Protein AF-0000000084425067 (afdb_homodimer)

Radius of gyration: 42.85 Å; Cα contacts (8 Å, |Δi|>4): 2023; chains: 2; bounding box: 161×108×185 Å

Structure (mmCIF, N/CA/C/O backbone):
data_AF-0000000084425067-model_v1
#
loop_
_entity.id
_entity.type
_entity.pdbx_description
1 polymer 'Transcription factor'
#
loop_
_atom_site.group_PDB
_atom_site.id
_atom_site.type_symbol
_atom_site.label_atom_id
_atom_site.label_alt_id
_atom_site.label_comp_id
_atom_site.label_asym_id
_atom_site.label_entity_id
_atom_site.label_seq_id
_atom_site.pdbx_PDB_ins_code
_atom_site.Cartn_x
_atom_site.Cartn_y
_atom_site.Cartn_z
_atom_site.occupancy
_atom_site.B_iso_or_equiv
_atom_site.auth_seq_id
_atom_site.auth_comp_id
_atom_site.auth_asym_id
_atom_site.auth_atom_id
_atom_site.pdbx_PDB_model_num
ATOM 1 N N . MET A 1 1 ? 69.438 22.625 -110.938 1 15.94 1 MET A N 1
ATOM 2 C CA . MET A 1 1 ? 70.312 23.781 -110.812 1 15.94 1 MET A CA 1
ATOM 3 C C . MET A 1 1 ? 70.5 24.234 -109.375 1 15.94 1 MET A C 1
ATOM 5 O O . MET A 1 1 ? 69.75 23.766 -108.5 1 15.94 1 MET A O 1
ATOM 9 N N . THR A 1 2 ? 70 25.438 -109 1 13.51 2 THR A N 1
ATOM 10 C CA . THR A 1 2 ? 70.875 26.484 -108.438 1 13.51 2 THR A CA 1
ATOM 11 C C . THR A 1 2 ? 70.938 26.375 -106.875 1 13.51 2 THR A C 1
ATOM 13 O O . THR A 1 2 ? 72 26.359 -106.312 1 13.51 2 THR A O 1
ATOM 16 N N . GLU A 1 3 ? 70.25 27.094 -105.938 1 14.13 3 GLU A N 1
ATOM 17 C CA . GLU A 1 3 ? 70.938 28.234 -105.312 1 14.13 3 GLU A CA 1
ATOM 18 C C . GLU A 1 3 ? 71.312 27.891 -103.875 1 14.13 3 GLU A C 1
ATOM 20 O O . GLU A 1 3 ? 70.812 26.953 -103.312 1 14.13 3 GLU A O 1
ATOM 25 N N . ALA A 1 4 ? 71.438 28.906 -103.125 1 14.1 4 ALA A N 1
ATOM 26 C CA . ALA A 1 4 ? 72.5 29.766 -102.5 1 14.1 4 ALA A CA 1
ATOM 27 C C . ALA A 1 4 ? 72.625 29.516 -101 1 14.1 4 ALA A C 1
ATOM 29 O O . ALA A 1 4 ? 73.75 29.281 -100.562 1 14.1 4 ALA A O 1
ATOM 30 N N . VAL A 1 5 ? 72.312 30.312 -100.062 1 15.37 5 VAL A N 1
ATOM 31 C CA . VAL A 1 5 ? 73.25 31.203 -99.375 1 15.37 5 VAL A CA 1
ATOM 32 C C . VAL A 1 5 ? 73.625 30.672 -98 1 15.37 5 VAL A C 1
ATOM 34 O O . VAL A 1 5 ? 72.688 30.297 -97.25 1 15.37 5 VAL A O 1
ATOM 37 N N . PRO A 1 6 ? 74.812 30.406 -97.5 1 13.6 6 PRO A N 1
ATOM 38 C CA . PRO A 1 6 ? 75.938 29.938 -96.625 1 13.6 6 PRO A CA 1
ATOM 39 C C . PRO A 1 6 ? 75.812 30.391 -95.188 1 13.6 6 PRO A C 1
ATOM 41 O O . PRO A 1 6 ? 76.188 29.672 -94.25 1 13.6 6 PRO A O 1
ATOM 44 N N . ASN A 1 7 ? 75.375 31.562 -94.812 1 14.66 7 ASN A N 1
ATOM 45 C CA . ASN A 1 7 ? 76.438 32.25 -94.188 1 14.66 7 ASN A CA 1
ATOM 46 C C . ASN A 1 7 ? 76.625 31.734 -92.75 1 14.66 7 ASN A C 1
ATOM 48 O O . ASN A 1 7 ? 75.625 31.562 -92 1 14.66 7 ASN A O 1
ATOM 52 N N . LEU A 1 8 ? 77.75 31.031 -92.062 1 14.77 8 LEU A N 1
ATOM 53 C CA . LEU A 1 8 ? 78.562 30.312 -91.125 1 14.77 8 LEU A CA 1
ATOM 54 C C . LEU A 1 8 ? 78.562 31.031 -89.75 1 14.77 8 LEU A C 1
ATOM 56 O O . LEU A 1 8 ? 78.938 30.453 -88.75 1 14.77 8 LEU A O 1
ATOM 60 N N . SER A 1 9 ? 78.438 32.344 -90 1 14.66 9 SER A N 1
ATOM 61 C CA . SER A 1 9 ? 79.625 32.938 -89.375 1 14.66 9 SER A CA 1
ATOM 62 C C . SER A 1 9 ? 79.688 32.562 -87.875 1 14.66 9 SER A C 1
ATOM 64 O O . SER A 1 9 ? 78.75 32.156 -87.312 1 14.66 9 SER A O 1
ATOM 66 N N . ARG A 1 10 ? 80.438 33.312 -87.125 1 12.66 10 ARG A N 1
ATOM 67 C CA . ARG A 1 10 ? 81.75 33.531 -86.438 1 12.66 10 ARG A CA 1
ATOM 68 C C . ARG A 1 10 ? 81.5 33.625 -84.938 1 12.66 10 ARG A C 1
ATOM 70 O O . ARG A 1 10 ? 82.5 33.844 -84.188 1 12.66 10 ARG A O 1
ATOM 77 N N . ASN A 1 11 ? 80.25 33.688 -84.5 1 14.62 11 ASN A N 1
ATOM 78 C CA . ASN A 1 11 ? 79.562 34.594 -83.625 1 14.62 11 ASN A CA 1
ATOM 79 C C . ASN A 1 11 ? 79.688 34.156 -82.125 1 14.62 11 ASN A C 1
ATOM 81 O O . ASN A 1 11 ? 79.188 33.125 -81.75 1 14.62 11 ASN A O 1
ATOM 85 N N . SER A 1 12 ? 81 34.938 -80.938 1 13.77 12 SER A N 1
ATOM 86 C CA . SER A 1 12 ? 82.188 35.25 -80.25 1 13.77 12 SER A CA 1
ATOM 87 C C . SER A 1 12 ? 82.062 35.094 -78.75 1 13.77 12 SER A C 1
ATOM 89 O O . SER A 1 12 ? 80.938 34.938 -78.25 1 13.77 12 SER A O 1
ATOM 91 N N . ILE A 1 13 ? 83 36.625 -77.812 1 12.61 13 ILE A N 1
ATOM 92 C CA . ILE A 1 13 ? 84.188 37.125 -77.188 1 12.61 13 ILE A CA 1
ATOM 93 C C . ILE A 1 13 ? 83.938 37.25 -75.688 1 12.61 13 ILE A C 1
ATOM 95 O O . ILE A 1 13 ? 84.688 36.75 -74.875 1 12.61 13 ILE A O 1
ATOM 99 N N . LEU A 1 14 ? 83.938 38.625 -75.062 1 12.88 14 LEU A N 1
ATOM 100 C CA . LEU A 1 14 ? 85 39.469 -74.5 1 12.88 14 LEU A CA 1
ATOM 101 C C . LEU A 1 14 ? 84.875 39.469 -72.938 1 12.88 14 LEU A C 1
ATOM 103 O O . LEU A 1 14 ? 85.875 39.25 -72.25 1 12.88 14 LEU A O 1
ATOM 107 N N . ALA A 1 15 ? 84.375 40.594 -72.25 1 13.16 15 ALA A N 1
ATOM 108 C CA . ALA A 1 15 ? 85.062 41.781 -71.75 1 13.16 15 ALA A CA 1
ATOM 109 C C . ALA A 1 15 ? 85.125 41.719 -70.188 1 13.16 15 ALA A C 1
ATOM 111 O O . ALA A 1 15 ? 84.312 41.125 -69.562 1 13.16 15 ALA A O 1
ATOM 112 N N . CYS A 1 16 ? 86 42.656 -69.562 1 13.59 16 CYS A N 1
ATOM 113 C CA . CYS A 1 16 ? 87.062 43.188 -68.625 1 13.59 16 CYS A CA 1
ATOM 114 C C . CYS A 1 16 ? 86.438 43.625 -67.312 1 13.59 16 CYS A C 1
ATOM 116 O O . CYS A 1 16 ? 87 43.469 -66.25 1 13.59 16 CYS A O 1
ATOM 118 N N . LEU A 1 17 ? 85.562 44.688 -67.062 1 13.8 17 LEU A N 1
ATOM 119 C CA . LEU A 1 17 ? 86.125 45.906 -66.562 1 13.8 17 LEU A CA 1
ATOM 120 C C . LEU A 1 17 ? 86 45.938 -65 1 13.8 17 LEU A C 1
ATOM 122 O O . LEU A 1 17 ? 85.125 45.219 -64.438 1 13.8 17 LEU A O 1
ATOM 126 N N . HIS A 1 18 ? 86.125 47.125 -64.312 1 13.78 18 HIS A N 1
ATOM 127 C CA . HIS A 1 18 ? 86.875 48.031 -63.438 1 13.78 18 HIS A CA 1
ATOM 128 C C . HIS A 1 18 ? 86.25 48.125 -62.062 1 13.78 18 HIS A C 1
ATOM 130 O O . HIS A 1 18 ? 86.938 48.031 -61.062 1 13.78 18 HIS A O 1
ATOM 136 N N . TYR A 1 19 ? 85.062 48.844 -61.688 1 14.35 19 TYR A N 1
ATOM 137 C CA . TYR A 1 19 ? 85.25 50.156 -61.062 1 14.35 19 TYR A CA 1
ATOM 138 C C . TYR A 1 19 ? 85.188 50.031 -59.531 1 14.35 19 TYR A C 1
ATOM 140 O O . TYR A 1 19 ? 84.625 49.062 -59.031 1 14.35 19 TYR A O 1
ATOM 148 N N . HIS A 1 20 ? 85 51.188 -58.75 1 14.08 20 HIS A N 1
ATOM 149 C CA . HIS A 1 20 ? 85.562 52.188 -57.844 1 14.08 20 HIS A CA 1
ATOM 150 C C . HIS A 1 20 ? 84.938 52.125 -56.469 1 14.08 20 HIS A C 1
ATOM 152 O O . HIS A 1 20 ? 85.625 52.125 -55.469 1 14.08 20 HIS A O 1
ATOM 158 N N . ASN A 1 21 ? 83.562 52.375 -56.094 1 14.31 21 ASN A N 1
ATOM 159 C CA . ASN A 1 21 ? 83.438 53.625 -55.344 1 14.31 21 ASN A CA 1
ATOM 160 C C . ASN A 1 21 ? 83.5 53.375 -53.844 1 14.31 21 ASN A C 1
ATOM 162 O O . ASN A 1 21 ? 83.25 52.25 -53.375 1 14.31 21 ASN A O 1
ATOM 166 N N . THR A 1 22 ? 82.875 54.312 -53 1 14.98 22 THR A N 1
ATOM 167 C CA . THR A 1 22 ? 83.062 55.344 -52 1 14.98 22 THR A CA 1
ATOM 168 C C . THR A 1 22 ? 82.5 54.938 -50.656 1 14.98 22 THR A C 1
ATOM 170 O O . THR A 1 22 ? 81.312 54.625 -50.562 1 14.98 22 THR A O 1
ATOM 173 N N . SER A 1 23 ? 83.25 54.562 -49.344 1 17.14 23 SER A N 1
ATOM 174 C CA . SER A 1 23 ? 83.25 53.938 -48.031 1 17.14 23 SER A CA 1
ATOM 175 C C . SER A 1 23 ? 82.5 54.781 -47.031 1 17.14 23 SER A C 1
ATOM 177 O O . SER A 1 23 ? 82.562 54.5 -45.812 1 17.14 23 SER A O 1
ATOM 179 N N . HIS A 1 24 ? 81.875 55.969 -47.469 1 14.65 24 HIS A N 1
ATOM 180 C CA . HIS A 1 24 ? 82.062 57 -46.469 1 14.65 24 HIS A CA 1
ATOM 181 C C . HIS A 1 24 ? 81.188 56.719 -45.219 1 14.65 24 HIS A C 1
ATOM 183 O O . HIS A 1 24 ? 81.75 56.719 -44.094 1 14.65 24 HIS A O 1
ATOM 189 N N . ASP A 1 25 ? 79.875 57.281 -45.156 1 14.98 25 ASP A N 1
ATOM 190 C CA . ASP A 1 25 ? 79.562 58.438 -44.344 1 14.98 25 ASP A CA 1
ATOM 191 C C . ASP A 1 25 ? 79 58.031 -42.969 1 14.98 25 ASP A C 1
ATOM 193 O O . ASP A 1 25 ? 78.562 56.906 -42.781 1 14.98 25 ASP A O 1
ATOM 197 N N . GLN A 1 26 ? 78.062 58.969 -42.281 1 16.36 26 GLN A N 1
ATOM 198 C CA . GLN A 1 26 ? 78.062 59.812 -41.094 1 16.36 26 GLN A CA 1
ATOM 199 C C . GLN A 1 26 ? 77.125 59.219 -40 1 16.36 26 GLN A C 1
ATOM 201 O O . GLN A 1 26 ? 77.562 59.031 -38.875 1 16.36 26 GLN A O 1
ATOM 206 N N . VAL A 1 27 ? 75.688 59.25 -40.188 1 17.25 27 VAL A N 1
ATOM 207 C CA . VAL A 1 27 ? 75 60.188 -39.281 1 17.25 27 VAL A CA 1
ATOM 208 C C . VAL A 1 27 ? 74.375 59.438 -38.094 1 17.25 27 VAL A C 1
ATOM 210 O O . VAL A 1 27 ? 73.75 58.375 -38.281 1 17.25 27 VAL A O 1
ATOM 213 N N . PRO A 1 28 ? 74.625 59.688 -36.719 1 18.41 28 PRO A N 1
ATOM 214 C CA . PRO A 1 28 ? 74.625 59.062 -35.406 1 18.41 28 PRO A CA 1
ATOM 215 C C . PRO A 1 28 ? 73.25 58.906 -34.844 1 18.41 28 PRO A C 1
ATOM 217 O O . PRO A 1 28 ? 73 58.156 -33.875 1 18.41 28 PRO A O 1
ATOM 220 N N . SER A 1 29 ? 72.188 59.656 -35.5 1 16.22 29 SER A N 1
ATOM 221 C CA . SER A 1 29 ? 71.5 60.438 -34.438 1 16.22 29 SER A CA 1
ATOM 222 C C . SER A 1 29 ? 70.625 59.531 -33.562 1 16.22 29 SER A C 1
ATOM 224 O O . SER A 1 29 ? 70.812 59.531 -32.344 1 16.22 29 SER A O 1
ATOM 226 N N . GLY A 1 30 ? 69.25 59.625 -33.812 1 17.34 30 GLY A N 1
ATOM 227 C CA . GLY A 1 30 ? 68.25 60.156 -32.906 1 17.34 30 GLY A CA 1
ATOM 228 C C . GLY A 1 30 ? 67.438 59.125 -32.125 1 17.34 30 GLY A C 1
ATOM 229 O O . GLY A 1 30 ? 66.938 58.156 -32.75 1 17.34 30 GLY A O 1
ATOM 230 N N . GLU A 1 31 ? 67.75 58.75 -30.812 1 18.69 31 GLU A N 1
ATOM 231 C CA . GLU A 1 31 ? 67.438 57.688 -29.891 1 18.69 31 GLU A CA 1
ATOM 232 C C . GLU A 1 31 ? 66 57.656 -29.484 1 18.69 31 GLU A C 1
ATOM 234 O O . GLU A 1 31 ? 65.625 57.594 -28.297 1 18.69 31 GLU A O 1
ATOM 239 N N . LEU A 1 32 ? 65.062 57.844 -30.594 1 17.55 32 LEU A N 1
ATOM 240 C CA . LEU A 1 32 ? 63.75 58.219 -30.078 1 17.55 32 LEU A CA 1
ATOM 241 C C . LEU A 1 32 ? 63.188 57.094 -29.203 1 17.55 32 LEU A C 1
ATOM 243 O O . LEU A 1 32 ? 63.125 55.938 -29.609 1 17.55 32 LEU A O 1
ATOM 247 N N . SER A 1 33 ? 62.969 57.219 -27.859 1 18.58 33 SER A N 1
ATOM 248 C CA . SER A 1 33 ? 62.781 56.406 -26.672 1 18.58 33 SER A CA 1
ATOM 249 C C . SER A 1 33 ? 61.344 55.875 -26.625 1 18.58 33 SER A C 1
ATOM 251 O O . SER A 1 33 ? 60.938 55.219 -25.656 1 18.58 33 SER A O 1
ATOM 253 N N . SER A 1 34 ? 60.562 56.156 -27.781 1 17.5 34 SER A N 1
ATOM 254 C CA . SER A 1 34 ? 59.188 56.406 -27.344 1 17.5 34 SER A CA 1
ATOM 255 C C . SER A 1 34 ? 58.625 55.219 -26.594 1 17.5 34 SER A C 1
ATOM 257 O O . SER A 1 34 ? 59.156 54.094 -26.703 1 17.5 34 SER A O 1
ATOM 259 N N . PRO A 1 35 ? 57.25 55.156 -26.609 1 21.58 35 PRO A N 1
ATOM 260 C CA . PRO A 1 35 ? 56.188 55.031 -25.609 1 21.58 35 PRO A CA 1
ATOM 261 C C . PRO A 1 35 ? 55.781 53.594 -25.344 1 21.58 35 PRO A C 1
ATOM 263 O O . PRO A 1 35 ? 56.062 52.688 -26.156 1 21.58 35 PRO A O 1
ATOM 266 N N . GLU A 1 36 ? 55.25 53.312 -24.156 1 21.67 36 GLU A N 1
ATOM 267 C CA . GLU A 1 36 ? 55.031 52.188 -23.234 1 21.67 36 GLU A CA 1
ATOM 268 C C . GLU A 1 36 ? 54.062 51.156 -23.828 1 21.67 36 GLU A C 1
ATOM 270 O O . GLU A 1 36 ? 52.906 51.438 -24.141 1 21.67 36 GLU A O 1
ATOM 275 N N . THR A 1 37 ? 54.5 50.438 -24.875 1 19.3 37 THR A N 1
ATOM 276 C CA . THR A 1 37 ? 53.719 49.594 -25.781 1 19.3 37 THR A CA 1
ATOM 277 C C . THR A 1 37 ? 52.844 48.625 -25 1 19.3 37 THR A C 1
ATOM 279 O O . THR A 1 37 ? 53.312 47.938 -24.078 1 19.3 37 THR A O 1
ATOM 282 N N . SER A 1 38 ? 51.594 48.938 -25.156 1 21.89 38 SER A N 1
ATOM 283 C CA . SER A 1 38 ? 50.375 48.344 -24.656 1 21.89 38 SER A CA 1
ATOM 284 C C . SER A 1 38 ? 50.375 46.812 -24.859 1 21.89 38 SER A C 1
ATOM 286 O O . SER A 1 38 ? 50.562 46.344 -25.969 1 21.89 38 SER A O 1
ATOM 288 N N . THR A 1 39 ? 50.875 46.125 -23.891 1 22.17 39 THR A N 1
ATOM 289 C CA . THR A 1 39 ? 51.188 44.719 -23.766 1 22.17 39 THR A CA 1
ATOM 290 C C . THR A 1 39 ? 50 43.844 -24.234 1 22.17 39 THR A C 1
ATOM 292 O O . THR A 1 39 ? 49 43.781 -23.562 1 22.17 39 THR A O 1
ATOM 295 N N . ARG A 1 40 ? 49.719 43.969 -25.531 1 21.92 40 ARG A N 1
ATOM 296 C CA . ARG A 1 40 ? 48.625 43.281 -26.219 1 21.92 40 ARG A CA 1
ATOM 297 C C . ARG A 1 40 ? 48.562 41.812 -25.797 1 21.92 40 ARG A C 1
ATOM 299 O O . ARG A 1 40 ? 49.562 41.094 -25.906 1 21.92 40 ARG A O 1
ATOM 306 N N . LEU A 1 41 ? 47.75 41.5 -24.922 1 22.98 41 LEU A N 1
ATOM 307 C CA . LEU A 1 41 ? 47.469 40.219 -24.281 1 22.98 41 LEU A CA 1
ATOM 308 C C . LEU A 1 41 ? 47.344 39.094 -25.297 1 22.98 41 LEU A C 1
ATOM 310 O O . LEU A 1 41 ? 46.5 39.125 -26.188 1 22.98 41 LEU A O 1
ATOM 314 N N . GLN A 1 42 ? 48.375 38.688 -25.875 1 22.03 42 GLN A N 1
ATOM 315 C CA . GLN A 1 42 ? 48.562 37.719 -26.922 1 22.03 42 GLN A CA 1
ATOM 316 C C . GLN A 1 42 ? 47.688 36.469 -26.688 1 22.03 42 GLN A C 1
ATOM 318 O O . GLN A 1 42 ? 47.781 35.844 -25.641 1 22.03 42 GLN A O 1
ATOM 323 N N . SER A 1 43 ? 46.562 36.5 -27.297 1 22.16 43 SER A N 1
ATOM 324 C CA . SER A 1 43 ? 45.531 35.5 -27.344 1 22.16 43 SER A CA 1
ATOM 325 C C . SER A 1 43 ? 46.094 34.125 -27.656 1 22.16 43 SER A C 1
ATOM 327 O O . SER A 1 43 ? 46.844 33.969 -28.641 1 22.16 43 SER A O 1
ATOM 329 N N . LYS A 1 44 ? 46.469 33.5 -26.734 1 27.91 44 LYS A N 1
ATOM 330 C CA . LYS A 1 44 ? 47.062 32.156 -26.859 1 27.91 44 LYS A CA 1
ATOM 331 C C . LYS A 1 44 ? 46.406 31.344 -27.953 1 27.91 44 LYS A C 1
ATOM 333 O O . LYS A 1 44 ? 45.156 31.234 -27.969 1 27.91 44 LYS A O 1
ATOM 338 N N . PRO A 1 45 ? 46.969 31.125 -29.109 1 26.83 45 PRO A N 1
ATOM 339 C CA . PRO A 1 45 ? 46.406 30.391 -30.25 1 26.83 45 PRO A CA 1
ATOM 340 C C . PRO A 1 45 ? 45.844 29.016 -29.844 1 26.83 45 PRO A C 1
ATOM 342 O O . PRO A 1 45 ? 46.375 28.375 -28.938 1 26.83 45 PRO A O 1
ATOM 345 N N . LEU A 1 46 ? 44.594 28.812 -30.109 1 32.19 46 LEU A N 1
ATOM 346 C CA . LEU A 1 46 ? 43.844 27.594 -29.859 1 32.19 46 LEU A CA 1
ATOM 347 C C . LEU A 1 46 ? 44.5 26.391 -30.516 1 32.19 46 LEU A C 1
ATOM 349 O O . LEU A 1 46 ? 44.906 26.438 -31.672 1 32.19 46 LEU A O 1
ATOM 353 N N . ARG A 1 47 ? 45.125 25.609 -29.828 1 37.5 47 ARG A N 1
ATOM 354 C CA . ARG A 1 47 ? 45.844 24.438 -30.328 1 37.5 47 ARG A CA 1
ATOM 355 C C . ARG A 1 47 ? 44.969 23.594 -31.234 1 37.5 47 ARG A C 1
ATOM 357 O O . ARG A 1 47 ? 43.812 23.312 -30.922 1 37.5 47 ARG A O 1
ATOM 364 N N . PRO A 1 48 ? 45.281 23.453 -32.5 1 45.72 48 PRO A N 1
ATOM 365 C CA . PRO A 1 48 ? 44.5 22.672 -33.438 1 45.72 48 PRO A CA 1
ATOM 366 C C . PRO A 1 48 ? 44.219 21.25 -32.938 1 45.72 48 PRO A C 1
ATOM 368 O O . PRO A 1 48 ? 45 20.703 -32.156 1 45.72 48 PRO A O 1
ATOM 371 N N . HIS A 1 49 ? 43.031 20.75 -33.219 1 56.22 49 HIS A N 1
ATOM 372 C CA . HIS A 1 49 ? 42.594 19.422 -32.781 1 56.22 49 HIS A CA 1
ATOM 373 C C . HIS A 1 49 ? 43.469 18.328 -33.344 1 56.22 49 HIS A C 1
ATOM 375 O O . HIS A 1 49 ? 43.844 17.391 -32.625 1 56.22 49 HIS A O 1
ATOM 381 N N . VAL A 1 50 ? 43.719 18.406 -34.562 1 63.84 50 VAL A N 1
ATOM 382 C CA . VAL A 1 50 ? 44.719 17.547 -35.156 1 63.84 50 VAL A CA 1
ATOM 383 C C . VAL A 1 50 ? 46.094 18.203 -35.062 1 63.84 50 VAL A C 1
ATOM 385 O O . VAL A 1 50 ? 46.312 19.297 -35.625 1 63.84 50 VAL A O 1
ATOM 388 N N . VAL A 1 51 ? 46.969 17.734 -34.375 1 68.06 51 VAL A N 1
ATOM 389 C CA . VAL A 1 51 ? 48.25 18.391 -34.062 1 68.06 51 VAL A CA 1
ATOM 390 C C . VAL A 1 51 ? 49.312 17.906 -35.031 1 68.06 51 VAL A C 1
ATOM 392 O O . VAL A 1 51 ? 50.281 18.625 -35.312 1 68.06 51 VAL A O 1
ATOM 395 N N . ASP A 1 52 ? 49.188 16.625 -35.469 1 75.75 52 ASP A N 1
ATOM 396 C CA . ASP A 1 52 ? 50.281 16.109 -36.281 1 75.75 52 ASP A CA 1
ATOM 397 C C . ASP A 1 52 ? 49.812 14.984 -37.188 1 75.75 52 ASP A C 1
ATOM 399 O O . ASP A 1 52 ? 48.719 14.445 -37 1 75.75 52 ASP A O 1
ATOM 403 N N . GLU A 1 53 ? 50.438 14.812 -38.375 1 76.62 53 GLU A N 1
ATOM 404 C CA . GLU A 1 53 ? 50.312 13.633 -39.219 1 76.62 53 GLU A CA 1
ATOM 405 C C . GLU A 1 53 ? 51.594 12.828 -39.25 1 76.62 53 GLU A C 1
ATOM 407 O O . GLU A 1 53 ? 52.656 13.359 -39.562 1 76.62 53 GLU A O 1
ATOM 412 N N . ARG A 1 54 ? 51.531 11.609 -38.656 1 77.75 54 ARG A N 1
ATOM 413 C CA . ARG A 1 54 ? 52.719 10.773 -38.562 1 77.75 54 ARG A CA 1
ATOM 414 C C . ARG A 1 54 ? 52.438 9.367 -39.094 1 77.75 54 ARG A C 1
ATOM 416 O O . ARG A 1 54 ? 51.281 8.922 -39.094 1 77.75 54 ARG A O 1
ATOM 423 N N . VAL A 1 55 ? 53.375 8.758 -39.562 1 75.44 55 VAL A N 1
ATOM 424 C CA . VAL A 1 55 ? 53.344 7.336 -39.875 1 75.44 55 VAL A CA 1
ATOM 425 C C . VAL A 1 55 ? 53.5 6.52 -38.594 1 75.44 55 VAL A C 1
ATOM 427 O O . VAL A 1 55 ? 54.562 6.582 -37.938 1 75.44 55 VAL A O 1
ATOM 430 N N . ILE A 1 56 ? 52.531 5.941 -38.125 1 75.44 56 ILE A N 1
ATOM 431 C CA . ILE A 1 56 ? 52.562 5.051 -36.969 1 75.44 56 ILE A CA 1
ATOM 432 C C . ILE A 1 56 ? 52.219 3.627 -37.406 1 75.44 56 ILE A C 1
ATOM 434 O O . ILE A 1 56 ? 51.188 3.391 -38.031 1 75.44 56 ILE A O 1
ATOM 438 N N . ASP A 1 57 ? 53 2.695 -37.188 1 71.94 57 ASP A N 1
ATOM 439 C CA . ASP A 1 57 ? 52.938 1.276 -37.531 1 71.94 57 ASP A CA 1
ATOM 440 C C . ASP A 1 57 ? 52.719 1.075 -39.031 1 71.94 57 ASP A C 1
ATOM 442 O O . ASP A 1 57 ? 52 0.182 -39.469 1 71.94 57 ASP A O 1
ATOM 446 N N . GLY A 1 58 ? 53.25 1.826 -39.781 1 78.12 58 GLY A N 1
ATOM 447 C CA . GLY A 1 58 ? 53.344 1.714 -41.25 1 78.12 58 GLY A CA 1
ATOM 448 C C . GLY A 1 58 ? 52.219 2.467 -41.969 1 78.12 58 GLY A C 1
ATOM 449 O O . GLY A 1 58 ? 52.188 2.516 -43.188 1 78.12 58 GLY A O 1
ATOM 450 N N . GLU A 1 59 ? 51.219 2.9 -41.344 1 74 59 GLU A N 1
ATOM 451 C CA . GLU A 1 59 ? 50.125 3.625 -41.969 1 74 59 GLU A CA 1
ATOM 452 C C . GLU A 1 59 ? 50.156 5.105 -41.625 1 74 59 GLU A C 1
ATOM 454 O O . GLU A 1 59 ? 50.562 5.469 -40.5 1 74 59 GLU A O 1
ATOM 459 N N . LEU A 1 60 ? 49.906 5.957 -42.562 1 79.44 60 LEU A N 1
ATOM 460 C CA . LEU A 1 60 ? 49.844 7.398 -42.344 1 79.44 60 LEU A CA 1
ATOM 461 C C . LEU A 1 60 ? 48.625 7.75 -41.469 1 79.44 60 LEU A C 1
ATOM 463 O O . LEU A 1 60 ? 47.5 7.449 -41.844 1 79.44 60 LEU A O 1
ATOM 467 N N . CYS A 1 61 ? 48.875 8.289 -40.219 1 77.44 61 CYS A N 1
ATOM 468 C CA . CYS A 1 61 ? 47.844 8.562 -39.219 1 77.44 61 CYS A CA 1
ATOM 469 C C . CYS A 1 61 ? 47.75 10.047 -38.938 1 77.44 61 CYS A C 1
ATOM 471 O O . CYS A 1 61 ? 48.75 10.766 -39 1 77.44 61 CYS A O 1
ATOM 473 N N . PHE A 1 62 ? 46.562 10.562 -38.719 1 79.44 62 PHE A N 1
ATOM 474 C CA . PHE A 1 62 ? 46.344 11.836 -38.031 1 79.44 62 PHE A CA 1
ATOM 475 C C . PHE A 1 62 ? 46.656 11.727 -36.562 1 79.44 62 PHE A C 1
ATOM 477 O O . PHE A 1 62 ? 46.25 10.758 -35.906 1 79.44 62 PHE A O 1
ATOM 484 N N . VAL A 1 63 ? 47.469 12.625 -35.969 1 78.94 63 VAL A N 1
ATOM 485 C CA . VAL A 1 63 ? 47.781 12.719 -34.531 1 78.94 63 VAL A CA 1
ATOM 486 C C . VAL A 1 63 ? 47 13.891 -33.938 1 78.94 63 VAL A C 1
ATOM 488 O O . VAL A 1 63 ? 47.094 15.023 -34.406 1 78.94 63 VAL A O 1
ATOM 491 N N . TYR A 1 64 ? 46.219 13.57 -33.031 1 71.25 64 TYR A N 1
ATOM 492 C CA . TYR A 1 64 ? 45.375 14.57 -32.375 1 71.25 64 TYR A CA 1
ATOM 493 C C . TYR A 1 64 ? 46.062 15.18 -31.172 1 71.25 64 TYR A C 1
ATOM 495 O O . TYR A 1 64 ? 47.031 14.609 -30.641 1 71.25 64 TYR A O 1
ATOM 503 N N . ALA A 1 65 ? 45.562 16.344 -30.672 1 69.81 65 ALA A N 1
ATOM 504 C CA . ALA A 1 65 ? 46.188 17.109 -29.578 1 69.81 65 ALA A CA 1
ATOM 505 C C . ALA A 1 65 ? 46.188 16.297 -28.281 1 69.81 65 ALA A C 1
ATOM 507 O O . ALA A 1 65 ? 47.031 16.5 -27.422 1 69.81 65 ALA A O 1
ATOM 508 N N . ASP A 1 66 ? 45.344 15.25 -28.234 1 63.09 66 ASP A N 1
ATOM 509 C CA . ASP A 1 66 ? 45.281 14.398 -27.047 1 63.09 66 ASP A CA 1
ATOM 510 C C . ASP A 1 66 ? 46.188 13.188 -27.188 1 63.09 66 ASP A C 1
ATOM 512 O O . ASP A 1 66 ? 46.25 12.328 -26.297 1 63.09 66 ASP A O 1
ATOM 516 N N . GLY A 1 67 ? 46.844 13.125 -28.172 1 70.5 67 GLY A N 1
ATOM 517 C CA . GLY A 1 67 ? 47.812 12.07 -28.406 1 70.5 67 GLY A CA 1
ATOM 518 C C . GLY A 1 67 ? 47.25 10.883 -29.156 1 70.5 67 GLY A C 1
ATOM 519 O O . GLY A 1 67 ? 48 9.969 -29.531 1 70.5 67 GLY A O 1
ATOM 520 N N . SER A 1 68 ? 46.031 10.781 -29.359 1 71.75 68 SER A N 1
ATOM 521 C CA . SER A 1 68 ? 45.438 9.695 -30.141 1 71.75 68 SER A CA 1
ATOM 522 C C . SER A 1 68 ? 45.719 9.875 -31.625 1 71.75 68 SER A C 1
ATOM 524 O O . SER A 1 68 ? 46.094 10.961 -32.062 1 71.75 68 SER A O 1
ATOM 526 N N . PHE A 1 69 ? 45.75 8.742 -32.219 1 75.88 69 PHE A N 1
ATOM 527 C CA . PHE A 1 69 ? 46.031 8.852 -33.656 1 75.88 69 PHE A CA 1
ATOM 528 C C . PHE A 1 69 ? 45.031 7.996 -34.469 1 75.88 69 PHE A C 1
ATOM 530 O O . PHE A 1 69 ? 44.469 7.035 -33.938 1 75.88 69 PHE A O 1
ATOM 537 N N . CYS A 1 70 ? 44.625 8.398 -35.594 1 75 70 CYS A N 1
ATOM 538 C CA . CYS A 1 70 ? 43.719 7.672 -36.5 1 75 70 CYS A CA 1
ATOM 539 C C . CYS A 1 70 ? 44.344 7.562 -37.875 1 75 70 CYS A C 1
ATOM 541 O O . CYS A 1 70 ? 44.969 8.523 -38.375 1 75 70 CYS A O 1
ATOM 543 N N . PRO A 1 71 ? 44.281 6.27 -38.406 1 76.94 71 PRO A N 1
ATOM 544 C CA . PRO A 1 71 ? 44.844 6.152 -39.75 1 76.94 71 PRO A CA 1
ATOM 545 C C . PRO A 1 71 ? 44.156 7.07 -40.75 1 76.94 71 PRO A C 1
ATOM 547 O O . PRO A 1 71 ? 42.938 7.277 -40.688 1 76.94 71 PRO A O 1
ATOM 550 N N . LYS A 1 72 ? 44.75 7.715 -41.594 1 77 72 LYS A N 1
ATOM 551 C CA . LYS A 1 72 ? 44.219 8.633 -42.594 1 77 72 LYS A CA 1
ATOM 552 C C . LYS A 1 72 ? 43.312 7.906 -43.594 1 77 72 LYS A C 1
ATOM 554 O O . LYS A 1 72 ? 42.438 8.516 -44.219 1 77 72 LYS A O 1
ATOM 559 N N . PHE A 1 73 ? 43.562 6.691 -43.812 1 76.31 73 PHE A N 1
ATOM 560 C CA . PHE A 1 73 ? 42.812 5.836 -44.719 1 76.31 73 PHE A CA 1
ATOM 561 C C . PHE A 1 73 ? 42.438 4.527 -44.031 1 76.31 73 PHE A C 1
ATOM 563 O O . PHE A 1 73 ? 43.25 3.902 -43.375 1 76.31 73 PHE A O 1
ATOM 570 N N . ILE A 1 74 ? 41.156 4.16 -43.938 1 72.5 74 ILE A N 1
ATOM 571 C CA . ILE A 1 74 ? 40.719 2.852 -43.469 1 72.5 74 ILE A CA 1
ATOM 572 C C . ILE A 1 74 ? 39.969 2.123 -44.594 1 72.5 74 ILE A C 1
ATOM 574 O O . ILE A 1 74 ? 38.969 2.623 -45.094 1 72.5 74 ILE A O 1
ATOM 578 N N . ASP A 1 75 ? 40.375 0.96 -45.062 1 68.31 75 ASP A N 1
ATOM 579 C CA . ASP A 1 75 ? 39.875 0.127 -46.156 1 68.31 75 ASP A CA 1
ATOM 580 C C . ASP A 1 75 ? 39.75 0.938 -47.438 1 68.31 75 ASP A C 1
ATOM 582 O O . ASP A 1 75 ? 38.75 0.794 -48.156 1 68.31 75 ASP A O 1
ATOM 586 N N . GLY A 1 76 ? 40.562 1.838 -47.781 1 72.81 76 GLY A N 1
ATOM 587 C CA . GLY A 1 76 ? 40.625 2.619 -49 1 72.81 76 GLY A CA 1
ATOM 588 C C . GLY A 1 76 ? 39.875 3.926 -48.906 1 72.81 76 GLY A C 1
ATOM 589 O O . GLY A 1 76 ? 39.875 4.727 -49.844 1 72.81 76 GLY A O 1
ATOM 590 N N . THR A 1 77 ? 39.125 4.09 -47.875 1 70.88 77 THR A N 1
ATOM 591 C CA . THR A 1 77 ? 38.344 5.309 -47.719 1 70.88 77 THR A CA 1
ATOM 592 C C . THR A 1 77 ? 39.062 6.324 -46.844 1 70.88 77 THR A C 1
ATOM 594 O O . THR A 1 77 ? 39.531 5.992 -45.75 1 70.88 77 THR A O 1
ATOM 597 N N . PRO A 1 78 ? 39.281 7.52 -47.281 1 72.38 78 PRO A N 1
ATOM 598 C CA . PRO A 1 78 ? 39.969 8.547 -46.5 1 72.38 78 PRO A CA 1
ATOM 599 C C . PRO A 1 78 ? 39.188 8.945 -45.25 1 72.38 78 PRO A C 1
ATOM 601 O O . PRO A 1 78 ? 37.969 9.062 -45.281 1 72.38 78 PRO A O 1
ATOM 604 N N . VAL A 1 79 ? 39.844 8.938 -44.156 1 69.38 79 VAL A N 1
ATOM 605 C CA . VAL A 1 79 ? 39.281 9.344 -42.875 1 69.38 79 VAL A CA 1
ATOM 606 C C . VAL A 1 79 ? 39.375 10.859 -42.719 1 69.38 79 VAL A C 1
ATOM 608 O O . VAL A 1 79 ? 40.406 11.445 -42.969 1 69.38 79 VAL A O 1
ATOM 611 N N . ASN A 1 80 ? 38.25 11.523 -42.5 1 66.94 80 ASN A N 1
ATOM 612 C CA . ASN A 1 80 ? 38.312 12.93 -42.125 1 66.94 80 ASN A CA 1
ATOM 613 C C . ASN A 1 80 ? 38.844 13.117 -40.719 1 66.94 80 ASN A C 1
ATOM 615 O O . ASN A 1 80 ? 38.281 12.594 -39.75 1 66.94 80 ASN A O 1
ATOM 619 N N . ALA A 1 81 ? 39.969 13.703 -40.5 1 68.31 81 ALA A N 1
ATOM 620 C CA . ALA A 1 81 ? 40.719 13.875 -39.25 1 68.31 81 ALA A CA 1
ATOM 621 C C . ALA A 1 81 ? 39.812 14.445 -38.156 1 68.31 81 ALA A C 1
ATOM 623 O O . ALA A 1 81 ? 40 14.188 -36.969 1 68.31 81 ALA A O 1
ATOM 624 N N . ASN A 1 82 ? 38.875 15.258 -38.5 1 63.16 82 ASN A N 1
ATOM 625 C CA . ASN A 1 82 ? 38 15.945 -37.562 1 63.16 82 ASN A CA 1
ATOM 626 C C . ASN A 1 82 ? 36.812 15.078 -37.156 1 63.16 82 ASN A C 1
ATOM 628 O O . ASN A 1 82 ? 36.219 15.305 -36.094 1 63.16 82 ASN A O 1
ATOM 632 N N . TRP A 1 83 ? 36.406 14.031 -37.969 1 63.19 83 TRP A N 1
ATOM 633 C CA . TRP A 1 83 ? 35.219 13.211 -37.75 1 63.19 83 TRP A CA 1
ATOM 634 C C . TRP A 1 83 ? 35.562 11.914 -37.031 1 63.19 83 TRP A C 1
ATOM 636 O O . TRP A 1 83 ? 34.719 11.352 -36.312 1 63.19 83 TRP A O 1
ATOM 646 N N . GLY A 1 84 ? 36.781 11.484 -36.938 1 61.91 84 GLY A N 1
ATOM 647 C CA . GLY A 1 84 ? 37.344 10.297 -36.344 1 61.91 84 GLY A CA 1
ATOM 648 C C . GLY A 1 84 ? 36.719 9.008 -36.812 1 61.91 84 GLY A C 1
ATOM 649 O O . GLY A 1 84 ? 36.219 8.938 -37.938 1 61.91 84 GLY A O 1
ATOM 650 N N . ILE A 1 85 ? 36.781 7.855 -36.25 1 66.19 85 ILE A N 1
ATOM 651 C CA . ILE A 1 85 ? 36.406 6.5 -36.656 1 66.19 85 ILE A CA 1
ATOM 652 C C . ILE A 1 85 ? 35.25 6 -35.781 1 66.19 85 ILE A C 1
ATOM 654 O O . ILE A 1 85 ? 35.125 6.441 -34.625 1 66.19 85 ILE A O 1
ATOM 658 N N . THR A 1 86 ? 34.188 5.297 -36.281 1 59.66 86 THR A N 1
ATOM 659 C CA . THR A 1 86 ? 33.125 4.609 -35.531 1 59.66 86 THR A CA 1
ATOM 660 C C . THR A 1 86 ? 33.719 3.564 -34.594 1 59.66 86 THR A C 1
ATOM 662 O O . THR A 1 86 ? 34.875 3.201 -34.719 1 59.66 86 THR A O 1
ATOM 665 N N . LYS A 1 87 ? 33.062 3.096 -33.594 1 60.44 87 LYS A N 1
ATOM 666 C CA . LYS A 1 87 ? 33.531 2.029 -32.688 1 60.44 87 LYS A CA 1
ATOM 667 C C . LYS A 1 87 ? 33.906 0.778 -33.5 1 60.44 87 LYS A C 1
ATOM 669 O O . LYS A 1 87 ? 34.75 0.005 -33.062 1 60.44 87 LYS A O 1
ATOM 674 N N . ALA A 1 88 ? 33.375 0.545 -34.656 1 63.88 88 ALA A N 1
ATOM 675 C CA . ALA A 1 88 ? 33.688 -0.618 -35.469 1 63.88 88 ALA A CA 1
ATOM 676 C C . ALA A 1 88 ? 34.938 -0.376 -36.312 1 63.88 88 ALA A C 1
ATOM 678 O O . ALA A 1 88 ? 35.281 -1.188 -37.156 1 63.88 88 ALA A O 1
ATOM 679 N N . GLY A 1 89 ? 35.438 0.655 -36.156 1 62 89 GLY A N 1
ATOM 680 C CA . GLY A 1 89 ? 36.719 0.928 -36.812 1 62 89 GLY A CA 1
ATOM 681 C C . GLY A 1 89 ? 36.562 1.52 -38.188 1 62 89 GLY A C 1
ATOM 682 O O . GLY A 1 89 ? 37.5 1.479 -39 1 62 89 GLY A O 1
ATOM 683 N N . ARG A 1 90 ? 35.312 1.832 -38.625 1 64.88 90 ARG A N 1
ATOM 684 C CA . ARG A 1 90 ? 35.094 2.361 -39.938 1 64.88 90 ARG A CA 1
ATOM 685 C C . ARG A 1 90 ? 35.125 3.887 -39.938 1 64.88 90 ARG A C 1
ATOM 687 O O . ARG A 1 90 ? 34.812 4.523 -38.938 1 64.88 90 ARG A O 1
ATOM 694 N N . PRO A 1 91 ? 35.5 4.539 -40.969 1 61.28 91 PRO A N 1
ATOM 695 C CA . PRO A 1 91 ? 35.562 6.004 -41.031 1 61.28 91 PRO A CA 1
ATOM 696 C C . PRO A 1 91 ? 34.188 6.652 -40.906 1 61.28 91 PRO A C 1
ATOM 698 O O . PRO A 1 91 ? 33.25 6.211 -41.562 1 61.28 91 PRO A O 1
ATOM 701 N N . ARG A 1 92 ? 33.969 7.461 -39.844 1 58.16 92 ARG A N 1
ATOM 702 C CA . ARG A 1 92 ? 32.75 8.219 -39.75 1 58.16 92 ARG A CA 1
ATOM 703 C C . ARG A 1 92 ? 32.5 9.039 -41 1 58.16 92 ARG A C 1
ATOM 705 O O . ARG A 1 92 ? 33.406 9.711 -41.5 1 58.16 92 ARG A O 1
ATOM 712 N N . LYS A 1 93 ? 31.438 8.664 -41.688 1 55.5 93 LYS A N 1
ATOM 713 C CA . LYS A 1 93 ? 31.125 9.383 -42.938 1 55.5 93 LYS A CA 1
ATOM 714 C C . LYS A 1 93 ? 30.484 10.734 -42.656 1 55.5 93 LYS A C 1
ATOM 716 O O . LYS A 1 93 ? 30.5 11.625 -43.5 1 55.5 93 LYS A O 1
ATOM 721 N N . ARG A 1 94 ? 29.547 10.93 -41.531 1 47.19 94 ARG A N 1
ATOM 722 C CA . ARG A 1 94 ? 28.953 12.219 -41.219 1 47.19 94 ARG A CA 1
ATOM 723 C C . ARG A 1 94 ? 29.281 12.633 -39.781 1 47.19 94 ARG A C 1
ATOM 725 O O . ARG A 1 94 ? 29.625 11.789 -38.938 1 47.19 94 ARG A O 1
ATOM 732 N N . LEU A 1 95 ? 29.531 13.891 -39.438 1 43.88 95 LEU A N 1
ATOM 733 C CA . LEU A 1 95 ? 29.797 14.508 -38.156 1 43.88 95 LEU A CA 1
ATOM 734 C C . LEU A 1 95 ? 28.578 14.43 -37.25 1 43.88 95 LEU A C 1
ATOM 736 O O . LEU A 1 95 ? 27.5 14.859 -37.625 1 43.88 95 LEU A O 1
ATOM 740 N N . GLY A 1 96 ? 28.141 13.516 -36.531 1 43.34 96 GLY A N 1
ATOM 741 C CA . GLY A 1 96 ? 26.938 13.398 -35.719 1 43.34 96 GLY A CA 1
ATOM 742 C C . GLY A 1 96 ? 26.828 14.484 -34.656 1 43.34 96 GLY A C 1
ATOM 743 O O . GLY A 1 96 ? 26.172 14.297 -33.625 1 43.34 96 GLY A O 1
ATOM 744 N N . LEU A 1 97 ? 27.516 15.555 -34.594 1 45.47 97 LEU A N 1
ATOM 745 C CA . LEU A 1 97 ? 27.422 16.562 -33.562 1 45.47 97 LEU A CA 1
ATOM 746 C C . LEU A 1 97 ? 26.297 17.547 -33.844 1 45.47 97 LEU A C 1
ATOM 748 O O . LEU A 1 97 ? 26.219 18.109 -34.938 1 45.47 97 LEU A O 1
ATOM 752 N N . ALA A 1 98 ? 25.156 17.578 -33.156 1 50.59 98 ALA A N 1
ATOM 753 C CA . ALA A 1 98 ? 24.172 18.641 -33.281 1 50.59 98 ALA A CA 1
ATOM 754 C C . ALA A 1 98 ? 24.719 19.969 -32.812 1 50.59 98 ALA A C 1
ATOM 756 O O . ALA A 1 98 ? 25.562 20 -31.891 1 50.59 98 ALA A O 1
ATOM 757 N N . CYS A 1 99 ? 24.594 21 -33.469 1 54.5 99 CYS A N 1
ATOM 758 C CA . CYS A 1 99 ? 25.062 22.312 -33.062 1 54.5 99 CYS A CA 1
ATOM 759 C C . CYS A 1 99 ? 24.406 22.719 -31.734 1 54.5 99 CYS A C 1
ATOM 761 O O . CYS A 1 99 ? 23.344 22.219 -31.391 1 54.5 99 CYS A O 1
ATOM 763 N N . LEU A 1 100 ? 25.031 23.438 -30.828 1 56.94 100 LEU A N 1
ATOM 764 C CA . LEU A 1 100 ? 24.594 23.922 -29.531 1 56.94 100 LEU A CA 1
ATOM 765 C C . LEU A 1 100 ? 23.312 24.734 -29.656 1 56.94 100 LEU A C 1
ATOM 767 O O . LEU A 1 100 ? 22.578 24.906 -28.688 1 56.94 100 LEU A O 1
ATOM 771 N N . THR A 1 101 ? 23.141 25.234 -30.859 1 58.25 101 THR A N 1
ATOM 772 C CA . THR A 1 101 ? 22.047 26.188 -31.062 1 58.25 101 THR A CA 1
ATOM 773 C C . THR A 1 101 ? 20.75 25.469 -31.422 1 58.25 101 THR A C 1
ATOM 775 O O . THR A 1 101 ? 19.719 25.703 -30.812 1 58.25 101 THR A O 1
ATOM 778 N N . CYS A 1 102 ? 20.672 24.703 -32.406 1 54.62 102 CYS A N 1
ATOM 779 C CA . CYS A 1 102 ? 19.406 24.172 -32.875 1 54.62 102 CYS A CA 1
ATOM 780 C C . CYS A 1 102 ? 19.125 22.812 -32.219 1 54.62 102 CYS A C 1
ATOM 782 O O . CYS A 1 102 ? 17.984 22.359 -32.188 1 54.62 102 CYS A O 1
ATOM 784 N N . ARG A 1 103 ? 20.109 22.203 -31.375 1 50.44 103 ARG A N 1
ATOM 785 C CA . ARG A 1 103 ? 20.219 20.938 -30.672 1 50.44 103 ARG A CA 1
ATOM 786 C C . ARG A 1 103 ? 19.266 19.906 -31.25 1 50.44 103 ARG A C 1
ATOM 788 O O . ARG A 1 103 ? 18.859 18.969 -30.562 1 50.44 103 ARG A O 1
ATOM 795 N N . GLU A 1 104 ? 18.484 20.078 -32.344 1 44.56 104 GLU A N 1
ATOM 796 C CA . GLU A 1 104 ? 17.422 19.234 -32.875 1 44.56 104 GLU A CA 1
ATOM 797 C C . GLU A 1 104 ? 17.969 17.859 -33.281 1 44.56 104 GLU A C 1
ATOM 799 O O . GLU A 1 104 ? 17.766 16.891 -32.562 1 44.56 104 GLU A O 1
ATOM 804 N N . LYS A 1 105 ? 17.703 17.438 -34.594 1 44.59 105 LYS A N 1
ATOM 805 C CA . LYS A 1 105 ? 17.875 16.062 -35.062 1 44.59 105 LYS A CA 1
ATOM 806 C C . LYS A 1 105 ? 19.359 15.773 -35.344 1 44.59 105 LYS A C 1
ATOM 808 O O . LYS A 1 105 ? 20.047 16.562 -35.969 1 44.59 105 LYS A O 1
ATOM 813 N N . LYS A 1 106 ? 19.891 15.008 -34.531 1 41.62 106 LYS A N 1
ATOM 814 C CA . LYS A 1 106 ? 21.266 14.516 -34.656 1 41.62 106 LYS A CA 1
ATOM 815 C C . LYS A 1 106 ? 21.625 14.266 -36.125 1 41.62 106 LYS A C 1
ATOM 817 O O . LYS A 1 106 ? 22.75 14.508 -36.531 1 41.62 106 LYS A O 1
ATOM 822 N N . ILE A 1 107 ? 20.656 13.734 -36.906 1 39.5 107 ILE A N 1
ATOM 823 C CA . ILE A 1 107 ? 21.109 13.172 -38.156 1 39.5 107 ILE A CA 1
ATOM 824 C C . ILE A 1 107 ? 21.5 14.305 -39.125 1 39.5 107 ILE A C 1
ATOM 826 O O . ILE A 1 107 ? 22.375 14.133 -39.969 1 39.5 107 ILE A O 1
ATOM 830 N N . LYS A 1 108 ? 20.719 15.359 -39.125 1 42.06 108 LYS A N 1
ATOM 831 C CA . LYS A 1 108 ? 20.953 16.25 -40.25 1 42.06 108 LYS A CA 1
ATOM 832 C C . LYS A 1 108 ? 21.969 17.328 -39.938 1 42.06 108 LYS A C 1
ATOM 834 O O . LYS A 1 108 ? 22.109 18.312 -40.656 1 42.06 108 LYS A O 1
ATOM 839 N N . CYS A 1 109 ? 22.391 17.344 -38.656 1 40.38 109 CYS A N 1
ATOM 840 C CA . CYS A 1 109 ? 23.344 18.438 -38.469 1 40.38 109 CYS A CA 1
ATOM 841 C C . CYS A 1 109 ? 24.703 18.062 -39.062 1 40.38 109 CYS A C 1
ATOM 843 O O . CYS A 1 109 ? 25.344 17.109 -38.594 1 40.38 109 CYS A O 1
ATOM 845 N N . ASN A 1 110 ? 24.891 18.031 -40.312 1 36.56 110 ASN A N 1
ATOM 846 C CA . ASN A 1 110 ? 26.203 17.828 -40.906 1 36.56 110 ASN A CA 1
ATOM 847 C C . ASN A 1 110 ? 27.188 18.922 -40.5 1 36.56 110 ASN A C 1
ATOM 849 O O . ASN A 1 110 ? 27.078 20.062 -40.938 1 36.56 110 ASN A O 1
ATOM 853 N N . PRO A 1 111 ? 27.672 18.797 -39.25 1 36.09 111 PRO A N 1
ATOM 854 C CA . PRO A 1 111 ? 28.672 19.828 -38.938 1 36.09 111 PRO A CA 1
ATOM 855 C C . PRO A 1 111 ? 29.766 19.922 -40 1 36.09 111 PRO A C 1
ATOM 857 O O . PRO A 1 111 ? 30.484 18.953 -40.25 1 36.09 111 PRO A O 1
ATOM 860 N N . ASN A 1 112 ? 29.578 20.438 -41.062 1 32.78 112 ASN A N 1
ATOM 861 C CA . ASN A 1 112 ? 30.828 20.75 -41.75 1 32.78 112 ASN A CA 1
ATOM 862 C C . ASN A 1 112 ? 31.75 21.594 -40.875 1 32.78 112 ASN A C 1
ATOM 864 O O . ASN A 1 112 ? 31.312 22.578 -40.281 1 32.78 112 ASN A O 1
ATOM 868 N N . PRO A 1 113 ? 32.906 21.156 -40.375 1 33.91 113 PRO A N 1
ATOM 869 C CA . PRO A 1 113 ? 33.906 21.859 -39.562 1 33.91 113 PRO A CA 1
ATOM 870 C C . PRO A 1 113 ? 34.219 23.266 -40.062 1 33.91 113 PRO A C 1
ATOM 872 O O . PRO A 1 113 ? 35.156 23.891 -39.625 1 33.91 113 PRO A O 1
ATOM 875 N N . THR A 1 114 ? 33.875 23.734 -41.219 1 36.34 114 THR A N 1
ATOM 876 C CA . THR A 1 114 ? 34.312 25.094 -41.5 1 36.34 114 THR A CA 1
ATOM 877 C C . THR A 1 114 ? 33.531 26.109 -40.625 1 36.34 114 THR A C 1
ATOM 879 O O . THR A 1 114 ? 32.406 25.828 -40.219 1 36.34 114 THR A O 1
ATOM 882 N N . PRO A 1 115 ? 34.312 27.188 -40 1 40.88 115 PRO A N 1
ATOM 883 C CA . PRO A 1 115 ? 33.75 28.297 -39.219 1 40.88 115 PRO A CA 1
ATOM 884 C C . PRO A 1 115 ? 32.344 28.688 -39.656 1 40.88 115 PRO A C 1
ATOM 886 O O . PRO A 1 115 ? 31.547 29.188 -38.875 1 40.88 115 PRO A O 1
ATOM 889 N N . GLU A 1 116 ? 32.062 28.625 -40.969 1 43.78 116 GLU A N 1
ATOM 890 C CA . GLU A 1 116 ? 30.828 29.062 -41.625 1 43.78 116 GLU A CA 1
ATOM 891 C C . GLU A 1 116 ? 29.781 27.953 -41.594 1 43.78 116 GLU A C 1
ATOM 893 O O . GLU A 1 116 ? 28.734 28.078 -42.25 1 43.78 116 GLU A O 1
ATOM 898 N N . ALA A 1 117 ? 30.125 26.719 -41.094 1 47.31 117 ALA A N 1
ATOM 899 C CA . ALA A 1 117 ? 29.234 25.578 -41.25 1 47.31 117 ALA A CA 1
ATOM 900 C C . ALA A 1 117 ? 28.062 25.641 -40.281 1 47.31 117 ALA A C 1
ATOM 902 O O . ALA A 1 117 ? 28.266 25.5 -39.062 1 47.31 117 ALA A O 1
ATOM 903 N N . VAL A 1 118 ? 27.141 26.422 -40.469 1 54.75 118 VAL A N 1
ATOM 904 C CA . VAL A 1 118 ? 25.828 26.547 -39.844 1 54.75 118 VAL A CA 1
ATOM 905 C C . VAL A 1 118 ? 24.984 25.328 -40.156 1 54.75 118 VAL A C 1
ATOM 907 O O . VAL A 1 118 ? 24.922 24.906 -41.312 1 54.75 118 VAL A O 1
ATOM 910 N N . CYS A 1 119 ? 24.719 24.5 -39.25 1 56 119 CYS A N 1
ATOM 911 C CA . CYS A 1 119 ? 23.906 23.328 -39.531 1 56 119 CYS A CA 1
ATOM 912 C C . CYS A 1 119 ? 22.656 23.703 -40.312 1 56 119 CYS A C 1
ATOM 914 O O . CYS A 1 119 ? 22.25 24.875 -40.281 1 56 119 CYS A O 1
ATOM 916 N N . ASP A 1 120 ? 22.234 22.922 -41.125 1 59.09 120 ASP A N 1
ATOM 917 C CA . ASP A 1 120 ? 21.141 23.234 -42.062 1 59.09 120 ASP A CA 1
ATOM 918 C C . ASP A 1 120 ? 19.969 23.859 -41.312 1 59.09 120 ASP A C 1
ATOM 920 O O . ASP A 1 120 ? 19.328 24.781 -41.844 1 59.09 120 ASP A O 1
ATOM 924 N N . GLN A 1 121 ? 19.797 23.484 -40.031 1 58.97 121 GLN A N 1
ATOM 925 C CA . GLN A 1 121 ? 18.672 24.047 -39.281 1 58.97 121 GLN A CA 1
ATOM 926 C C . GLN A 1 121 ? 18.969 25.469 -38.812 1 58.97 121 GLN A C 1
ATOM 928 O O . GLN A 1 121 ? 18.125 26.344 -38.906 1 58.97 121 GLN A O 1
ATOM 933 N N . CYS A 1 122 ? 20.172 25.562 -38.312 1 61.78 122 CYS A N 1
ATOM 934 C CA . CYS A 1 122 ? 20.562 26.906 -37.906 1 61.78 122 CYS A CA 1
ATOM 935 C C . CYS A 1 122 ? 20.656 27.844 -39.094 1 61.78 122 CYS A C 1
ATOM 937 O O . CYS A 1 122 ? 20.25 29 -39.031 1 61.78 122 CYS A O 1
ATOM 939 N N . ARG A 1 123 ? 21.156 27.312 -40.281 1 63.28 123 ARG A N 1
ATOM 940 C CA . ARG A 1 123 ? 21.25 28.078 -41.5 1 63.28 123 ARG A CA 1
ATOM 941 C C . ARG A 1 123 ? 19.859 28.516 -42 1 63.28 123 ARG A C 1
ATOM 943 O O . ARG A 1 123 ? 19.656 29.672 -42.375 1 63.28 123 ARG A O 1
ATOM 950 N N . LYS A 1 124 ? 18.969 27.484 -41.938 1 61.47 124 LYS A N 1
ATOM 951 C CA . LYS A 1 124 ? 17.609 27.781 -42.406 1 61.47 124 LYS A CA 1
ATOM 952 C C . LYS A 1 124 ? 16.922 28.781 -41.469 1 61.47 124 LYS A C 1
ATOM 954 O O . LYS A 1 124 ? 16.125 29.609 -41.938 1 61.47 124 LYS A O 1
ATOM 959 N N . SER A 1 125 ? 17.219 28.672 -40.094 1 59.94 125 SER A N 1
ATOM 960 C CA . SER A 1 125 ? 16.578 29.547 -39.094 1 59.94 125 SER A CA 1
ATOM 961 C C . SER A 1 125 ? 17.406 30.812 -38.875 1 59.94 125 SER A C 1
ATOM 963 O O . SER A 1 125 ? 16.984 31.703 -38.125 1 59.94 125 SER A O 1
ATOM 965 N N . GLY A 1 126 ? 18.453 31.047 -39.5 1 59.19 126 GLY A N 1
ATOM 966 C CA . GLY A 1 126 ? 19.312 32.219 -39.406 1 59.19 126 GLY A CA 1
ATOM 967 C C . GLY A 1 126 ? 20 32.344 -38.062 1 59.19 126 GLY A C 1
ATOM 968 O O . GLY A 1 126 ? 20.266 33.438 -37.594 1 59.19 126 GLY A O 1
ATOM 969 N N . ARG A 1 127 ? 19.953 31.234 -37.344 1 57.25 127 ARG A N 1
ATOM 970 C CA . ARG A 1 127 ? 20.562 31.297 -36 1 57.25 127 ARG A CA 1
ATOM 971 C C . ARG A 1 127 ? 22.062 31.016 -36.094 1 57.25 127 ARG A C 1
ATOM 973 O O . ARG A 1 127 ? 22.547 30.422 -37.062 1 57.25 127 ARG A O 1
ATOM 980 N N . GLU A 1 128 ? 22.781 31.703 -35.188 1 59.62 128 GLU A N 1
ATOM 981 C CA . GLU A 1 128 ? 24.203 31.438 -35.031 1 59.62 128 GLU A CA 1
ATOM 982 C C . GLU A 1 128 ? 24.453 30 -34.594 1 59.62 128 GLU A C 1
ATOM 984 O O . GLU A 1 128 ? 23.922 29.547 -33.594 1 59.62 128 GLU A O 1
ATOM 989 N N . CYS A 1 129 ? 24.891 29.062 -35.406 1 55.59 129 CYS A N 1
ATOM 990 C CA . CYS A 1 129 ? 25.188 27.656 -35.156 1 55.59 129 CYS A CA 1
ATOM 991 C C . CYS A 1 129 ? 26.438 27.516 -34.312 1 55.59 129 CYS A C 1
ATOM 993 O O . CYS A 1 129 ? 27.5 28 -34.688 1 55.59 129 CYS A O 1
ATOM 995 N N . ARG A 1 130 ? 26.234 27.406 -33.094 1 57.34 130 ARG A N 1
ATOM 996 C CA . ARG A 1 130 ? 27.375 27.312 -32.188 1 57.34 130 ARG A CA 1
ATOM 997 C C . ARG A 1 130 ? 27.688 25.859 -31.828 1 57.34 130 ARG A C 1
ATOM 999 O O . ARG A 1 130 ? 26.766 25.078 -31.594 1 57.34 130 ARG A O 1
ATOM 1006 N N . PHE A 1 131 ? 28.766 25.344 -32.219 1 46.81 131 PHE A N 1
ATOM 1007 C CA . PHE A 1 131 ? 29.203 24.031 -31.781 1 46.81 131 PHE A CA 1
ATOM 1008 C C . PHE A 1 131 ? 30.125 24.141 -30.578 1 46.81 131 PHE A C 1
ATOM 1010 O O . PHE A 1 131 ? 30.906 25.094 -30.469 1 46.81 131 PHE A O 1
ATOM 1017 N N . GLU A 1 132 ? 29.812 23.844 -29.375 1 38.97 132 GLU A N 1
ATOM 1018 C CA . GLU A 1 132 ? 30.719 23.906 -28.25 1 38.97 132 GLU A CA 1
ATOM 1019 C C . GLU A 1 132 ? 32.031 23.156 -28.531 1 38.97 132 GLU A C 1
ATOM 1021 O O . GLU A 1 132 ? 31.984 22 -28.969 1 38.97 132 GLU A O 1
ATOM 1026 N N . SER A 1 133 ? 33.094 23.859 -28.953 1 32.16 133 SER A N 1
ATOM 1027 C CA . SER A 1 133 ? 34.438 23.281 -28.922 1 32.16 133 SER A CA 1
ATOM 1028 C C . SER A 1 133 ? 34.875 22.969 -27.5 1 32.16 133 SER A C 1
ATOM 1030 O O . SER A 1 133 ? 35.344 23.859 -26.781 1 32.16 133 SER A O 1
ATOM 1032 N N . ALA A 1 134 ? 34.156 22.391 -26.547 1 26.45 134 ALA A N 1
ATOM 1033 C CA . ALA A 1 134 ? 34.75 22.453 -25.219 1 26.45 134 ALA A CA 1
ATOM 1034 C C . ALA A 1 134 ? 36.156 21.859 -25.234 1 26.45 134 ALA A C 1
ATOM 1036 O O . ALA A 1 134 ? 36.375 20.719 -25.672 1 26.45 134 ALA A O 1
ATOM 1037 N N . PRO A 1 135 ? 37.25 22.609 -25.266 1 23.47 135 PRO A N 1
ATOM 1038 C CA . PRO A 1 135 ? 38.625 22.172 -25.047 1 23.47 135 PRO A CA 1
ATOM 1039 C C . PRO A 1 135 ? 38.812 21.375 -23.75 1 23.47 135 PRO A C 1
ATOM 1041 O O . PRO A 1 135 ? 38.094 21.625 -22.766 1 23.47 135 PRO A O 1
ATOM 1044 N N . ARG A 1 136 ? 39.219 20.141 -23.828 1 22.61 136 ARG A N 1
ATOM 1045 C CA . ARG A 1 136 ? 39.562 19.281 -22.688 1 22.61 136 ARG A CA 1
ATOM 1046 C C . ARG A 1 136 ? 40.625 19.906 -21.812 1 22.61 136 ARG A C 1
ATOM 1048 O O . ARG A 1 136 ? 41.719 20.188 -22.297 1 22.61 136 ARG A O 1
ATOM 1055 N N . GLY A 1 137 ? 40.375 20.719 -20.906 1 19.38 137 GLY A N 1
ATOM 1056 C CA . GLY A 1 137 ? 41.406 21.359 -20.094 1 19.38 137 GLY A CA 1
ATOM 1057 C C . GLY A 1 137 ? 42.375 20.375 -19.469 1 19.38 137 GLY A C 1
ATOM 1058 O O . GLY A 1 137 ? 41.969 19.266 -19.094 1 19.38 137 GLY A O 1
ATOM 1059 N N . ASN A 1 138 ? 43.656 20.438 -19.734 1 19.22 138 ASN A N 1
ATOM 1060 C CA . ASN A 1 138 ? 44.906 19.812 -19.328 1 19.22 138 ASN A CA 1
ATOM 1061 C C . ASN A 1 138 ? 45.125 19.922 -17.828 1 19.22 138 ASN A C 1
ATOM 1063 O O . ASN A 1 138 ? 45.406 21.016 -17.312 1 19.22 138 ASN A O 1
ATOM 1067 N N . ARG A 1 139 ? 44.344 19.531 -16.875 1 18.06 139 ARG A N 1
ATOM 1068 C CA . ARG A 1 139 ? 44.812 19.906 -15.562 1 18.06 139 ARG A CA 1
ATOM 1069 C C . ARG A 1 139 ? 46.188 19.266 -15.266 1 18.06 139 ARG A C 1
ATOM 1071 O O . ARG A 1 139 ? 46.375 18.078 -15.539 1 18.06 139 ARG A O 1
ATOM 1078 N N . SER A 1 140 ? 47.219 19.969 -15.031 1 17.09 140 SER A N 1
ATOM 1079 C CA . SER A 1 140 ? 48.625 19.875 -14.672 1 17.09 140 SER A CA 1
ATOM 1080 C C . SER A 1 140 ? 48.812 19.016 -13.422 1 17.09 140 SER A C 1
ATOM 1082 O O . SER A 1 140 ? 48.031 19.109 -12.469 1 17.09 140 SER A O 1
ATOM 1084 N N . HIS A 1 141 ? 49.625 17.891 -13.547 1 17.28 141 HIS A N 1
ATOM 1085 C CA . HIS A 1 141 ? 50.219 16.875 -12.688 1 17.28 141 HIS A CA 1
ATOM 1086 C C . HIS A 1 141 ? 51.125 17.484 -11.625 1 17.28 141 HIS A C 1
ATOM 1088 O O . HIS A 1 141 ? 51.75 16.766 -10.852 1 17.28 141 HIS A O 1
ATOM 1094 N N . MET A 1 142 ? 50.844 18.375 -10.914 1 16.45 142 MET A N 1
ATOM 1095 C CA . MET A 1 142 ? 52.062 18.734 -10.188 1 16.45 142 MET A CA 1
ATOM 1096 C C . MET A 1 142 ? 52.5 17.594 -9.281 1 16.45 142 MET A C 1
ATOM 1098 O O . MET A 1 142 ? 51.688 16.953 -8.625 1 16.45 142 MET A O 1
ATOM 1102 N N . ARG A 1 143 ? 53.938 17.156 -9.336 1 16.56 143 ARG A N 1
ATOM 1103 C CA . ARG A 1 143 ? 55.031 16.281 -8.922 1 16.56 143 ARG A CA 1
ATOM 1104 C C . ARG A 1 143 ? 55.281 16.422 -7.43 1 16.56 143 ARG A C 1
ATOM 1106 O O . ARG A 1 143 ? 56.188 15.781 -6.895 1 16.56 143 ARG A O 1
ATOM 1113 N N . GLY A 1 144 ? 54.625 16.922 -6.516 1 16.09 144 GLY A N 1
ATOM 1114 C CA . GLY A 1 144 ? 55.625 17.172 -5.504 1 16.09 144 GLY A CA 1
ATOM 1115 C C . GLY A 1 144 ? 56.219 15.898 -4.906 1 16.09 144 GLY A C 1
ATOM 1116 O O . GLY A 1 144 ? 55.594 14.836 -4.988 1 16.09 144 GLY A O 1
ATOM 1117 N N . SER A 1 145 ? 57.562 15.797 -4.496 1 15.7 145 SER A N 1
ATOM 1118 C CA . SER A 1 145 ? 58.719 14.969 -4.16 1 15.7 145 SER A CA 1
ATOM 1119 C C . SER A 1 145 ? 58.562 14.312 -2.795 1 15.7 145 SER A C 1
ATOM 1121 O O . SER A 1 145 ? 59.406 13.523 -2.371 1 15.7 145 SER A O 1
ATOM 1123 N N . ALA A 1 146 ? 57.656 14.477 -1.934 1 16.28 146 ALA A N 1
ATOM 1124 C CA . ALA A 1 146 ? 58.344 14.422 -0.642 1 16.28 146 ALA A CA 1
ATOM 1125 C C . ALA A 1 146 ? 58.812 13.008 -0.318 1 16.28 146 ALA A C 1
ATOM 1127 O O . ALA A 1 146 ? 58.062 12.047 -0.522 1 16.28 146 ALA A O 1
ATOM 1128 N N . ALA A 1 147 ? 60.031 12.625 0.143 1 14.78 147 ALA A N 1
ATOM 1129 C CA . ALA A 1 147 ? 61.062 11.617 0.363 1 14.78 147 ALA A CA 1
ATOM 1130 C C . ALA A 1 147 ? 60.656 10.648 1.47 1 14.78 147 ALA A C 1
ATOM 1132 O O . ALA A 1 147 ? 60.906 9.445 1.374 1 14.78 147 ALA A O 1
ATOM 1133 N N . PRO A 1 148 ? 59.969 10.781 2.588 1 15.79 148 PRO A N 1
ATOM 1134 C CA . PRO A 1 148 ? 60.906 10.328 3.627 1 15.79 148 PRO A CA 1
ATOM 1135 C C . PRO A 1 148 ? 61.094 8.812 3.646 1 15.79 148 PRO A C 1
ATOM 1137 O O . PRO A 1 148 ? 60.25 8.086 3.074 1 15.79 148 PRO A O 1
ATOM 1140 N N . SER A 1 149 ? 61.875 8.203 4.586 1 15.63 149 SER A N 1
ATOM 1141 C CA . SER A 1 149 ? 62.938 7.254 4.945 1 15.63 149 SER A CA 1
ATOM 1142 C C . SER A 1 149 ? 62.344 5.949 5.469 1 15.63 149 SER A C 1
ATOM 1144 O O . SER A 1 149 ? 62.688 4.867 5 1 15.63 149 SER A O 1
ATOM 1146 N N . GLY A 1 150 ? 61.875 5.734 6.699 1 14.77 150 GLY A N 1
ATOM 1147 C CA . GLY A 1 150 ? 62.656 4.805 7.496 1 14.77 150 GLY A CA 1
ATOM 1148 C C . GLY A 1 150 ? 62.188 3.373 7.395 1 14.77 150 GLY A C 1
ATOM 1149 O O . GLY A 1 150 ? 62.906 2.492 6.93 1 14.77 150 GLY A O 1
ATOM 1150 N N . ASN A 1 151 ? 61.281 2.879 8.328 1 14.59 151 ASN A N 1
ATOM 1151 C CA . ASN A 1 151 ? 61.688 1.859 9.281 1 14.59 151 ASN A CA 1
ATOM 1152 C C . ASN A 1 151 ? 61.281 0.461 8.82 1 14.59 151 ASN A C 1
ATOM 1154 O O . ASN A 1 151 ? 60.406 0.314 7.953 1 14.59 151 ASN A O 1
ATOM 1158 N N . SER A 1 152 ? 60.875 -0.518 9.719 1 14.76 152 SER A N 1
ATOM 1159 C CA . SER A 1 152 ? 61.469 -1.738 10.258 1 14.76 152 SER A CA 1
ATOM 1160 C C . SER A 1 152 ? 60.781 -2.979 9.719 1 14.76 152 SER A C 1
ATOM 1162 O O . SER A 1 152 ? 61.406 -3.895 9.203 1 14.76 152 SER A O 1
ATOM 1164 N N . TYR A 1 153 ? 59.812 -3.721 10.445 1 14.34 153 TYR A N 1
ATOM 1165 C CA . TYR A 1 153 ? 60.156 -4.996 11.07 1 14.34 153 TYR A CA 1
ATOM 1166 C C . TYR A 1 153 ? 59.688 -6.164 10.211 1 14.34 153 TYR A C 1
ATOM 1168 O O . TYR A 1 153 ? 58.812 -6.008 9.352 1 14.34 153 TYR A O 1
ATOM 1176 N N . ALA A 1 154 ? 59.531 -7.504 10.695 1 14.37 154 ALA A N 1
ATOM 1177 C CA . ALA A 1 154 ? 60.188 -8.812 10.656 1 14.37 154 ALA A CA 1
ATOM 1178 C C . ALA A 1 154 ? 59.344 -9.828 9.906 1 14.37 154 ALA A C 1
ATOM 1180 O O . ALA A 1 154 ? 59.812 -10.492 8.984 1 14.37 154 ALA A O 1
ATOM 1181 N N . ARG A 1 155 ? 58.781 -11.039 10.523 1 14.45 155 ARG A N 1
ATOM 1182 C CA . ARG A 1 155 ? 59.312 -12.398 10.523 1 14.45 155 ARG A CA 1
ATOM 1183 C C . ARG A 1 155 ? 58.5 -13.305 9.602 1 14.45 155 ARG A C 1
ATOM 1185 O O . ARG A 1 155 ? 57.344 -12.992 9.273 1 14.45 155 ARG A O 1
ATOM 1192 N N . ALA A 1 156 ? 57.906 -14.547 10 1 14.19 156 ALA A N 1
ATOM 1193 C CA . ALA A 1 156 ? 58.406 -15.906 9.781 1 14.19 156 ALA A CA 1
ATOM 1194 C C . ALA A 1 156 ? 57.562 -16.625 8.727 1 14.19 156 ALA A C 1
ATOM 1196 O O . ALA A 1 156 ? 56.469 -16.156 8.383 1 14.19 156 ALA A O 1
ATOM 1197 N N . SER A 1 157 ? 57 -18 8.883 1 14.62 157 SER A N 1
ATOM 1198 C CA . SER A 1 157 ? 57.5 -19.328 8.523 1 14.62 157 SER A CA 1
ATOM 1199 C C . SER A 1 157 ? 56.594 -20 7.512 1 14.62 157 SER A C 1
ATOM 1201 O O . SER A 1 157 ? 57.031 -20.422 6.445 1 14.62 157 SER A O 1
ATOM 1203 N N . HIS A 1 158 ? 55.906 -21.25 7.715 1 14.45 158 HIS A N 1
ATOM 1204 C CA . HIS A 1 158 ? 56.219 -22.594 7.223 1 14.45 158 HIS A CA 1
ATOM 1205 C C . HIS A 1 158 ? 55.25 -23.016 6.109 1 14.45 158 HIS A C 1
ATOM 1207 O O . HIS A 1 158 ? 54.281 -22.328 5.84 1 14.45 158 HIS A O 1
ATOM 1213 N N . GLY A 1 159 ? 54.5 -24.312 6.055 1 14.46 159 GLY A N 1
ATOM 1214 C CA . GLY A 1 159 ? 54.75 -25.562 5.371 1 14.46 159 GLY A CA 1
ATOM 1215 C C . GLY A 1 159 ? 53.812 -25.844 4.23 1 14.46 159 GLY A C 1
ATOM 1216 O O . GLY A 1 159 ? 54.219 -25.938 3.072 1 14.46 159 GLY A O 1
ATOM 1217 N N . ALA A 1 160 ? 52.562 -26.75 4.25 1 14.43 160 ALA A N 1
ATOM 1218 C CA . ALA A 1 160 ? 52.531 -28.141 3.779 1 14.43 160 ALA A CA 1
ATOM 1219 C C . ALA A 1 160 ? 51.875 -28.219 2.396 1 14.43 160 ALA A C 1
ATOM 1221 O O . ALA A 1 160 ? 51.188 -27.297 1.966 1 14.43 160 ALA A O 1
ATOM 1222 N N . LEU A 1 161 ? 50.844 -29.172 1.99 1 14.51 161 LEU A N 1
ATOM 1223 C CA . LEU A 1 161 ? 50.906 -30.391 1.206 1 14.51 161 LEU A CA 1
ATOM 1224 C C . LEU A 1 161 ? 50.281 -30.219 -0.164 1 14.51 161 LEU A C 1
ATOM 1226 O O . LEU A 1 161 ? 49.5 -29.281 -0.365 1 14.51 161 LEU A O 1
ATOM 1230 N N . ASP A 1 162 ? 49.406 -31.234 -0.924 1 14.59 162 ASP A N 1
ATOM 1231 C CA . ASP A 1 162 ? 49.656 -32.25 -1.933 1 14.59 162 ASP A CA 1
ATOM 1232 C C . ASP A 1 162 ? 48.812 -32 -3.189 1 14.59 162 ASP A C 1
ATOM 1234 O O . ASP A 1 162 ? 49.344 -31.953 -4.297 1 14.59 162 ASP A O 1
ATOM 1238 N N . VAL A 1 163 ? 47.5 -32.719 -3.6 1 14.28 163 VAL A N 1
ATOM 1239 C CA . VAL A 1 163 ? 47.406 -33.844 -4.512 1 14.28 163 VAL A CA 1
ATOM 1240 C C . VAL A 1 163 ? 46.875 -33.375 -5.867 1 14.28 163 VAL A C 1
ATOM 1242 O O . VAL A 1 163 ? 46.25 -32.344 -5.969 1 14.28 163 VAL A O 1
ATOM 1245 N N . SER A 1 164 ? 45.781 -34.156 -6.754 1 14.56 164 SER A N 1
ATOM 1246 C CA . SER A 1 164 ? 45.938 -35.094 -7.875 1 14.56 164 SER A CA 1
ATOM 1247 C C . SER A 1 164 ? 45.312 -34.5 -9.148 1 14.56 164 SER A C 1
ATOM 1249 O O . SER A 1 164 ? 44.5 -33.594 -9.094 1 14.56 164 SER A O 1
ATOM 1251 N N . PRO A 1 165 ? 44.656 -35.375 -10.352 1 14.49 165 PRO A N 1
ATOM 1252 C CA . PRO A 1 165 ? 45.031 -35.781 -11.703 1 14.49 165 PRO A CA 1
ATOM 1253 C C . PRO A 1 165 ? 44.156 -35.188 -12.781 1 14.49 165 PRO A C 1
ATOM 1255 O O . PRO A 1 165 ? 44.656 -34.562 -13.727 1 14.49 165 PRO A O 1
ATOM 1258 N N . SER A 1 166 ? 42.844 -35.812 -13.43 1 14.01 166 SER A N 1
ATOM 1259 C CA . SER A 1 166 ? 42.812 -36.594 -14.648 1 14.01 166 SER A CA 1
ATOM 1260 C C . SER A 1 166 ? 42.281 -35.781 -15.82 1 14.01 166 SER A C 1
ATOM 1262 O O . SER A 1 166 ? 41.656 -34.75 -15.625 1 14.01 166 SER A O 1
ATOM 1264 N N . LEU A 1 167 ? 41.125 -36.312 -16.969 1 14.18 167 LEU A N 1
ATOM 1265 C CA . LEU A 1 167 ? 41.25 -36.906 -18.297 1 14.18 167 LEU A CA 1
ATOM 1266 C C . LEU A 1 167 ? 40.656 -35.969 -19.359 1 14.18 167 LEU A C 1
ATOM 1268 O O . LEU A 1 167 ? 39.969 -35 -19.016 1 14.18 167 LEU A O 1
ATOM 1272 N N . TYR A 1 168 ? 39.406 -36.344 -20.406 1 13.74 168 TYR A N 1
ATOM 1273 C CA . TYR A 1 168 ? 39.438 -36.875 -21.766 1 13.74 168 TYR A CA 1
ATOM 1274 C C . TYR A 1 168 ? 38.938 -35.844 -22.766 1 13.74 168 TYR A C 1
ATOM 1276 O O . TYR A 1 168 ? 38.344 -34.844 -22.375 1 13.74 168 TYR A O 1
ATOM 1284 N N . ASP A 1 169 ? 37.812 -36.094 -24.062 1 13.6 169 ASP A N 1
ATOM 1285 C CA . ASP A 1 169 ? 37.969 -36.5 -25.453 1 13.6 169 ASP A CA 1
ATOM 1286 C C . ASP A 1 169 ? 37.438 -35.438 -26.406 1 13.6 169 ASP A C 1
ATOM 1288 O O . ASP A 1 169 ? 36.75 -34.5 -25.969 1 13.6 169 ASP A O 1
ATOM 1292 N N . SER A 1 170 ? 36.156 -35.594 -27.562 1 13.77 170 SER A N 1
ATOM 1293 C CA . SER A 1 170 ? 36.156 -35.938 -28.984 1 13.77 170 SER A CA 1
ATOM 1294 C C . SER A 1 170 ? 35.75 -34.75 -29.828 1 13.77 170 SER A C 1
ATOM 1296 O O . SER A 1 170 ? 35.188 -33.781 -29.328 1 13.77 170 SER A O 1
ATOM 1298 N N . VAL A 1 171 ? 34.781 -34.812 -31.297 1 14.16 171 VAL A N 1
ATOM 1299 C CA . VAL A 1 171 ? 35.062 -34.938 -32.719 1 14.16 171 VAL A CA 1
ATOM 1300 C C . VAL A 1 171 ? 34.469 -33.75 -33.5 1 14.16 171 VAL A C 1
ATOM 1302 O O . VAL A 1 171 ? 35.156 -33.062 -34.219 1 14.16 171 VAL A O 1
ATOM 1305 N N . ARG A 1 172 ? 33.125 -33.688 -34.531 1 13.38 172 ARG A N 1
ATOM 1306 C CA . ARG A 1 172 ? 33.125 -33.875 -35.969 1 13.38 172 ARG A CA 1
ATOM 1307 C C . ARG A 1 172 ? 32.875 -32.562 -36.719 1 13.38 172 ARG A C 1
ATOM 1309 O O . ARG A 1 172 ? 32.438 -31.594 -36.125 1 13.38 172 ARG A O 1
ATOM 1316 N N . ALA A 1 173 ? 31.781 -32.375 -38.062 1 13.59 173 ALA A N 1
ATOM 1317 C CA . ALA A 1 173 ? 31.922 -32.438 -39.531 1 13.59 173 ALA A CA 1
ATOM 1318 C C . ALA A 1 173 ? 31.641 -31.094 -40.188 1 13.59 173 ALA A C 1
ATOM 1320 O O . ALA A 1 173 ? 31.016 -30.234 -39.562 1 13.59 173 ALA A O 1
ATOM 1321 N N . SER A 1 174 ? 30.688 -30.875 -41.594 1 13.77 174 SER A N 1
ATOM 1322 C CA . SER A 1 174 ? 31.016 -30.734 -43 1 13.77 174 SER A CA 1
ATOM 1323 C C . SER A 1 174 ? 30.609 -29.359 -43.5 1 13.77 174 SER A C 1
ATOM 1325 O O . SER A 1 174 ? 29.891 -28.609 -42.812 1 13.77 174 SER A O 1
ATOM 1327 N N . GLU A 1 175 ? 29.578 -29.078 -44.906 1 13.69 175 GLU A N 1
ATOM 1328 C CA . GLU A 1 175 ? 29.828 -28.844 -46.312 1 13.69 175 GLU A CA 1
ATOM 1329 C C . GLU A 1 175 ? 29.469 -27.422 -46.719 1 13.69 175 GLU A C 1
ATOM 1331 O O . GLU A 1 175 ? 28.766 -26.719 -45.969 1 13.69 175 GLU A O 1
ATOM 1336 N N . SER A 1 176 ? 28.719 -26.938 -48.219 1 14.34 176 SER A N 1
ATOM 1337 C CA . SER A 1 176 ? 29.203 -26.469 -49.5 1 14.34 176 SER A CA 1
ATOM 1338 C C . SER A 1 176 ? 28.562 -25.125 -49.875 1 14.34 176 SER A C 1
ATOM 1340 O O . SER A 1 176 ? 29.266 -24.172 -50.219 1 14.34 176 SER A O 1
ATOM 1342 N N . ALA A 1 177 ? 27.234 -24.797 -50.719 1 13.23 177 ALA A N 1
ATOM 1343 C CA . ALA A 1 177 ? 27.078 -24.578 -52.156 1 13.23 177 ALA A CA 1
ATOM 1344 C C . ALA A 1 177 ? 27.047 -23.094 -52.469 1 13.23 177 ALA A C 1
ATOM 1346 O O . ALA A 1 177 ? 26.797 -22.266 -51.594 1 13.23 177 ALA A O 1
ATOM 1347 N N . THR A 1 178 ? 26.297 -22.438 -53.75 1 14.26 178 THR A N 1
ATOM 1348 C CA . THR A 1 178 ? 26.656 -21.984 -55.094 1 14.26 178 THR A CA 1
ATOM 1349 C C . THR A 1 178 ? 26.312 -20.5 -55.25 1 14.26 178 THR A C 1
ATOM 1351 O O . THR A 1 178 ? 26.969 -19.641 -54.688 1 14.26 178 THR A O 1
ATOM 1354 N N . SER A 1 179 ? 25.297 -19.859 -56.375 1 13.78 179 SER A N 1
ATOM 1355 C CA . SER A 1 179 ? 25.594 -19.312 -57.688 1 13.78 179 SER A CA 1
ATOM 1356 C C . SER A 1 179 ? 25.359 -17.797 -57.719 1 13.78 179 SER A C 1
ATOM 1358 O O . SER A 1 179 ? 24.75 -17.25 -56.812 1 13.78 179 SER A O 1
ATOM 1360 N N . LEU A 1 180 ? 24.422 -17.047 -58.844 1 13.81 180 LEU A N 1
ATOM 1361 C CA . LEU A 1 180 ? 24.859 -16.375 -60.094 1 13.81 180 LEU A CA 1
ATOM 1362 C C . LEU A 1 180 ? 24.625 -14.867 -60 1 13.81 180 LEU A C 1
ATOM 1364 O O . LEU A 1 180 ? 23.938 -14.398 -59.062 1 13.81 180 LEU A O 1
ATOM 1368 N N . PRO A 1 181 ? 23.703 -13.875 -61.031 1 14.3 181 PRO A N 1
ATOM 1369 C CA . PRO A 1 181 ? 24.188 -13.062 -62.156 1 14.3 181 PRO A CA 1
ATOM 1370 C C . PRO A 1 181 ? 24.047 -11.562 -61.906 1 14.3 181 PRO A C 1
ATOM 1372 O O . PRO A 1 181 ? 23.422 -11.156 -60.938 1 14.3 181 PRO A O 1
ATOM 1375 N N . GLY A 1 182 ? 23.328 -10.523 -62.875 1 13.77 182 GLY A N 1
ATOM 1376 C CA . GLY A 1 182 ? 23.812 -9.578 -63.844 1 13.77 182 GLY A CA 1
ATOM 1377 C C . GLY A 1 182 ? 23.547 -8.133 -63.469 1 13.77 182 GLY A C 1
ATOM 1378 O O . GLY A 1 182 ? 23.125 -7.844 -62.344 1 13.77 182 GLY A O 1
ATOM 1379 N N . THR A 1 183 ? 22.734 -7.051 -64.375 1 14.41 183 THR A N 1
ATOM 1380 C CA . THR A 1 183 ? 23.203 -6.016 -65.312 1 14.41 183 THR A CA 1
ATOM 1381 C C . THR A 1 183 ? 22.906 -4.625 -64.75 1 14.41 183 THR A C 1
ATOM 1383 O O . THR A 1 183 ? 22.156 -4.488 -63.75 1 14.41 183 THR A O 1
ATOM 1386 N N . THR A 1 184 ? 22.125 -3.438 -65.438 1 14.34 184 THR A N 1
ATOM 1387 C CA . THR A 1 184 ? 22.656 -2.299 -66.188 1 14.34 184 THR A CA 1
ATOM 1388 C C . THR A 1 184 ? 22.344 -0.992 -65.438 1 14.34 184 THR A C 1
ATOM 1390 O O . THR A 1 184 ? 23.25 -0.193 -65.188 1 14.34 184 THR A O 1
ATOM 1393 N N . ARG A 1 185 ? 21.344 0.24 -65.938 1 14.3 185 ARG A N 1
ATOM 1394 C CA . ARG A 1 185 ? 21.734 1.421 -66.75 1 14.3 185 ARG A CA 1
ATOM 1395 C C . ARG A 1 185 ? 21.578 2.688 -65.875 1 14.3 185 ARG A C 1
ATOM 1397 O O . ARG A 1 185 ? 22.562 3.398 -65.688 1 14.3 185 ARG A O 1
ATOM 1404 N N . HIS A 1 186 ? 20.578 3.912 -66.188 1 14.1 186 HIS A N 1
ATOM 1405 C CA . HIS A 1 186 ? 20.828 5.234 -66.75 1 14.1 186 HIS A CA 1
ATOM 1406 C C . HIS A 1 186 ? 20.672 6.32 -65.688 1 14.1 186 HIS A C 1
ATOM 1408 O O . HIS A 1 186 ? 20.047 6.09 -64.625 1 14.1 186 HIS A O 1
ATOM 1414 N N . SER A 1 187 ? 20.234 7.836 -66 1 15.11 187 SER A N 1
ATOM 1415 C CA . SER A 1 187 ? 20.938 9.117 -66 1 15.11 187 SER A CA 1
ATOM 1416 C C . SER A 1 187 ? 20.391 10.062 -64.938 1 15.11 187 SER A C 1
ATOM 1418 O O . SER A 1 187 ? 21.141 10.602 -64.125 1 15.11 187 SER A O 1
ATOM 1420 N N . PRO A 1 188 ? 19.266 11.156 -65.062 1 15.1 188 PRO A N 1
ATOM 1421 C CA . PRO A 1 188 ? 19.5 12.578 -65.312 1 15.1 188 PRO A CA 1
ATOM 1422 C C . PRO A 1 188 ? 19.312 13.414 -64 1 15.1 188 PRO A C 1
ATOM 1424 O O . PRO A 1 188 ? 18.766 12.93 -63.031 1 15.1 188 PRO A O 1
ATOM 1427 N N . ILE A 1 189 ? 18.703 14.961 -64.062 1 15.2 189 ILE A N 1
ATOM 1428 C CA . ILE A 1 189 ? 19.234 16.312 -63.875 1 15.2 189 ILE A CA 1
ATOM 1429 C C . ILE A 1 189 ? 18.641 16.953 -62.625 1 15.2 189 ILE A C 1
ATOM 1431 O O . ILE A 1 189 ? 19.375 17.453 -61.781 1 15.2 189 ILE A O 1
ATOM 1435 N N . SER A 1 190 ? 17.391 17.828 -62.562 1 14.95 190 SER A N 1
ATOM 1436 C CA . SER A 1 190 ? 17.359 19.281 -62.562 1 14.95 190 SER A CA 1
ATOM 1437 C C . SER A 1 190 ? 17.109 19.844 -61.156 1 14.95 190 SER A C 1
ATOM 1439 O O . SER A 1 190 ? 16.609 19.125 -60.312 1 14.95 190 SER A O 1
ATOM 1441 N N . GLU A 1 191 ? 16.797 21.359 -60.875 1 15.88 191 GLU A N 1
ATOM 1442 C CA . GLU A 1 191 ? 17.266 22.578 -60.25 1 15.88 191 GLU A CA 1
ATOM 1443 C C . GLU A 1 191 ? 16.359 22.984 -59.094 1 15.88 191 GLU A C 1
ATOM 1445 O O . GLU A 1 191 ? 16.828 23.469 -58.062 1 15.88 191 GLU A O 1
ATOM 1450 N N . THR A 1 192 ? 15 23.016 -58.969 1 14.95 192 THR A N 1
ATOM 1451 C CA . THR A 1 192 ? 14.281 24.281 -58.781 1 14.95 192 THR A CA 1
ATOM 1452 C C . THR A 1 192 ? 14.266 24.688 -57.312 1 14.95 192 THR A C 1
ATOM 1454 O O . THR A 1 192 ? 14.391 23.844 -56.438 1 14.95 192 THR A O 1
ATOM 1457 N N . SER A 1 193 ? 13.773 26.062 -56.844 1 16.34 193 SER A N 1
ATOM 1458 C CA . SER A 1 193 ? 13.992 27.344 -56.188 1 16.34 193 SER A CA 1
ATOM 1459 C C . SER A 1 193 ? 13.188 27.438 -54.875 1 16.34 193 SER A C 1
ATOM 1461 O O . SER A 1 193 ? 13.305 28.406 -54.156 1 16.34 193 SER A O 1
ATOM 1463 N N . LEU A 1 194 ? 12.375 26.594 -54.438 1 15.05 194 LEU A N 1
ATOM 1464 C CA . LEU A 1 194 ? 11.203 27.203 -53.812 1 15.05 194 LEU A CA 1
ATOM 1465 C C . LEU A 1 194 ? 11.562 27.859 -52.469 1 15.05 194 LEU A C 1
ATOM 1467 O O . LEU A 1 194 ? 12.461 27.375 -51.781 1 15.05 194 LEU A O 1
ATOM 1471 N N . VAL A 1 195 ? 10.766 28.984 -52.031 1 16.62 195 VAL A N 1
ATOM 1472 C CA . VAL A 1 195 ? 10.594 30.266 -51.344 1 16.62 195 VAL A CA 1
ATOM 1473 C C . VAL A 1 195 ? 10.219 30.031 -49.875 1 16.62 195 VAL A C 1
ATOM 1475 O O . VAL A 1 195 ? 9.328 29.234 -49.594 1 16.62 195 VAL A O 1
ATOM 1478 N N . THR A 1 196 ? 10.945 30.531 -48.812 1 16.91 196 THR A N 1
ATOM 1479 C CA . THR A 1 196 ? 11.156 30.359 -47.375 1 16.91 196 THR A CA 1
ATOM 1480 C C . THR A 1 196 ? 10.156 31.188 -46.594 1 16.91 196 THR A C 1
ATOM 1482 O O . THR A 1 196 ? 10.258 31.281 -45.344 1 16.91 196 THR A O 1
ATOM 1485 N N . PRO A 1 197 ? 8.812 31.141 -46.688 1 15.98 197 PRO A N 1
ATOM 1486 C CA . PRO A 1 197 ? 8.117 32.281 -46.062 1 15.98 197 PRO A CA 1
ATOM 1487 C C . PRO A 1 197 ? 8.273 32.281 -44.531 1 15.98 197 PRO A C 1
ATOM 1489 O O . PRO A 1 197 ? 8.57 31.25 -43.938 1 15.98 197 PRO A O 1
ATOM 1492 N N . SER A 1 198 ? 7.98 33.562 -43.656 1 17.03 198 SER A N 1
ATOM 1493 C CA . SER A 1 198 ? 8.234 34.5 -42.594 1 17.03 198 SER A CA 1
ATOM 1494 C C . SER A 1 198 ? 7.371 34.219 -41.344 1 17.03 198 SER A C 1
ATOM 1496 O O . SER A 1 198 ? 7.559 34.844 -40.312 1 17.03 198 SER A O 1
ATOM 1498 N N . GLY A 1 199 ? 6.297 33.406 -41.156 1 15.84 199 GLY A N 1
ATOM 1499 C CA . GLY A 1 199 ? 5.152 33.969 -40.438 1 15.84 199 GLY A CA 1
ATOM 1500 C C . GLY A 1 199 ? 5.352 34 -38.938 1 15.84 199 GLY A C 1
ATOM 1501 O O . GLY A 1 199 ? 5.441 35.062 -38.344 1 15.84 199 GLY A O 1
ATOM 1502 N N . GLN A 1 200 ? 4.637 33.094 -37.906 1 16.31 200 GLN A N 1
ATOM 1503 C CA . GLN A 1 200 ? 3.584 33.375 -36.938 1 16.31 200 GLN A CA 1
ATOM 1504 C C . GLN A 1 200 ? 4.16 33.531 -35.531 1 16.31 200 GLN A C 1
ATOM 1506 O O . GLN A 1 200 ? 4.859 32.625 -35.031 1 16.31 200 GLN A O 1
ATOM 1511 N N . GLU A 1 201 ? 4.207 34.75 -34.719 1 17.81 201 GLU A N 1
ATOM 1512 C CA . GLU A 1 201 ? 4.57 35.531 -33.531 1 17.81 201 GLU A CA 1
ATOM 1513 C C . GLU A 1 201 ? 3.779 35.062 -32.312 1 17.81 201 GLU A C 1
ATOM 1515 O O . GLU A 1 201 ? 4.098 35.438 -31.172 1 17.81 201 GLU A O 1
ATOM 1520 N N . ALA A 1 202 ? 2.525 34.469 -32.125 1 17.09 202 ALA A N 1
ATOM 1521 C CA . ALA A 1 202 ? 1.438 34.906 -31.266 1 17.09 202 ALA A CA 1
ATOM 1522 C C . ALA A 1 202 ? 1.644 34.406 -29.844 1 17.09 202 ALA A C 1
ATOM 1524 O O . ALA A 1 202 ? 1.271 35.062 -28.875 1 17.09 202 ALA A O 1
ATOM 1525 N N . THR A 1 203 ? 1.98 33.25 -29.297 1 18.86 203 THR A N 1
ATOM 1526 C CA . THR A 1 203 ? 1.134 32.625 -28.281 1 18.86 203 THR A CA 1
ATOM 1527 C C . THR A 1 203 ? 1.669 32.938 -26.875 1 18.86 203 THR A C 1
ATOM 1529 O O . THR A 1 203 ? 1.141 32.438 -25.891 1 18.86 203 THR A O 1
ATOM 1532 N N . TYR A 1 204 ? 2.789 33.625 -26.547 1 18.69 204 TYR A N 1
ATOM 1533 C CA . TYR A 1 204 ? 3.367 33.562 -25.203 1 18.69 204 TYR A CA 1
ATOM 1534 C C . TYR A 1 204 ? 2.617 34.469 -24.234 1 18.69 204 TYR A C 1
ATOM 1536 O O . TYR A 1 204 ? 3.004 34.625 -23.078 1 18.69 204 TYR A O 1
ATOM 1544 N N . GLU A 1 205 ? 1.645 35.406 -24.562 1 23 205 GLU A N 1
ATOM 1545 C CA . GLU A 1 205 ? 1.226 36.531 -23.75 1 23 205 GLU A CA 1
ATOM 1546 C C . GLU A 1 205 ? 0.433 36.062 -22.531 1 23 205 GLU A C 1
ATOM 1548 O O . GLU A 1 205 ? 0.232 36.844 -21.594 1 23 205 GLU A O 1
ATOM 1553 N N . THR A 1 206 ? -0.241 34.938 -22.391 1 25.64 206 THR A N 1
ATOM 1554 C CA . THR A 1 206 ? -1.414 34.844 -21.531 1 25.64 206 THR A CA 1
ATOM 1555 C C . THR A 1 206 ? -1.003 34.594 -20.078 1 25.64 206 THR A C 1
ATOM 1557 O O . THR A 1 206 ? -1.834 34.688 -19.172 1 25.64 206 THR A O 1
ATOM 1560 N N . MET A 1 207 ? 0.173 34.188 -19.688 1 25.81 207 MET A N 1
ATOM 1561 C CA . MET A 1 207 ? 0.36 33.688 -18.312 1 25.81 207 MET A CA 1
ATOM 1562 C C . MET A 1 207 ? 0.481 34.875 -17.344 1 25.81 207 MET A C 1
ATOM 1564 O O . MET A 1 207 ? 0.306 34.719 -16.141 1 25.81 207 MET A O 1
ATOM 1568 N N . ALA A 1 208 ? 0.877 36.156 -17.719 1 27.66 208 ALA A N 1
ATOM 1569 C CA . ALA A 1 208 ? 1.074 37.344 -16.875 1 27.66 208 ALA A CA 1
ATOM 1570 C C . ALA A 1 208 ? -0.248 37.812 -16.281 1 27.66 208 ALA A C 1
ATOM 1572 O O . ALA A 1 208 ? -0.278 38.375 -15.188 1 27.66 208 ALA A O 1
ATOM 1573 N N . GLU A 1 209 ? -1.373 37.781 -17.125 1 29.33 209 GLU A N 1
ATOM 1574 C CA . GLU A 1 209 ? -2.596 38.438 -16.672 1 29.33 209 GLU A CA 1
ATOM 1575 C C . GLU A 1 209 ? -3.234 37.688 -15.508 1 29.33 209 GLU A C 1
ATOM 1577 O O . GLU A 1 209 ? -4 38.25 -14.727 1 29.33 209 GLU A O 1
ATOM 1582 N N . ALA A 1 210 ? -3.045 36.438 -15.383 1 28.83 210 ALA A N 1
ATOM 1583 C CA . ALA A 1 210 ? -3.76 35.688 -14.344 1 28.83 210 ALA A CA 1
ATOM 1584 C C . ALA A 1 210 ? -3.232 36.062 -12.961 1 28.83 210 ALA A C 1
ATOM 1586 O O . ALA A 1 210 ? -3.941 35.906 -11.961 1 28.83 210 ALA A O 1
ATOM 1587 N N . ASP A 1 211 ? -1.956 36.469 -12.836 1 29.02 211 ASP A N 1
ATOM 1588 C CA . ASP A 1 211 ? -1.441 36.906 -11.539 1 29.02 211 ASP A CA 1
ATOM 1589 C C . ASP A 1 211 ? -2.141 38.156 -11.062 1 29.02 211 ASP A C 1
ATOM 1591 O O . ASP A 1 211 ? -2.307 38.375 -9.859 1 29.02 211 ASP A O 1
ATOM 1595 N N . ARG A 1 212 ? -2.547 39.125 -11.945 1 30.36 212 ARG A N 1
ATOM 1596 C CA . ARG A 1 212 ? -3.154 40.406 -11.547 1 30.36 212 ARG A CA 1
ATOM 1597 C C . ARG A 1 212 ? -4.531 40.156 -10.93 1 30.36 212 ARG A C 1
ATOM 1599 O O . ARG A 1 212 ? -4.965 40.938 -10.07 1 30.36 212 ARG A O 1
ATOM 1606 N N . ALA A 1 213 ? -5.336 39.281 -11.594 1 29.39 213 ALA A N 1
ATOM 1607 C CA . ALA A 1 213 ? -6.715 39.219 -11.117 1 29.39 213 ALA A CA 1
ATOM 1608 C C . ALA A 1 213 ? -6.781 38.688 -9.688 1 29.39 213 ALA A C 1
ATOM 1610 O O . ALA A 1 213 ? -7.785 38.906 -8.992 1 29.39 213 ALA A O 1
ATOM 1611 N N . LEU A 1 214 ? -5.883 37.812 -9.359 1 28.53 214 LEU A N 1
ATOM 1612 C CA . LEU A 1 214 ? -5.992 37.344 -7.984 1 28.53 214 LEU A CA 1
ATOM 1613 C C . LEU A 1 214 ? -5.66 38.438 -6.988 1 28.53 214 LEU A C 1
ATOM 1615 O O . LEU A 1 214 ? -5.727 38.219 -5.773 1 28.53 214 LEU A O 1
ATOM 1619 N N . ARG A 1 215 ? -5.031 39.594 -7.434 1 28.64 215 ARG A N 1
ATOM 1620 C CA . ARG A 1 215 ? -4.777 40.656 -6.484 1 28.64 215 ARG A CA 1
ATOM 1621 C C . ARG A 1 215 ? -6.082 41.281 -5.973 1 28.64 215 ARG A C 1
ATOM 1623 O O . ARG A 1 215 ? -6.086 42 -4.988 1 28.64 215 ARG A O 1
ATOM 1630 N N . SER A 1 216 ? -7.121 41.469 -6.863 1 27 216 SER A N 1
ATOM 1631 C CA . SER A 1 216 ? -8.086 42.5 -6.48 1 27 216 SER A CA 1
ATOM 1632 C C . SER A 1 216 ? -8.922 42.062 -5.285 1 27 216 SER A C 1
ATOM 1634 O O . SER A 1 216 ? -9.812 42.781 -4.836 1 27 216 SER A O 1
ATOM 1636 N N . ARG A 1 217 ? -9.484 40.938 -5.172 1 29.45 217 ARG A N 1
ATOM 1637 C CA . ARG A 1 217 ? -10.516 40.906 -4.137 1 29.45 217 ARG A CA 1
ATOM 1638 C C . ARG A 1 217 ? -9.922 41.219 -2.77 1 29.45 217 ARG A C 1
ATOM 1640 O O . ARG A 1 217 ? -9.039 40.531 -2.283 1 29.45 217 ARG A O 1
ATOM 1647 N N . SER A 1 218 ? -10.016 42.531 -2.252 1 26.22 218 SER A N 1
ATOM 1648 C CA . SER A 1 218 ? -9.703 43.406 -1.125 1 26.22 218 SER A CA 1
ATOM 1649 C C . SER A 1 218 ? -10.102 42.75 0.2 1 26.22 218 SER A C 1
ATOM 1651 O O . SER A 1 218 ? -11.273 42.75 0.577 1 26.22 218 SER A O 1
ATOM 1653 N N . TYR A 1 219 ? -9.867 41.594 0.563 1 28.94 219 TYR A N 1
ATOM 1654 C CA . TYR A 1 219 ? -10.148 41.188 1.934 1 28.94 219 TYR A CA 1
ATOM 1655 C C . TYR A 1 219 ? -9.484 42.125 2.934 1 28.94 219 TYR A C 1
ATOM 1657 O O . TYR A 1 219 ? -8.258 42.219 2.979 1 28.94 219 TYR A O 1
ATOM 1665 N N . ARG A 1 220 ? -10.086 43.25 3.324 1 30.83 220 ARG A N 1
ATOM 1666 C CA . ARG A 1 220 ? -9.648 44.219 4.348 1 30.83 220 ARG A CA 1
ATOM 1667 C C . ARG A 1 220 ? -9.32 43.5 5.652 1 30.83 220 ARG A C 1
ATOM 1669 O O . ARG A 1 220 ? -10.227 43.094 6.402 1 30.83 220 ARG A O 1
ATOM 1676 N N . PHE A 1 221 ? -8.602 42.562 5.758 1 30.36 221 PHE A N 1
ATOM 1677 C CA . PHE A 1 221 ? -8.211 42.188 7.113 1 30.36 221 PHE A CA 1
ATOM 1678 C C . PHE A 1 221 ? -7.57 43.375 7.832 1 30.36 221 PHE A C 1
ATOM 1680 O O . PHE A 1 221 ? -6.801 44.125 7.234 1 30.36 221 PHE A O 1
ATOM 1687 N N . PRO A 1 222 ? -8.141 44.062 8.859 1 29.58 222 PRO A N 1
ATOM 1688 C CA . PRO A 1 222 ? -7.504 45.188 9.539 1 29.58 222 PRO A CA 1
ATOM 1689 C C . PRO A 1 222 ? -5.996 45.031 9.695 1 29.58 222 PRO A C 1
ATOM 1691 O O . PRO A 1 222 ? -5.492 43.906 9.625 1 29.58 222 PRO A O 1
ATOM 1694 N N . SER A 1 223 ? -5.285 46.25 9.625 1 31.34 223 SER A N 1
ATOM 1695 C CA . SER A 1 223 ? -3.924 46.688 9.883 1 31.34 223 SER A CA 1
ATOM 1696 C C . SER A 1 223 ? -3.404 46.156 11.211 1 31.34 223 SER A C 1
ATOM 1698 O O . SER A 1 223 ? -3.764 46.656 12.273 1 31.34 223 SER A O 1
ATOM 1700 N N . LEU A 1 224 ? -3.404 44.969 11.453 1 31.66 224 LEU A N 1
ATOM 1701 C CA . LEU A 1 224 ? -2.895 44.5 12.742 1 31.66 224 LEU A CA 1
ATOM 1702 C C . LEU A 1 224 ? -1.539 45.125 13.047 1 31.66 224 LEU A C 1
ATOM 1704 O O . LEU A 1 224 ? -1.14 45.219 14.211 1 31.66 224 LEU A O 1
ATOM 1708 N N . ILE A 1 225 ? -0.542 45.125 12.086 1 34.62 225 ILE A N 1
ATOM 1709 C CA . ILE A 1 225 ? 0.789 44.906 12.648 1 34.62 225 ILE A CA 1
ATOM 1710 C C . ILE A 1 225 ? 1.269 46.219 13.305 1 34.62 225 ILE A C 1
ATOM 1712 O O . ILE A 1 225 ? 1.919 47.031 12.656 1 34.62 225 ILE A O 1
ATOM 1716 N N . SER A 1 226 ? 0.459 47.156 13.68 1 30.66 226 SER A N 1
ATOM 1717 C CA . SER A 1 226 ? 1.188 48.344 14.102 1 30.66 226 SER A CA 1
ATOM 1718 C C . SER A 1 226 ? 2.201 48.031 15.195 1 30.66 226 SER A C 1
ATOM 1720 O O . SER A 1 226 ? 2.809 48.906 15.773 1 30.66 226 SER A O 1
ATOM 1722 N N . SER A 1 227 ? 1.909 47.094 16.172 1 31.17 227 SER A N 1
ATOM 1723 C CA . SER A 1 227 ? 2.688 47.281 17.391 1 31.17 227 SER A CA 1
ATOM 1724 C C . SER A 1 227 ? 4.168 47.031 17.156 1 31.17 227 SER A C 1
ATOM 1726 O O . SER A 1 227 ? 4.609 45.875 17.188 1 31.17 227 SER A O 1
ATOM 1728 N N . ALA A 1 228 ? 4.945 47.562 16.328 1 33.66 228 ALA A N 1
ATOM 1729 C CA . ALA A 1 228 ? 6.367 47.562 16 1 33.66 228 ALA A CA 1
ATOM 1730 C C . ALA A 1 228 ? 7.23 47.688 17.25 1 33.66 228 ALA A C 1
ATOM 1732 O O . ALA A 1 228 ? 8.438 47.438 17.203 1 33.66 228 ALA A O 1
ATOM 1733 N N . ASP A 1 229 ? 6.906 48.688 18.172 1 31.78 229 ASP A N 1
ATOM 1734 C CA . ASP A 1 229 ? 7.977 49.188 19.047 1 31.78 229 ASP A CA 1
ATOM 1735 C C . ASP A 1 229 ? 8.57 48.062 19.875 1 31.78 229 ASP A C 1
ATOM 1737 O O . ASP A 1 229 ? 9.781 48 20.094 1 31.78 229 ASP A O 1
ATOM 1741 N N . ASP A 1 230 ? 7.688 47.5 20.859 1 32.69 230 ASP A N 1
ATOM 1742 C CA . ASP A 1 230 ? 8.25 46.875 22.047 1 32.69 230 ASP A CA 1
ATOM 1743 C C . ASP A 1 230 ? 8.867 45.5 21.703 1 32.69 230 ASP A C 1
ATOM 1745 O O . ASP A 1 230 ? 9.062 44.656 22.594 1 32.69 230 ASP A O 1
ATOM 1749 N N . CYS A 1 231 ? 8.727 45.031 20.562 1 35 231 CYS A N 1
ATOM 1750 C CA . CYS A 1 231 ? 8.891 43.625 20.266 1 35 231 CYS A CA 1
ATOM 1751 C C . CYS A 1 231 ? 10.359 43.219 20.328 1 35 231 CYS A C 1
ATOM 1753 O O . CYS A 1 231 ? 10.727 42.125 19.859 1 35 231 CYS A O 1
ATOM 1755 N N . MET A 1 232 ? 11.211 44.156 20.391 1 36.91 232 MET A N 1
ATOM 1756 C CA . MET A 1 232 ? 12.609 43.719 20.422 1 36.91 232 MET A CA 1
ATOM 1757 C C . MET A 1 232 ? 12.875 42.812 21.594 1 36.91 232 MET A C 1
ATOM 1759 O O . MET A 1 232 ? 14.023 42.625 22.016 1 36.91 232 MET A O 1
ATOM 1763 N N . ALA A 1 233 ? 11.906 42.781 22.547 1 36.62 233 ALA A N 1
ATOM 1764 C CA . ALA A 1 233 ? 12.273 42.062 23.766 1 36.62 233 ALA A CA 1
ATOM 1765 C C . ALA A 1 233 ? 12.656 40.625 23.453 1 36.62 233 ALA A C 1
ATOM 1767 O O . ALA A 1 233 ? 12.266 40.062 22.406 1 36.62 233 ALA A O 1
ATOM 1768 N N . HIS A 1 234 ? 13.617 40.031 24.266 1 38.44 234 HIS A N 1
ATOM 1769 C CA . HIS A 1 234 ? 14.219 38.688 24.312 1 38.44 234 HIS A CA 1
ATOM 1770 C C . HIS A 1 234 ? 13.164 37.594 24.172 1 38.44 234 HIS A C 1
ATOM 1772 O O . HIS A 1 234 ? 12.047 37.75 24.672 1 38.44 234 HIS A O 1
ATOM 1778 N N . PRO A 1 235 ? 13.219 36.875 23.172 1 41.78 235 PRO A N 1
ATOM 1779 C CA . PRO A 1 235 ? 12.32 35.719 23.047 1 41.78 235 PRO A CA 1
ATOM 1780 C C . PRO A 1 235 ? 11.969 35.094 24.406 1 41.78 235 PRO A C 1
ATOM 1782 O O . PRO A 1 235 ? 12.781 35.125 25.328 1 41.78 235 PRO A O 1
ATOM 1785 N N . PRO A 1 236 ? 10.719 35.281 24.953 1 37.75 236 PRO A N 1
ATOM 1786 C CA . PRO A 1 236 ? 10.5 34.594 26.234 1 37.75 236 PRO A CA 1
ATOM 1787 C C . PRO A 1 236 ? 11.344 33.312 26.375 1 37.75 236 PRO A C 1
ATOM 1789 O O . PRO A 1 236 ? 11.75 32.719 25.359 1 37.75 236 PRO A O 1
ATOM 1792 N N . PRO A 1 237 ? 11.93 33.031 27.594 1 36.31 237 PRO A N 1
ATOM 1793 C CA . PRO A 1 237 ? 12.75 31.859 27.891 1 36.31 237 PRO A CA 1
ATOM 1794 C C . PRO A 1 237 ? 12.25 30.594 27.203 1 36.31 237 PRO A C 1
ATOM 1796 O O . PRO A 1 237 ? 11.094 30.531 26.766 1 36.31 237 PRO A O 1
ATOM 1799 N N . HIS A 1 238 ? 13.117 29.578 26.969 1 39.47 238 HIS A N 1
ATOM 1800 C CA . HIS A 1 238 ? 13.109 28.203 26.453 1 39.47 238 HIS A CA 1
ATOM 1801 C C . HIS A 1 238 ? 11.844 27.469 26.875 1 39.47 238 HIS A C 1
ATOM 1803 O O . HIS A 1 238 ? 11.75 27 28.016 1 39.47 238 HIS A O 1
ATOM 1809 N N . ILE A 1 239 ? 10.812 27.969 26.719 1 38.69 239 ILE A N 1
ATOM 1810 C CA . ILE A 1 239 ? 9.789 26.984 27.031 1 38.69 239 ILE A CA 1
ATOM 1811 C C . ILE A 1 239 ? 10.203 25.625 26.469 1 38.69 239 ILE A C 1
ATOM 1813 O O . ILE A 1 239 ? 10.195 25.422 25.25 1 38.69 239 ILE A O 1
ATOM 1817 N N . GLU A 1 240 ? 11.32 25.062 26.859 1 40.97 240 GLU A N 1
ATOM 1818 C CA . GLU A 1 240 ? 11.539 23.641 26.609 1 40.97 240 GLU A CA 1
ATOM 1819 C C . GLU A 1 240 ? 10.227 22.875 26.656 1 40.97 240 GLU A C 1
ATOM 1821 O O . GLU A 1 240 ? 9.594 22.75 27.703 1 40.97 240 GLU A O 1
ATOM 1826 N N . SER A 1 241 ? 9.328 23.062 25.812 1 49.38 241 SER A N 1
ATOM 1827 C CA . SER A 1 241 ? 8.102 22.281 25.688 1 49.38 241 SER A CA 1
ATOM 1828 C C . SER A 1 241 ? 8.344 20.812 26 1 49.38 241 SER A C 1
ATOM 1830 O O . SER A 1 241 ? 8.695 20.047 25.094 1 49.38 241 SER A O 1
ATOM 1832 N N . THR A 1 242 ? 8.938 20.547 27.172 1 52.44 242 THR A N 1
ATOM 1833 C CA . THR A 1 242 ? 9.312 19.234 27.703 1 52.44 242 THR A CA 1
ATOM 1834 C C . THR A 1 242 ? 8.109 18.297 27.719 1 52.44 242 THR A C 1
ATOM 1836 O O . THR A 1 242 ? 7.031 18.672 28.188 1 52.44 242 THR A O 1
ATOM 1839 N N . ARG A 1 243 ? 8.258 17.266 27.031 1 60.34 243 ARG A N 1
ATOM 1840 C CA . ARG A 1 243 ? 7.355 16.125 27.109 1 60.34 243 ARG A CA 1
ATOM 1841 C C . ARG A 1 243 ? 6.926 15.875 28.562 1 60.34 243 ARG A C 1
ATOM 1843 O O . ARG A 1 243 ? 7.75 15.938 29.469 1 60.34 243 ARG A O 1
ATOM 1850 N N . THR A 1 244 ? 5.668 15.875 28.812 1 63 244 THR A N 1
ATOM 1851 C CA . THR A 1 244 ? 5.223 15.461 30.125 1 63 244 THR A CA 1
ATOM 1852 C C . THR A 1 244 ? 5.82 14.102 30.5 1 63 244 THR A C 1
ATOM 1854 O O . THR A 1 244 ? 5.906 13.211 29.656 1 63 244 THR A O 1
ATOM 1857 N N . PRO A 1 245 ? 6.52 13.938 31.484 1 61.38 245 PRO A N 1
ATOM 1858 C CA . PRO A 1 245 ? 7.141 12.695 31.938 1 61.38 245 PRO A CA 1
ATOM 1859 C C . PRO A 1 245 ? 6.238 11.477 31.75 1 61.38 245 PRO A C 1
ATOM 1861 O O . PRO A 1 245 ? 6.73 10.375 31.516 1 61.38 245 PRO A O 1
ATOM 1864 N N . GLU A 1 246 ? 5.008 11.82 31.766 1 67 246 GLU A N 1
ATOM 1865 C CA . GLU A 1 246 ? 4.086 10.695 31.688 1 67 246 GLU A CA 1
ATOM 1866 C C . GLU A 1 246 ? 4.086 10.086 30.281 1 67 246 GLU A C 1
ATOM 1868 O O . GLU A 1 246 ? 4.031 8.859 30.141 1 67 246 GLU A O 1
ATOM 1873 N N . TYR A 1 247 ? 4.27 10.852 29.344 1 75.88 247 TYR A N 1
ATOM 1874 C CA . TYR A 1 247 ? 4.293 10.312 27.984 1 75.88 247 TYR A CA 1
ATOM 1875 C C . TYR A 1 247 ? 5.605 9.586 27.703 1 75.88 247 TYR A C 1
ATOM 1877 O O . TYR A 1 247 ? 5.641 8.633 26.922 1 75.88 247 TYR A O 1
ATOM 1885 N N . SER A 1 248 ? 6.582 9.961 28.422 1 71.62 248 SER A N 1
ATOM 1886 C CA . SER A 1 248 ? 7.871 9.281 28.297 1 71.62 248 SER A CA 1
ATOM 1887 C C . SER A 1 248 ? 7.789 7.84 28.766 1 71.62 248 SER A C 1
ATOM 1889 O O . SER A 1 248 ? 8.422 6.953 28.188 1 71.62 248 SER A O 1
ATOM 1891 N N . ASP A 1 249 ? 6.973 7.668 29.797 1 73.62 249 ASP A N 1
ATOM 1892 C CA . ASP A 1 249 ? 6.781 6.316 30.312 1 73.62 249 ASP A CA 1
ATOM 1893 C C . ASP A 1 249 ? 6.043 5.441 29.297 1 73.62 249 ASP A C 1
ATOM 1895 O O . ASP A 1 249 ? 6.379 4.27 29.125 1 73.62 249 ASP A O 1
ATOM 1899 N N . ILE A 1 250 ? 5.113 6.07 28.672 1 78.5 250 ILE A N 1
ATOM 1900 C CA . ILE A 1 250 ? 4.34 5.348 27.672 1 78.5 250 ILE A CA 1
ATOM 1901 C C . ILE A 1 250 ? 5.238 4.973 26.484 1 78.5 250 ILE A C 1
ATOM 1903 O O . ILE A 1 250 ? 5.227 3.83 26.031 1 78.5 250 ILE A O 1
ATOM 1907 N N . LEU A 1 251 ? 6.027 5.914 26.078 1 74.38 251 LEU A N 1
ATOM 1908 C CA . LEU A 1 251 ? 6.945 5.668 24.969 1 74.38 251 LEU A CA 1
ATOM 1909 C C . LEU A 1 251 ? 7.98 4.613 25.359 1 74.38 251 LEU A C 1
ATOM 1911 O O . LEU A 1 251 ? 8.352 3.781 24.516 1 74.38 251 LEU A O 1
ATOM 1915 N N . GLY A 1 252 ? 8.383 4.73 26.594 1 70.19 252 GLY A N 1
ATOM 1916 C CA . GLY A 1 252 ? 9.305 3.725 27.109 1 70.19 252 GLY A CA 1
ATOM 1917 C C . GLY A 1 252 ? 8.727 2.324 27.109 1 70.19 252 GLY A C 1
ATOM 1918 O O . GLY A 1 252 ? 9.391 1.366 26.719 1 70.19 252 GLY A O 1
ATOM 1919 N N . GLU A 1 253 ? 7.48 2.258 27.438 1 72.12 253 GLU A N 1
ATOM 1920 C CA . GLU A 1 253 ? 6.789 0.972 27.453 1 72.12 253 GLU A CA 1
ATOM 1921 C C . GLU A 1 253 ? 6.621 0.427 26.031 1 72.12 253 GLU A C 1
ATOM 1923 O O . GLU A 1 253 ? 6.656 -0.787 25.812 1 72.12 253 GLU A O 1
ATOM 1928 N N . LEU A 1 254 ? 6.395 1.348 25.188 1 70.75 254 LEU A N 1
ATOM 1929 C CA . LEU A 1 254 ? 6.23 0.938 23.797 1 70.75 254 LEU A CA 1
ATOM 1930 C C . LEU A 1 254 ? 7.535 0.378 23.234 1 70.75 254 LEU A C 1
ATOM 1932 O O . LEU A 1 254 ? 7.523 -0.552 22.422 1 70.75 254 LEU A O 1
ATOM 1936 N N . LYS A 1 255 ? 8.602 0.986 23.656 1 62.59 255 LYS A N 1
ATOM 1937 C CA . LYS A 1 255 ? 9.922 0.573 23.188 1 62.59 255 LYS A CA 1
ATOM 1938 C C . LYS A 1 255 ? 10.406 -0.66 23.938 1 62.59 255 LYS A C 1
ATOM 1940 O O . LYS A 1 255 ? 11.086 -1.516 23.375 1 62.59 255 LYS A O 1
ATOM 1945 N N . ASP A 1 256 ? 10.18 -0.632 25.328 1 57.69 256 ASP A N 1
ATOM 1946 C CA . ASP A 1 256 ? 10.75 -1.64 26.219 1 57.69 256 ASP A CA 1
ATOM 1947 C C . ASP A 1 256 ? 9.898 -2.908 26.234 1 57.69 256 ASP A C 1
ATOM 1949 O O . ASP A 1 256 ? 8.719 -2.869 26.594 1 57.69 256 ASP A O 1
ATOM 1953 N N . SER A 1 257 ? 10.078 -3.715 25.281 1 54.03 257 SER A N 1
ATOM 1954 C CA . SER A 1 257 ? 9.555 -5.078 25.312 1 54.03 257 SER A CA 1
ATOM 1955 C C . SER A 1 257 ? 9.648 -5.664 26.719 1 54.03 257 SER A C 1
ATOM 1957 O O . SER A 1 257 ? 10.562 -5.34 27.484 1 54.03 257 SER A O 1
ATOM 1959 N N . ASN A 1 258 ? 8.516 -6.07 27.25 1 55.22 258 ASN A N 1
ATOM 1960 C CA . ASN A 1 258 ? 8.547 -6.785 28.531 1 55.22 258 ASN A CA 1
ATOM 1961 C C . ASN A 1 258 ? 9.797 -7.66 28.641 1 55.22 258 ASN A C 1
ATOM 1963 O O . ASN A 1 258 ? 9.836 -8.766 28.094 1 55.22 258 ASN A O 1
ATOM 1967 N N . SER A 1 259 ? 10.914 -7.074 29.016 1 58.66 259 SER A N 1
ATOM 1968 C CA . SER A 1 259 ? 12.188 -7.754 29.25 1 58.66 259 SER A CA 1
ATOM 1969 C C . SER A 1 259 ? 11.984 -9.07 29.984 1 58.66 259 SER A C 1
ATOM 1971 O O . SER A 1 259 ? 12.82 -9.969 29.906 1 58.66 259 SER A O 1
ATOM 1973 N N . ASP A 1 260 ? 10.789 -9.219 30.516 1 65.5 260 ASP A N 1
ATOM 1974 C CA . ASP A 1 260 ? 10.609 -10.422 31.312 1 65.5 260 ASP A CA 1
ATOM 1975 C C . ASP A 1 260 ? 9.953 -11.531 30.484 1 65.5 260 ASP A C 1
ATOM 1977 O O . ASP A 1 260 ? 9.75 -12.641 30.984 1 65.5 260 ASP A O 1
ATOM 1981 N N . ASP A 1 261 ? 9.781 -11.234 29.297 1 73.88 261 ASP A N 1
ATOM 1982 C CA . ASP A 1 261 ? 9.195 -12.258 28.438 1 73.8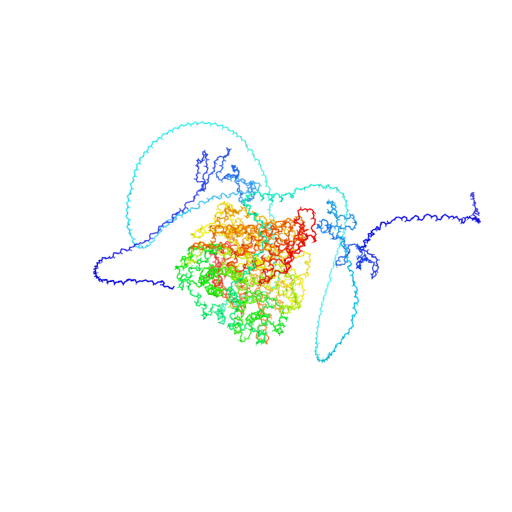8 261 ASP A CA 1
ATOM 1983 C C . ASP A 1 261 ? 10.25 -13.273 28 1 73.88 261 ASP A C 1
ATOM 1985 O O . ASP A 1 261 ? 11.32 -12.891 27.516 1 73.88 261 ASP A O 1
ATOM 1989 N N . PRO A 1 262 ? 10.055 -14.492 28.297 1 83.12 262 PRO A N 1
ATOM 1990 C CA . PRO A 1 262 ? 11.008 -15.531 27.906 1 83.12 262 PRO A CA 1
ATOM 1991 C C . PRO A 1 262 ? 11.352 -15.477 26.422 1 83.12 262 PRO A C 1
ATOM 1993 O O . PRO A 1 262 ? 12.461 -15.859 26.031 1 83.12 262 PRO A O 1
ATOM 1996 N N . LEU A 1 263 ? 10.508 -14.93 25.625 1 87.69 263 LEU A N 1
ATOM 1997 C CA . LEU A 1 263 ? 10.766 -14.859 24.188 1 87.69 263 LEU A CA 1
ATOM 1998 C C . LEU A 1 263 ? 11.766 -13.758 23.875 1 87.69 263 LEU A C 1
ATOM 2000 O O . LEU A 1 263 ? 12.484 -13.828 22.875 1 87.69 263 LEU A O 1
ATOM 2004 N N . ALA A 1 264 ? 11.781 -12.82 24.688 1 88.06 264 ALA A N 1
ATOM 2005 C CA . ALA A 1 264 ? 12.773 -11.766 24.516 1 88.06 264 ALA A CA 1
ATOM 2006 C C . ALA A 1 264 ? 14.188 -12.297 24.719 1 88.06 264 ALA A C 1
ATOM 2008 O O . ALA A 1 264 ? 15.102 -11.945 23.969 1 88.06 264 ALA A O 1
ATOM 2009 N N . ALA A 1 265 ? 14.336 -13.156 25.703 1 89.38 265 ALA A N 1
ATOM 2010 C CA . ALA A 1 265 ? 15.633 -13.773 25.953 1 89.38 265 ALA A CA 1
ATOM 2011 C C . ALA A 1 265 ? 16.031 -14.695 24.812 1 89.38 265 ALA A C 1
ATOM 2013 O O . ALA A 1 265 ? 17.203 -14.711 24.391 1 89.38 265 ALA A O 1
ATOM 2014 N N . SER A 1 266 ? 15.07 -15.445 24.328 1 92.12 266 SER A N 1
ATOM 2015 C CA . SER A 1 266 ? 15.328 -16.344 23.219 1 92.12 266 SER A CA 1
ATOM 2016 C C . SER A 1 266 ? 15.719 -15.578 21.953 1 92.12 266 SER A C 1
ATOM 2018 O O . SER A 1 266 ? 16.594 -16.016 21.203 1 92.12 266 SER A O 1
ATOM 2020 N N . TRP A 1 267 ? 15.07 -14.469 21.734 1 93.12 267 TRP A N 1
ATOM 2021 C CA . TRP A 1 267 ? 15.352 -13.625 20.578 1 93.12 267 TRP A CA 1
ATOM 2022 C C . TRP A 1 267 ? 16.766 -13.047 20.656 1 93.12 267 TRP A C 1
ATOM 2024 O O . TRP A 1 267 ? 17.438 -12.922 19.625 1 93.12 267 TRP A O 1
ATOM 2034 N N . ASN A 1 268 ? 17.266 -12.805 21.828 1 90.94 268 ASN A N 1
ATOM 2035 C CA . ASN A 1 268 ? 18.562 -12.172 21.984 1 90.94 268 ASN A CA 1
ATOM 2036 C C . ASN A 1 268 ? 19.703 -13.18 21.828 1 90.94 268 ASN A C 1
ATOM 2038 O O . ASN A 1 268 ? 20.875 -12.797 21.703 1 90.94 268 ASN A O 1
ATOM 2042 N N . LEU A 1 269 ? 19.312 -14.406 21.719 1 92.88 269 LEU A N 1
ATOM 2043 C CA . LEU A 1 269 ? 20.328 -15.438 21.531 1 92.88 269 LEU A CA 1
ATOM 2044 C C . LEU A 1 269 ? 20.641 -15.617 20.047 1 92.88 269 LEU A C 1
ATOM 2046 O O . LEU A 1 269 ? 19.734 -15.781 19.234 1 92.88 269 LEU A O 1
ATOM 2050 N N . ASP A 1 270 ? 21.875 -15.547 19.734 1 95.5 270 ASP A N 1
ATOM 2051 C CA . ASP A 1 270 ? 22.297 -15.867 18.375 1 95.5 270 ASP A CA 1
ATOM 2052 C C . ASP A 1 270 ? 22.109 -17.359 18.078 1 95.5 270 ASP A C 1
ATOM 2054 O O . ASP A 1 270 ? 22.719 -18.203 18.734 1 95.5 270 ASP A O 1
ATOM 2058 N N . PRO A 1 271 ? 21.344 -17.672 17.078 1 96.06 271 PRO A N 1
ATOM 2059 C CA . PRO A 1 271 ? 21.078 -19.094 16.812 1 96.06 271 PRO A CA 1
ATOM 2060 C C . PRO A 1 271 ? 22.359 -19.875 16.5 1 96.06 271 PRO A C 1
ATOM 2062 O O . PRO A 1 271 ? 22.469 -21.047 16.875 1 96.06 271 PRO A O 1
ATOM 2065 N N . TYR A 1 272 ? 23.297 -19.281 15.836 1 95.75 272 TYR A N 1
ATOM 2066 C CA . TYR A 1 272 ? 24.531 -19.984 15.508 1 95.75 272 TYR A CA 1
ATOM 2067 C C . TYR A 1 272 ? 25.375 -20.219 16.766 1 95.75 272 TYR A C 1
ATOM 2069 O O . TYR A 1 272 ? 26.062 -21.234 16.875 1 95.75 272 TYR A O 1
ATOM 2077 N N . GLU A 1 273 ? 25.375 -19.328 17.703 1 93.94 273 GLU A N 1
ATOM 2078 C CA . GLU A 1 273 ? 26.109 -19.5 18.953 1 93.94 273 GLU A CA 1
ATOM 2079 C C . GLU A 1 273 ? 25.453 -20.531 19.859 1 93.94 273 GLU A C 1
ATOM 2081 O O . GLU A 1 273 ? 26.125 -21.297 20.547 1 93.94 273 GLU A O 1
ATOM 2086 N N . SER A 1 274 ? 24.156 -20.531 19.859 1 92.5 274 SER A N 1
ATOM 2087 C CA . SER A 1 274 ? 23.391 -21.422 20.719 1 92.5 274 SER A CA 1
ATOM 2088 C C . SER A 1 274 ? 23.438 -22.859 20.188 1 92.5 274 SER A C 1
ATOM 2090 O O . SER A 1 274 ? 23.656 -23.797 20.953 1 92.5 274 SER A O 1
ATOM 2092 N N . ASP A 1 275 ? 23.219 -23.047 18.922 1 94.69 275 ASP A N 1
ATOM 2093 C CA . ASP A 1 275 ? 23.219 -24.344 18.25 1 94.69 275 ASP A CA 1
ATOM 2094 C C . ASP A 1 275 ? 23.688 -24.219 16.797 1 94.69 275 ASP A C 1
ATOM 2096 O O . ASP A 1 275 ? 22.859 -24.188 15.883 1 94.69 275 ASP A O 1
ATOM 2100 N N . PRO A 1 276 ? 24.984 -24.281 16.578 1 96 276 PRO A N 1
ATOM 2101 C CA . PRO A 1 276 ? 25.531 -24.062 15.25 1 96 276 PRO A CA 1
ATOM 2102 C C . PRO A 1 276 ? 25.016 -25.062 14.219 1 96 276 PRO A C 1
ATOM 2104 O O . PRO A 1 276 ? 24.734 -24.688 13.078 1 96 276 PRO A O 1
ATOM 2107 N N . GLU A 1 277 ? 24.875 -26.312 14.594 1 95.75 277 GLU A N 1
ATOM 2108 C CA . GLU A 1 277 ? 24.438 -27.344 13.648 1 95.75 277 GLU A CA 1
ATOM 2109 C C . GLU A 1 277 ? 23.016 -27.078 13.172 1 95.75 277 GLU A C 1
ATOM 2111 O O . GLU A 1 277 ? 22.734 -27.141 11.977 1 95.75 277 GLU A O 1
ATOM 2116 N N . ALA A 1 278 ? 22.172 -26.844 14.125 1 96.25 278 ALA A N 1
ATOM 2117 C CA . ALA A 1 278 ? 20.781 -26.562 13.773 1 96.25 278 ALA A CA 1
ATOM 2118 C C . ALA A 1 278 ? 20.672 -25.266 12.969 1 96.25 278 ALA A C 1
ATOM 2120 O O . ALA A 1 278 ? 19.891 -25.188 12.008 1 96.25 278 ALA A O 1
ATOM 2121 N N . ALA A 1 279 ? 21.406 -24.266 13.375 1 97.25 279 ALA A N 1
ATOM 2122 C CA . ALA A 1 279 ? 21.359 -22.984 12.688 1 97.25 279 ALA A CA 1
ATOM 2123 C C . ALA A 1 279 ? 21.797 -23.125 11.234 1 97.25 279 ALA A C 1
ATOM 2125 O O . ALA A 1 279 ? 21.141 -22.578 10.328 1 97.25 279 ALA A O 1
ATOM 2126 N N . ILE A 1 280 ? 22.844 -23.859 10.977 1 97.31 280 ILE A N 1
ATOM 2127 C CA . ILE A 1 280 ? 23.344 -24.062 9.625 1 97.31 280 ILE A CA 1
ATOM 2128 C C . ILE A 1 280 ? 22.359 -24.891 8.82 1 97.31 280 ILE A C 1
ATOM 2130 O O . ILE A 1 280 ? 22.047 -24.562 7.668 1 97.31 280 ILE A O 1
ATOM 2134 N N . HIS A 1 281 ? 21.828 -25.906 9.422 1 97.06 281 HIS A N 1
ATOM 2135 C CA . HIS A 1 281 ? 20.953 -26.812 8.711 1 97.06 281 HIS A CA 1
ATOM 2136 C C . HIS A 1 281 ? 19.688 -26.109 8.242 1 97.06 281 HIS A C 1
ATOM 2138 O O . HIS A 1 281 ? 19.344 -26.156 7.059 1 97.06 281 HIS A O 1
ATOM 2144 N N . TYR A 1 282 ? 19.016 -25.469 9.156 1 97.88 282 TYR A N 1
ATOM 2145 C CA . TYR A 1 282 ? 17.719 -24.875 8.82 1 97.88 282 TYR A CA 1
ATOM 2146 C C . TYR A 1 282 ? 17.906 -23.656 7.93 1 97.88 282 TYR A C 1
ATOM 2148 O O . TYR A 1 282 ? 17.062 -23.391 7.062 1 97.88 282 TYR A O 1
ATOM 2156 N N . THR A 1 283 ? 18.938 -22.875 8.117 1 98.06 283 THR A N 1
ATOM 2157 C CA . THR A 1 283 ? 19.219 -21.766 7.215 1 98.06 283 THR A CA 1
ATOM 2158 C C . THR A 1 283 ? 19.562 -22.266 5.82 1 98.06 283 THR A C 1
ATOM 2160 O O . THR A 1 283 ? 19.156 -21.672 4.82 1 98.06 283 THR A O 1
ATOM 2163 N N . GLU A 1 284 ? 20.266 -23.359 5.75 1 97.19 284 GLU A N 1
ATOM 2164 C CA . GLU A 1 284 ? 20.609 -23.938 4.461 1 97.19 284 GLU A CA 1
ATOM 2165 C C . GLU A 1 284 ? 19.359 -24.469 3.742 1 97.19 284 GLU A C 1
ATOM 2167 O O . GLU A 1 284 ? 19.25 -24.359 2.518 1 97.19 284 GLU A O 1
ATOM 2172 N N . CYS A 1 285 ? 18.469 -25.016 4.504 1 96.56 285 CYS A N 1
ATOM 2173 C CA . CYS A 1 285 ? 17.203 -25.438 3.912 1 96.56 285 CYS A CA 1
ATOM 2174 C C . CYS A 1 285 ? 16.469 -24.25 3.279 1 96.56 285 CYS A C 1
ATOM 2176 O O . CYS A 1 285 ? 15.945 -24.359 2.172 1 96.56 285 CYS A O 1
ATOM 2178 N N . TYR A 1 286 ? 16.484 -23.156 3.998 1 97.5 286 TYR A N 1
ATOM 2179 C CA . TYR A 1 286 ? 15.875 -21.953 3.441 1 97.5 286 TYR A CA 1
ATOM 2180 C C . TYR A 1 286 ? 16.578 -21.547 2.154 1 97.5 286 TYR A C 1
ATOM 2182 O O . TYR A 1 286 ? 15.93 -21.219 1.159 1 97.5 286 TYR A O 1
ATOM 2190 N N . PHE A 1 287 ? 17.844 -21.5 2.174 1 97.12 287 PHE A N 1
ATOM 2191 C CA . PHE A 1 287 ? 18.609 -21 1.039 1 97.12 287 PHE A CA 1
ATOM 2192 C C . PHE A 1 287 ? 18.438 -21.906 -0.171 1 97.12 287 PHE A C 1
ATOM 2194 O O . PHE A 1 287 ? 18.219 -21.438 -1.285 1 97.12 287 PHE A O 1
ATOM 2201 N N . LEU A 1 288 ? 18.438 -23.109 0.006 1 94 288 LEU A N 1
ATOM 2202 C CA . LEU A 1 288 ? 18.359 -24.078 -1.095 1 94 288 LEU A CA 1
ATOM 2203 C C . LEU A 1 288 ? 16.984 -24.031 -1.75 1 94 288 LEU A C 1
ATOM 2205 O O . LEU A 1 288 ? 16.875 -24.031 -2.979 1 94 288 LEU A O 1
ATOM 2209 N N . HIS A 1 289 ? 16 -23.953 -0.922 1 93.56 289 HIS A N 1
ATOM 2210 C CA . HIS A 1 289 ? 14.648 -24.141 -1.451 1 93.56 289 HIS A CA 1
ATOM 2211 C C . HIS A 1 289 ? 14.016 -22.812 -1.812 1 93.56 289 HIS A C 1
ATOM 2213 O O . HIS A 1 289 ? 13.273 -22.719 -2.793 1 93.56 289 HIS A O 1
ATOM 2219 N N . VAL A 1 290 ? 14.289 -21.812 -1.044 1 96.38 290 VAL A N 1
ATOM 2220 C CA . VAL A 1 290 ? 13.57 -20.547 -1.241 1 96.38 290 VAL A CA 1
ATOM 2221 C C . VAL A 1 290 ? 14.492 -19.531 -1.902 1 96.38 290 VAL A C 1
ATOM 2223 O O . VAL A 1 290 ? 14.188 -19.016 -2.979 1 96.38 290 VAL A O 1
ATOM 2226 N N . ASN A 1 291 ? 15.625 -19.266 -1.298 1 96.56 291 ASN A N 1
ATOM 2227 C CA . ASN A 1 291 ? 16.516 -18.234 -1.834 1 96.56 291 ASN A CA 1
ATOM 2228 C C . ASN A 1 291 ? 17 -18.594 -3.234 1 96.56 291 ASN A C 1
ATOM 2230 O O . ASN A 1 291 ? 16.875 -17.781 -4.164 1 96.56 291 ASN A O 1
ATOM 2234 N N . ASP A 1 292 ? 17.469 -19.797 -3.426 1 93.38 292 ASP A N 1
ATOM 2235 C CA . ASP A 1 292 ? 18.047 -20.219 -4.703 1 93.38 292 ASP A CA 1
ATOM 2236 C C . ASP A 1 292 ? 16.969 -20.734 -5.645 1 93.38 292 ASP A C 1
ATOM 2238 O O . ASP A 1 292 ? 17.078 -20.609 -6.867 1 93.38 292 ASP A O 1
ATOM 2242 N N . GLY A 1 293 ? 15.945 -21.234 -5.066 1 92.19 293 GLY A N 1
ATOM 2243 C CA . GLY A 1 293 ? 14.945 -21.906 -5.883 1 92.19 293 GLY A CA 1
ATOM 2244 C C . GLY A 1 293 ? 13.812 -20.984 -6.297 1 92.19 293 GLY A C 1
ATOM 2245 O O . GLY A 1 293 ? 13.227 -21.156 -7.371 1 92.19 293 GLY A O 1
ATOM 2246 N N . LEU A 1 294 ? 13.453 -20.047 -5.434 1 94.56 294 LEU A N 1
ATOM 2247 C CA . LEU A 1 294 ? 12.273 -19.234 -5.699 1 94.56 294 LEU A CA 1
ATOM 2248 C C . LEU A 1 294 ? 12.656 -17.75 -5.828 1 94.56 294 LEU A C 1
ATOM 2250 O O . LEU A 1 294 ? 12.516 -17.172 -6.898 1 94.56 294 LEU A O 1
ATOM 2254 N N . TYR A 1 295 ? 13.164 -17.188 -4.727 1 94.5 295 TYR A N 1
ATOM 2255 C CA . TYR A 1 295 ? 13.383 -15.742 -4.629 1 94.5 295 TYR A CA 1
ATOM 2256 C C . TYR A 1 295 ? 14.812 -15.438 -4.191 1 94.5 295 TYR A C 1
ATOM 2258 O O . TYR A 1 295 ? 15.094 -15.359 -2.994 1 94.5 295 TYR A O 1
ATOM 2266 N N . HIS A 1 296 ? 15.641 -15.133 -5.102 1 96.12 296 HIS A N 1
ATOM 2267 C CA . HIS A 1 296 ? 17.078 -14.969 -4.855 1 96.12 296 HIS A CA 1
ATOM 2268 C C . HIS A 1 296 ? 17.375 -13.609 -4.246 1 96.12 296 HIS A C 1
ATOM 2270 O O . HIS A 1 296 ? 17.891 -12.719 -4.926 1 96.12 296 HIS A O 1
ATOM 2276 N N . MET A 1 297 ? 17.203 -13.469 -2.938 1 97.06 297 MET A N 1
ATOM 2277 C CA . MET A 1 297 ? 17.359 -12.195 -2.246 1 97.06 297 MET A CA 1
ATOM 2278 C C . MET A 1 297 ? 18.797 -12.008 -1.76 1 97.06 297 MET A C 1
ATOM 2280 O O . MET A 1 297 ? 19.281 -10.883 -1.637 1 97.06 297 MET A O 1
ATOM 2284 N N . TYR A 1 298 ? 19.516 -13.141 -1.45 1 97.44 298 TYR A N 1
ATOM 2285 C CA . TYR A 1 298 ? 20.844 -13.07 -0.846 1 97.44 298 TYR A CA 1
ATOM 2286 C C . TYR A 1 298 ? 21.875 -13.82 -1.692 1 97.44 298 TYR A C 1
ATOM 2288 O O . TYR A 1 298 ? 21.547 -14.828 -2.318 1 97.44 298 TYR A O 1
ATOM 2296 N N . PRO A 1 299 ? 23.078 -13.25 -1.689 1 96.81 299 PRO A N 1
ATOM 2297 C CA . PRO A 1 299 ? 24.141 -14.164 -2.127 1 96.81 299 PRO A CA 1
ATOM 2298 C C . PRO A 1 299 ? 24.375 -15.305 -1.146 1 96.81 299 PRO A C 1
ATOM 2300 O O . PRO A 1 299 ? 24.75 -15.07 0.008 1 96.81 299 PRO A O 1
ATOM 2303 N N . HIS A 1 300 ? 24.188 -16.484 -1.558 1 96.94 300 HIS A N 1
ATOM 2304 C CA . HIS A 1 300 ? 24.156 -17.672 -0.708 1 96.94 300 HIS A CA 1
ATOM 2305 C C . HIS A 1 300 ? 25.484 -17.875 0.007 1 96.94 300 HIS A C 1
ATOM 2307 O O . HIS A 1 300 ? 25.531 -18 1.232 1 96.94 300 HIS A O 1
ATOM 2313 N N . ALA A 1 301 ? 26.578 -17.828 -0.727 1 95.38 301 ALA A N 1
ATOM 2314 C CA . ALA A 1 301 ? 27.891 -18.125 -0.169 1 95.38 301 ALA A CA 1
ATOM 2315 C C . ALA A 1 301 ? 28.328 -17.062 0.844 1 95.38 301 ALA A C 1
ATOM 2317 O O . ALA A 1 301 ? 28.781 -17.406 1.938 1 95.38 301 ALA A O 1
ATOM 2318 N N . GLN A 1 302 ? 28.156 -15.867 0.51 1 95.25 302 GLN A N 1
ATOM 2319 C CA . GLN A 1 302 ? 28.594 -14.773 1.378 1 95.25 302 GLN A CA 1
ATOM 2320 C C . GLN A 1 302 ? 27.75 -14.719 2.652 1 95.25 302 GLN A C 1
ATOM 2322 O O . GLN A 1 302 ? 28.266 -14.445 3.734 1 95.25 302 GLN A O 1
ATOM 2327 N N . PHE A 1 303 ? 26.484 -14.93 2.529 1 97.19 303 PHE A N 1
ATOM 2328 C CA . PHE A 1 303 ? 25.609 -14.914 3.703 1 97.19 303 PHE A CA 1
ATOM 2329 C C . PHE A 1 303 ? 25.969 -16.047 4.656 1 97.19 303 PHE A C 1
ATOM 2331 O O . PHE A 1 303 ? 25.969 -15.867 5.875 1 97.19 303 PHE A O 1
ATOM 2338 N N . GLY A 1 304 ? 26.25 -17.188 4.074 1 96.62 304 GLY A N 1
ATOM 2339 C CA . GLY A 1 304 ? 26.672 -18.312 4.887 1 96.62 304 GLY A CA 1
ATOM 2340 C C . GLY A 1 304 ? 27.953 -18.047 5.656 1 96.62 304 GLY A C 1
ATOM 2341 O O . GLY A 1 304 ? 28.094 -18.438 6.816 1 96.62 304 GLY A O 1
ATOM 2342 N N . LEU A 1 305 ? 28.844 -17.375 4.996 1 95.81 305 LEU A N 1
ATOM 2343 C CA . LEU A 1 305 ? 30.094 -16.984 5.656 1 95.81 305 LEU A CA 1
ATOM 2344 C C . LEU A 1 305 ? 29.828 -16.016 6.797 1 95.81 305 LEU A C 1
ATOM 2346 O O . LEU A 1 305 ? 30.391 -16.156 7.883 1 95.81 305 LEU A O 1
ATOM 2350 N N . TRP A 1 306 ? 29 -15.07 6.539 1 96.56 306 TRP A N 1
ATOM 2351 C CA . TRP A 1 306 ? 28.625 -14.078 7.543 1 96.56 306 TRP A CA 1
ATOM 2352 C C . TRP A 1 306 ? 28 -14.75 8.758 1 96.56 306 TRP A C 1
ATOM 2354 O O . TRP A 1 306 ? 28.297 -14.398 9.898 1 96.56 306 TRP A O 1
ATOM 2364 N N . LEU A 1 307 ? 27.141 -15.719 8.555 1 97.19 307 LEU A N 1
ATOM 2365 C CA . LEU A 1 307 ? 26.469 -16.453 9.617 1 97.19 307 LEU A CA 1
ATOM 2366 C C . LEU A 1 307 ? 27.469 -17.109 10.555 1 97.19 307 LEU A C 1
ATOM 2368 O O . LEU A 1 307 ? 27.297 -17.094 11.781 1 97.19 307 LEU A O 1
ATOM 2372 N N . LYS A 1 308 ? 28.547 -17.562 10.023 1 95.75 308 LYS A N 1
ATOM 2373 C CA . LYS A 1 308 ? 29.516 -18.344 10.781 1 95.75 308 LYS A CA 1
ATOM 2374 C C . LYS A 1 308 ? 30.547 -17.438 11.438 1 95.75 308 LYS A C 1
ATOM 2376 O O . LYS A 1 308 ? 31.109 -17.781 12.484 1 95.75 308 LYS A O 1
ATOM 2381 N N . THR A 1 309 ? 30.781 -16.25 10.859 1 93.94 309 THR A N 1
ATOM 2382 C CA . THR A 1 309 ? 31.953 -15.492 11.273 1 93.94 309 THR A CA 1
ATOM 2383 C C . THR A 1 309 ? 31.562 -14.266 12.086 1 93.94 309 THR A C 1
ATOM 2385 O O . THR A 1 309 ? 32.344 -13.781 12.914 1 93.94 309 THR A O 1
ATOM 2388 N N . GLU A 1 310 ? 30.406 -13.742 11.812 1 92.62 310 GLU A N 1
ATOM 2389 C CA . GLU A 1 310 ? 30.016 -12.516 12.508 1 92.62 310 GLU A CA 1
ATOM 2390 C C . GLU A 1 310 ? 29.656 -12.797 13.961 1 92.62 310 GLU A C 1
ATOM 2392 O O . GLU A 1 310 ? 28.75 -13.57 14.242 1 92.62 310 GLU A O 1
ATOM 2397 N N . SER A 1 311 ? 30.297 -12.156 14.844 1 88 311 SER A N 1
ATOM 2398 C CA . SER A 1 311 ? 30.094 -12.43 16.266 1 88 311 SER A CA 1
ATOM 2399 C C . SER A 1 311 ? 29.156 -11.406 16.891 1 88 311 SER A C 1
ATOM 2401 O O . SER A 1 311 ? 28.578 -11.656 17.953 1 88 311 SER A O 1
ATOM 2403 N N . THR A 1 312 ? 29.016 -10.305 16.281 1 90.31 312 THR A N 1
ATOM 2404 C CA . THR A 1 312 ? 28.156 -9.266 16.859 1 90.31 312 THR A CA 1
ATOM 2405 C C . THR A 1 312 ? 26.938 -9.023 15.977 1 90.31 312 THR A C 1
ATOM 2407 O O . THR A 1 312 ? 26.828 -7.977 15.336 1 90.31 312 THR A O 1
ATOM 2410 N N . LYS A 1 313 ? 26.062 -9.906 16.047 1 94.56 313 LYS A N 1
ATOM 2411 C CA . LYS A 1 313 ? 24.828 -9.758 15.281 1 94.56 313 LYS A CA 1
ATOM 2412 C C . LYS A 1 313 ? 23.812 -8.914 16.047 1 94.56 313 LYS A C 1
ATOM 2414 O O . LYS A 1 313 ? 23.656 -9.055 17.25 1 94.56 313 LYS A O 1
ATOM 2419 N N . SER A 1 314 ? 23.172 -8.023 15.312 1 93.5 314 SER A N 1
ATOM 2420 C CA . SER A 1 314 ? 22.156 -7.164 15.898 1 93.5 314 SER A CA 1
ATOM 2421 C C . SER A 1 314 ? 20.875 -7.938 16.188 1 93.5 314 SER A C 1
ATOM 2423 O O . SER A 1 314 ? 20.703 -9.07 15.727 1 93.5 314 SER A O 1
ATOM 2425 N N . ALA A 1 315 ? 19.984 -7.387 16.969 1 93.56 315 ALA A N 1
ATOM 2426 C CA . ALA A 1 315 ? 18.672 -7.988 17.219 1 93.56 315 ALA A CA 1
ATOM 2427 C C . ALA A 1 315 ? 17.891 -8.18 15.922 1 93.56 315 ALA A C 1
ATOM 2429 O O . ALA A 1 315 ? 17.172 -9.164 15.766 1 93.56 315 ALA A O 1
ATOM 2430 N N . ASP A 1 316 ? 18.078 -7.285 14.992 1 95.19 316 ASP A N 1
ATOM 2431 C CA . ASP A 1 316 ? 17.438 -7.395 13.688 1 95.19 316 ASP A CA 1
ATOM 2432 C C . ASP A 1 316 ? 17.984 -8.586 12.906 1 95.19 316 ASP A C 1
ATOM 2434 O O . ASP A 1 316 ? 17.219 -9.289 12.234 1 95.19 316 ASP A O 1
ATOM 2438 N N . ASP A 1 317 ? 19.25 -8.742 13 1 96.94 317 ASP A N 1
ATOM 2439 C CA . ASP A 1 317 ? 19.875 -9.891 12.352 1 96.94 317 ASP A CA 1
ATOM 2440 C C . ASP A 1 317 ? 19.312 -11.195 12.898 1 96.94 317 ASP A C 1
ATOM 2442 O O . ASP A 1 317 ? 19 -12.117 12.133 1 96.94 317 ASP A O 1
ATOM 2446 N N . LYS A 1 318 ? 19.25 -11.227 14.164 1 97.62 318 LYS A N 1
ATOM 2447 C CA . LYS A 1 318 ? 18.766 -12.445 14.812 1 97.62 318 LYS A CA 1
ATOM 2448 C C . LYS A 1 318 ? 17.297 -12.711 14.461 1 97.62 318 LYS A C 1
ATOM 2450 O O . LYS A 1 318 ? 16.906 -13.859 14.25 1 97.62 318 LYS A O 1
ATOM 2455 N N . MET A 1 319 ? 16.422 -11.672 14.414 1 97.5 319 MET A N 1
ATOM 2456 C CA . MET A 1 319 ? 15.047 -11.797 13.953 1 97.5 319 MET A CA 1
ATOM 2457 C C . MET A 1 319 ? 14.984 -12.453 12.578 1 97.5 319 MET A C 1
ATOM 2459 O O . MET A 1 319 ? 14.195 -13.375 12.359 1 97.5 319 MET A O 1
ATOM 2463 N N . LEU A 1 320 ? 15.844 -12.008 11.719 1 98.38 320 LEU A N 1
ATOM 2464 C CA . LEU A 1 320 ? 15.891 -12.523 10.359 1 98.38 320 LEU A CA 1
ATOM 2465 C C . LEU A 1 320 ? 16.297 -13.992 10.344 1 98.38 320 LEU A C 1
ATOM 2467 O O . LEU A 1 320 ? 15.695 -14.805 9.633 1 98.38 320 LEU A O 1
ATOM 2471 N N . LEU A 1 321 ? 17.312 -14.297 11.109 1 98.5 321 LEU A N 1
ATOM 2472 C CA . LEU A 1 321 ? 17.797 -15.672 11.164 1 98.5 321 LEU A CA 1
ATOM 2473 C C . LEU A 1 321 ? 16.719 -16.609 11.672 1 98.5 321 LEU A C 1
ATOM 2475 O O . LEU A 1 321 ? 16.516 -17.703 11.125 1 98.5 321 LEU A O 1
ATOM 2479 N N . TYR A 1 322 ? 15.992 -16.219 12.703 1 98.5 322 TYR A N 1
ATOM 2480 C CA . TYR A 1 322 ? 14.906 -17.047 13.211 1 98.5 322 TYR A CA 1
ATOM 2481 C C . TYR A 1 322 ? 13.805 -17.188 12.172 1 98.5 322 TYR A C 1
ATOM 2483 O O . TYR A 1 322 ? 13.172 -18.25 12.07 1 98.5 322 TYR A O 1
ATOM 2491 N N . SER A 1 323 ? 13.508 -16.141 11.398 1 98.5 323 SER A N 1
ATOM 2492 C CA . SER A 1 323 ? 12.539 -16.234 10.312 1 98.5 323 SER A CA 1
ATOM 2493 C C . SER A 1 323 ? 12.977 -17.234 9.25 1 98.5 323 SER A C 1
ATOM 2495 O O . SER A 1 323 ? 12.172 -18.031 8.781 1 98.5 323 SER A O 1
ATOM 2497 N N . MET A 1 324 ? 14.281 -17.172 8.914 1 98.62 324 MET A N 1
ATOM 2498 C CA . MET A 1 324 ? 14.836 -18.094 7.93 1 98.62 324 MET A CA 1
ATOM 2499 C C . MET A 1 324 ? 14.742 -19.531 8.422 1 98.62 324 MET A C 1
ATOM 2501 O O . MET A 1 324 ? 14.375 -20.438 7.664 1 98.62 324 MET A O 1
ATOM 2505 N N . MET A 1 325 ? 15.078 -19.688 9.672 1 98.5 325 MET A N 1
ATOM 2506 C CA . MET A 1 325 ? 15.055 -21.031 10.242 1 98.5 325 MET A CA 1
ATOM 2507 C C . MET A 1 325 ? 13.625 -21.562 10.359 1 98.5 325 MET A C 1
ATOM 2509 O O . MET A 1 325 ? 13.383 -22.75 10.164 1 98.5 325 MET A O 1
ATOM 2513 N N . ALA A 1 326 ? 12.68 -20.656 10.672 1 97.81 326 ALA A N 1
ATOM 2514 C CA . ALA A 1 326 ? 11.273 -21.062 10.719 1 97.81 326 ALA A CA 1
ATOM 2515 C C . ALA A 1 326 ? 10.805 -21.578 9.359 1 97.81 326 ALA A C 1
ATOM 2517 O O . ALA A 1 326 ? 10.258 -22.672 9.266 1 97.81 326 ALA A O 1
ATOM 2518 N N . LEU A 1 327 ? 11.055 -20.859 8.32 1 98 327 LEU A N 1
ATOM 2519 C CA . LEU A 1 327 ? 10.641 -21.297 6.992 1 98 327 LEU A CA 1
ATOM 2520 C C . LEU A 1 327 ? 11.461 -22.5 6.527 1 98 327 LEU A C 1
ATOM 2522 O O . LEU A 1 327 ? 10.93 -23.406 5.891 1 98 327 LEU A O 1
ATOM 2526 N N . GLY A 1 328 ? 12.766 -22.484 6.848 1 97.69 328 GLY A N 1
ATOM 2527 C CA . GLY A 1 328 ? 13.633 -23.594 6.484 1 97.69 328 GLY A CA 1
ATOM 2528 C C . GLY A 1 328 ? 13.164 -24.922 7.059 1 97.69 328 GLY A C 1
ATOM 2529 O O . GLY A 1 328 ? 13.375 -25.969 6.449 1 97.69 328 GLY A O 1
ATOM 2530 N N . SER A 1 329 ? 12.531 -24.859 8.18 1 96.19 329 SER A N 1
ATOM 2531 C CA . SER A 1 329 ? 12.07 -26.078 8.844 1 96.19 329 SER A CA 1
ATOM 2532 C C . SER A 1 329 ? 10.969 -26.766 8.039 1 96.19 329 SER A C 1
ATOM 2534 O O . SER A 1 329 ? 10.781 -27.984 8.148 1 96.19 329 SER A O 1
ATOM 2536 N N . VAL A 1 330 ? 10.273 -26.031 7.215 1 93.94 330 VAL A N 1
ATOM 2537 C CA . VAL A 1 330 ? 9.211 -26.594 6.379 1 93.94 330 VAL A CA 1
ATOM 2538 C C . VAL A 1 330 ? 9.797 -27.625 5.418 1 93.94 330 VAL A C 1
ATOM 2540 O O . VAL A 1 330 ? 9.148 -28.625 5.102 1 93.94 330 VAL A O 1
ATOM 2543 N N . PHE A 1 331 ? 11.062 -27.422 5.027 1 93.62 331 PHE A N 1
ATOM 2544 C CA . PHE A 1 331 ? 11.656 -28.219 3.963 1 93.62 331 PHE A CA 1
ATOM 2545 C C . PHE A 1 331 ? 12.633 -29.25 4.531 1 93.62 331 PHE A C 1
ATOM 2547 O O . PHE A 1 331 ? 13.234 -30.016 3.787 1 93.62 331 PHE A O 1
ATOM 2554 N N . SER A 1 332 ? 12.789 -29.234 5.824 1 94.38 332 SER A N 1
ATOM 2555 C CA . SER A 1 332 ? 13.773 -30.109 6.473 1 94.38 332 SER A CA 1
ATOM 2556 C C . SER A 1 332 ? 13.297 -31.547 6.523 1 94.38 332 SER A C 1
ATOM 2558 O O . SER A 1 332 ? 12.086 -31.812 6.559 1 94.38 332 SER A O 1
ATOM 2560 N N . ASP A 1 333 ? 14.234 -32.438 6.555 1 89.69 333 ASP A N 1
ATOM 2561 C CA . ASP A 1 333 ? 13.93 -33.875 6.695 1 89.69 333 ASP A CA 1
ATOM 2562 C C . ASP A 1 333 ? 14.297 -34.375 8.086 1 89.69 333 ASP A C 1
ATOM 2564 O O . ASP A 1 333 ? 14.211 -35.594 8.359 1 89.69 333 ASP A O 1
ATOM 2568 N N . ARG A 1 334 ? 14.609 -33.438 8.914 1 91.88 334 ARG A N 1
ATOM 2569 C CA . ARG A 1 334 ? 14.977 -33.844 10.273 1 91.88 334 ARG A CA 1
ATOM 2570 C C . ARG A 1 334 ? 13.75 -34.25 11.07 1 91.88 334 ARG A C 1
ATOM 2572 O O . ARG A 1 334 ? 12.648 -33.75 10.844 1 91.88 334 ARG A O 1
ATOM 2579 N N . LEU A 1 335 ? 14.016 -35.094 12.047 1 91.31 335 LEU A N 1
ATOM 2580 C CA . LEU A 1 335 ? 12.93 -35.594 12.883 1 91.31 335 LEU A CA 1
ATOM 2581 C C . LEU A 1 335 ? 12.383 -34.5 13.789 1 91.31 335 LEU A C 1
ATOM 2583 O O . LEU A 1 335 ? 11.203 -34.531 14.156 1 91.31 335 LEU A O 1
ATOM 2587 N N . ASP A 1 336 ? 13.195 -33.562 14.094 1 90.06 336 ASP A N 1
ATOM 2588 C CA . ASP A 1 336 ? 12.789 -32.5 15.039 1 90.06 336 ASP A CA 1
ATOM 2589 C C . ASP A 1 336 ? 12.234 -31.297 14.297 1 90.06 336 ASP A C 1
ATOM 2591 O O . ASP A 1 336 ? 12.141 -30.203 14.875 1 90.06 336 ASP A O 1
ATOM 2595 N N . LYS A 1 337 ? 11.922 -31.406 13.062 1 91.31 337 LYS A N 1
ATOM 2596 C CA . LYS A 1 337 ? 11.562 -30.266 12.234 1 91.31 337 LYS A CA 1
ATOM 2597 C C . LYS A 1 337 ? 10.328 -29.547 12.781 1 91.31 337 LYS A C 1
ATOM 2599 O O . LYS A 1 337 ? 10.258 -28.328 12.789 1 91.31 337 LYS A O 1
ATOM 2604 N N . MET A 1 338 ? 9.391 -30.281 13.32 1 90.31 338 MET A N 1
ATOM 2605 C CA . MET A 1 338 ? 8.156 -29.688 13.805 1 90.31 338 MET A CA 1
ATOM 2606 C C . MET A 1 338 ? 8.406 -28.875 15.078 1 90.31 338 MET A C 1
ATOM 2608 O O . MET A 1 338 ? 7.863 -27.781 15.242 1 90.31 338 MET A O 1
ATOM 2612 N N . ALA A 1 339 ? 9.133 -29.453 15.945 1 92 339 ALA A N 1
ATOM 2613 C CA . ALA A 1 339 ? 9.492 -28.75 17.172 1 92 339 ALA A CA 1
ATOM 2614 C C . ALA A 1 339 ? 10.297 -27.484 16.859 1 92 339 ALA A C 1
ATOM 2616 O O . ALA A 1 339 ? 10.094 -26.453 17.5 1 92 339 ALA A O 1
ATOM 2617 N N . ALA A 1 340 ? 11.234 -27.656 15.945 1 94.31 340 ALA A N 1
ATOM 2618 C CA . ALA A 1 340 ? 12.039 -26.531 15.516 1 94.31 340 ALA A CA 1
ATOM 2619 C C . ALA A 1 340 ? 11.172 -25.438 14.883 1 94.31 340 ALA A C 1
ATOM 2621 O O . ALA A 1 340 ? 11.328 -24.25 15.18 1 94.31 340 ALA A O 1
ATOM 2622 N N . MET A 1 341 ? 10.289 -25.844 14.031 1 94.5 341 MET A N 1
ATOM 2623 C CA . MET A 1 341 ? 9.391 -24.906 13.344 1 94.5 341 MET A CA 1
ATOM 2624 C C . MET A 1 341 ? 8.57 -24.109 14.352 1 94.5 341 MET A C 1
ATOM 2626 O O . MET A 1 341 ? 8.453 -22.891 14.227 1 94.5 341 MET A O 1
ATOM 2630 N N . LYS A 1 342 ? 8.016 -24.781 15.359 1 92.25 342 LYS A N 1
ATOM 2631 C CA . LYS A 1 342 ? 7.223 -24.125 16.391 1 92.25 342 LYS A CA 1
ATOM 2632 C C . LYS A 1 342 ? 8.062 -23.141 17.188 1 92.25 342 LYS A C 1
ATOM 2634 O O . LYS A 1 342 ? 7.645 -22 17.422 1 92.25 342 LYS A O 1
ATOM 2639 N N . ARG A 1 343 ? 9.211 -23.594 17.562 1 93.62 343 ARG A N 1
ATOM 2640 C CA . ARG A 1 343 ? 10.102 -22.766 18.375 1 93.62 343 ARG A CA 1
ATOM 2641 C C . ARG A 1 343 ? 10.555 -21.531 17.609 1 93.62 343 ARG A C 1
ATOM 2643 O O . ARG A 1 343 ? 10.398 -20.406 18.078 1 93.62 343 ARG A O 1
ATOM 2650 N N . TYR A 1 344 ? 11.078 -21.734 16.422 1 96.5 344 TYR A N 1
ATOM 2651 C CA . TYR A 1 344 ? 11.672 -20.641 15.664 1 96.5 344 TYR A CA 1
ATOM 2652 C C . TYR A 1 344 ? 10.602 -19.672 15.164 1 96.5 344 TYR A C 1
ATOM 2654 O O . TYR A 1 344 ? 10.828 -18.469 15.102 1 96.5 344 TYR A O 1
ATOM 2662 N N . SER A 1 345 ? 9.43 -20.188 14.758 1 95.5 345 SER A N 1
ATOM 2663 C CA . SER A 1 345 ? 8.367 -19.297 14.297 1 95.5 345 SER A CA 1
ATOM 2664 C C . SER A 1 345 ? 7.855 -18.422 15.438 1 95.5 345 SER A C 1
ATOM 2666 O O . SER A 1 345 ? 7.539 -17.25 15.219 1 95.5 345 SER A O 1
ATOM 2668 N N . ARG A 1 346 ? 7.773 -18.953 16.641 1 92.62 346 ARG A N 1
ATOM 2669 C CA . ARG A 1 346 ? 7.34 -18.188 17.797 1 92.62 346 ARG A CA 1
ATOM 2670 C C . ARG A 1 346 ? 8.312 -17.047 18.109 1 92.62 346 ARG A C 1
ATOM 2672 O O . ARG A 1 346 ? 7.902 -15.922 18.375 1 92.62 346 ARG A O 1
ATOM 2679 N N . ILE A 1 347 ? 9.578 -17.359 18.062 1 94.81 347 ILE A N 1
ATOM 2680 C CA . ILE A 1 347 ? 10.602 -16.359 18.328 1 94.81 347 ILE A CA 1
ATOM 2681 C C . ILE A 1 347 ? 10.586 -15.297 17.25 1 94.81 347 ILE A C 1
ATOM 2683 O O . ILE A 1 347 ? 10.633 -14.102 17.547 1 94.81 347 ILE A O 1
ATOM 2687 N N . ALA A 1 348 ? 10.5 -15.734 15.977 1 96.31 348 ALA A N 1
ATOM 2688 C CA . ALA A 1 348 ? 10.492 -14.797 14.852 1 96.31 348 ALA A CA 1
ATOM 2689 C C . ALA A 1 348 ? 9.289 -13.859 14.93 1 96.31 348 ALA A C 1
ATOM 2691 O O . ALA A 1 348 ? 9.422 -12.648 14.742 1 96.31 348 ALA A O 1
ATOM 2692 N N . ARG A 1 349 ? 8.117 -14.359 15.188 1 91.38 349 ARG A N 1
ATOM 2693 C CA . ARG A 1 349 ? 6.902 -13.555 15.281 1 91.38 349 ARG A CA 1
ATOM 2694 C C . ARG A 1 349 ? 7.004 -12.547 16.422 1 91.38 349 ARG A C 1
ATOM 2696 O O . ARG A 1 349 ? 6.609 -11.391 16.266 1 91.38 349 ARG A O 1
ATOM 2703 N N . PHE A 1 350 ? 7.527 -13.023 17.531 1 89.31 350 PHE A N 1
ATOM 2704 C CA . PHE A 1 350 ? 7.734 -12.133 18.656 1 89.31 350 PHE A CA 1
ATOM 2705 C C . PHE A 1 350 ? 8.688 -11 18.281 1 89.31 350 PHE A C 1
ATOM 2707 O O . PHE A 1 350 ? 8.406 -9.828 18.562 1 89.31 350 PHE A O 1
ATOM 2714 N N . ALA A 1 351 ? 9.789 -11.375 17.719 1 93.06 351 ALA A N 1
ATOM 2715 C CA . ALA A 1 351 ? 10.805 -10.398 17.328 1 93.06 351 ALA A CA 1
ATOM 2716 C C . ALA A 1 351 ? 10.234 -9.383 16.344 1 93.06 351 ALA A C 1
ATOM 2718 O O . ALA A 1 351 ? 10.492 -8.18 16.469 1 93.06 351 ALA A O 1
ATOM 2719 N N . ILE A 1 352 ? 9.461 -9.781 15.352 1 91.56 352 ILE A N 1
ATOM 2720 C CA . ILE A 1 352 ? 8.867 -8.906 14.344 1 91.56 352 ILE A CA 1
ATOM 2721 C C . ILE A 1 352 ? 7.91 -7.926 15.016 1 91.56 352 ILE A C 1
ATOM 2723 O O . ILE A 1 352 ? 7.93 -6.73 14.711 1 91.56 352 ILE A O 1
ATOM 2727 N N . ASN A 1 353 ? 7.145 -8.406 15.891 1 80.44 353 ASN A N 1
ATOM 2728 C CA . ASN A 1 353 ? 6.184 -7.559 16.594 1 80.44 353 ASN A CA 1
ATOM 2729 C C . ASN A 1 353 ? 6.879 -6.473 17.406 1 80.44 353 ASN A C 1
ATOM 2731 O O . ASN A 1 353 ? 6.363 -5.363 17.547 1 80.44 353 ASN A O 1
ATOM 2735 N N . GLN A 1 354 ? 8.055 -6.848 17.906 1 80.19 354 GLN A N 1
ATOM 2736 C CA . GLN A 1 354 ? 8.797 -5.906 18.734 1 80.19 354 GLN A CA 1
ATOM 2737 C C . GLN A 1 354 ? 9.578 -4.914 17.891 1 80.19 354 GLN A C 1
ATOM 2739 O O . GLN A 1 354 ? 9.93 -3.826 18.344 1 80.19 354 GLN A O 1
ATOM 2744 N N . SER A 1 355 ? 9.836 -5.277 16.672 1 78.31 355 SER A N 1
ATOM 2745 C CA . SER A 1 355 ? 10.711 -4.48 15.812 1 78.31 355 SER A CA 1
ATOM 2746 C C . SER A 1 355 ? 9.898 -3.543 14.922 1 78.31 355 SER A C 1
ATOM 2748 O O . SER A 1 355 ? 10.461 -2.822 14.102 1 78.31 355 SER A O 1
ATOM 2750 N N . GLN A 1 356 ? 8.68 -3.461 15.086 1 68.81 356 GLN A N 1
ATOM 2751 C CA . GLN A 1 356 ? 7.828 -2.707 14.172 1 68.81 356 GLN A CA 1
ATOM 2752 C C . GLN A 1 356 ? 8.031 -1.204 14.344 1 68.81 356 GLN A C 1
ATOM 2754 O O . GLN A 1 356 ? 7.664 -0.419 13.469 1 68.81 356 GLN A O 1
ATOM 2759 N N . HIS A 1 357 ? 8.742 -0.851 15.367 1 66.88 357 HIS A N 1
ATOM 2760 C CA . HIS A 1 357 ? 8.906 0.57 15.648 1 66.88 357 HIS A CA 1
ATOM 2761 C C . HIS A 1 357 ? 10.125 1.141 14.93 1 66.88 357 HIS A C 1
ATOM 2763 O O . HIS A 1 357 ? 10.328 2.357 14.914 1 66.88 357 HIS A O 1
ATOM 2769 N N . SER A 1 358 ? 10.93 0.254 14.367 1 77.81 358 SER A N 1
ATOM 2770 C CA . SER A 1 358 ? 12.086 0.698 13.586 1 77.81 358 SER A CA 1
ATOM 2771 C C . SER A 1 358 ? 12.234 -0.119 12.312 1 77.81 358 SER A C 1
ATOM 2773 O O . SER A 1 358 ? 12.445 -1.333 12.367 1 77.81 358 SER A O 1
ATOM 2775 N N . LEU A 1 359 ? 12.234 0.572 11.25 1 84.12 359 LEU A N 1
ATOM 2776 C CA . LEU A 1 359 ? 12.328 -0.132 9.969 1 84.12 359 LEU A CA 1
ATOM 2777 C C . LEU A 1 359 ? 13.766 -0.523 9.672 1 84.12 359 LEU A C 1
ATOM 2779 O O . LEU A 1 359 ? 14.695 0.243 9.945 1 84.12 359 LEU A O 1
ATOM 2783 N N . SER A 1 360 ? 13.953 -1.686 9.266 1 91.56 360 SER A N 1
ATOM 2784 C CA . SER A 1 360 ? 15.258 -2.197 8.859 1 91.56 360 SER A CA 1
ATOM 2785 C C . SER A 1 360 ? 15.133 -3.15 7.676 1 91.56 360 SER A C 1
ATOM 2787 O O . SER A 1 360 ? 14.039 -3.627 7.363 1 91.56 360 SER A O 1
ATOM 2789 N N . LEU A 1 361 ? 16.203 -3.338 6.977 1 95.31 361 LEU A N 1
ATOM 2790 C CA . LEU A 1 361 ? 16.25 -4.309 5.891 1 95.31 361 LEU A CA 1
ATOM 2791 C C . LEU A 1 361 ? 15.844 -5.695 6.383 1 95.31 361 LEU A C 1
ATOM 2793 O O . LEU A 1 361 ? 15.07 -6.387 5.723 1 95.31 361 LEU A O 1
ATOM 2797 N N . GLN A 1 362 ? 16.344 -6.043 7.582 1 97.38 362 GLN A N 1
ATOM 2798 C CA . GLN A 1 362 ? 16.062 -7.344 8.18 1 97.38 362 GLN A CA 1
ATOM 2799 C C . GLN A 1 362 ? 14.57 -7.516 8.453 1 97.38 362 GLN A C 1
ATOM 2801 O O . GLN A 1 362 ? 14.023 -8.602 8.266 1 97.38 362 GLN A O 1
ATOM 2806 N N . LEU A 1 363 ? 13.953 -6.438 8.883 1 95.69 363 LEU A N 1
ATOM 2807 C CA . LEU A 1 363 ? 12.523 -6.512 9.164 1 95.69 363 LEU A CA 1
ATOM 2808 C C . LEU A 1 363 ? 11.727 -6.754 7.879 1 95.69 363 LEU A C 1
ATOM 2810 O O . LEU A 1 363 ? 10.836 -7.602 7.848 1 95.69 363 LEU A O 1
ATOM 2814 N N . ALA A 1 364 ? 12.047 -5.988 6.82 1 96.06 364 ALA A N 1
ATOM 2815 C CA . ALA A 1 364 ? 11.375 -6.16 5.535 1 96.06 364 ALA A CA 1
ATOM 2816 C C . ALA A 1 364 ? 11.516 -7.594 5.027 1 96.06 364 ALA A C 1
ATOM 2818 O O . ALA A 1 364 ? 10.539 -8.211 4.605 1 96.06 364 ALA A O 1
ATOM 2819 N N . GLN A 1 365 ? 12.688 -8.102 5.094 1 98.44 365 GLN A N 1
ATOM 2820 C CA . GLN A 1 365 ? 12.984 -9.445 4.609 1 98.44 365 GLN A CA 1
ATOM 2821 C C . GLN A 1 365 ? 12.32 -10.508 5.488 1 98.44 365 GLN A C 1
ATOM 2823 O O . GLN A 1 365 ? 11.883 -11.547 4.992 1 98.44 365 GLN A O 1
ATOM 2828 N N . SER A 1 366 ? 12.258 -10.234 6.777 1 98.38 366 SER A N 1
ATOM 2829 C CA . SER A 1 366 ? 11.578 -11.156 7.672 1 98.38 366 SER A CA 1
ATOM 2830 C C . SER A 1 366 ? 10.086 -11.242 7.348 1 98.38 366 SER A C 1
ATOM 2832 O O . SER A 1 366 ? 9.492 -12.32 7.398 1 98.38 366 SER A O 1
ATOM 2834 N N . HIS A 1 367 ? 9.484 -10.094 7.031 1 96.69 367 HIS A N 1
ATOM 2835 C CA . HIS A 1 367 ? 8.094 -10.109 6.598 1 96.69 367 HIS A CA 1
ATOM 2836 C C . HIS A 1 367 ? 7.91 -10.977 5.355 1 96.69 367 HIS A C 1
ATOM 2838 O O . HIS A 1 367 ? 6.957 -11.758 5.266 1 96.69 367 HIS A O 1
ATOM 2844 N N . ILE A 1 368 ? 8.781 -10.875 4.414 1 98.25 368 ILE A N 1
ATOM 2845 C CA . ILE A 1 368 ? 8.719 -11.641 3.172 1 98.25 368 ILE A CA 1
ATOM 2846 C C . ILE A 1 368 ? 8.805 -13.133 3.479 1 98.25 368 ILE A C 1
ATOM 2848 O O . ILE A 1 368 ? 7.969 -13.914 3.025 1 98.25 368 ILE A O 1
ATOM 2852 N N . ILE A 1 369 ? 9.781 -13.469 4.293 1 98.62 369 ILE A N 1
ATOM 2853 C CA . ILE A 1 369 ? 10.047 -14.875 4.602 1 98.62 369 ILE A CA 1
ATOM 2854 C C . ILE A 1 369 ? 8.883 -15.453 5.395 1 98.62 369 ILE A C 1
ATOM 2856 O O . ILE A 1 369 ? 8.398 -16.547 5.09 1 98.62 369 ILE A O 1
ATOM 2860 N N . MET A 1 370 ? 8.391 -14.688 6.336 1 97.44 370 MET A N 1
ATOM 2861 C CA . MET A 1 370 ? 7.309 -15.195 7.176 1 97.44 370 MET A CA 1
ATOM 2862 C C . MET A 1 370 ? 6 -15.258 6.398 1 97.44 370 MET A C 1
ATOM 2864 O O . MET A 1 370 ? 5.121 -16.062 6.719 1 97.44 370 MET A O 1
ATOM 2868 N N . SER A 1 371 ? 5.848 -14.469 5.391 1 96.56 371 SER A N 1
ATOM 2869 C CA . SER A 1 371 ? 4.648 -14.578 4.566 1 96.56 371 SER A CA 1
ATOM 2870 C C . SER A 1 371 ? 4.547 -15.953 3.918 1 96.56 371 SER A C 1
ATOM 2872 O O . SER A 1 371 ? 3.459 -16.516 3.818 1 96.56 371 SER A O 1
ATOM 2874 N N . LEU A 1 372 ? 5.664 -16.453 3.494 1 97.25 372 LEU A N 1
ATOM 2875 C CA . LEU A 1 372 ? 5.703 -17.781 2.9 1 97.25 372 LEU A CA 1
ATOM 2876 C C . LEU A 1 372 ? 5.477 -18.859 3.959 1 97.25 372 LEU A C 1
ATOM 2878 O O . LEU A 1 372 ? 4.844 -19.875 3.689 1 97.25 372 LEU A O 1
ATOM 2882 N N . TRP A 1 373 ? 6.023 -18.578 5.145 1 96.62 373 TRP A N 1
ATOM 2883 C CA . TRP A 1 373 ? 5.789 -19.516 6.238 1 96.62 373 TRP A CA 1
ATOM 2884 C C . TRP A 1 373 ? 4.309 -19.594 6.586 1 96.62 373 TRP A C 1
ATOM 2886 O O . TRP A 1 373 ? 3.764 -20.672 6.797 1 96.62 373 TRP A O 1
ATOM 2896 N N . TYR A 1 374 ? 3.615 -18.438 6.699 1 92.56 374 TYR A N 1
ATOM 2897 C CA . TYR A 1 374 ? 2.184 -18.406 6.973 1 92.56 374 TYR A CA 1
ATOM 2898 C C . TYR A 1 374 ? 1.41 -19.188 5.91 1 92.56 374 TYR A C 1
ATOM 2900 O O . TYR A 1 374 ? 0.479 -19.922 6.227 1 92.56 374 TYR A O 1
ATOM 2908 N N . TYR A 1 375 ? 1.818 -19.047 4.715 1 92.69 375 TYR A N 1
ATOM 2909 C CA . TYR A 1 375 ? 1.148 -19.797 3.652 1 92.69 375 TYR A CA 1
ATOM 2910 C C . TYR A 1 375 ? 1.381 -21.297 3.807 1 92.69 375 TYR A C 1
ATOM 2912 O O . TYR A 1 375 ? 0.463 -22.094 3.611 1 92.69 375 TYR A O 1
ATOM 2920 N N . ALA A 1 376 ? 2.65 -21.594 4.086 1 93.5 376 ALA A N 1
ATOM 2921 C CA . ALA A 1 376 ? 3.01 -23 4.223 1 93.5 376 ALA A CA 1
ATOM 2922 C C . ALA A 1 376 ? 2.225 -23.656 5.352 1 93.5 376 ALA A C 1
ATOM 2924 O O . ALA A 1 376 ? 1.957 -24.859 5.312 1 93.5 376 ALA A O 1
ATOM 2925 N N . THR A 1 377 ? 1.833 -22.875 6.328 1 90.62 377 THR A N 1
ATOM 2926 C CA . THR A 1 377 ? 1.13 -23.438 7.48 1 90.62 377 THR A CA 1
ATOM 2927 C C . THR A 1 377 ? -0.379 -23.281 7.32 1 90.62 377 THR A C 1
ATOM 2929 O O . THR A 1 377 ? -1.145 -23.641 8.219 1 90.62 377 THR A O 1
ATOM 2932 N N . GLY A 1 378 ? -0.815 -22.609 6.238 1 86.25 378 GLY A N 1
ATOM 2933 C CA . GLY A 1 378 ? -2.232 -22.547 5.926 1 86.25 378 GLY A CA 1
ATOM 2934 C C . GLY A 1 378 ? -2.883 -21.25 6.383 1 86.25 378 GLY A C 1
ATOM 2935 O O . GLY A 1 378 ? -4.105 -21.109 6.301 1 86.25 378 GLY A O 1
ATOM 2936 N N . SER A 1 379 ? -2.127 -20.344 6.891 1 86.69 379 SER A N 1
ATOM 2937 C CA . SER A 1 379 ? -2.672 -19.047 7.305 1 86.69 379 SER A CA 1
ATOM 2938 C C . SER A 1 379 ? -2.633 -18.047 6.156 1 86.69 379 SER A C 1
ATOM 2940 O O . SER A 1 379 ? -1.7 -17.234 6.059 1 86.69 379 SER A O 1
ATOM 2942 N N . LEU A 1 380 ? -3.68 -18 5.395 1 85.62 380 LEU A N 1
ATOM 2943 C CA . LEU A 1 380 ? -3.721 -17.141 4.207 1 85.62 380 LEU A CA 1
ATOM 2944 C C . LEU A 1 380 ? -3.762 -15.672 4.598 1 85.62 380 LEU A C 1
ATOM 2946 O O . LEU A 1 380 ? -3.09 -14.844 3.977 1 85.62 380 LEU A O 1
ATOM 2950 N N . VAL A 1 381 ? -4.508 -15.312 5.578 1 83.81 381 VAL A N 1
ATOM 2951 C CA . VAL A 1 381 ? -4.621 -13.922 6.004 1 83.81 381 VAL A CA 1
ATOM 2952 C C . VAL A 1 381 ? -3.283 -13.445 6.562 1 83.81 381 VAL A C 1
ATOM 2954 O O . VAL A 1 381 ? -2.859 -12.32 6.297 1 83.81 381 VAL A O 1
ATOM 2957 N N . GLY A 1 382 ? -2.666 -14.359 7.379 1 86.06 382 GLY A N 1
ATOM 2958 C CA . GLY A 1 382 ? -1.339 -14.031 7.875 1 86.06 382 GLY A CA 1
ATOM 2959 C C . GLY A 1 382 ? -0.331 -13.789 6.766 1 86.06 382 GLY A C 1
ATOM 2960 O O . GLY A 1 382 ? 0.481 -12.867 6.852 1 86.06 382 GLY A O 1
ATOM 2961 N N . SER A 1 383 ? -0.447 -14.656 5.777 1 91.5 383 SER A N 1
ATOM 2962 C CA . SER A 1 383 ? 0.435 -14.508 4.625 1 91.5 383 SER A CA 1
ATOM 2963 C C . SER A 1 383 ? 0.187 -13.18 3.91 1 91.5 383 SER A C 1
ATOM 2965 O O . SER A 1 383 ? 1.128 -12.438 3.627 1 91.5 383 SER A O 1
ATOM 2967 N N . TRP A 1 384 ? -1.025 -12.859 3.656 1 89.44 384 TRP A N 1
ATOM 2968 C CA . TRP A 1 384 ? -1.422 -11.625 2.982 1 89.44 384 TRP A CA 1
ATOM 2969 C C . TRP A 1 384 ? -0.965 -10.406 3.77 1 89.44 384 TRP A C 1
ATOM 2971 O O . TRP A 1 384 ? -0.418 -9.461 3.197 1 89.44 384 TRP A O 1
ATOM 2981 N N . ASP A 1 385 ? -1.195 -10.414 5.051 1 85.56 385 ASP A N 1
ATOM 2982 C CA . ASP A 1 385 ? -0.838 -9.297 5.922 1 85.56 385 ASP A CA 1
ATOM 2983 C C . ASP A 1 385 ? 0.674 -9.086 5.949 1 85.56 385 ASP A C 1
ATOM 2985 O O . ASP A 1 385 ? 1.146 -7.949 5.938 1 85.56 385 ASP A O 1
ATOM 2989 N N . SER A 1 386 ? 1.406 -10.148 6.043 1 91.88 386 SER A N 1
ATOM 2990 C CA . SER A 1 386 ? 2.863 -10.062 6.074 1 91.88 386 SER A CA 1
ATOM 2991 C C . SER A 1 386 ? 3.412 -9.523 4.758 1 91.88 386 SER A C 1
ATOM 2993 O O . SER A 1 386 ? 4.406 -8.797 4.75 1 91.88 386 SER A O 1
ATOM 2995 N N . ILE A 1 387 ? 2.811 -9.938 3.676 1 93.38 387 ILE A N 1
ATOM 2996 C CA . ILE A 1 387 ? 3.213 -9.406 2.379 1 93.38 387 ILE A CA 1
ATOM 2997 C C . ILE A 1 387 ? 2.965 -7.898 2.34 1 93.38 387 ILE A C 1
ATOM 2999 O O . ILE A 1 387 ? 3.814 -7.133 1.873 1 93.38 387 ILE A O 1
ATOM 3003 N N . GLY A 1 388 ? 1.831 -7.484 2.787 1 88.44 388 GLY A N 1
ATOM 3004 C CA . GLY A 1 388 ? 1.542 -6.062 2.881 1 88.44 388 GLY A CA 1
ATOM 3005 C C . GLY A 1 388 ? 2.531 -5.309 3.748 1 88.44 388 GLY A C 1
ATOM 3006 O O . GLY A 1 388 ? 2.969 -4.211 3.391 1 88.44 388 GLY A O 1
ATOM 3007 N N . ALA A 1 389 ? 2.842 -5.902 4.91 1 88.88 389 ALA A N 1
ATOM 3008 C CA . ALA A 1 389 ? 3.82 -5.297 5.812 1 88.88 389 ALA A CA 1
ATOM 3009 C C . ALA A 1 389 ? 5.18 -5.164 5.137 1 88.88 389 ALA A C 1
ATOM 3011 O O . ALA A 1 389 ? 5.895 -4.18 5.348 1 88.88 389 ALA A O 1
ATOM 3012 N N . ALA A 1 390 ? 5.562 -6.203 4.391 1 93.94 390 ALA A N 1
ATOM 3013 C CA . ALA A 1 390 ? 6.805 -6.129 3.627 1 93.94 390 ALA A CA 1
ATOM 3014 C C . ALA A 1 390 ? 6.777 -4.965 2.643 1 93.94 390 ALA A C 1
ATOM 3016 O O . ALA A 1 390 ? 7.762 -4.238 2.5 1 93.94 390 ALA A O 1
ATOM 3017 N N . GLY A 1 391 ? 5.648 -4.809 1.922 1 90.56 391 GLY A N 1
ATOM 3018 C CA . GLY A 1 391 ? 5.488 -3.695 0.997 1 90.56 391 GLY A CA 1
ATOM 3019 C C . GLY A 1 391 ? 5.652 -2.34 1.658 1 90.56 391 GLY A C 1
ATOM 3020 O O . GLY A 1 391 ? 6.348 -1.47 1.135 1 90.56 391 GLY A O 1
ATOM 3021 N N . ARG A 1 392 ? 5.129 -2.154 2.783 1 84.94 392 ARG A N 1
ATOM 3022 C CA . ARG A 1 392 ? 5.234 -0.9 3.521 1 84.94 392 ARG A CA 1
ATOM 3023 C C . ARG A 1 392 ? 6.668 -0.658 3.988 1 84.94 392 ARG A C 1
ATOM 3025 O O . ARG A 1 392 ? 7.152 0.474 3.957 1 84.94 392 ARG A O 1
ATOM 3032 N N . ALA A 1 393 ? 7.277 -1.723 4.5 1 88.38 393 ALA A N 1
ATOM 3033 C CA . ALA A 1 393 ? 8.641 -1.605 5.008 1 88.38 393 ALA A CA 1
ATOM 3034 C C . ALA A 1 393 ? 9.602 -1.175 3.906 1 88.38 393 ALA A C 1
ATOM 3036 O O . ALA A 1 393 ? 10.445 -0.299 4.117 1 88.38 393 ALA A O 1
ATOM 3037 N N . VAL A 1 394 ? 9.461 -1.76 2.73 1 91.56 394 VAL A N 1
ATOM 3038 C CA . VAL A 1 394 ? 10.391 -1.425 1.659 1 91.56 394 VAL A CA 1
ATOM 3039 C C . VAL A 1 394 ? 10.141 0.006 1.186 1 91.56 394 VAL A C 1
ATOM 3041 O O . VAL A 1 394 ? 11.07 0.709 0.796 1 91.56 394 VAL A O 1
ATOM 3044 N N . TYR A 1 395 ? 8.938 0.507 1.245 1 84.06 395 TYR A N 1
ATOM 3045 C CA . TYR A 1 395 ? 8.641 1.895 0.911 1 84.06 395 TYR A CA 1
ATOM 3046 C C . TYR A 1 395 ? 9.188 2.842 1.971 1 84.06 395 TYR A C 1
ATOM 3048 O O . TYR A 1 395 ? 9.766 3.883 1.644 1 84.06 395 TYR A O 1
ATOM 3056 N N . GLY A 1 396 ? 8.93 2.367 3.207 1 81.44 396 GLY A N 1
ATOM 3057 C CA . GLY A 1 396 ? 9.438 3.184 4.301 1 81.44 396 GLY A CA 1
ATOM 3058 C C . GLY A 1 396 ? 10.945 3.344 4.277 1 81.44 396 GLY A C 1
ATOM 3059 O O . GLY A 1 396 ? 11.477 4.379 4.688 1 81.44 396 GLY A O 1
ATOM 3060 N N . LEU A 1 397 ? 11.602 2.318 3.738 1 86.06 397 LEU A N 1
ATOM 3061 C CA . LEU A 1 397 ? 13.062 2.332 3.65 1 86.06 397 LEU A CA 1
ATOM 3062 C C . LEU A 1 397 ? 13.516 2.973 2.344 1 86.06 397 LEU A C 1
ATOM 3064 O O . LEU A 1 397 ? 14.719 3.104 2.1 1 86.06 397 LEU A O 1
ATOM 3068 N N . ARG A 1 398 ? 12.555 3.283 1.404 1 84.19 398 ARG A N 1
ATOM 3069 C CA . ARG A 1 398 ? 12.773 3.932 0.116 1 84.19 398 ARG A CA 1
ATOM 3070 C C . ARG A 1 398 ? 13.539 3.018 -0.834 1 84.19 398 ARG A C 1
ATOM 3072 O O . ARG A 1 398 ? 14.406 3.475 -1.58 1 84.19 398 ARG A O 1
ATOM 3079 N N . TYR A 1 399 ? 13.281 1.765 -0.703 1 90.19 399 TYR A N 1
ATOM 3080 C CA . TYR A 1 399 ? 13.922 0.818 -1.609 1 90.19 399 TYR A CA 1
ATOM 3081 C C . TYR A 1 399 ? 13.281 0.867 -2.99 1 90.19 399 TYR A C 1
ATOM 3083 O O . TYR A 1 399 ? 13.781 0.25 -3.936 1 90.19 399 TYR A O 1
ATOM 3091 N N . ASN A 1 400 ? 12.203 1.581 -3.139 1 89.12 400 ASN A N 1
ATOM 3092 C CA . ASN A 1 400 ? 11.562 1.74 -4.441 1 89.12 400 ASN A CA 1
ATOM 3093 C C . ASN A 1 400 ? 12.312 2.744 -5.312 1 89.12 400 ASN A C 1
ATOM 3095 O O . ASN A 1 400 ? 11.984 2.92 -6.488 1 89.12 400 ASN A O 1
ATOM 3099 N N . VAL A 1 401 ? 13.312 3.352 -4.719 1 86 401 VAL A N 1
ATOM 3100 C CA . VAL A 1 401 ? 14.133 4.316 -5.441 1 86 401 VAL A CA 1
ATOM 3101 C C . VAL A 1 401 ? 15.594 3.869 -5.43 1 86 401 VAL A C 1
ATOM 3103 O O . VAL A 1 401 ? 16.094 3.371 -4.414 1 86 401 VAL A O 1
ATOM 3106 N N . GLU A 1 402 ? 16.234 4.039 -6.609 1 84.31 402 GLU A N 1
ATOM 3107 C CA . GLU A 1 402 ? 17.625 3.631 -6.707 1 84.31 402 GLU A CA 1
ATOM 3108 C C . GLU A 1 402 ? 18.516 4.473 -5.797 1 84.31 402 GLU A C 1
ATOM 3110 O O . GLU A 1 402 ? 18.438 5.703 -5.816 1 84.31 402 GLU A O 1
ATOM 3115 N N . SER A 1 403 ? 19.109 3.729 -4.906 1 65.56 403 SER A N 1
ATOM 3116 C CA . SER A 1 403 ? 19.984 4.414 -3.963 1 65.56 403 SER A CA 1
ATOM 3117 C C . SER A 1 403 ? 21.234 4.945 -4.652 1 65.56 403 SER A C 1
ATOM 3119 O O . SER A 1 403 ? 21.766 4.293 -5.547 1 65.56 403 SER A O 1
ATOM 3121 N N . GLY A 1 404 ? 21.391 6.223 -4.816 1 57.25 404 GLY A N 1
ATOM 3122 C CA . GLY A 1 404 ? 22.594 6.754 -5.43 1 57.25 404 GLY A CA 1
ATOM 3123 C C . GLY A 1 404 ? 23.875 6.219 -4.801 1 57.25 404 GLY A C 1
ATOM 3124 O O . GLY A 1 404 ? 24.969 6.422 -5.332 1 57.25 404 GLY A O 1
ATOM 3125 N N . GLY A 1 405 ? 23.797 5.578 -3.707 1 61.47 405 GLY A N 1
ATOM 3126 C CA . GLY A 1 405 ? 25 5.09 -3.059 1 61.47 405 GLY A CA 1
ATOM 3127 C C . GLY A 1 405 ? 24.781 4.691 -1.611 1 61.47 405 GLY A C 1
ATOM 3128 O O . GLY A 1 405 ? 23.703 4.93 -1.053 1 61.47 405 GLY A O 1
ATOM 3129 N N . VAL A 1 406 ? 25.422 3.688 -1.179 1 55.31 406 VAL A N 1
ATOM 3130 C CA . VAL A 1 406 ? 25.453 3.312 0.231 1 55.31 406 VAL A CA 1
ATOM 3131 C C . VAL A 1 406 ? 26.609 4.039 0.933 1 55.31 406 VAL A C 1
ATOM 3133 O O . VAL A 1 406 ? 27.719 4.094 0.414 1 55.31 406 VAL A O 1
ATOM 3136 N N . VAL A 1 407 ? 26.219 5.027 1.781 1 50 407 VAL A N 1
ATOM 3137 C CA . VAL A 1 407 ? 27.281 5.68 2.547 1 50 407 VAL A CA 1
ATOM 3138 C C . VAL A 1 407 ? 28.016 4.641 3.385 1 50 407 VAL A C 1
ATOM 3140 O O . VAL A 1 407 ? 27.422 3.984 4.242 1 50 407 VAL A O 1
ATOM 3143 N N . VAL A 1 408 ? 29.094 4.094 2.846 1 48.44 408 VAL A N 1
ATOM 3144 C CA . VAL A 1 408 ? 29.906 3.166 3.617 1 48.44 408 VAL A CA 1
ATOM 3145 C C . VAL A 1 408 ? 30.859 3.945 4.527 1 48.44 408 VAL A C 1
ATOM 3147 O O . VAL A 1 408 ? 31.656 4.754 4.055 1 48.44 408 VAL A O 1
ATOM 3150 N N . ASN A 1 409 ? 30.344 4.355 5.578 1 48.22 409 ASN A N 1
ATOM 3151 C CA . ASN A 1 409 ? 31.375 4.844 6.5 1 48.22 409 ASN A CA 1
ATOM 3152 C C . ASN A 1 409 ? 32.344 3.738 6.898 1 48.22 409 ASN A C 1
ATOM 3154 O O . ASN A 1 409 ? 31.969 2.566 6.957 1 48.22 409 ASN A O 1
ATOM 3158 N N . GLN A 1 410 ? 33.594 3.932 6.707 1 49 410 GLN A N 1
ATOM 3159 C CA . GLN A 1 410 ? 34.688 3.023 7.078 1 49 410 GLN A CA 1
ATOM 3160 C C . GLN A 1 410 ? 34.312 2.223 8.328 1 49 410 GLN A C 1
ATOM 3162 O O . GLN A 1 410 ? 34.719 1.069 8.469 1 49 410 GLN A O 1
ATOM 3167 N N . SER A 1 411 ? 33.562 2.803 9.234 1 54.06 411 SER A N 1
ATOM 3168 C CA . SER A 1 411 ? 33.344 2.143 10.523 1 54.06 411 SER A CA 1
ATOM 3169 C C . SER A 1 411 ? 32.062 1.316 10.523 1 54.06 411 SER A C 1
ATOM 3171 O O . SER A 1 411 ? 31.844 0.493 11.414 1 54.06 411 SER A O 1
ATOM 3173 N N . GLN A 1 412 ? 31.172 1.463 9.492 1 64.12 412 GLN A N 1
ATOM 3174 C CA . GLN A 1 412 ? 29.922 0.701 9.602 1 64.12 412 GLN A CA 1
ATOM 3175 C C . GLN A 1 412 ? 29.828 -0.356 8.508 1 64.12 412 GLN A C 1
ATOM 3177 O O . GLN A 1 412 ? 29.844 -0.027 7.316 1 64.12 412 GLN A O 1
ATOM 3182 N N . LYS A 1 413 ? 30.062 -1.598 8.93 1 77.25 413 LYS A N 1
ATOM 3183 C CA . LYS A 1 413 ? 29.953 -2.758 8.047 1 77.25 413 LYS A CA 1
ATOM 3184 C C . LYS A 1 413 ? 28.562 -2.828 7.395 1 77.25 413 LYS A C 1
ATOM 3186 O O . LYS A 1 413 ? 27.578 -2.428 8 1 77.25 413 LYS A O 1
ATOM 3191 N N . CYS A 1 414 ? 28.594 -3.217 6.125 1 87.5 414 CYS A N 1
ATOM 3192 C CA . CYS A 1 414 ? 27.344 -3.42 5.41 1 87.5 414 CYS A CA 1
ATOM 3193 C C . CYS A 1 414 ? 26.578 -4.613 5.977 1 87.5 414 CYS A C 1
ATOM 3195 O O . CYS A 1 414 ? 27.172 -5.539 6.52 1 87.5 414 CYS A O 1
ATOM 3197 N N . ASP A 1 415 ? 25.375 -4.578 5.883 1 91.19 415 ASP A N 1
ATOM 3198 C CA . ASP A 1 415 ? 24.516 -5.68 6.32 1 91.19 415 ASP A CA 1
ATOM 3199 C C . ASP A 1 415 ? 25 -7.008 5.742 1 91.19 415 ASP A C 1
ATOM 3201 O O . ASP A 1 415 ? 25.391 -7.078 4.574 1 91.19 415 ASP A O 1
ATOM 3205 N N . TYR A 1 416 ? 25.109 -8.055 6.555 1 94.81 416 TYR A N 1
ATOM 3206 C CA . TYR A 1 416 ? 25.438 -9.43 6.195 1 94.81 416 TYR A CA 1
ATOM 3207 C C . TYR A 1 416 ? 26.875 -9.539 5.707 1 94.81 416 TYR A C 1
ATOM 3209 O O . TYR A 1 416 ? 27.234 -10.5 5.031 1 94.81 416 TYR A O 1
ATOM 3217 N N . GLY A 1 417 ? 27.641 -8.383 5.879 1 91.12 417 GLY A N 1
ATOM 3218 C CA . GLY A 1 417 ? 29.016 -8.383 5.434 1 91.12 417 GLY A CA 1
ATOM 3219 C C . GLY A 1 417 ? 29.156 -8.242 3.93 1 91.12 417 GLY A C 1
ATOM 3220 O O . GLY A 1 417 ? 30.188 -8.602 3.361 1 91.12 417 GLY A O 1
ATOM 3221 N N . LEU A 1 418 ? 28.203 -7.75 3.301 1 92.94 418 LEU A N 1
ATOM 3222 C CA . LEU A 1 418 ? 28.203 -7.621 1.848 1 92.94 418 LEU A CA 1
ATOM 3223 C C . LEU A 1 418 ? 29.031 -6.414 1.413 1 92.94 418 LEU A C 1
ATOM 3225 O O . LEU A 1 418 ? 29.219 -5.473 2.189 1 92.94 418 LEU A O 1
ATOM 3229 N N . HIS A 1 419 ? 29.484 -6.574 0.176 1 90.25 419 HIS A N 1
ATOM 3230 C CA . HIS A 1 419 ? 30.031 -5.391 -0.478 1 90.25 419 HIS A CA 1
ATOM 3231 C C . HIS A 1 419 ? 28.953 -4.332 -0.692 1 90.25 419 HIS A C 1
ATOM 3233 O O . HIS A 1 419 ? 27.781 -4.66 -0.881 1 90.25 419 HIS A O 1
ATOM 3239 N N . PRO A 1 420 ? 29.344 -3.061 -0.606 1 87.44 420 PRO A N 1
ATOM 3240 C CA . PRO A 1 420 ? 28.359 -1.995 -0.763 1 87.44 420 PRO A CA 1
ATOM 3241 C C . PRO A 1 420 ? 27.516 -2.156 -2.025 1 87.44 420 PRO A C 1
ATOM 3243 O O . PRO A 1 420 ? 26.297 -1.945 -1.992 1 87.44 420 PRO A O 1
ATOM 3246 N N . GLN A 1 421 ? 28.109 -2.584 -3.107 1 86.5 421 GLN A N 1
ATOM 3247 C CA . GLN A 1 421 ? 27.375 -2.773 -4.348 1 86.5 421 GLN A CA 1
ATOM 3248 C C . GLN A 1 421 ? 26.406 -3.957 -4.242 1 86.5 421 GLN A C 1
ATOM 3250 O O . GLN A 1 421 ? 25.312 -3.922 -4.789 1 86.5 421 GLN A O 1
ATOM 3255 N N . ALA A 1 422 ? 26.875 -4.953 -3.615 1 92.19 422 ALA A N 1
ATOM 3256 C CA . ALA A 1 422 ? 26.031 -6.125 -3.41 1 92.19 422 ALA A CA 1
ATOM 3257 C C . ALA A 1 422 ? 24.859 -5.805 -2.484 1 92.19 422 ALA A C 1
ATOM 3259 O O . ALA A 1 422 ? 23.766 -6.367 -2.629 1 92.19 422 ALA A O 1
ATOM 3260 N N . LEU A 1 423 ? 25.172 -4.941 -1.533 1 92.94 423 LEU A N 1
ATOM 3261 C CA . LEU A 1 423 ? 24.094 -4.527 -0.637 1 92.94 423 LEU A CA 1
ATOM 3262 C C . LEU A 1 423 ? 23.016 -3.748 -1.395 1 92.94 423 LEU A C 1
ATOM 3264 O O . LEU A 1 423 ? 21.828 -3.9 -1.122 1 92.94 423 LEU A O 1
ATOM 3268 N N . ILE A 1 424 ? 23.406 -2.895 -2.322 1 91.75 424 ILE A N 1
ATOM 3269 C CA . ILE A 1 424 ? 22.438 -2.174 -3.156 1 91.75 424 ILE A CA 1
ATOM 3270 C C . ILE A 1 424 ? 21.578 -3.168 -3.93 1 91.75 424 ILE A C 1
ATOM 3272 O O . ILE A 1 424 ? 20.359 -3.02 -3.996 1 91.75 424 ILE A O 1
ATOM 3276 N N . GLU A 1 425 ? 22.219 -4.234 -4.488 1 94.31 425 GLU A N 1
ATOM 3277 C CA . GLU A 1 425 ? 21.484 -5.285 -5.195 1 94.31 425 GLU A CA 1
ATOM 3278 C C . GLU A 1 425 ? 20.547 -6.031 -4.254 1 94.31 425 GLU A C 1
ATOM 3280 O O . GLU A 1 425 ? 19.438 -6.398 -4.645 1 94.31 425 GLU A O 1
ATOM 3285 N N . CYS A 1 426 ? 21.031 -6.258 -3.064 1 95.88 426 CYS A N 1
ATOM 3286 C CA . CYS A 1 426 ? 20.203 -6.938 -2.068 1 95.88 426 CYS A CA 1
ATOM 3287 C C . CYS A 1 426 ? 18.938 -6.145 -1.773 1 95.88 426 CYS A C 1
ATOM 3289 O O . CYS A 1 426 ? 17.844 -6.711 -1.687 1 95.88 426 CYS A O 1
ATOM 3291 N N . ARG A 1 427 ? 19.078 -4.855 -1.6 1 95 427 ARG A N 1
ATOM 3292 C CA . ARG A 1 427 ? 17.938 -3.973 -1.354 1 95 427 ARG A CA 1
ATOM 3293 C C . ARG A 1 427 ? 17 -3.945 -2.555 1 95 427 ARG A C 1
ATOM 3295 O O . ARG A 1 427 ? 15.781 -4.004 -2.395 1 95 427 ARG A O 1
ATOM 3302 N N . ARG A 1 428 ? 17.578 -3.936 -3.74 1 94.81 428 ARG A N 1
ATOM 3303 C CA . ARG A 1 428 ? 16.797 -3.99 -4.98 1 94.81 428 ARG A CA 1
ATOM 3304 C C . ARG A 1 428 ? 15.969 -5.262 -5.051 1 94.81 428 ARG A C 1
ATOM 3306 O O . ARG A 1 428 ? 14.766 -5.211 -5.328 1 94.81 428 ARG A O 1
ATOM 3313 N N . ARG A 1 429 ? 16.609 -6.32 -4.809 1 97.12 429 ARG A N 1
ATOM 3314 C CA . ARG A 1 429 ? 15.953 -7.621 -4.895 1 97.12 429 ARG A CA 1
ATOM 3315 C C . ARG A 1 429 ? 14.883 -7.766 -3.822 1 97.12 429 ARG A C 1
ATOM 3317 O O . ARG A 1 429 ? 13.844 -8.391 -4.055 1 97.12 429 ARG A O 1
ATOM 3324 N N . THR A 1 430 ? 15.172 -7.242 -2.652 1 97.94 430 THR A N 1
ATOM 3325 C CA . THR A 1 430 ? 14.172 -7.273 -1.592 1 97.94 430 THR A CA 1
ATOM 3326 C C . THR A 1 430 ? 12.898 -6.551 -2.029 1 97.94 430 THR A C 1
ATOM 3328 O O . THR A 1 430 ? 11.789 -7.051 -1.814 1 97.94 430 THR A O 1
ATOM 3331 N N . PHE A 1 431 ? 13.031 -5.336 -2.727 1 96.56 431 PHE A N 1
ATOM 3332 C CA . PHE A 1 431 ? 11.875 -4.613 -3.25 1 96.56 431 PHE A CA 1
ATOM 3333 C C . PHE A 1 431 ? 11.148 -5.445 -4.297 1 96.56 431 PHE A C 1
ATOM 3335 O O . PHE A 1 431 ? 9.914 -5.559 -4.258 1 96.56 431 PHE A O 1
ATOM 3342 N N . TRP A 1 432 ? 11.875 -6.012 -5.152 1 97.94 432 TRP A N 1
ATOM 3343 C CA . TRP A 1 432 ? 11.266 -6.719 -6.273 1 97.94 432 TRP A CA 1
ATOM 3344 C C . TRP A 1 432 ? 10.547 -7.977 -5.793 1 97.94 432 TRP A C 1
ATOM 3346 O O . TRP A 1 432 ? 9.484 -8.336 -6.316 1 97.94 432 TRP A O 1
ATOM 3356 N N . VAL A 1 433 ? 11.141 -8.703 -4.832 1 98.31 433 VAL A N 1
ATOM 3357 C CA . VAL A 1 433 ? 10.461 -9.875 -4.289 1 98.31 433 VAL A CA 1
ATOM 3358 C C . VAL A 1 433 ? 9.164 -9.453 -3.609 1 98.31 433 VAL A C 1
ATOM 3360 O O . VAL A 1 433 ? 8.133 -10.117 -3.766 1 98.31 433 VAL A O 1
ATOM 3363 N N . ALA A 1 434 ? 9.18 -8.359 -2.842 1 97.38 434 ALA A N 1
ATOM 3364 C CA . ALA A 1 434 ? 7.953 -7.836 -2.248 1 97.38 434 ALA A CA 1
ATOM 3365 C C . ALA A 1 434 ? 6.934 -7.477 -3.324 1 97.38 434 ALA A C 1
ATOM 3367 O O . ALA A 1 434 ? 5.738 -7.727 -3.164 1 97.38 434 ALA A O 1
ATOM 3368 N N . PHE A 1 435 ? 7.414 -6.84 -4.469 1 96.38 435 PHE A N 1
ATOM 3369 C CA . PHE A 1 435 ? 6.594 -6.441 -5.605 1 96.38 435 PHE A CA 1
ATOM 3370 C C . PHE A 1 435 ? 5.883 -7.645 -6.215 1 96.38 435 PHE A C 1
ATOM 3372 O O . PHE A 1 435 ? 4.676 -7.602 -6.457 1 96.38 435 PHE A O 1
ATOM 3379 N N . VAL A 1 436 ? 6.613 -8.758 -6.355 1 97.44 436 VAL A N 1
ATOM 3380 C CA . VAL A 1 436 ? 6.07 -9.961 -6.977 1 97.44 436 VAL A CA 1
ATOM 3381 C C . VAL A 1 436 ? 5.094 -10.641 -6.016 1 97.44 436 VAL A C 1
ATOM 3383 O O . VAL A 1 436 ? 4.012 -11.07 -6.426 1 97.44 436 VAL A O 1
ATOM 3386 N N . LEU A 1 437 ? 5.449 -10.703 -4.773 1 96.94 437 LEU A N 1
ATOM 3387 C CA . LEU A 1 437 ? 4.578 -11.336 -3.787 1 96.94 437 LEU A CA 1
ATOM 3388 C C . LEU A 1 437 ? 3.283 -10.555 -3.625 1 96.94 437 LEU A C 1
ATOM 3390 O O . LEU A 1 437 ? 2.225 -11.133 -3.381 1 96.94 437 LEU A O 1
ATOM 3394 N N . ASP A 1 438 ? 3.377 -9.227 -3.717 1 93.69 438 ASP A N 1
ATOM 3395 C CA . ASP A 1 438 ? 2.184 -8.383 -3.68 1 93.69 438 ASP A CA 1
ATOM 3396 C C . ASP A 1 438 ? 1.204 -8.773 -4.785 1 93.69 438 ASP A C 1
ATOM 3398 O O . ASP A 1 438 ? -0.003 -8.859 -4.547 1 93.69 438 ASP A O 1
ATOM 3402 N N . ARG A 1 439 ? 1.692 -9.047 -5.938 1 94.94 439 ARG A N 1
ATOM 3403 C CA . ARG A 1 439 ? 0.845 -9.461 -7.051 1 94.94 439 ARG A CA 1
ATOM 3404 C C . ARG A 1 439 ? 0.341 -10.891 -6.848 1 94.94 439 ARG A C 1
ATOM 3406 O O . ARG A 1 439 ? -0.8 -11.203 -7.195 1 94.94 439 ARG A O 1
ATOM 3413 N N . PHE A 1 440 ? 1.223 -11.734 -6.297 1 94 440 PHE A N 1
ATOM 3414 C CA . PHE A 1 440 ? 0.806 -13.102 -6.023 1 94 440 PHE A CA 1
ATOM 3415 C C . PHE A 1 440 ? -0.344 -13.125 -5.023 1 94 440 PHE A C 1
ATOM 3417 O O . PHE A 1 440 ? -1.245 -13.961 -5.129 1 94 440 PHE A O 1
ATOM 3424 N N . SER A 1 441 ? -0.296 -12.219 -4.102 1 90.19 441 SER A N 1
ATOM 3425 C CA . SER A 1 441 ? -1.326 -12.203 -3.066 1 90.19 441 SER A CA 1
ATOM 3426 C C . SER A 1 441 ? -2.691 -11.859 -3.652 1 90.19 441 SER A C 1
ATOM 3428 O O . SER A 1 441 ? -3.725 -12.195 -3.07 1 90.19 441 SER A O 1
ATOM 3430 N N . SER A 1 442 ? -2.725 -11.242 -4.789 1 87.75 442 SER A N 1
ATOM 3431 C CA . SER A 1 442 ? -3.984 -10.883 -5.434 1 87.75 442 SER A CA 1
ATOM 3432 C C . SER A 1 442 ? -4.703 -12.117 -5.969 1 87.75 442 SER A C 1
ATOM 3434 O O . SER A 1 442 ? -5.883 -12.055 -6.32 1 87.75 442 SER A O 1
ATOM 3436 N N . LEU A 1 443 ? -4.012 -13.273 -6.008 1 89.19 443 LEU A N 1
ATOM 3437 C CA . LEU A 1 443 ? -4.59 -14.508 -6.512 1 89.19 443 LEU A CA 1
ATOM 3438 C C . LEU A 1 443 ? -5.574 -15.102 -5.512 1 89.19 443 LEU A C 1
ATOM 3440 O O . LEU A 1 443 ? -6.5 -15.82 -5.895 1 89.19 443 LEU A O 1
ATOM 3444 N N . TYR A 1 444 ? -5.32 -14.781 -4.254 1 85.12 444 TYR A N 1
ATOM 3445 C CA . TYR A 1 444 ? -6.195 -15.398 -3.266 1 85.12 444 TYR A CA 1
ATOM 3446 C C . TYR A 1 444 ? -6.848 -14.344 -2.379 1 85.12 444 TYR A C 1
ATOM 3448 O O . TYR A 1 444 ? -7.527 -14.672 -1.406 1 85.12 444 TYR A O 1
ATOM 3456 N N . SER A 1 445 ? -6.547 -13.148 -2.717 1 78.25 445 SER A N 1
ATOM 3457 C CA . SER A 1 445 ? -7.188 -12.055 -1.992 1 78.25 445 SER A CA 1
ATOM 3458 C C . SER A 1 445 ? -7.996 -11.172 -2.932 1 78.25 445 SER A C 1
ATOM 3460 O O . SER A 1 445 ? -7.668 -11.047 -4.113 1 78.25 445 SER A O 1
ATOM 3462 N N . ALA A 1 446 ? -9.078 -10.68 -2.422 1 65.44 446 ALA A N 1
ATOM 3463 C CA . ALA A 1 446 ? -9.922 -9.82 -3.242 1 65.44 446 ALA A CA 1
ATOM 3464 C C . ALA A 1 446 ? -9.312 -8.422 -3.377 1 65.44 446 ALA A C 1
ATOM 3466 O O . ALA A 1 446 ? -9.789 -7.605 -4.168 1 65.44 446 ALA A O 1
ATOM 3467 N N . SER A 1 447 ? -8.172 -8.328 -2.828 1 65.25 447 SER A N 1
ATOM 3468 C CA . SER A 1 447 ? -7.613 -6.98 -2.779 1 65.25 447 SER A CA 1
ATOM 3469 C C . SER A 1 447 ? -6.758 -6.691 -4.008 1 65.25 447 SER A C 1
ATOM 3471 O O . SER A 1 447 ? -6.23 -7.613 -4.633 1 65.25 447 SER A O 1
ATOM 3473 N N . SER A 1 448 ? -6.852 -5.414 -4.379 1 66.75 448 SER A N 1
ATOM 3474 C CA . SER A 1 448 ? -5.969 -4.934 -5.438 1 66.75 448 SER A CA 1
ATOM 3475 C C . SER A 1 448 ? -4.516 -4.883 -4.969 1 66.75 448 SER A C 1
ATOM 3477 O O . SER A 1 448 ? -4.238 -5.035 -3.775 1 66.75 448 SER A O 1
ATOM 3479 N N . THR A 1 449 ? -3.633 -4.848 -5.887 1 80.69 449 THR A N 1
ATOM 3480 C CA . THR A 1 449 ? -2.203 -4.707 -5.637 1 80.69 449 THR A CA 1
ATOM 3481 C C . THR A 1 449 ? -1.917 -3.447 -4.824 1 80.69 449 THR A C 1
ATOM 3483 O O . THR A 1 449 ? -2.566 -2.418 -5.016 1 80.69 449 THR A O 1
ATOM 3486 N N . PHE A 1 450 ? -1.001 -3.545 -3.928 1 80 450 PHE A N 1
ATOM 3487 C CA . PHE A 1 450 ? -0.665 -2.447 -3.031 1 80 450 PHE A CA 1
ATOM 3488 C C . PHE A 1 450 ? 0.482 -1.617 -3.596 1 80 450 PHE A C 1
ATOM 3490 O O . PHE A 1 450 ? 0.478 -0.389 -3.488 1 80 450 PHE A O 1
ATOM 3497 N N . ILE A 1 451 ? 1.461 -2.312 -4.121 1 86.81 451 ILE A N 1
ATOM 3498 C CA . ILE A 1 451 ? 2.635 -1.625 -4.648 1 86.81 451 ILE A CA 1
ATOM 3499 C C . ILE A 1 451 ? 2.377 -1.203 -6.094 1 86.81 451 ILE A C 1
ATOM 3501 O O . ILE A 1 451 ? 2.174 -2.049 -6.969 1 86.81 451 ILE A O 1
ATOM 3505 N N . SER A 1 452 ? 2.383 0.072 -6.32 1 85 452 SER A N 1
ATOM 3506 C CA . SER A 1 452 ? 2.188 0.581 -7.672 1 85 452 SER A CA 1
ATOM 3507 C C . SER A 1 452 ? 3.439 0.389 -8.523 1 85 452 SER A C 1
ATOM 3509 O O . SER A 1 452 ? 4.559 0.583 -8.039 1 85 452 SER A O 1
ATOM 3511 N N . SER A 1 453 ? 3.211 -0.018 -9.773 1 89.88 453 SER A N 1
ATOM 3512 C CA . SER A 1 453 ? 4.336 -0.142 -10.695 1 89.88 453 SER A CA 1
ATOM 3513 C C . SER A 1 453 ? 4.977 1.213 -10.969 1 89.88 453 SER A C 1
ATOM 3515 O O . SER A 1 453 ? 6.188 1.3 -11.188 1 89.88 453 SER A O 1
ATOM 3517 N N . ASP A 1 454 ? 4.254 2.268 -10.883 1 83.38 454 ASP A N 1
ATOM 3518 C CA . ASP A 1 454 ? 4.727 3.609 -11.203 1 83.38 454 ASP A CA 1
ATOM 3519 C C . ASP A 1 454 ? 5.68 4.133 -10.133 1 83.38 454 ASP A C 1
ATOM 3521 O O . ASP A 1 454 ? 6.492 5.016 -10.398 1 83.38 454 ASP A O 1
ATOM 3525 N N . ALA A 1 455 ? 5.535 3.572 -9.023 1 82.62 455 ALA A N 1
ATOM 3526 C CA . ALA A 1 455 ? 6.34 4.062 -7.906 1 82.62 455 ALA A CA 1
ATOM 3527 C C . ALA A 1 455 ? 7.703 3.381 -7.875 1 82.62 455 ALA A C 1
ATOM 3529 O O . ALA A 1 455 ? 8.586 3.779 -7.113 1 82.62 455 ALA A O 1
ATOM 3530 N N . ALA A 1 456 ? 7.855 2.334 -8.688 1 91.31 456 ALA A N 1
ATOM 3531 C CA . ALA A 1 456 ? 9.133 1.625 -8.734 1 91.31 456 ALA A CA 1
ATOM 3532 C C . ALA A 1 456 ? 10.141 2.361 -9.609 1 91.31 456 ALA A C 1
ATOM 3534 O O . ALA A 1 456 ? 10.117 2.232 -10.836 1 91.31 456 ALA A O 1
ATOM 3535 N N . LEU A 1 457 ? 11.039 3.082 -9.023 1 88.44 457 LEU A N 1
ATOM 3536 C CA . LEU A 1 457 ? 12.047 3.865 -9.727 1 88.44 457 LEU A CA 1
ATOM 3537 C C . LEU A 1 457 ? 13.438 3.268 -9.531 1 88.44 457 LEU A C 1
ATOM 3539 O O . LEU A 1 457 ? 14.375 3.977 -9.172 1 88.44 457 LEU A O 1
ATOM 3543 N N . LEU A 1 458 ? 13.477 1.951 -9.695 1 91.75 458 LEU A N 1
ATOM 3544 C CA . LEU A 1 458 ? 14.75 1.265 -9.477 1 91.75 458 LEU A CA 1
ATOM 3545 C C . LEU A 1 458 ? 15.102 0.377 -10.664 1 91.75 458 LEU A C 1
ATOM 3547 O O . LEU A 1 458 ? 14.273 0.166 -11.555 1 91.75 458 LEU A O 1
ATOM 3551 N N . ARG A 1 459 ? 16.312 -0.036 -10.695 1 92.12 459 ARG A N 1
ATOM 3552 C CA . ARG A 1 459 ? 16.828 -0.928 -11.734 1 92.12 459 ARG A CA 1
ATOM 3553 C C . ARG A 1 459 ? 16.312 -2.352 -11.523 1 92.12 459 ARG A C 1
ATOM 3555 O O . ARG A 1 459 ? 15.93 -2.721 -10.414 1 92.12 459 ARG A O 1
ATOM 3562 N N . LEU A 1 460 ? 16.266 -3.096 -12.617 1 95.62 460 LEU A N 1
ATOM 3563 C CA . LEU A 1 460 ? 15.93 -4.516 -12.555 1 95.62 460 LEU A CA 1
ATOM 3564 C C . LEU A 1 460 ? 17.078 -5.316 -11.953 1 95.62 460 LEU A C 1
ATOM 3566 O O . LEU A 1 460 ? 18.219 -4.836 -11.891 1 95.62 460 LEU A O 1
ATOM 3570 N N . PRO A 1 461 ? 16.812 -6.477 -11.344 1 95.94 461 PRO A N 1
ATOM 3571 C CA . PRO A 1 461 ? 17.891 -7.262 -10.742 1 95.94 461 PRO A CA 1
ATOM 3572 C C . PRO A 1 461 ? 18.859 -7.828 -11.781 1 95.94 461 PRO A C 1
ATOM 3574 O O . PRO A 1 461 ? 18.438 -8.203 -12.875 1 95.94 461 PRO A O 1
ATOM 3577 N N . CYS A 1 462 ? 20.094 -7.926 -11.438 1 95.31 462 CYS A N 1
ATOM 3578 C CA . CYS A 1 462 ? 21.109 -8.516 -12.305 1 95.31 462 CYS A CA 1
ATOM 3579 C C . CYS A 1 462 ? 21.125 -10.031 -12.164 1 95.31 462 CYS A C 1
ATOM 3581 O O . CYS A 1 462 ? 20.469 -10.594 -11.289 1 95.31 462 CYS A O 1
ATOM 3583 N N . ARG A 1 463 ? 21.859 -10.641 -12.961 1 94.38 463 ARG A N 1
ATOM 3584 C CA . ARG A 1 463 ? 21.953 -12.102 -12.938 1 94.38 463 ARG A CA 1
ATOM 3585 C C . ARG A 1 463 ? 22.453 -12.594 -11.586 1 94.38 463 ARG A C 1
ATOM 3587 O O . ARG A 1 463 ? 23.312 -11.969 -10.977 1 94.38 463 ARG A O 1
ATOM 3594 N N . GLU A 1 464 ? 22 -13.734 -11.164 1 93.81 464 GLU A N 1
ATOM 3595 C CA . GLU A 1 464 ? 22.359 -14.297 -9.859 1 93.81 464 GLU A CA 1
ATOM 3596 C C . GLU A 1 464 ? 23.859 -14.57 -9.766 1 93.81 464 GLU A C 1
ATOM 3598 O O . GLU A 1 464 ? 24.453 -14.414 -8.703 1 93.81 464 GLU A O 1
ATOM 3603 N N . GLU A 1 465 ? 24.438 -14.969 -10.914 1 92 465 GLU A N 1
ATOM 3604 C CA . GLU A 1 465 ? 25.875 -15.266 -10.93 1 92 465 GLU A CA 1
ATOM 3605 C C . GLU A 1 465 ? 26.703 -14.031 -10.594 1 92 465 GLU A C 1
ATOM 3607 O O . GLU A 1 465 ? 27.672 -14.109 -9.852 1 92 465 GLU A O 1
ATOM 3612 N N . ILE A 1 466 ? 26.25 -12.953 -11.141 1 93.56 466 ILE A N 1
ATOM 3613 C CA . ILE A 1 466 ? 26.922 -11.688 -10.883 1 93.56 466 ILE A CA 1
ATOM 3614 C C . ILE A 1 466 ? 26.734 -11.297 -9.414 1 93.56 466 ILE A C 1
ATOM 3616 O O . ILE A 1 466 ? 27.703 -10.898 -8.742 1 93.56 466 ILE A O 1
ATOM 3620 N N . TYR A 1 467 ? 25.609 -11.453 -8.898 1 95.25 467 TYR A N 1
ATOM 3621 C CA . TYR A 1 467 ? 25.266 -11.109 -7.527 1 95.25 467 TYR A CA 1
ATOM 3622 C C . TYR A 1 467 ? 26.016 -11.984 -6.535 1 95.25 467 TYR A C 1
ATOM 3624 O O . TYR A 1 467 ? 26.531 -11.5 -5.527 1 95.25 467 TYR A O 1
ATOM 3632 N N . GLU A 1 468 ? 26.141 -13.281 -6.836 1 95.06 468 GLU A N 1
ATOM 3633 C CA . GLU A 1 468 ? 26.812 -14.242 -5.969 1 95.06 468 GLU A CA 1
ATOM 3634 C C . GLU A 1 468 ? 28.297 -13.945 -5.852 1 95.06 468 GLU A C 1
ATOM 3636 O O . GLU A 1 468 ? 28.906 -14.203 -4.812 1 95.06 468 GLU A O 1
ATOM 3641 N N . THR A 1 469 ? 28.781 -13.336 -6.922 1 93.12 469 THR A N 1
ATOM 3642 C CA . THR A 1 469 ? 30.203 -13.016 -6.914 1 93.12 469 THR A CA 1
ATOM 3643 C C . THR A 1 469 ? 30.438 -11.578 -6.453 1 93.12 469 THR A C 1
ATOM 3645 O O . THR A 1 469 ? 31.562 -11.078 -6.473 1 93.12 469 THR A O 1
ATOM 3648 N N . GLN A 1 470 ? 29.375 -10.867 -6.082 1 90.31 470 GLN A N 1
ATOM 3649 C CA . GLN A 1 470 ? 29.359 -9.508 -5.551 1 90.31 470 GLN A CA 1
ATOM 3650 C C . GLN A 1 470 ? 30 -8.531 -6.539 1 90.31 470 GLN A C 1
ATOM 3652 O O . GLN A 1 470 ? 30.781 -7.672 -6.148 1 90.31 470 GLN A O 1
ATOM 3657 N N . GLN A 1 471 ? 29.719 -8.844 -7.773 1 84.81 471 GLN A N 1
ATOM 3658 C CA . GLN A 1 471 ? 30.125 -7.938 -8.844 1 84.81 471 GLN A CA 1
ATOM 3659 C C . GLN A 1 471 ? 29.031 -6.941 -9.18 1 84.81 471 GLN A C 1
ATOM 3661 O O . GLN A 1 471 ? 27.922 -7.012 -8.625 1 84.81 471 GLN A O 1
ATOM 3666 N N . TYR A 1 472 ? 29.484 -5.984 -9.922 1 79.5 472 TYR A N 1
ATOM 3667 C CA . TYR A 1 472 ? 28.531 -4.953 -10.297 1 79.5 472 TYR A CA 1
ATOM 3668 C C . TYR A 1 472 ? 28.156 -5.062 -11.773 1 79.5 472 TYR A C 1
ATOM 3670 O O . TYR A 1 472 ? 29.016 -5.371 -12.609 1 79.5 472 TYR A O 1
ATOM 3678 N N . ALA A 1 473 ? 26.875 -4.984 -12.047 1 83.12 473 ALA A N 1
ATOM 3679 C CA . ALA A 1 473 ? 26.391 -4.938 -13.422 1 83.12 473 ALA A CA 1
ATOM 3680 C C . ALA A 1 473 ? 25.422 -3.785 -13.625 1 83.12 473 ALA A C 1
ATOM 3682 O O . ALA A 1 473 ? 24.656 -3.443 -12.719 1 83.12 473 ALA A O 1
ATOM 3683 N N . THR A 1 474 ? 25.531 -3.207 -14.727 1 82 474 THR A N 1
ATOM 3684 C CA . THR A 1 474 ? 24.562 -2.158 -15.047 1 82 474 THR A CA 1
ATOM 3685 C C . THR A 1 474 ? 23.328 -2.752 -15.703 1 82 474 THR A C 1
ATOM 3687 O O . THR A 1 474 ? 23.422 -3.416 -16.734 1 82 474 THR A O 1
ATOM 3690 N N . VAL A 1 475 ? 22.328 -2.725 -15.102 1 89.69 475 VAL A N 1
ATOM 3691 C CA . VAL A 1 475 ? 21.047 -3.221 -15.602 1 89.69 475 VAL A CA 1
ATOM 3692 C C . VAL A 1 475 ? 20.078 -2.055 -15.789 1 89.69 475 VAL A C 1
ATOM 3694 O O . VAL A 1 475 ? 20.203 -1.021 -15.125 1 89.69 475 VAL A O 1
ATOM 3697 N N . PRO A 1 476 ? 19.188 -2.203 -16.734 1 89.38 476 PRO A N 1
ATOM 3698 C CA . PRO A 1 476 ? 18.25 -1.104 -17 1 89.38 476 PRO A CA 1
ATOM 3699 C C . PRO A 1 476 ? 17.281 -0.87 -15.844 1 89.38 476 PRO A C 1
ATOM 3701 O O . PRO A 1 476 ? 17.031 -1.775 -15.047 1 89.38 476 PRO A O 1
ATOM 3704 N N . TYR A 1 477 ? 16.75 0.4 -15.828 1 89.69 477 TYR A N 1
ATOM 3705 C CA . TYR A 1 477 ? 15.648 0.716 -14.93 1 89.69 477 TYR A CA 1
ATOM 3706 C C . TYR A 1 477 ? 14.367 0.027 -15.375 1 89.69 477 TYR A C 1
ATOM 3708 O O . TYR A 1 477 ? 14.18 -0.235 -16.562 1 89.69 477 TYR A O 1
ATOM 3716 N N . PHE A 1 478 ? 13.578 -0.224 -14.461 1 93.81 478 PHE A N 1
ATOM 3717 C CA . PHE A 1 478 ? 12.258 -0.778 -14.727 1 93.81 478 PHE A CA 1
ATOM 3718 C C . PHE A 1 478 ? 11.438 0.178 -15.586 1 93.81 478 PHE A C 1
ATOM 3720 O O . PHE A 1 478 ? 10.797 -0.238 -16.547 1 93.81 478 PHE A O 1
ATOM 3727 N N . GLN A 1 479 ? 11.477 1.439 -15.094 1 88.5 479 GLN A N 1
ATOM 3728 C CA . GLN A 1 479 ? 10.805 2.465 -15.883 1 88.5 479 GLN A CA 1
ATOM 3729 C C . GLN A 1 479 ? 11.625 2.857 -17.109 1 88.5 479 GLN A C 1
ATOM 3731 O O . GLN A 1 479 ? 12.719 3.41 -16.969 1 88.5 479 GLN A O 1
ATOM 3736 N N . SER A 1 480 ? 11.109 2.666 -18.234 1 83.56 480 SER A N 1
ATOM 3737 C CA . SER A 1 480 ? 11.828 2.842 -19.5 1 83.56 480 SER A CA 1
ATOM 3738 C C . SER A 1 480 ? 12.258 4.289 -19.688 1 83.56 480 SER A C 1
ATOM 3740 O O . SER A 1 480 ? 13.312 4.555 -20.281 1 83.56 480 SER A O 1
ATOM 3742 N N . PHE A 1 481 ? 11.477 5.195 -19.219 1 78.56 481 PHE A N 1
ATOM 3743 C CA . PHE A 1 481 ? 11.781 6.602 -19.453 1 78.56 481 PHE A CA 1
ATOM 3744 C C . PHE A 1 481 ? 12.992 7.043 -18.641 1 78.56 481 PHE A C 1
ATOM 3746 O O . PHE A 1 481 ? 13.562 8.102 -18.891 1 78.56 481 PHE A O 1
ATOM 3753 N N . LEU A 1 482 ? 13.391 6.195 -17.672 1 80.25 482 LEU A N 1
ATOM 3754 C CA . LEU A 1 482 ? 14.562 6.496 -16.859 1 80.25 482 LEU A CA 1
ATOM 3755 C C . LEU A 1 482 ? 15.836 6 -17.547 1 80.25 482 LEU A C 1
ATOM 3757 O O . LEU A 1 482 ? 16.938 6.379 -17.156 1 80.25 482 LEU A O 1
ATOM 3761 N N . ASN A 1 483 ? 15.531 5.09 -18.422 1 79.88 483 ASN A N 1
ATOM 3762 C CA . ASN A 1 483 ? 16.688 4.531 -19.109 1 79.88 483 ASN A CA 1
ATOM 3763 C C . ASN A 1 483 ? 17.203 5.469 -20.203 1 79.88 483 ASN A C 1
ATOM 3765 O O . ASN A 1 483 ? 16.406 6.152 -20.859 1 79.88 483 ASN A O 1
ATOM 3769 N N . HIS A 1 484 ? 18.328 5.957 -20.062 1 63.88 484 HIS A N 1
ATOM 3770 C CA . HIS A 1 484 ? 18.922 6.809 -21.094 1 63.88 484 HIS A CA 1
ATOM 3771 C C . HIS A 1 484 ? 18.938 6.117 -22.453 1 63.88 484 HIS A C 1
ATOM 3773 O O . HIS A 1 484 ? 19.031 4.891 -22.531 1 63.88 484 HIS A O 1
ATOM 3779 N N . ILE A 1 485 ? 18.031 6.48 -23.516 1 54.19 485 ILE A N 1
ATOM 3780 C CA . ILE A 1 485 ? 17.812 5.988 -24.875 1 54.19 485 ILE A CA 1
ATOM 3781 C C . ILE A 1 485 ? 18.969 5.086 -25.297 1 54.19 485 ILE A C 1
ATOM 3783 O O . ILE A 1 485 ? 18.797 4.16 -26.078 1 54.19 485 ILE A O 1
ATOM 3787 N N . PRO A 1 486 ? 20.125 5.484 -25.625 1 45.03 486 PRO A N 1
ATOM 3788 C CA . PRO A 1 486 ? 20.734 4.727 -26.719 1 45.03 486 PRO A CA 1
ATOM 3789 C C . PRO A 1 486 ? 20.766 3.223 -26.438 1 45.03 486 PRO A C 1
ATOM 3791 O O . PRO A 1 486 ? 20.719 2.42 -27.375 1 45.03 486 PRO A O 1
ATOM 3794 N N . ALA A 1 487 ? 21.562 2.701 -25.484 1 41.31 487 ALA A N 1
ATOM 3795 C CA . ALA A 1 487 ? 22.406 1.516 -25.656 1 41.31 487 ALA A CA 1
ATOM 3796 C C . ALA A 1 487 ? 21.578 0.239 -25.484 1 41.31 487 ALA A C 1
ATOM 3798 O O . ALA A 1 487 ? 21.562 -0.359 -24.406 1 41.31 487 ALA A O 1
ATOM 3799 N N . SER A 1 488 ? 20.328 0.165 -25.531 1 45.75 488 SER A N 1
ATOM 3800 C CA . SER A 1 488 ? 19.828 -1.205 -25.422 1 45.75 488 SER A CA 1
ATOM 3801 C C . SER A 1 488 ? 20.75 -2.18 -26.156 1 45.75 488 SER A C 1
ATOM 3803 O O . SER A 1 488 ? 20.594 -2.416 -27.344 1 45.75 488 SER A O 1
ATOM 3805 N N . THR A 1 489 ? 21.875 -1.963 -26.094 1 44.94 489 THR A N 1
ATOM 3806 C CA . THR A 1 489 ? 22.656 -2.988 -26.766 1 44.94 489 THR A CA 1
ATOM 3807 C C . THR A 1 489 ? 22.203 -4.383 -26.359 1 44.94 489 THR A C 1
ATOM 3809 O O . THR A 1 489 ? 21.672 -4.57 -25.266 1 44.94 489 THR A O 1
ATOM 3812 N N . ASP A 1 490 ? 21.875 -5.211 -27.297 1 48.5 490 ASP A N 1
ATOM 3813 C CA . ASP A 1 490 ? 21.688 -6.652 -27.219 1 48.5 490 ASP A CA 1
ATOM 3814 C C . ASP A 1 490 ? 22.297 -7.207 -25.922 1 48.5 490 ASP A C 1
ATOM 3816 O O . ASP A 1 490 ? 21.797 -8.188 -25.359 1 48.5 490 ASP A O 1
ATOM 3820 N N . ASP A 1 491 ? 23.281 -6.367 -25.375 1 52.88 491 ASP A N 1
ATOM 3821 C CA . ASP A 1 491 ? 24.172 -6.797 -24.297 1 52.88 491 ASP A CA 1
ATOM 3822 C C . ASP A 1 491 ? 23.5 -6.605 -22.938 1 52.88 491 ASP A C 1
ATOM 3824 O O . ASP A 1 491 ? 23.75 -7.371 -22 1 52.88 491 ASP A O 1
ATOM 3828 N N . ASP A 1 492 ? 22.453 -5.742 -22.844 1 60.16 492 ASP A N 1
ATOM 3829 C CA . ASP A 1 492 ? 21.875 -5.426 -21.547 1 60.16 492 ASP A CA 1
ATOM 3830 C C . ASP A 1 492 ? 20.938 -6.543 -21.062 1 60.16 492 ASP A C 1
ATOM 3832 O O . ASP A 1 492 ? 20.875 -6.828 -19.859 1 60.16 492 ASP A O 1
ATOM 3836 N N . ARG A 1 493 ? 20.562 -7.297 -21.922 1 67 493 ARG A N 1
ATOM 3837 C CA . ARG A 1 493 ? 19.641 -8.383 -21.594 1 67 493 ARG A CA 1
ATOM 3838 C C . ARG A 1 493 ? 20.391 -9.578 -21.016 1 67 493 ARG A C 1
ATOM 3840 O O . ARG A 1 493 ? 19.844 -10.336 -20.219 1 67 493 ARG A O 1
ATOM 3847 N N . SER A 1 494 ? 21.641 -9.547 -21.391 1 77.88 494 SER A N 1
ATOM 3848 C CA . SER A 1 494 ? 22.422 -10.695 -20.938 1 77.88 494 SER A CA 1
ATOM 3849 C C . SER A 1 494 ? 22.75 -10.578 -19.453 1 77.88 494 SER A C 1
ATOM 3851 O O . SER A 1 494 ? 23.078 -11.578 -18.797 1 77.88 494 SER A O 1
ATOM 3853 N N . THR A 1 495 ? 22.578 -9.383 -18.984 1 87 495 THR A N 1
ATOM 3854 C CA . THR A 1 495 ? 22.953 -9.188 -17.578 1 87 495 THR A CA 1
ATOM 3855 C C . THR A 1 495 ? 21.719 -9.234 -16.688 1 87 495 THR A C 1
ATOM 3857 O O . THR A 1 495 ? 21.844 -9.227 -15.453 1 87 495 THR A O 1
ATOM 3860 N N . LEU A 1 496 ? 20.594 -9.43 -17.312 1 92.44 496 LEU A N 1
ATOM 3861 C CA . LEU A 1 496 ? 19.359 -9.391 -16.547 1 92.44 496 LEU A CA 1
ATOM 3862 C C . LEU A 1 496 ? 19.062 -10.75 -15.914 1 92.44 496 LEU A C 1
ATOM 3864 O O . LEU A 1 496 ? 19.281 -11.789 -16.531 1 92.44 496 LEU A O 1
ATOM 3868 N N . SER A 1 497 ? 18.656 -10.703 -14.719 1 94.75 497 SER A N 1
ATOM 3869 C CA . SER A 1 497 ? 18.156 -11.898 -14.047 1 94.75 497 SER A CA 1
ATOM 3870 C C . SER A 1 497 ? 16.859 -12.391 -14.688 1 94.75 497 SER A C 1
ATOM 3872 O O . SER A 1 497 ? 16.031 -11.586 -15.133 1 94.75 497 SER A O 1
ATOM 3874 N N . PRO A 1 498 ? 16.609 -13.727 -14.75 1 93.75 498 PRO A N 1
ATOM 3875 C CA . PRO A 1 498 ? 15.297 -14.234 -15.156 1 93.75 498 PRO A CA 1
ATOM 3876 C C . PRO A 1 498 ? 14.148 -13.609 -14.367 1 93.75 498 PRO A C 1
ATOM 3878 O O . PRO A 1 498 ? 13.039 -13.461 -14.898 1 93.75 498 PRO A O 1
ATOM 3881 N N . MET A 1 499 ? 14.406 -13.203 -13.141 1 95.56 499 MET A N 1
ATOM 3882 C CA . MET A 1 499 ? 13.391 -12.562 -12.312 1 95.56 499 MET A CA 1
ATOM 3883 C C . MET A 1 499 ? 12.906 -11.266 -12.953 1 95.56 499 MET A C 1
ATOM 3885 O O . MET A 1 499 ? 11.766 -10.852 -12.734 1 95.56 499 MET A O 1
ATOM 3889 N N . ALA A 1 500 ? 13.758 -10.602 -13.68 1 96.19 500 ALA A N 1
ATOM 3890 C CA . ALA A 1 500 ? 13.391 -9.352 -14.336 1 96.19 500 ALA A CA 1
ATOM 3891 C C . ALA A 1 500 ? 12.203 -9.547 -15.273 1 96.19 500 ALA A C 1
ATOM 3893 O O . ALA A 1 500 ? 11.312 -8.695 -15.344 1 96.19 500 ALA A O 1
ATOM 3894 N N . PHE A 1 501 ? 12.172 -10.672 -15.953 1 95.88 501 PHE A N 1
ATOM 3895 C CA . PHE A 1 501 ? 11.102 -10.953 -16.891 1 95.88 501 PHE A CA 1
ATOM 3896 C C . PHE A 1 501 ? 9.812 -11.312 -16.156 1 95.88 501 PHE A C 1
ATOM 3898 O O . PHE A 1 501 ? 8.719 -11 -16.625 1 95.88 501 PHE A O 1
ATOM 3905 N N . LEU A 1 502 ? 10.008 -11.992 -15.031 1 97.06 502 LEU A N 1
ATOM 3906 C CA . LEU A 1 502 ? 8.852 -12.242 -14.18 1 97.06 502 LEU A CA 1
ATOM 3907 C C . LEU A 1 502 ? 8.273 -10.938 -13.648 1 97.06 502 LEU A C 1
ATOM 3909 O O . LEU A 1 502 ? 7.051 -10.766 -13.609 1 97.06 502 LEU A O 1
ATOM 3913 N N . ILE A 1 503 ? 9.125 -10 -13.242 1 97.25 503 ILE A N 1
ATOM 3914 C CA . ILE A 1 503 ? 8.711 -8.688 -12.742 1 97.25 503 ILE A CA 1
ATOM 3915 C C . ILE A 1 503 ? 7.875 -7.977 -13.805 1 97.25 503 ILE A C 1
ATOM 3917 O O . ILE A 1 503 ? 6.809 -7.43 -13.508 1 97.25 503 ILE A O 1
ATOM 3921 N N . ASP A 1 504 ? 8.242 -8.047 -15.023 1 96.31 504 ASP A N 1
ATOM 3922 C CA . ASP A 1 504 ? 7.566 -7.367 -16.109 1 96.31 504 ASP A CA 1
ATOM 3923 C C . ASP A 1 504 ? 6.164 -7.934 -16.328 1 96.31 504 ASP A C 1
ATOM 3925 O O . ASP A 1 504 ? 5.203 -7.18 -16.5 1 96.31 504 ASP A O 1
ATOM 3929 N N . ILE A 1 505 ? 6.121 -9.234 -16.375 1 97.25 505 ILE A N 1
ATOM 3930 C CA . ILE A 1 505 ? 4.816 -9.836 -16.609 1 97.25 505 ILE A CA 1
ATOM 3931 C C . ILE A 1 505 ? 3.906 -9.609 -15.414 1 97.25 505 ILE A C 1
ATOM 3933 O O . ILE A 1 505 ? 2.693 -9.438 -15.562 1 97.25 505 ILE A O 1
ATOM 3937 N N . MET A 1 506 ? 4.504 -9.555 -14.242 1 97 506 MET A N 1
ATOM 3938 C CA . MET A 1 506 ? 3.705 -9.305 -13.047 1 97 506 MET A CA 1
ATOM 3939 C C . MET A 1 506 ? 3.203 -7.863 -13.016 1 97 506 MET A C 1
ATOM 3941 O O . MET A 1 506 ? 2.146 -7.582 -12.453 1 97 506 MET A O 1
ATOM 3945 N N . ALA A 1 507 ? 3.943 -6.969 -13.609 1 96.25 507 ALA A N 1
ATOM 3946 C CA . ALA A 1 507 ? 3.447 -5.602 -13.766 1 96.25 507 ALA A CA 1
ATOM 3947 C C . ALA A 1 507 ? 2.209 -5.57 -14.656 1 96.25 507 ALA A C 1
ATOM 3949 O O . ALA A 1 507 ? 1.232 -4.887 -14.352 1 96.25 507 ALA A O 1
ATOM 3950 N N . ILE A 1 508 ? 2.242 -6.336 -15.727 1 96.94 508 ILE A N 1
ATOM 3951 C CA . ILE A 1 508 ? 1.102 -6.438 -16.641 1 96.94 508 ILE A CA 1
ATOM 3952 C C . ILE A 1 508 ? -0.085 -7.055 -15.898 1 96.94 508 ILE A C 1
ATOM 3954 O O . ILE A 1 508 ? -1.214 -6.574 -16.016 1 96.94 508 ILE A O 1
ATOM 3958 N N . TRP A 1 509 ? 0.251 -8.102 -15.172 1 96.44 509 TRP A N 1
ATOM 3959 C CA . TRP A 1 509 ? -0.77 -8.734 -14.344 1 96.44 509 TRP A CA 1
ATOM 3960 C C . TRP A 1 509 ? -1.429 -7.723 -13.414 1 96.44 509 TRP A C 1
ATOM 3962 O O . TRP A 1 509 ? -2.65 -7.73 -13.242 1 96.44 509 TRP A O 1
ATOM 3972 N N . GLY A 1 510 ? -0.612 -6.867 -12.773 1 93.06 510 GLY A N 1
ATOM 3973 C CA . GLY A 1 510 ? -1.143 -5.832 -11.898 1 93.06 510 GLY A CA 1
ATOM 3974 C C . GLY A 1 510 ? -2.07 -4.867 -12.617 1 93.06 510 GLY A C 1
ATOM 3975 O O . GLY A 1 510 ? -3.125 -4.508 -12.086 1 93.06 510 GLY A O 1
ATOM 3976 N N . ASP A 1 511 ? -1.776 -4.469 -13.828 1 92.62 511 ASP A N 1
ATOM 3977 C CA . ASP A 1 511 ? -2.605 -3.576 -14.633 1 92.62 511 ASP A CA 1
ATOM 3978 C C . ASP A 1 511 ? -3.967 -4.207 -14.922 1 92.62 511 ASP A C 1
ATOM 3980 O O . ASP A 1 511 ? -5 -3.545 -14.805 1 92.62 511 ASP A O 1
ATOM 3984 N N . ILE A 1 512 ? -3.916 -5.41 -15.297 1 94.31 512 ILE A N 1
ATOM 3985 C CA . ILE A 1 512 ? -5.137 -6.121 -15.648 1 94.31 512 ILE A CA 1
ATOM 3986 C C . ILE A 1 512 ? -6.027 -6.262 -14.422 1 94.31 512 ILE A C 1
ATOM 3988 O O . ILE A 1 512 ? -7.238 -6.047 -14.492 1 94.31 512 ILE A O 1
ATOM 3992 N N . SER A 1 513 ? -5.402 -6.598 -13.297 1 90.62 513 SER A N 1
ATOM 3993 C CA . SER A 1 513 ? -6.152 -6.762 -12.055 1 90.62 513 SE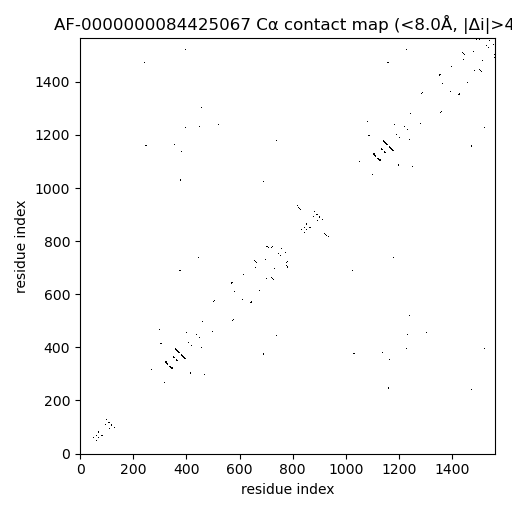R A CA 1
ATOM 3994 C C . SER A 1 513 ? -6.855 -5.469 -11.664 1 90.62 513 SER A C 1
ATOM 3996 O O . SER A 1 513 ? -8.016 -5.492 -11.234 1 90.62 513 SER A O 1
ATOM 3998 N N . MET A 1 514 ? -6.148 -4.414 -11.773 1 85.62 514 MET A N 1
ATOM 3999 C CA . MET A 1 514 ? -6.746 -3.119 -11.469 1 85.62 514 MET A CA 1
ATOM 4000 C C . MET A 1 514 ? -7.887 -2.803 -12.422 1 85.62 514 MET A C 1
ATOM 4002 O O . MET A 1 514 ? -8.922 -2.283 -12.008 1 85.62 514 MET A O 1
ATOM 4006 N N . HIS A 1 515 ? -7.711 -3.092 -13.672 1 88.25 515 HIS A N 1
ATOM 4007 C CA . HIS A 1 515 ? -8.734 -2.844 -14.68 1 88.25 515 HIS A CA 1
ATOM 4008 C C . HIS A 1 515 ? -10.008 -3.633 -14.383 1 88.25 515 HIS A C 1
ATOM 4010 O O . HIS A 1 515 ? -11.117 -3.111 -14.523 1 88.25 515 HIS A O 1
ATOM 4016 N N . ILE A 1 516 ? -9.836 -4.816 -13.992 1 87.81 516 ILE A N 1
ATOM 4017 C CA . ILE A 1 516 ? -10.969 -5.691 -13.734 1 87.81 516 ILE A CA 1
ATOM 4018 C C . ILE A 1 516 ? -11.75 -5.18 -12.523 1 87.81 516 ILE A C 1
ATOM 4020 O O . ILE A 1 516 ? -12.977 -5.266 -12.484 1 87.81 516 ILE A O 1
ATOM 4024 N N . THR A 1 517 ? -11.07 -4.664 -11.602 1 80.38 517 THR A N 1
ATOM 4025 C CA . THR A 1 517 ? -11.727 -4.098 -10.422 1 80.38 517 THR A CA 1
ATOM 4026 C C . THR A 1 517 ? -12.555 -2.871 -10.805 1 80.38 517 THR A C 1
ATOM 4028 O O . THR A 1 517 ? -13.586 -2.6 -10.188 1 80.38 517 THR A O 1
ATOM 4031 N N . ARG A 1 518 ? -12.188 -2.18 -11.883 1 80.81 518 ARG A N 1
ATOM 4032 C CA . ARG A 1 518 ? -12.852 -0.952 -12.312 1 80.81 518 ARG A CA 1
ATOM 4033 C C . ARG A 1 518 ? -14.031 -1.258 -13.234 1 80.81 518 ARG A C 1
ATOM 4035 O O . ARG A 1 518 ? -14.984 -0.48 -13.305 1 80.81 518 ARG A O 1
ATOM 4042 N N . LEU A 1 519 ? -14.031 -2.373 -13.875 1 82.31 519 LEU A N 1
ATOM 4043 C CA . LEU A 1 519 ? -14.898 -2.719 -14.992 1 82.31 519 LEU A CA 1
ATOM 4044 C C . LEU A 1 519 ? -16.375 -2.566 -14.602 1 82.31 519 LEU A C 1
ATOM 4046 O O . LEU A 1 519 ? -17.141 -1.926 -15.32 1 82.31 519 LEU A O 1
ATOM 4050 N N . PRO A 1 520 ? -16.734 -3.135 -13.461 1 78.75 520 PRO A N 1
ATOM 4051 C CA . PRO A 1 520 ? -18.156 -3.094 -13.133 1 78.75 520 PRO A CA 1
ATOM 4052 C C . PRO A 1 520 ? -18.672 -1.673 -12.906 1 78.75 520 PRO A C 1
ATOM 4054 O O . PRO A 1 520 ? -19.875 -1.429 -12.977 1 78.75 520 PRO A O 1
ATOM 4057 N N . HIS A 1 521 ? -17.781 -0.814 -12.734 1 78.25 521 HIS A N 1
ATOM 4058 C CA . HIS A 1 521 ? -18.188 0.533 -12.352 1 78.25 521 HIS A CA 1
ATOM 4059 C C . HIS A 1 521 ? -18.125 1.487 -13.539 1 78.25 521 HIS A C 1
ATOM 4061 O O . HIS A 1 521 ? -18.609 2.619 -13.461 1 78.25 521 HIS A O 1
ATOM 4067 N N . ILE A 1 522 ? -17.562 1.046 -14.602 1 82.56 522 ILE A N 1
ATOM 4068 C CA . ILE A 1 522 ? -17.453 1.888 -15.789 1 82.56 522 ILE A CA 1
ATOM 4069 C C . ILE A 1 522 ? -18.844 2.047 -16.422 1 82.56 522 ILE A C 1
ATOM 4071 O O . ILE A 1 522 ? -19.516 1.056 -16.719 1 82.56 522 ILE A O 1
ATOM 4075 N N . PRO A 1 523 ? -19.266 3.25 -16.594 1 82.25 523 PRO A N 1
ATOM 4076 C CA . PRO A 1 523 ? -20.562 3.463 -17.25 1 82.25 523 PRO A CA 1
ATOM 4077 C C . PRO A 1 523 ? -20.609 2.895 -18.672 1 82.25 523 PRO A C 1
ATOM 4079 O O . PRO A 1 523 ? -19.578 2.828 -19.344 1 82.25 523 PRO A O 1
ATOM 4082 N N . PRO A 1 524 ? -21.766 2.465 -19.094 1 82.88 524 PRO A N 1
ATOM 4083 C CA . PRO A 1 524 ? -21.906 1.834 -20.406 1 82.88 524 PRO A CA 1
ATOM 4084 C C . PRO A 1 524 ? -21.438 2.73 -21.547 1 82.88 524 PRO A C 1
ATOM 4086 O O . PRO A 1 524 ? -20.906 2.234 -22.547 1 82.88 524 PRO A O 1
ATOM 4089 N N . GLU A 1 525 ? -21.547 4.098 -21.375 1 82.5 525 GLU A N 1
ATOM 4090 C CA . GLU A 1 525 ? -21.203 5.039 -22.438 1 82.5 525 GLU A CA 1
ATOM 4091 C C . GLU A 1 525 ? -19.688 5.07 -22.672 1 82.5 525 GLU A C 1
ATOM 4093 O O . GLU A 1 525 ? -19.25 5.273 -23.797 1 82.5 525 GLU A O 1
ATOM 4098 N N . ALA A 1 526 ? -19.031 4.785 -21.594 1 83.31 526 ALA A N 1
ATOM 4099 C CA . ALA A 1 526 ? -17.578 4.898 -21.672 1 83.31 526 ALA A CA 1
ATOM 4100 C C . ALA A 1 526 ? -16.922 3.521 -21.766 1 83.31 526 ALA A C 1
ATOM 4102 O O . ALA A 1 526 ? -15.742 3.41 -22.125 1 83.31 526 ALA A O 1
ATOM 4103 N N . TYR A 1 527 ? -17.672 2.455 -21.656 1 87.44 527 TYR A N 1
ATOM 4104 C CA . TYR A 1 527 ? -17.125 1.113 -21.438 1 87.44 527 TYR A CA 1
ATOM 4105 C C . TYR A 1 527 ? -16.328 0.653 -22.641 1 87.44 527 TYR A C 1
ATOM 4107 O O . TYR A 1 527 ? -15.164 0.248 -22.5 1 87.44 527 TYR A O 1
ATOM 4115 N N . ASN A 1 528 ? -16.891 0.726 -23.844 1 86.69 528 ASN A N 1
ATOM 4116 C CA . ASN A 1 528 ? -16.25 0.172 -25.031 1 86.69 528 ASN A CA 1
ATOM 4117 C C . ASN A 1 528 ? -14.945 0.897 -25.359 1 86.69 528 ASN A C 1
ATOM 4119 O O . ASN A 1 528 ? -13.945 0.263 -25.703 1 86.69 528 ASN A O 1
ATOM 4123 N N . ARG A 1 529 ? -15.023 2.17 -25.234 1 88.31 529 ARG A N 1
ATOM 4124 C CA . ARG A 1 529 ? -13.82 2.949 -25.531 1 88.31 529 ARG A CA 1
ATOM 4125 C C . ARG A 1 529 ? -12.695 2.604 -24.547 1 88.31 529 ARG A C 1
ATOM 4127 O O . ARG A 1 529 ? -11.57 2.332 -24.969 1 88.31 529 ARG A O 1
ATOM 4134 N N . LEU A 1 530 ? -13.023 2.611 -23.281 1 86.94 530 LEU A N 1
ATOM 4135 C CA . LEU A 1 530 ? -12.031 2.355 -22.25 1 86.94 530 LEU A CA 1
ATOM 4136 C C . LEU A 1 530 ? -11.523 0.921 -22.328 1 86.94 530 LEU A C 1
ATOM 4138 O O . LEU A 1 530 ? -10.32 0.674 -22.156 1 86.94 530 LEU A O 1
ATOM 4142 N N . ALA A 1 531 ? -12.391 0.003 -22.562 1 88.31 531 ALA A N 1
ATOM 4143 C CA . ALA A 1 531 ? -12.023 -1.408 -22.641 1 88.31 531 ALA A CA 1
ATOM 4144 C C . ALA A 1 531 ? -11.125 -1.671 -23.859 1 88.31 531 ALA A C 1
ATOM 4146 O O . ALA A 1 531 ? -10.141 -2.416 -23.75 1 88.31 531 ALA A O 1
ATOM 4147 N N . GLU A 1 532 ? -11.445 -1.103 -24.969 1 89.88 532 GLU A N 1
ATOM 4148 C CA . GLU A 1 532 ? -10.664 -1.299 -26.188 1 89.88 532 GLU A CA 1
ATOM 4149 C C . GLU A 1 532 ? -9.266 -0.703 -26.047 1 89.88 532 GLU A C 1
ATOM 4151 O O . GLU A 1 532 ? -8.281 -1.315 -26.469 1 89.88 532 GLU A O 1
ATOM 4156 N N . GLU A 1 533 ? -9.242 0.484 -25.547 1 92 533 GLU A N 1
ATOM 4157 C CA . GLU A 1 533 ? -7.953 1.128 -25.328 1 92 533 GLU A CA 1
ATOM 4158 C C . GLU A 1 533 ? -7.074 0.302 -24.391 1 92 533 GLU A C 1
ATOM 4160 O O . GLU A 1 533 ? -5.875 0.142 -24.641 1 92 533 GLU A O 1
ATOM 4165 N N . PHE A 1 534 ? -7.676 -0.154 -23.391 1 94.12 534 PHE A N 1
ATOM 4166 C CA . PHE A 1 534 ? -6.93 -0.939 -22.422 1 94.12 534 PHE A CA 1
ATOM 4167 C C . PHE A 1 534 ? -6.441 -2.244 -23.031 1 94.12 534 PHE A C 1
ATOM 4169 O O . PHE A 1 534 ? -5.277 -2.619 -22.875 1 94.12 534 PHE A O 1
ATOM 4176 N N . HIS A 1 535 ? -7.305 -3.012 -23.734 1 94.62 535 HIS A N 1
ATOM 4177 C CA . HIS A 1 535 ? -6.941 -4.27 -24.375 1 94.62 535 HIS A CA 1
ATOM 4178 C C . HIS A 1 535 ? -5.789 -4.082 -25.344 1 94.62 535 HIS A C 1
ATOM 4180 O O . HIS A 1 535 ? -4.848 -4.875 -25.359 1 94.62 535 HIS A O 1
ATOM 4186 N N . THR A 1 536 ? -5.895 -3.037 -26.062 1 94.88 536 THR A N 1
ATOM 4187 C CA . THR A 1 536 ? -4.852 -2.752 -27.031 1 94.88 536 THR A CA 1
ATOM 4188 C C . THR A 1 536 ? -3.51 -2.516 -26.344 1 94.88 536 THR A C 1
ATOM 4190 O O . THR A 1 536 ? -2.482 -3.039 -26.781 1 94.88 536 THR A O 1
ATOM 4193 N N . THR A 1 537 ? -3.543 -1.777 -25.297 1 95.75 537 THR A N 1
ATOM 4194 C CA . THR A 1 537 ? -2.33 -1.471 -24.547 1 95.75 537 THR A CA 1
ATOM 4195 C C . THR A 1 537 ? -1.717 -2.742 -23.969 1 95.75 537 THR A C 1
ATOM 4197 O O . THR A 1 537 ? -0.503 -2.945 -24.047 1 95.75 537 THR A O 1
ATOM 4200 N N . ILE A 1 538 ? -2.529 -3.607 -23.406 1 97.19 538 ILE A N 1
ATOM 4201 C CA . ILE A 1 538 ? -2.043 -4.82 -22.766 1 97.19 538 ILE A CA 1
ATOM 4202 C C . ILE A 1 538 ? -1.474 -5.773 -23.812 1 97.19 538 ILE A C 1
ATOM 4204 O O . ILE A 1 538 ? -0.445 -6.414 -23.578 1 97.19 538 ILE A O 1
ATOM 4208 N N . ILE A 1 539 ? -2.16 -5.871 -24.922 1 96.12 539 ILE A N 1
ATOM 4209 C CA . ILE A 1 539 ? -1.692 -6.754 -25.984 1 96.12 539 ILE A CA 1
ATOM 4210 C C . ILE A 1 539 ? -0.347 -6.262 -26.5 1 96.12 539 ILE A C 1
ATOM 4212 O O . ILE A 1 539 ? 0.562 -7.059 -26.75 1 96.12 539 ILE A O 1
ATOM 4216 N N . GLN A 1 540 ? -0.26 -4.984 -26.609 1 95.81 540 GLN A N 1
ATOM 4217 C CA . GLN A 1 540 ? 1.007 -4.41 -27.047 1 95.81 540 GLN A CA 1
ATOM 4218 C C . GLN A 1 540 ? 2.117 -4.691 -26.047 1 95.81 540 GLN A C 1
ATOM 4220 O O . GLN A 1 540 ? 3.217 -5.102 -26.422 1 95.81 540 GLN A O 1
ATOM 4225 N N . LYS A 1 541 ? 1.839 -4.465 -24.781 1 95.56 541 LYS A N 1
ATOM 4226 C CA . LYS A 1 541 ? 2.814 -4.723 -23.719 1 95.56 541 LYS A CA 1
ATOM 4227 C C . LYS A 1 541 ? 3.215 -6.195 -23.688 1 95.56 541 LYS A C 1
ATOM 4229 O O . LYS A 1 541 ? 4.387 -6.52 -23.5 1 95.56 541 LYS A O 1
ATOM 4234 N N . SER A 1 542 ? 2.248 -7.102 -23.844 1 96.56 542 SER A N 1
ATOM 4235 C CA . SER A 1 542 ? 2.5 -8.539 -23.797 1 96.56 542 SER A CA 1
ATOM 4236 C C . SER A 1 542 ? 3.338 -8.984 -24.984 1 96.56 542 SER A C 1
ATOM 4238 O O . SER A 1 542 ? 4.211 -9.852 -24.859 1 96.56 542 SER A O 1
ATOM 4240 N N . ASN A 1 543 ? 3.035 -8.406 -26.109 1 94.06 543 ASN A N 1
ATOM 4241 C CA . ASN A 1 543 ? 3.824 -8.711 -27.297 1 94.06 543 ASN A CA 1
ATOM 4242 C C . ASN A 1 543 ? 5.266 -8.234 -27.156 1 94.06 543 ASN A C 1
ATOM 4244 O O . ASN A 1 543 ? 6.199 -8.945 -27.531 1 94.06 543 ASN A O 1
ATOM 4248 N N . GLN A 1 544 ? 5.379 -7.059 -26.672 1 92.38 544 GLN A N 1
ATOM 4249 C CA . GLN A 1 544 ? 6.719 -6.539 -26.422 1 92.38 544 GLN A CA 1
ATOM 4250 C C . GLN A 1 544 ? 7.473 -7.418 -25.422 1 92.38 544 GLN A C 1
ATOM 4252 O O . GLN A 1 544 ? 8.664 -7.668 -25.594 1 92.38 544 GLN A O 1
ATOM 4257 N N . TRP A 1 545 ? 6.809 -7.805 -24.453 1 94.06 545 TRP A N 1
ATOM 4258 C CA . TRP A 1 545 ? 7.395 -8.695 -23.453 1 94.06 545 TRP A CA 1
ATOM 4259 C C . TRP A 1 545 ? 7.875 -9.992 -24.094 1 94.06 545 TRP A C 1
ATOM 4261 O O . TRP A 1 545 ? 8.992 -10.445 -23.828 1 94.06 545 TRP A O 1
ATOM 4271 N N . MET A 1 546 ? 7.09 -10.625 -24.938 1 92.62 546 MET A N 1
ATOM 4272 C CA . MET A 1 546 ? 7.418 -11.883 -25.594 1 92.62 546 MET A CA 1
ATOM 4273 C C . MET A 1 546 ? 8.633 -11.727 -26.5 1 92.62 546 MET A C 1
ATOM 4275 O O . MET A 1 546 ? 9.5 -12.602 -26.547 1 92.62 546 MET A O 1
ATOM 4279 N N . THR A 1 547 ? 8.703 -10.57 -27.094 1 90.56 547 THR A N 1
ATOM 4280 C CA . THR A 1 547 ? 9.797 -10.328 -28.031 1 90.56 547 THR A CA 1
ATOM 4281 C C . THR A 1 547 ? 11.102 -10.062 -27.281 1 90.56 547 THR A C 1
ATOM 4283 O O . THR A 1 547 ? 12.188 -10.289 -27.812 1 90.56 547 THR A O 1
ATOM 4286 N N . ARG A 1 548 ? 11.008 -9.625 -26.094 1 88.81 548 ARG A N 1
ATOM 4287 C CA . ARG A 1 548 ? 12.18 -9.281 -25.297 1 88.81 548 ARG A CA 1
ATOM 4288 C C . ARG A 1 548 ? 12.703 -10.484 -24.531 1 88.81 548 ARG A C 1
ATOM 4290 O O . ARG A 1 548 ? 13.797 -10.445 -23.953 1 88.81 548 ARG A O 1
ATOM 4297 N N . LEU A 1 549 ? 11.953 -11.578 -24.5 1 92.56 549 LEU A N 1
ATOM 4298 C CA . LEU A 1 549 ? 12.383 -12.773 -23.781 1 92.56 549 LEU A CA 1
ATOM 4299 C C . LEU A 1 549 ? 13.625 -13.383 -24.438 1 92.56 549 LEU A C 1
ATOM 4301 O O . LEU A 1 549 ? 13.633 -13.641 -25.641 1 92.56 549 LEU A O 1
ATOM 4305 N N . PRO A 1 550 ? 14.664 -13.562 -23.703 1 91.88 550 PRO A N 1
ATOM 4306 C CA . PRO A 1 550 ? 15.844 -14.219 -24.281 1 91.88 550 PRO A CA 1
ATOM 4307 C C . PRO A 1 550 ? 15.562 -15.656 -24.719 1 91.88 550 PRO A C 1
ATOM 4309 O O . PRO A 1 550 ? 14.625 -16.281 -24.219 1 91.88 550 PRO A O 1
ATOM 4312 N N . ASP A 1 551 ? 16.422 -16.234 -25.484 1 90.81 551 ASP A N 1
ATOM 4313 C CA . ASP A 1 551 ? 16.219 -17.547 -26.078 1 90.81 551 ASP A CA 1
ATOM 4314 C C . ASP A 1 551 ? 16.188 -18.625 -25 1 90.81 551 ASP A C 1
ATOM 4316 O O . ASP A 1 551 ? 15.422 -19.594 -25.094 1 90.81 551 ASP A O 1
ATOM 4320 N N . TYR A 1 552 ? 16.969 -18.453 -24.031 1 90.19 552 TYR A N 1
ATOM 4321 C CA . TYR A 1 552 ? 17.062 -19.484 -23.016 1 90.19 552 TYR A CA 1
ATOM 4322 C C . TYR A 1 552 ? 15.82 -19.516 -22.141 1 90.19 552 TYR A C 1
ATOM 4324 O O . TYR A 1 552 ? 15.586 -20.469 -21.391 1 90.19 552 TYR A O 1
ATOM 4332 N N . MET A 1 553 ? 14.938 -18.469 -22.297 1 93.44 553 MET A N 1
ATOM 4333 C CA . MET A 1 553 ? 13.711 -18.391 -21.5 1 93.44 553 MET A CA 1
ATOM 4334 C C . MET A 1 553 ? 12.492 -18.734 -22.359 1 93.44 553 MET A C 1
ATOM 4336 O O . MET A 1 553 ? 11.367 -18.766 -21.859 1 93.44 553 MET A O 1
ATOM 4340 N N . ALA A 1 554 ? 12.734 -19.016 -23.578 1 93.12 554 ALA A N 1
ATOM 4341 C CA . ALA A 1 554 ? 11.633 -19.453 -24.438 1 93.12 554 ALA A CA 1
ATOM 4342 C C . ALA A 1 554 ? 11.133 -20.828 -24.031 1 93.12 554 ALA A C 1
ATOM 4344 O O . ALA A 1 554 ? 11.93 -21.719 -23.703 1 93.12 554 ALA A O 1
ATOM 4345 N N . PHE A 1 555 ? 9.906 -21.031 -24.047 1 93.88 555 PHE A N 1
ATOM 4346 C CA . PHE A 1 555 ? 9.367 -22.312 -23.609 1 93.88 555 PHE A CA 1
ATOM 4347 C C . PHE A 1 555 ? 9.672 -23.406 -24.609 1 93.88 555 PHE A C 1
ATOM 4349 O O . PHE A 1 555 ? 9.188 -23.375 -25.734 1 93.88 555 PHE A O 1
ATOM 4356 N N . SER A 1 556 ? 10.461 -24.281 -24.312 1 93.75 556 SER A N 1
ATOM 4357 C CA . SER A 1 556 ? 10.844 -25.453 -25.094 1 93.75 556 SER A CA 1
ATOM 4358 C C . SER A 1 556 ? 11.273 -26.609 -24.172 1 93.75 556 SER A C 1
ATOM 4360 O O . SER A 1 556 ? 11.539 -26.391 -23 1 93.75 556 SER A O 1
ATOM 4362 N N . ALA A 1 557 ? 11.281 -27.766 -24.688 1 91.62 557 ALA A N 1
ATOM 4363 C CA . ALA A 1 557 ? 11.68 -28.938 -23.906 1 91.62 557 ALA A CA 1
ATOM 4364 C C . ALA A 1 557 ? 13.109 -28.781 -23.391 1 91.62 557 ALA A C 1
ATOM 4366 O O . ALA A 1 557 ? 13.406 -29.141 -22.25 1 91.62 557 ALA A O 1
ATOM 4367 N N . ILE A 1 558 ? 13.906 -28.25 -24.25 1 93.81 558 ILE A N 1
ATOM 4368 C CA . ILE A 1 558 ? 15.32 -28.109 -23.922 1 93.81 558 ILE A CA 1
ATOM 4369 C C . ILE A 1 558 ? 15.492 -27.109 -22.781 1 93.81 558 ILE A C 1
ATOM 4371 O O . ILE A 1 558 ? 16.234 -27.375 -21.828 1 93.81 558 ILE A O 1
ATOM 4375 N N . ASN A 1 559 ? 14.852 -26.047 -22.922 1 94.69 559 ASN A N 1
ATOM 4376 C CA . ASN A 1 559 ? 14.969 -25.016 -21.891 1 94.69 559 ASN A CA 1
ATOM 4377 C C . ASN A 1 559 ? 14.312 -25.453 -20.594 1 94.69 559 ASN A C 1
ATOM 4379 O O . ASN A 1 559 ? 14.773 -25.094 -19.516 1 94.69 559 ASN A O 1
ATOM 4383 N N . LEU A 1 560 ? 13.234 -26.188 -20.688 1 94.75 560 LEU A N 1
ATOM 4384 C CA . LEU A 1 560 ? 12.586 -26.719 -19.484 1 94.75 560 LEU A CA 1
ATOM 4385 C C . LEU A 1 560 ? 13.508 -27.688 -18.75 1 94.75 560 LEU A C 1
ATOM 4387 O O . LEU A 1 560 ? 13.68 -27.594 -17.531 1 94.75 560 LEU A O 1
ATOM 4391 N N . GLU A 1 561 ? 14.117 -28.578 -19.484 1 93.12 561 GLU A N 1
ATOM 4392 C CA . GLU A 1 561 ? 15.047 -29.531 -18.891 1 93.12 561 GLU A CA 1
ATOM 4393 C C . GLU A 1 561 ? 16.234 -28.812 -18.2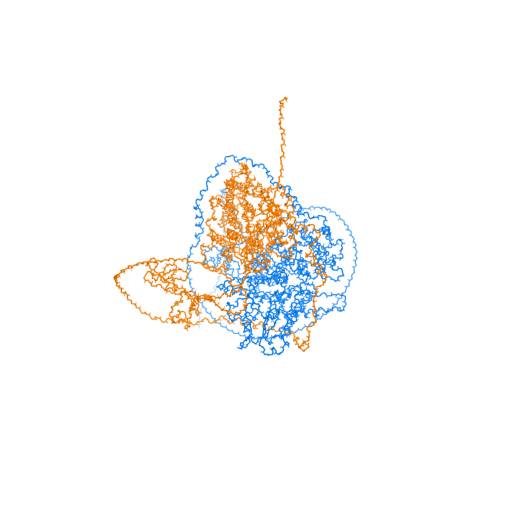5 1 93.12 561 GLU A C 1
ATOM 4395 O O . GLU A 1 561 ? 16.641 -29.172 -17.141 1 93.12 561 GLU A O 1
ATOM 4400 N N . ARG A 1 562 ? 16.719 -27.891 -18.953 1 92.62 562 ARG A N 1
ATOM 4401 C CA . ARG A 1 562 ? 17.828 -27.109 -18.438 1 92.62 562 ARG A CA 1
ATOM 4402 C C . ARG A 1 562 ? 17.453 -26.406 -17.141 1 92.62 562 ARG A C 1
ATOM 4404 O O . ARG A 1 562 ? 18.219 -26.391 -16.188 1 92.62 562 ARG A O 1
ATOM 4411 N N . SER A 1 563 ? 16.344 -25.766 -17.141 1 92.56 563 SER A N 1
ATOM 4412 C CA . SER A 1 563 ? 15.891 -25.031 -15.961 1 92.56 563 SER A CA 1
ATOM 4413 C C . SER A 1 563 ? 15.734 -25.953 -14.758 1 92.56 563 SER A C 1
ATOM 4415 O O . SER A 1 563 ? 16.031 -25.562 -13.625 1 92.56 563 SER A O 1
ATOM 4417 N N . ILE A 1 564 ? 15.242 -27.156 -14.914 1 91.75 564 ILE A N 1
ATOM 4418 C CA . ILE A 1 564 ? 15.062 -28.125 -13.844 1 91.75 564 ILE A CA 1
ATOM 4419 C C . ILE A 1 564 ? 16.422 -28.578 -13.32 1 91.75 564 ILE A C 1
ATOM 4421 O O . ILE A 1 564 ? 16.656 -28.609 -12.109 1 91.75 564 ILE A O 1
ATOM 4425 N N . ARG A 1 565 ? 17.328 -28.797 -14.234 1 88.44 565 ARG A N 1
ATOM 4426 C CA . ARG A 1 565 ? 18.656 -29.266 -13.875 1 88.44 565 ARG A CA 1
ATOM 4427 C C . ARG A 1 565 ? 19.438 -28.203 -13.117 1 88.44 565 ARG A C 1
ATOM 4429 O O . ARG A 1 565 ? 20.219 -28.5 -12.227 1 88.44 565 ARG A O 1
ATOM 4436 N N . GLN A 1 566 ? 19.172 -26.984 -13.477 1 86 566 GLN A N 1
ATOM 4437 C CA . GLN A 1 566 ? 19.891 -25.875 -12.867 1 86 566 GLN A CA 1
ATOM 4438 C C . GLN A 1 566 ? 19.156 -25.359 -11.625 1 86 566 GLN A C 1
ATOM 4440 O O . GLN A 1 566 ? 19.547 -24.359 -11.031 1 86 566 GLN A O 1
ATOM 4445 N N . ARG A 1 567 ? 18.016 -25.953 -11.289 1 84.62 567 ARG A N 1
ATOM 4446 C CA . ARG A 1 567 ? 17.219 -25.594 -10.117 1 84.62 567 ARG A CA 1
ATOM 4447 C C . ARG A 1 567 ? 16.656 -24.188 -10.242 1 84.62 567 ARG A C 1
ATOM 4449 O O . ARG A 1 567 ? 16.672 -23.422 -9.281 1 84.62 567 ARG A O 1
ATOM 4456 N N . LYS A 1 568 ? 16.344 -23.828 -11.43 1 88.62 568 LYS A N 1
ATOM 4457 C CA . LYS A 1 568 ? 15.727 -22.531 -11.727 1 88.62 568 LYS A CA 1
ATOM 4458 C C . LYS A 1 568 ? 14.367 -22.719 -12.398 1 88.62 568 LYS A C 1
ATOM 4460 O O . LYS A 1 568 ? 13.93 -21.844 -13.156 1 88.62 568 LYS A O 1
ATOM 4465 N N . ALA A 1 569 ? 13.797 -23.828 -12.125 1 93.25 569 ALA A N 1
ATOM 4466 C CA . ALA A 1 569 ? 12.57 -24.219 -12.82 1 93.25 569 ALA A CA 1
ATOM 4467 C C . ALA A 1 569 ? 11.414 -23.297 -12.453 1 93.25 569 ALA A C 1
ATOM 4469 O O . ALA A 1 569 ? 10.562 -22.984 -13.289 1 93.25 569 ALA A O 1
ATOM 4470 N N . ASP A 1 570 ? 11.414 -22.812 -11.203 1 95.25 570 ASP A N 1
ATOM 4471 C CA . ASP A 1 570 ? 10.266 -22.031 -10.75 1 95.25 570 ASP A CA 1
ATOM 4472 C C . ASP A 1 570 ? 10.133 -20.734 -11.555 1 95.25 570 ASP A C 1
ATOM 4474 O O . ASP A 1 570 ? 9.055 -20.422 -12.062 1 95.25 570 ASP A O 1
ATOM 4478 N N . THR A 1 571 ? 11.18 -19.969 -11.617 1 94.81 571 THR A N 1
ATOM 4479 C CA . THR A 1 571 ? 11.125 -18.703 -12.344 1 94.81 571 THR A CA 1
ATOM 4480 C C . THR A 1 571 ? 10.758 -18.938 -13.805 1 94.81 571 THR A C 1
ATOM 4482 O O . THR A 1 571 ? 10.008 -18.156 -14.398 1 94.81 571 THR A O 1
ATOM 4485 N N . PHE A 1 572 ? 11.328 -20.031 -14.398 1 95.5 572 PHE A N 1
ATOM 4486 C CA . PHE A 1 572 ? 11.047 -20.375 -15.781 1 95.5 572 PHE A CA 1
ATOM 4487 C C . PHE A 1 572 ? 9.562 -20.672 -15.977 1 95.5 572 PHE A C 1
ATOM 4489 O O . PHE A 1 572 ? 8.914 -20.062 -16.844 1 95.5 572 PHE A O 1
ATOM 4496 N N . ILE A 1 573 ? 9 -21.5 -15.188 1 96.12 573 ILE A N 1
ATOM 4497 C CA . ILE A 1 573 ? 7.613 -21.938 -15.305 1 96.12 573 ILE A CA 1
ATOM 4498 C C . ILE A 1 573 ? 6.684 -20.781 -14.953 1 96.12 573 ILE A C 1
ATOM 4500 O O . ILE A 1 573 ? 5.672 -20.562 -15.617 1 96.12 573 ILE A O 1
ATOM 4504 N N . SER A 1 574 ? 7.016 -20.031 -13.859 1 97 574 SER A N 1
ATOM 4505 C CA . SER A 1 574 ? 6.188 -18.922 -13.414 1 97 574 SER A CA 1
ATOM 4506 C C . SER A 1 574 ? 6.047 -17.859 -14.5 1 97 574 SER A C 1
ATOM 4508 O O . SER A 1 574 ? 4.961 -17.312 -14.703 1 97 574 SER A O 1
ATOM 4510 N N . THR A 1 575 ? 7.094 -17.594 -15.164 1 96.75 575 THR A N 1
ATOM 4511 C CA . THR A 1 575 ? 7.082 -16.578 -16.219 1 96.75 575 THR A CA 1
ATOM 4512 C C . THR A 1 575 ? 6.098 -16.953 -17.312 1 96.75 575 THR A C 1
ATOM 4514 O O . THR A 1 575 ? 5.293 -16.125 -17.75 1 96.75 575 THR A O 1
ATOM 4517 N N . HIS A 1 576 ? 6.094 -18.156 -17.734 1 97.25 576 HIS A N 1
ATOM 4518 C CA . HIS A 1 576 ? 5.223 -18.594 -18.812 1 97.25 576 HIS A CA 1
ATOM 4519 C C . HIS A 1 576 ? 3.785 -18.75 -18.328 1 97.25 576 HIS A C 1
ATOM 4521 O O . HIS A 1 576 ? 2.844 -18.406 -19.047 1 97.25 576 HIS A O 1
ATOM 4527 N N . LEU A 1 577 ? 3.635 -19.297 -17.172 1 97.94 577 LEU A N 1
ATOM 4528 C CA . LEU A 1 577 ? 2.289 -19.453 -16.625 1 97.94 577 LEU A CA 1
ATOM 4529 C C . LEU A 1 577 ? 1.619 -18.109 -16.438 1 97.94 577 LEU A C 1
ATOM 4531 O O . LEU A 1 577 ? 0.446 -17.938 -16.781 1 97.94 577 LEU A O 1
ATOM 4535 N N . PHE A 1 578 ? 2.381 -17.141 -15.961 1 98 578 PHE A N 1
ATOM 4536 C CA . PHE A 1 578 ? 1.77 -15.844 -15.688 1 98 578 PHE A CA 1
ATOM 4537 C C . PHE A 1 578 ? 1.544 -15.07 -16.969 1 98 578 PHE A C 1
ATOM 4539 O O . PHE A 1 578 ? 0.637 -14.242 -17.062 1 98 578 PHE A O 1
ATOM 4546 N N . TYR A 1 579 ? 2.346 -15.344 -18.031 1 97.75 579 TYR A N 1
ATOM 4547 C CA . TYR A 1 579 ? 2.016 -14.789 -19.344 1 97.75 579 TYR A CA 1
ATOM 4548 C C . TYR A 1 579 ? 0.622 -15.219 -19.781 1 97.75 579 TYR A C 1
ATOM 4550 O O . TYR A 1 579 ? -0.219 -14.383 -20.109 1 97.75 579 TYR A O 1
ATOM 4558 N N . HIS A 1 580 ? 0.349 -16.453 -19.719 1 98.25 580 HIS A N 1
ATOM 4559 C CA . HIS A 1 580 ? -0.94 -16.984 -20.141 1 98.25 580 HIS A CA 1
ATOM 4560 C C . HIS A 1 580 ? -2.041 -16.609 -19.141 1 98.25 580 HIS A C 1
ATOM 4562 O O . HIS A 1 580 ? -3.172 -16.328 -19.547 1 98.25 580 HIS A O 1
ATOM 4568 N N . ALA A 1 581 ? -1.693 -16.656 -17.891 1 98.25 581 ALA A N 1
ATOM 4569 C CA . ALA A 1 581 ? -2.686 -16.297 -16.875 1 98.25 581 ALA A CA 1
ATOM 4570 C C . ALA A 1 581 ? -3.148 -14.852 -17.047 1 98.25 581 ALA A C 1
ATOM 4572 O O . ALA A 1 581 ? -4.328 -14.547 -16.859 1 98.25 581 ALA A O 1
ATOM 4573 N N . SER A 1 582 ? -2.203 -13.977 -17.312 1 97.94 582 SER A N 1
ATOM 4574 C CA . SER A 1 582 ? -2.539 -12.57 -17.5 1 97.94 582 SER A CA 1
ATOM 4575 C C . SER A 1 582 ? -3.498 -12.391 -18.688 1 97.94 582 SER A C 1
ATOM 4577 O O . SER A 1 582 ? -4.512 -11.695 -18.562 1 97.94 582 SER A O 1
ATOM 4579 N N . LEU A 1 583 ? -3.199 -13.016 -19.734 1 98.12 583 LEU A N 1
ATOM 4580 C CA . LEU A 1 583 ? -4.039 -12.883 -20.922 1 98.12 583 LEU A CA 1
ATOM 4581 C C . LEU A 1 583 ? -5.371 -13.602 -20.734 1 98.12 583 LEU A C 1
ATOM 4583 O O . LEU A 1 583 ? -6.41 -13.133 -21.203 1 98.12 583 LEU A O 1
ATOM 4587 N N . MET A 1 584 ? -5.352 -14.734 -20.094 1 98.12 584 MET A N 1
ATOM 4588 C CA . MET A 1 584 ? -6.605 -15.398 -19.75 1 98.12 584 MET A CA 1
ATOM 4589 C C . MET A 1 584 ? -7.512 -14.477 -18.938 1 98.12 584 MET A C 1
ATOM 4591 O O . MET A 1 584 ? -8.703 -14.359 -19.234 1 98.12 584 MET A O 1
ATOM 4595 N N . LYS A 1 585 ? -6.906 -13.867 -17.922 1 96.12 585 LYS A N 1
ATOM 4596 C CA . LYS A 1 585 ? -7.648 -12.953 -17.062 1 96.12 585 LYS A CA 1
ATOM 4597 C C . LYS A 1 585 ? -8.188 -11.773 -17.859 1 96.12 585 LYS A C 1
ATOM 4599 O O . LYS A 1 585 ? -9.305 -11.305 -17.625 1 96.12 585 LYS A O 1
ATOM 4604 N N . LEU A 1 586 ? -7.414 -11.281 -18.781 1 96.75 586 LEU A N 1
ATOM 4605 C CA . LEU A 1 586 ? -7.824 -10.164 -19.625 1 96.75 586 LEU A CA 1
ATOM 4606 C C . LEU A 1 586 ? -9.062 -10.523 -20.438 1 96.75 586 LEU A C 1
ATOM 4608 O O . LEU A 1 586 ? -10.023 -9.75 -20.484 1 96.75 586 LEU A O 1
ATOM 4612 N N . TYR A 1 587 ? -9.055 -11.688 -21.016 1 96.81 587 TYR A N 1
ATOM 4613 C CA . TYR A 1 587 ? -10.086 -12.055 -21.984 1 96.81 587 TYR A CA 1
ATOM 4614 C C . TYR A 1 587 ? -11.32 -12.602 -21.266 1 96.81 587 TYR A C 1
ATOM 4616 O O . TYR A 1 587 ? -12.438 -12.492 -21.781 1 96.81 587 TYR A O 1
ATOM 4624 N N . ARG A 1 588 ? -11.203 -13.148 -20.156 1 96.44 588 ARG A N 1
ATOM 4625 C CA . ARG A 1 588 ? -12.352 -13.773 -19.5 1 96.44 588 ARG A CA 1
ATOM 4626 C C . ARG A 1 588 ? -13.219 -12.727 -18.812 1 96.44 588 ARG A C 1
ATOM 4628 O O . ARG A 1 588 ? -14.391 -12.984 -18.516 1 96.44 588 ARG A O 1
ATOM 4635 N N . HIS A 1 589 ? -12.703 -11.57 -18.547 1 94.12 589 HIS A N 1
ATOM 4636 C CA . HIS A 1 589 ? -13.477 -10.555 -17.828 1 94.12 589 HIS A CA 1
ATOM 4637 C C . HIS A 1 589 ? -13.867 -9.414 -18.766 1 94.12 589 HIS A C 1
ATOM 4639 O O . HIS A 1 589 ? -13.023 -8.609 -19.172 1 94.12 589 HIS A O 1
ATOM 4645 N N . ALA A 1 590 ? -15.094 -9.312 -19.062 1 93.38 590 ALA A N 1
ATOM 4646 C CA . ALA A 1 590 ? -15.68 -8.289 -19.922 1 93.38 590 ALA A CA 1
ATOM 4647 C C . ALA A 1 590 ? -17.188 -8.195 -19.734 1 93.38 590 ALA A C 1
ATOM 4649 O O . ALA A 1 590 ? -17.812 -9.148 -19.266 1 93.38 590 ALA A O 1
ATOM 4650 N N . ARG A 1 591 ? -17.719 -7.055 -20 1 91.88 591 ARG A N 1
ATOM 4651 C CA . ARG A 1 591 ? -19.156 -6.883 -20.031 1 91.88 591 ARG A CA 1
ATOM 4652 C C . ARG A 1 591 ? -19.75 -7.395 -21.344 1 91.88 591 ARG A C 1
ATOM 4654 O O . ARG A 1 591 ? -19.766 -6.676 -22.344 1 91.88 591 ARG A O 1
ATOM 4661 N N . TYR A 1 592 ? -20.297 -8.562 -21.297 1 91.5 592 TYR A N 1
ATOM 4662 C CA . TYR A 1 592 ? -20.703 -9.25 -22.516 1 91.5 592 TYR A CA 1
ATOM 4663 C C . TYR A 1 592 ? -21.797 -8.461 -23.234 1 91.5 592 TYR A C 1
ATOM 4665 O O . TYR A 1 592 ? -21.891 -8.5 -24.469 1 91.5 592 TYR A O 1
ATOM 4673 N N . GLN A 1 593 ? -22.562 -7.633 -22.484 1 89 593 GLN A N 1
ATOM 4674 C CA . GLN A 1 593 ? -23.656 -6.875 -23.062 1 89 593 GLN A CA 1
ATOM 4675 C C . GLN A 1 593 ? -23.141 -5.746 -23.938 1 89 593 GLN A C 1
ATOM 4677 O O . GLN A 1 593 ? -23.859 -5.285 -24.844 1 89 593 GLN A O 1
ATOM 4682 N N . SER A 1 594 ? -21.969 -5.391 -23.656 1 89.25 594 SER A N 1
ATOM 4683 C CA . SER A 1 594 ? -21.422 -4.23 -24.344 1 89.25 594 SER A CA 1
ATOM 4684 C C . SER A 1 594 ? -20.531 -4.656 -25.5 1 89.25 594 SER A C 1
ATOM 4686 O O . SER A 1 594 ? -20 -3.811 -26.234 1 89.25 594 SER A O 1
ATOM 4688 N N . LEU A 1 595 ? -20.359 -5.984 -25.734 1 89.88 595 LEU A N 1
ATOM 4689 C CA . LEU A 1 595 ? -19.453 -6.473 -26.766 1 89.88 595 LEU A CA 1
ATOM 4690 C C . LEU A 1 595 ? -20.219 -6.965 -27.984 1 89.88 595 LEU A C 1
ATOM 4692 O O . LEU A 1 595 ? -21.297 -7.566 -27.844 1 89.88 595 LEU A O 1
ATOM 4696 N N . ARG A 1 596 ? -19.703 -6.613 -29.125 1 89.44 596 ARG A N 1
ATOM 4697 C CA . ARG A 1 596 ? -20.219 -7.258 -30.328 1 89.44 596 ARG A CA 1
ATOM 4698 C C . ARG A 1 596 ? -20.047 -8.766 -30.266 1 89.44 596 ARG A C 1
ATOM 4700 O O . ARG A 1 596 ? -19.062 -9.258 -29.703 1 89.44 596 ARG A O 1
ATOM 4707 N N . PRO A 1 597 ? -20.906 -9.539 -30.844 1 88.81 597 PRO A N 1
ATOM 4708 C CA . PRO A 1 597 ? -20.828 -11 -30.766 1 88.81 597 PRO A CA 1
ATOM 4709 C C . PRO A 1 597 ? -19.5 -11.555 -31.281 1 88.81 597 PRO A C 1
ATOM 4711 O O . PRO A 1 597 ? -18.984 -12.531 -30.734 1 88.81 597 PRO A O 1
ATOM 4714 N N . GLU A 1 598 ? -18.969 -10.906 -32.312 1 89.56 598 GLU A N 1
ATOM 4715 C CA . GLU A 1 598 ? -17.703 -11.391 -32.875 1 89.56 598 GLU A CA 1
ATOM 4716 C C . GLU A 1 598 ? -16.562 -11.234 -31.891 1 89.56 598 GLU A C 1
ATOM 4718 O O . GLU A 1 598 ? -15.734 -12.141 -31.734 1 89.56 598 GLU A O 1
ATOM 4723 N N . ILE A 1 599 ? -16.609 -10.125 -31.25 1 91.81 599 ILE A N 1
ATOM 4724 C CA . ILE A 1 599 ? -15.562 -9.836 -30.266 1 91.81 599 ILE A CA 1
ATOM 4725 C C . ILE A 1 599 ? -15.75 -10.734 -29.047 1 91.81 599 ILE A C 1
ATOM 4727 O O . ILE A 1 599 ? -14.773 -11.227 -28.469 1 91.81 599 ILE A O 1
ATOM 4731 N N . LEU A 1 600 ? -16.969 -10.922 -28.703 1 93.88 600 LEU A N 1
ATOM 4732 C CA . LEU A 1 600 ? -17.281 -11.812 -27.594 1 93.88 600 LEU A CA 1
ATOM 4733 C C . LEU A 1 600 ? -16.766 -13.219 -27.859 1 93.88 600 LEU A C 1
ATOM 4735 O O . LEU A 1 600 ? -16.156 -13.836 -26.984 1 93.88 600 LEU A O 1
ATOM 4739 N N . GLY A 1 601 ? -17.062 -13.711 -29.062 1 94.19 601 GLY A N 1
ATOM 4740 C CA . GLY A 1 601 ? -16.562 -15.023 -29.438 1 94.19 601 GLY A CA 1
ATOM 4741 C C . GLY A 1 601 ? -15.039 -15.117 -29.391 1 94.19 601 GLY A C 1
ATOM 4742 O O . GLY A 1 601 ? -14.492 -16.125 -28.953 1 94.19 601 GLY A O 1
ATOM 4743 N N . GLN A 1 602 ? -14.398 -14.094 -29.828 1 94.31 602 GLN A N 1
ATOM 4744 C CA . GLN A 1 602 ? -12.938 -14.062 -29.797 1 94.31 602 GLN A CA 1
ATOM 4745 C C . GLN A 1 602 ? -12.406 -14.109 -28.375 1 94.31 602 GLN A C 1
ATOM 4747 O O . GLN A 1 602 ? -11.438 -14.812 -28.094 1 94.31 602 GLN A O 1
ATOM 4752 N N . TYR A 1 603 ? -13.016 -13.328 -27.484 1 96 603 TYR A N 1
ATOM 4753 C CA . TYR A 1 603 ? -12.594 -13.289 -26.094 1 96 603 TYR A CA 1
ATOM 4754 C C . TYR A 1 603 ? -12.727 -14.664 -25.438 1 96 603 TYR A C 1
ATOM 4756 O O . TYR A 1 603 ? -11.812 -15.117 -24.75 1 96 603 TYR A O 1
ATOM 4764 N N . ILE A 1 604 ? -13.805 -15.305 -25.719 1 96.69 604 ILE A N 1
ATOM 4765 C CA . ILE A 1 604 ? -14.086 -16.609 -25.125 1 96.69 604 ILE A CA 1
ATOM 4766 C C . ILE A 1 604 ? -13.07 -17.641 -25.641 1 96.69 604 ILE A C 1
ATOM 4768 O O . ILE A 1 604 ? -12.477 -18.375 -24.844 1 96.69 604 ILE A O 1
ATOM 4772 N N . HIS A 1 605 ? -12.805 -17.625 -26.891 1 96.12 605 HIS A N 1
ATOM 4773 C CA . HIS A 1 605 ? -11.852 -18.578 -27.469 1 96.12 605 HIS A CA 1
ATOM 4774 C C . HIS A 1 605 ? -10.438 -18.312 -26.953 1 96.12 605 HIS A C 1
ATOM 4776 O O . HIS A 1 605 ? -9.711 -19.266 -26.656 1 96.12 605 HIS A O 1
ATOM 4782 N N . ARG A 1 606 ? -10.109 -17.094 -26.875 1 96.81 606 ARG A N 1
ATOM 4783 C CA . ARG A 1 606 ? -8.766 -16.75 -26.406 1 96.81 606 ARG A CA 1
ATOM 4784 C C . ARG A 1 606 ? -8.586 -17.094 -24.938 1 96.81 606 ARG A C 1
ATOM 4786 O O . ARG A 1 606 ? -7.52 -17.578 -24.531 1 96.81 606 ARG A O 1
ATOM 4793 N N . ALA A 1 607 ? -9.562 -16.781 -24.156 1 97.88 607 ALA A N 1
ATOM 4794 C CA . ALA A 1 607 ? -9.492 -17.156 -22.75 1 97.88 607 ALA A CA 1
ATOM 4795 C C . ALA A 1 607 ? -9.305 -18.656 -22.578 1 97.88 607 ALA A C 1
ATOM 4797 O O . ALA A 1 607 ? -8.484 -19.109 -21.781 1 97.88 607 ALA A O 1
ATOM 4798 N N . ARG A 1 608 ? -10.031 -19.5 -23.328 1 97.12 608 ARG A N 1
ATOM 4799 C CA . ARG A 1 608 ? -9.93 -20.953 -23.266 1 97.12 608 ARG A CA 1
ATOM 4800 C C . ARG A 1 608 ? -8.562 -21.422 -23.75 1 97.12 608 ARG A C 1
ATOM 4802 O O . ARG A 1 608 ? -7.988 -22.359 -23.188 1 97.12 608 ARG A O 1
ATOM 4809 N N . TYR A 1 609 ? -8.125 -20.766 -24.797 1 96.94 609 TYR A N 1
ATOM 4810 C CA . TYR A 1 609 ? -6.801 -21.109 -25.312 1 96.94 609 TYR A CA 1
ATOM 4811 C C . TYR A 1 609 ? -5.742 -20.953 -24.234 1 96.94 609 TYR A C 1
ATOM 4813 O O . TYR A 1 609 ? -4.926 -21.859 -24.016 1 96.94 609 TYR A O 1
ATOM 4821 N N . HIS A 1 610 ? -5.719 -19.844 -23.609 1 98.31 610 HIS A N 1
ATOM 4822 C CA . HIS A 1 610 ? -4.727 -19.594 -22.578 1 98.31 610 HIS A CA 1
ATOM 4823 C C . HIS A 1 610 ? -4.918 -20.516 -21.391 1 98.31 610 HIS A C 1
ATOM 4825 O O . HIS A 1 610 ? -3.947 -20.922 -20.734 1 98.31 610 HIS A O 1
ATOM 4831 N N . ALA A 1 611 ? -6.148 -20.844 -21.047 1 98.31 611 ALA A N 1
ATOM 4832 C CA . ALA A 1 611 ? -6.406 -21.812 -19.984 1 98.31 611 ALA A CA 1
ATOM 4833 C C . ALA A 1 611 ? -5.781 -23.172 -20.328 1 98.31 611 ALA A C 1
ATOM 4835 O O . ALA A 1 611 ? -5.121 -23.781 -19.469 1 98.31 611 ALA A O 1
ATOM 4836 N N . VAL A 1 612 ? -5.98 -23.625 -21.531 1 97.44 612 VAL A N 1
ATOM 4837 C CA . VAL A 1 612 ? -5.43 -24.906 -21.969 1 97.44 612 VAL A CA 1
ATOM 4838 C C . VAL A 1 612 ? -3.906 -24.859 -21.906 1 97.44 612 VAL A C 1
ATOM 4840 O O . VAL A 1 612 ? -3.27 -25.828 -21.469 1 97.44 612 VAL A O 1
ATOM 4843 N N . GLU A 1 613 ? -3.334 -23.75 -22.328 1 97.5 613 GLU A N 1
ATOM 4844 C CA . GLU A 1 613 ? -1.88 -23.609 -22.312 1 97.5 613 GLU A CA 1
ATOM 4845 C C . GLU A 1 613 ? -1.34 -23.703 -20.891 1 97.5 613 GLU A C 1
ATOM 4847 O O . GLU A 1 613 ? -0.284 -24.297 -20.656 1 97.5 613 GLU A O 1
ATOM 4852 N N . ILE A 1 614 ? -2.006 -23.078 -19.938 1 98.19 614 ILE A N 1
ATOM 4853 C CA . ILE A 1 614 ? -1.606 -23.141 -18.547 1 98.19 614 ILE A CA 1
ATOM 4854 C C . ILE A 1 614 ? -1.563 -24.594 -18.078 1 98.19 614 ILE A C 1
ATOM 4856 O O . ILE A 1 614 ? -0.586 -25.031 -17.469 1 98.19 614 ILE A O 1
ATOM 4860 N N . LEU A 1 615 ? -2.598 -25.375 -18.391 1 97.69 615 LEU A N 1
ATOM 4861 C CA . LEU A 1 615 ? -2.691 -26.766 -17.953 1 97.69 615 LEU A CA 1
ATOM 4862 C C . LEU A 1 615 ? -1.665 -27.641 -18.672 1 97.69 615 LEU A C 1
ATOM 4864 O O . LEU A 1 615 ? -1.056 -28.516 -18.062 1 97.69 615 LEU A O 1
ATOM 4868 N N . ARG A 1 616 ? -1.474 -27.344 -19.922 1 95.56 616 ARG A N 1
ATOM 4869 C CA . ARG A 1 616 ? -0.498 -28.094 -20.703 1 95.56 616 ARG A CA 1
ATOM 4870 C C . ARG A 1 616 ? 0.915 -27.875 -20.172 1 95.56 616 ARG A C 1
ATOM 4872 O O . ARG A 1 616 ? 1.681 -28.828 -20.031 1 95.56 616 ARG A O 1
ATOM 4879 N N . ILE A 1 617 ? 1.278 -26.625 -19.922 1 95.56 617 ILE A N 1
ATOM 4880 C CA . ILE A 1 617 ? 2.605 -26.312 -19.406 1 95.56 617 ILE A CA 1
ATOM 4881 C C . ILE A 1 617 ? 2.805 -26.953 -18.047 1 95.56 617 ILE A C 1
ATOM 4883 O O . ILE A 1 617 ? 3.877 -27.5 -17.75 1 95.56 617 ILE A O 1
ATOM 4887 N N . SER A 1 618 ? 1.814 -26.906 -17.203 1 95 618 SER A N 1
ATOM 4888 C CA . SER A 1 618 ? 1.886 -27.516 -15.867 1 95 618 SER A CA 1
ATOM 4889 C C . SER A 1 618 ? 2.109 -29.016 -15.961 1 95 618 SER A C 1
ATOM 4891 O O . SER A 1 618 ? 2.93 -29.578 -15.227 1 95 618 SER A O 1
ATOM 4893 N N . LEU A 1 619 ? 1.384 -29.641 -16.844 1 91.81 619 LEU A N 1
ATOM 4894 C CA . LEU A 1 619 ? 1.513 -31.078 -17.031 1 91.81 619 LEU A CA 1
ATOM 4895 C C . LEU A 1 619 ? 2.895 -31.438 -17.578 1 91.81 619 LEU A C 1
ATOM 4897 O O . LEU A 1 619 ? 3.523 -32.375 -17.109 1 91.81 619 LEU A O 1
ATOM 4901 N N . THR A 1 620 ? 3.299 -30.688 -18.562 1 92.38 620 THR A N 1
ATOM 4902 C CA . THR A 1 620 ? 4.613 -30.906 -19.156 1 92.38 620 THR A CA 1
ATOM 4903 C C . THR A 1 620 ? 5.711 -30.797 -18.109 1 92.38 620 THR A C 1
ATOM 4905 O O . THR A 1 620 ? 6.637 -31.594 -18.078 1 92.38 620 THR A O 1
ATOM 4908 N N . PHE A 1 621 ? 5.652 -29.828 -17.266 1 92.81 621 PHE A N 1
ATOM 4909 C CA . PHE A 1 621 ? 6.625 -29.656 -16.188 1 92.81 621 PHE A CA 1
ATOM 4910 C C . PHE A 1 621 ? 6.645 -30.859 -15.258 1 92.81 621 PHE A C 1
ATOM 4912 O O . PHE A 1 621 ? 7.715 -31.344 -14.891 1 92.81 621 PHE A O 1
ATOM 4919 N N . ASP A 1 622 ? 5.469 -31.203 -14.82 1 88.94 622 ASP A N 1
ATOM 4920 C CA . ASP A 1 622 ? 5.359 -32.312 -13.883 1 88.94 622 ASP A CA 1
ATOM 4921 C C . ASP A 1 622 ? 5.996 -33.562 -14.461 1 88.94 622 ASP A C 1
ATOM 4923 O O . ASP A 1 622 ? 6.703 -34.312 -13.75 1 88.94 622 ASP A O 1
ATOM 4927 N N . GLN A 1 623 ? 5.773 -33.875 -15.719 1 87.5 623 GLN A N 1
ATOM 4928 C CA . GLN A 1 623 ? 6.316 -35.031 -16.391 1 87.5 623 GLN A CA 1
ATOM 4929 C C . GLN A 1 623 ? 7.836 -34.969 -16.469 1 87.5 623 GLN A C 1
ATOM 4931 O O . GLN A 1 623 ? 8.523 -35.938 -16.156 1 87.5 623 GLN A O 1
ATOM 4936 N N . TYR A 1 624 ? 8.336 -33.812 -16.828 1 88.44 624 TYR A N 1
ATOM 4937 C CA . TYR A 1 624 ? 9.781 -33.656 -16.969 1 88.44 624 TYR A CA 1
ATOM 4938 C C . TYR A 1 624 ? 10.453 -33.688 -15.594 1 88.44 624 TYR A C 1
ATOM 4940 O O . TYR A 1 624 ? 11.539 -34.25 -15.453 1 88.44 624 TYR A O 1
ATOM 4948 N N . ALA A 1 625 ? 9.836 -33.031 -14.648 1 88.19 625 ALA A N 1
ATOM 4949 C CA . ALA A 1 625 ? 10.398 -33 -13.305 1 88.19 625 ALA A CA 1
ATOM 4950 C C . ALA A 1 625 ? 10.516 -34.438 -12.742 1 88.19 625 ALA A C 1
ATOM 4952 O O . ALA A 1 625 ? 11.516 -34.75 -12.109 1 88.19 625 ALA A O 1
ATOM 4953 N N . LYS A 1 626 ? 9.555 -35.312 -12.93 1 83.94 626 LYS A N 1
ATOM 4954 C CA . LYS A 1 626 ? 9.555 -36.688 -12.445 1 83.94 626 LYS A CA 1
ATOM 4955 C C . LYS A 1 626 ? 10.609 -37.531 -13.172 1 83.94 626 LYS A C 1
ATOM 4957 O O . LYS A 1 626 ? 11.203 -38.438 -12.578 1 83.94 626 LYS A O 1
ATOM 4962 N N . GLU A 1 627 ? 10.82 -37.219 -14.406 1 83.31 627 GLU A N 1
ATOM 4963 C CA . GLU A 1 627 ? 11.797 -37.969 -15.211 1 83.31 627 GLU A CA 1
ATOM 4964 C C . GLU A 1 627 ? 13.227 -37.594 -14.828 1 83.31 627 GLU A C 1
ATOM 4966 O O . GLU A 1 627 ? 14.102 -38.438 -14.766 1 83.31 627 GLU A O 1
ATOM 4971 N N . ILE A 1 628 ? 13.438 -36.375 -14.695 1 81.88 628 ILE A N 1
ATOM 4972 C CA . ILE A 1 628 ? 14.789 -35.875 -14.461 1 81.88 628 ILE A CA 1
ATOM 4973 C C . ILE A 1 628 ? 15.188 -36.094 -13.008 1 81.88 628 ILE A C 1
ATOM 4975 O O . ILE A 1 628 ? 16.328 -36.469 -12.719 1 81.88 628 ILE A O 1
ATOM 4979 N N . ILE A 1 629 ? 14.273 -35.812 -12.133 1 70.44 629 ILE A N 1
ATOM 4980 C CA . ILE A 1 629 ? 14.555 -36 -10.711 1 70.44 629 ILE A CA 1
ATOM 4981 C C . ILE A 1 629 ? 14.008 -37.344 -10.25 1 70.44 629 ILE A C 1
ATOM 4983 O O . ILE A 1 629 ? 12.805 -37.469 -9.977 1 70.44 629 ILE A O 1
ATOM 4987 N N . PRO A 1 630 ? 14.57 -38.656 -10.672 1 57.12 630 PRO A N 1
ATOM 4988 C CA . PRO A 1 630 ? 13.992 -39.969 -10.352 1 57.12 630 PRO A CA 1
ATOM 4989 C C . PRO A 1 630 ? 13.68 -40.125 -8.859 1 57.12 630 PRO A C 1
ATOM 4991 O O . PRO A 1 630 ? 14.32 -39.5 -8.023 1 57.12 630 PRO A O 1
ATOM 4994 N N . SER A 1 631 ? 12.438 -40.906 -8.586 1 50.47 631 SER A N 1
ATOM 4995 C CA . SER A 1 631 ? 11.93 -41.25 -7.258 1 50.47 631 SER A CA 1
ATOM 4996 C C . SER A 1 631 ? 13.047 -41.75 -6.355 1 50.47 631 SER A C 1
ATOM 4998 O O . SER A 1 631 ? 14.016 -42.344 -6.832 1 50.47 631 SER A O 1
ATOM 5000 N N . ARG A 1 632 ? 12.953 -41.531 -5.109 1 46.97 632 ARG A N 1
ATOM 5001 C CA . ARG A 1 632 ? 13.805 -41.844 -3.963 1 46.97 632 ARG A CA 1
ATOM 5002 C C . ARG A 1 632 ? 14.125 -43.344 -3.904 1 46.97 632 ARG A C 1
ATOM 5004 O O . ARG A 1 632 ? 14.578 -43.844 -2.873 1 46.97 632 ARG A O 1
ATOM 5011 N N . HIS A 1 633 ? 13.664 -44.188 -4.586 1 37.72 633 HIS A N 1
ATOM 5012 C CA . HIS A 1 633 ? 14.125 -45.406 -3.932 1 37.72 633 HIS A CA 1
ATOM 5013 C C . HIS A 1 633 ? 15.648 -45.438 -3.84 1 37.72 633 HIS A C 1
ATOM 5015 O O . HIS A 1 633 ? 16.219 -46.375 -3.285 1 37.72 633 HIS A O 1
ATOM 5021 N N . THR A 1 634 ? 16.406 -45.219 -4.887 1 36.22 634 THR A N 1
ATOM 5022 C CA . THR A 1 634 ? 17.797 -45.594 -4.648 1 36.22 634 THR A CA 1
ATOM 5023 C C . THR A 1 634 ? 18.406 -44.688 -3.576 1 36.22 634 THR A C 1
ATOM 5025 O O . THR A 1 634 ? 17.828 -43.688 -3.197 1 36.22 634 THR A O 1
ATOM 5028 N N . THR A 1 635 ? 20.016 -44.531 -3.74 1 35.56 635 THR A N 1
ATOM 5029 C CA . THR A 1 635 ? 20.984 -44.125 -2.723 1 35.56 635 THR A CA 1
ATOM 5030 C C . THR A 1 635 ? 20.531 -42.844 -2.023 1 35.56 635 THR A C 1
ATOM 5032 O O . THR A 1 635 ? 19.656 -42.125 -2.52 1 35.56 635 THR A O 1
ATOM 5035 N N . GLU A 1 636 ? 21.719 -42.156 -1.362 1 37 636 GLU A N 1
ATOM 5036 C CA . GLU A 1 636 ? 21.953 -41.219 -0.276 1 37 636 GLU A CA 1
ATOM 5037 C C . GLU A 1 636 ? 21.172 -39.938 -0.483 1 37 636 GLU A C 1
ATOM 5039 O O . GLU A 1 636 ? 20.734 -39.312 0.483 1 37 636 GLU A O 1
ATOM 5044 N N . THR A 1 637 ? 21.656 -39.156 -1.591 1 37.75 637 THR A N 1
ATOM 5045 C CA . THR A 1 637 ? 21.328 -37.719 -1.586 1 37.75 637 THR A CA 1
ATOM 5046 C C . THR A 1 637 ? 19.859 -37.5 -1.971 1 37.75 637 THR A C 1
ATOM 5048 O O . THR A 1 637 ? 19.438 -37.906 -3.061 1 37.75 637 THR A O 1
ATOM 5051 N N . SER A 1 638 ? 18.844 -37.719 -1.227 1 40.25 638 SER A N 1
ATOM 5052 C CA . SER A 1 638 ? 17.469 -37.219 -1.256 1 40.25 638 SER A CA 1
ATOM 5053 C C . SER A 1 638 ? 17.312 -36.062 -2.217 1 40.25 638 SER A C 1
ATOM 5055 O O . SER A 1 638 ? 17.672 -34.906 -1.879 1 40.25 638 SER A O 1
ATOM 5057 N N . ILE A 1 639 ? 17.844 -36.125 -3.348 1 44.22 639 ILE A N 1
ATOM 5058 C CA . ILE A 1 639 ? 17.703 -35.062 -4.328 1 44.22 639 ILE A CA 1
ATOM 5059 C C . ILE A 1 639 ? 16.25 -34.594 -4.375 1 44.22 639 ILE A C 1
ATOM 5061 O O . ILE A 1 639 ? 15.359 -35.344 -4.711 1 44.22 639 ILE A O 1
ATOM 5065 N N . SER A 1 640 ? 15.82 -33.531 -3.66 1 51.66 640 SER A N 1
ATOM 5066 C CA . SER A 1 640 ? 14.75 -32.625 -3.256 1 51.66 640 SER A CA 1
ATOM 5067 C C . SER A 1 640 ? 13.938 -32.156 -4.461 1 51.66 640 SER A C 1
ATOM 5069 O O . SER A 1 640 ? 14.492 -31.922 -5.535 1 51.66 640 SER A O 1
ATOM 5071 N N . LEU A 1 641 ? 12.648 -32.531 -4.633 1 58.75 641 LEU A N 1
ATOM 5072 C CA . LEU A 1 641 ? 11.531 -32.062 -5.445 1 58.75 641 LEU A CA 1
ATOM 5073 C C . LEU A 1 641 ? 11.711 -30.594 -5.824 1 58.75 641 LEU A C 1
ATOM 5075 O O . LEU A 1 641 ? 12.234 -29.812 -5.035 1 58.75 641 LEU A O 1
ATOM 5079 N N . THR A 1 642 ? 11.695 -30.422 -7.203 1 77.38 642 THR A N 1
ATOM 5080 C CA . THR A 1 642 ? 11.695 -29.047 -7.723 1 77.38 642 THR A CA 1
ATOM 5081 C C . THR A 1 642 ? 10.555 -28.234 -7.113 1 77.38 642 THR A C 1
ATOM 5083 O O . THR A 1 642 ? 9.383 -28.531 -7.355 1 77.38 642 THR A O 1
ATOM 5086 N N . LEU A 1 643 ? 10.891 -27.453 -6.223 1 84.31 643 LEU A N 1
ATOM 5087 C CA . LEU A 1 643 ? 9.914 -26.625 -5.531 1 84.31 643 LEU A CA 1
ATOM 5088 C C . LEU A 1 643 ? 9.43 -25.5 -6.438 1 84.31 643 LEU A C 1
ATOM 5090 O O . LEU A 1 643 ? 10.234 -24.844 -7.121 1 84.31 643 LEU A O 1
ATOM 5094 N N . LEU A 1 644 ? 8.156 -25.422 -6.59 1 91.94 644 LEU A N 1
ATOM 5095 C CA . LEU A 1 644 ? 7.543 -24.297 -7.273 1 91.94 644 LEU A CA 1
ATOM 5096 C C . LEU A 1 644 ? 6.867 -23.359 -6.277 1 91.94 644 LEU A C 1
ATOM 5098 O O . LEU A 1 644 ? 6.504 -23.781 -5.176 1 91.94 644 LEU A O 1
ATOM 5102 N N . ASN A 1 645 ? 6.82 -22.078 -6.668 1 93.31 645 ASN A N 1
ATOM 5103 C CA . ASN A 1 645 ? 6.086 -21.141 -5.82 1 93.31 645 ASN A CA 1
ATOM 5104 C C . ASN A 1 645 ? 4.625 -21.547 -5.668 1 93.31 645 ASN A C 1
ATOM 5106 O O . ASN A 1 645 ? 3.967 -21.906 -6.648 1 93.31 645 ASN A O 1
ATOM 5110 N N . PRO A 1 646 ? 4.168 -21.547 -4.523 1 92.75 646 PRO A N 1
ATOM 5111 C CA . PRO A 1 646 ? 2.861 -22.141 -4.23 1 92.75 646 PRO A CA 1
ATOM 5112 C C . PRO A 1 646 ? 1.71 -21.391 -4.902 1 92.75 646 PRO A C 1
ATOM 5114 O O . PRO A 1 646 ? 0.631 -21.969 -5.094 1 92.75 646 PRO A O 1
ATOM 5117 N N . PHE A 1 647 ? 1.844 -20.234 -5.332 1 94.44 647 PHE A N 1
ATOM 5118 C CA . PHE A 1 647 ? 0.758 -19.406 -5.84 1 94.44 647 PHE A CA 1
ATOM 5119 C C . PHE A 1 647 ? 0.375 -19.828 -7.254 1 94.44 647 PHE A C 1
ATOM 5121 O O . PHE A 1 647 ? -0.685 -19.438 -7.754 1 94.44 647 PHE A O 1
ATOM 5128 N N . LEU A 1 648 ? 1.224 -20.688 -7.895 1 96.12 648 LEU A N 1
ATOM 5129 C CA . LEU A 1 648 ? 0.906 -21.25 -9.203 1 96.12 648 LEU A CA 1
ATOM 5130 C C . LEU A 1 648 ? -0.331 -22.141 -9.141 1 96.12 648 LEU A C 1
ATOM 5132 O O . LEU A 1 648 ? -1.013 -22.328 -10.141 1 96.12 648 LEU A O 1
ATOM 5136 N N . GLY A 1 649 ? -0.584 -22.656 -7.941 1 95.81 649 GLY A N 1
ATOM 5137 C CA . GLY A 1 649 ? -1.802 -23.422 -7.77 1 95.81 649 GLY A CA 1
ATOM 5138 C C . GLY A 1 649 ? -3.059 -22.641 -8.102 1 95.81 649 GLY A C 1
ATOM 5139 O O . GLY A 1 649 ? -4.008 -23.203 -8.672 1 95.81 649 GLY A O 1
ATOM 5140 N N . TYR A 1 650 ? -3.051 -21.406 -7.785 1 95.19 650 TYR A N 1
ATOM 5141 C CA . TYR A 1 650 ? -4.211 -20.562 -8.062 1 95.19 650 TYR A CA 1
ATOM 5142 C C . TYR A 1 650 ? -4.328 -20.281 -9.555 1 95.19 650 TYR A C 1
ATOM 5144 O O . TYR A 1 650 ? -5.434 -20.109 -10.078 1 95.19 650 TYR A O 1
ATOM 5152 N N . VAL A 1 651 ? -3.189 -20.188 -10.227 1 96.94 651 VAL A N 1
ATOM 5153 C CA . VAL A 1 651 ? -3.18 -20.016 -11.68 1 96.94 651 VAL A CA 1
ATOM 5154 C C . VAL A 1 651 ? -3.824 -21.219 -12.352 1 96.94 651 VAL A C 1
ATOM 5156 O O . VAL A 1 651 ? -4.66 -21.078 -13.242 1 96.94 651 VAL A O 1
ATOM 5159 N N . ILE A 1 652 ? -3.461 -22.359 -11.891 1 97.44 652 ILE A N 1
ATOM 5160 C CA . ILE A 1 652 ? -4.012 -23.609 -12.414 1 97.44 652 ILE A CA 1
ATOM 5161 C C . ILE A 1 652 ? -5.504 -23.688 -12.094 1 97.44 652 ILE A C 1
ATOM 5163 O O . ILE A 1 652 ? -6.309 -24.047 -12.953 1 97.44 652 ILE A O 1
ATOM 5167 N N . LEU A 1 653 ? -5.836 -23.312 -10.891 1 96.56 653 LEU A N 1
ATOM 5168 C CA . LEU A 1 653 ? -7.234 -23.312 -10.477 1 96.56 653 LEU A CA 1
ATOM 5169 C C . LEU A 1 653 ? -8.07 -22.438 -11.406 1 96.56 653 LEU A C 1
ATOM 5171 O O . LEU A 1 653 ? -9.172 -22.828 -11.805 1 96.56 653 LEU A O 1
ATOM 5175 N N . SER A 1 654 ? -7.582 -21.281 -11.68 1 96.12 654 SER A N 1
ATOM 5176 C CA . SER A 1 654 ? -8.289 -20.359 -12.562 1 96.12 654 SER A CA 1
ATOM 5177 C C . SER A 1 654 ? -8.469 -20.953 -13.953 1 96.12 654 SER A C 1
ATOM 5179 O O . SER A 1 654 ? -9.516 -20.766 -14.586 1 96.12 654 SER A O 1
ATOM 5181 N N . ALA A 1 655 ? -7.461 -21.609 -14.484 1 98.12 655 ALA A N 1
ATOM 5182 C CA . ALA A 1 655 ? -7.539 -22.25 -15.797 1 98.12 655 ALA A CA 1
ATOM 5183 C C . ALA A 1 655 ? -8.578 -23.375 -15.797 1 98.12 655 ALA A C 1
ATOM 5185 O O . ALA A 1 655 ? -9.344 -23.516 -16.75 1 98.12 655 ALA A O 1
ATOM 5186 N N . VAL A 1 656 ? -8.617 -24.141 -14.727 1 97.69 656 VAL A N 1
ATOM 5187 C CA . VAL A 1 656 ? -9.594 -25.219 -14.594 1 97.69 656 VAL A CA 1
ATOM 5188 C C . VAL A 1 656 ? -11.008 -24.625 -14.539 1 97.69 656 VAL A C 1
ATOM 5190 O O . VAL A 1 656 ? -11.945 -25.203 -15.102 1 97.69 656 VAL A O 1
ATOM 5193 N N . ASP A 1 657 ? -11.094 -23.562 -13.812 1 96.12 657 ASP A N 1
ATOM 5194 C CA . ASP A 1 657 ? -12.383 -22.891 -13.711 1 96.12 657 ASP A CA 1
ATOM 5195 C C . ASP A 1 657 ? -12.93 -22.531 -15.094 1 96.12 657 ASP A C 1
ATOM 5197 O O . ASP A 1 657 ? -14.109 -22.734 -15.375 1 96.12 657 ASP A O 1
ATOM 5201 N N . VAL A 1 658 ? -12.133 -22.031 -15.984 1 96.94 658 VAL A N 1
ATOM 5202 C CA . VAL A 1 658 ? -12.516 -21.625 -17.328 1 96.94 658 VAL A CA 1
ATOM 5203 C C . VAL A 1 658 ? -12.922 -22.859 -18.141 1 96.94 658 VAL A C 1
ATOM 5205 O O . VAL A 1 658 ? -13.977 -22.859 -18.781 1 96.94 658 VAL A O 1
ATOM 5208 N N . LEU A 1 659 ? -12.156 -23.953 -18.078 1 96.62 659 LEU A N 1
ATOM 5209 C CA . LEU A 1 659 ? -12.375 -25.125 -18.906 1 96.62 659 LEU A CA 1
ATOM 5210 C C . LEU A 1 659 ? -13.578 -25.922 -18.406 1 96.62 659 LEU A C 1
ATOM 5212 O O . LEU A 1 659 ? -14.258 -26.578 -19.203 1 96.62 659 LEU A O 1
ATOM 5216 N N . SER A 1 660 ? -13.828 -25.859 -17.125 1 96.25 660 SER A N 1
ATOM 5217 C CA . SER A 1 660 ? -14.898 -26.672 -16.547 1 96.25 660 SER A CA 1
ATOM 5218 C C . SER A 1 660 ? -16.219 -25.906 -16.547 1 96.25 660 SER A C 1
ATOM 5220 O O . SER A 1 660 ? -17.281 -26.5 -16.281 1 96.25 660 SER A O 1
ATOM 5222 N N . SER A 1 661 ? -16.172 -24.609 -16.797 1 95 661 SER A N 1
ATOM 5223 C CA . SER A 1 661 ? -17.391 -23.797 -16.75 1 95 661 SER A CA 1
ATOM 5224 C C . SER A 1 661 ? -18.391 -24.234 -17.812 1 95 661 SER A C 1
ATOM 5226 O O . SER A 1 661 ? -19.578 -24.344 -17.531 1 95 661 SER A O 1
ATOM 5228 N N . ALA A 1 662 ? -17.922 -24.375 -19.047 1 94.69 662 ALA A N 1
ATOM 5229 C CA . ALA A 1 662 ? -18.75 -24.828 -20.156 1 94.69 662 ALA A CA 1
ATOM 5230 C C . ALA A 1 662 ? -17.906 -25.188 -21.375 1 94.69 662 ALA A C 1
ATOM 5232 O O . ALA A 1 662 ? -16.766 -24.734 -21.5 1 94.69 662 ALA A O 1
ATOM 5233 N N . GLY A 1 663 ? -18.422 -26 -22.266 1 94 663 GLY A N 1
ATOM 5234 C CA . GLY A 1 663 ? -17.766 -26.391 -23.5 1 94 663 GLY A CA 1
ATOM 5235 C C . GLY A 1 663 ? -18.609 -27.344 -24.344 1 94 663 GLY A C 1
ATOM 5236 O O . GLY A 1 663 ? -19.75 -27.656 -23.984 1 94 663 GLY A O 1
ATOM 5237 N N . LEU A 1 664 ? -18.062 -27.578 -25.422 1 92.62 664 LEU A N 1
ATOM 5238 C CA . LEU A 1 664 ? -18.734 -28.547 -26.281 1 92.62 664 LEU A CA 1
ATOM 5239 C C . LEU A 1 664 ? -18.641 -29.953 -25.703 1 92.62 664 LEU A C 1
ATOM 5241 O O . LEU A 1 664 ? -17.641 -30.312 -25.094 1 92.62 664 LEU A O 1
ATOM 5245 N N . ALA A 1 665 ? -19.625 -30.734 -25.891 1 91.31 665 ALA A N 1
ATOM 5246 C CA . ALA A 1 665 ? -19.672 -32.094 -25.359 1 91.31 665 ALA A CA 1
ATOM 5247 C C . ALA A 1 665 ? -18.516 -32.938 -25.906 1 91.31 665 ALA A C 1
ATOM 5249 O O . ALA A 1 665 ? -17.953 -33.781 -25.188 1 91.31 665 ALA A O 1
ATOM 5250 N N . SER A 1 666 ? -18.141 -32.719 -27.125 1 89 666 SER A N 1
ATOM 5251 C CA . SER A 1 666 ? -17.078 -33.469 -27.766 1 89 666 SER A CA 1
ATOM 5252 C C . SER A 1 666 ? -15.727 -33.156 -27.141 1 89 666 SER A C 1
ATOM 5254 O O . SER A 1 666 ? -14.781 -33.938 -27.281 1 89 666 SER A O 1
ATOM 5256 N N . GLN A 1 667 ? -15.656 -32.062 -26.406 1 91 667 GLN A N 1
ATOM 5257 C CA . GLN A 1 667 ? -14.383 -31.641 -25.844 1 91 667 GLN A CA 1
ATOM 5258 C C . GLN A 1 667 ? -14.273 -32 -24.375 1 91 667 GLN A C 1
ATOM 5260 O O . GLN A 1 667 ? -13.234 -31.781 -23.75 1 91 667 GLN A O 1
ATOM 5265 N N . LEU A 1 668 ? -15.297 -32.562 -23.797 1 93.31 668 LEU A N 1
ATOM 5266 C CA . LEU A 1 668 ? -15.328 -32.812 -22.359 1 93.31 668 LEU A CA 1
ATOM 5267 C C . LEU A 1 668 ? -14.211 -33.75 -21.953 1 93.31 668 LEU A C 1
ATOM 5269 O O . LEU A 1 668 ? -13.555 -33.531 -20.922 1 93.31 668 LEU A O 1
ATOM 5273 N N . ASN A 1 669 ? -14.047 -34.812 -22.719 1 91.69 669 ASN A N 1
ATOM 5274 C CA . ASN A 1 669 ? -13 -35.781 -22.406 1 91.69 669 ASN A CA 1
ATOM 5275 C C . ASN A 1 669 ? -11.617 -35.156 -22.406 1 91.69 669 ASN A C 1
ATOM 5277 O O . ASN A 1 669 ? -10.789 -35.438 -21.547 1 91.69 669 ASN A O 1
ATOM 5281 N N . GLU A 1 670 ? -11.391 -34.344 -23.391 1 92.81 670 GLU A N 1
ATOM 5282 C CA . GLU A 1 670 ? -10.125 -33.625 -23.484 1 92.81 670 GLU A CA 1
ATOM 5283 C C . GLU A 1 670 ? -9.93 -32.688 -22.297 1 92.81 670 GLU A C 1
ATOM 5285 O O . GLU A 1 670 ? -8.828 -32.594 -21.766 1 92.81 670 GLU A O 1
ATOM 5290 N N . CYS A 1 671 ? -10.969 -32 -21.922 1 94.56 671 CYS A N 1
ATOM 5291 C CA . CYS A 1 671 ? -10.914 -31.094 -20.781 1 94.56 671 CYS A CA 1
ATOM 5292 C C . CYS A 1 671 ? -10.555 -31.859 -19.516 1 94.56 671 CYS A C 1
ATOM 5294 O O . CYS A 1 671 ? -9.727 -31.422 -18.719 1 94.56 671 CYS A O 1
ATOM 5296 N N . ILE A 1 672 ? -11.203 -32.969 -19.328 1 95.5 672 ILE A N 1
ATOM 5297 C CA . ILE A 1 672 ? -10.961 -33.812 -18.156 1 95.5 672 ILE A CA 1
ATOM 5298 C C . ILE A 1 672 ? -9.492 -34.25 -18.125 1 95.5 672 ILE A C 1
ATOM 5300 O O . ILE A 1 672 ? -8.844 -34.188 -17.078 1 95.5 672 ILE A O 1
ATOM 5304 N N . SER A 1 673 ? -8.945 -34.594 -19.266 1 93.44 673 SER A N 1
ATOM 5305 C CA . SER A 1 673 ? -7.559 -35.031 -19.359 1 93.44 673 SER A CA 1
ATOM 5306 C C . SER A 1 673 ? -6.602 -33.906 -18.969 1 93.44 673 SER A C 1
ATOM 5308 O O . SER A 1 673 ? -5.629 -34.125 -18.25 1 93.44 673 SER A O 1
ATOM 5310 N N . TYR A 1 674 ? -6.852 -32.719 -19.469 1 93.62 674 TYR A N 1
ATOM 5311 C CA . TYR A 1 674 ? -6.023 -31.562 -19.125 1 93.62 674 TYR A CA 1
ATOM 5312 C C . TYR A 1 674 ? -6.062 -31.297 -17.625 1 93.62 674 TYR A C 1
ATOM 5314 O O . TYR A 1 674 ? -5.023 -31.047 -17.016 1 93.62 674 TYR A O 1
ATOM 5322 N N . ILE A 1 675 ? -7.207 -31.312 -17.016 1 95.94 675 ILE A N 1
ATOM 5323 C CA . ILE A 1 675 ? -7.41 -30.984 -15.617 1 95.94 675 ILE A CA 1
ATOM 5324 C C . ILE A 1 675 ? -6.754 -32.031 -14.734 1 95.94 675 ILE A C 1
ATOM 5326 O O . ILE A 1 675 ? -6.117 -31.719 -13.734 1 95.94 675 ILE A O 1
ATOM 5330 N N . ARG A 1 676 ? -6.895 -33.281 -15.125 1 92.62 676 ARG A N 1
ATOM 5331 C CA . ARG A 1 676 ? -6.281 -34.375 -14.375 1 92.62 676 ARG A CA 1
ATOM 5332 C C . ARG A 1 676 ? -4.766 -34.219 -14.336 1 92.62 676 ARG A C 1
ATOM 5334 O O . ARG A 1 676 ? -4.148 -34.375 -13.289 1 92.62 676 ARG A O 1
ATOM 5341 N N . GLY A 1 677 ? -4.23 -33.969 -15.492 1 88.25 677 GLY A N 1
ATOM 5342 C CA . GLY A 1 677 ? -2.791 -33.75 -15.562 1 88.25 677 GLY A CA 1
ATOM 5343 C C . GLY A 1 677 ? -2.305 -32.625 -14.688 1 88.25 677 GLY A C 1
ATOM 5344 O O . GLY A 1 677 ? -1.271 -32.719 -14.023 1 88.25 677 GLY A O 1
ATOM 5345 N N . ALA A 1 678 ? -2.951 -31.531 -14.656 1 90.38 678 ALA A N 1
ATOM 5346 C CA . ALA A 1 678 ? -2.549 -30.359 -13.906 1 90.38 678 ALA A CA 1
ATOM 5347 C C . ALA A 1 678 ? -2.775 -30.547 -12.406 1 90.38 678 ALA A C 1
ATOM 5349 O O . ALA A 1 678 ? -2.078 -29.953 -11.586 1 90.38 678 ALA A O 1
ATOM 5350 N N . LEU A 1 679 ? -3.789 -31.344 -12.039 1 92.56 679 LEU A N 1
ATOM 5351 C CA . LEU A 1 679 ? -4.082 -31.641 -10.641 1 92.56 679 LEU A CA 1
ATOM 5352 C C . LEU A 1 679 ? -2.877 -32.25 -9.953 1 92.56 679 LEU A C 1
ATOM 5354 O O . LEU A 1 679 ? -2.617 -31.984 -8.773 1 92.56 679 LEU A O 1
ATOM 5358 N N . ASP A 1 680 ? -2.117 -33.031 -10.648 1 89.25 680 ASP A N 1
ATOM 5359 C CA . ASP A 1 680 ? -0.91 -33.656 -10.102 1 89.25 680 ASP A CA 1
ATOM 5360 C C . ASP A 1 680 ? 0.108 -32.594 -9.688 1 89.25 680 ASP A C 1
ATOM 5362 O O . ASP A 1 680 ? 0.779 -32.75 -8.664 1 89.25 680 ASP A O 1
ATOM 5366 N N . THR A 1 681 ? 0.209 -31.641 -10.492 1 90.94 681 THR A N 1
ATOM 5367 C CA . THR A 1 681 ? 1.124 -30.547 -10.18 1 90.94 681 THR A CA 1
ATOM 5368 C C . THR A 1 681 ? 0.708 -29.844 -8.891 1 90.94 681 THR A C 1
ATOM 5370 O O . THR A 1 681 ? 1.552 -29.516 -8.055 1 90.94 681 THR A O 1
ATOM 5373 N N . VAL A 1 682 ? -0.576 -29.562 -8.695 1 93.62 682 VAL A N 1
ATOM 5374 C CA . VAL A 1 682 ? -1.079 -28.891 -7.504 1 93.62 682 VAL A CA 1
ATOM 5375 C C . VAL A 1 682 ? -0.886 -29.797 -6.285 1 93.62 682 VAL A C 1
ATOM 5377 O O . VAL A 1 682 ? -0.598 -29.312 -5.188 1 93.62 682 VAL A O 1
ATOM 5380 N N . HIS A 1 683 ? -0.999 -31.047 -6.5 1 91 683 HIS A N 1
ATOM 5381 C CA . HIS A 1 683 ? -0.755 -32 -5.426 1 91 683 HIS A CA 1
ATOM 5382 C C . HIS A 1 683 ? 0.69 -31.938 -4.945 1 91 683 HIS A C 1
ATOM 5384 O O . HIS A 1 683 ? 0.951 -32 -3.74 1 91 683 HIS A O 1
ATOM 5390 N N . GLU A 1 684 ? 1.574 -31.844 -5.902 1 88.69 684 GLU A N 1
ATOM 5391 C CA . GLU A 1 684 ? 2.988 -31.734 -5.555 1 88.69 684 GLU A CA 1
ATOM 5392 C C . GLU A 1 684 ? 3.268 -30.469 -4.746 1 88.69 684 GLU A C 1
ATOM 5394 O O . GLU A 1 684 ? 4.121 -30.469 -3.857 1 88.69 684 GLU A O 1
ATOM 5399 N N . LEU A 1 685 ? 2.57 -29.391 -5.066 1 90.81 685 LEU A N 1
ATOM 5400 C CA . LEU A 1 685 ? 2.715 -28.172 -4.293 1 90.81 685 LEU A CA 1
ATOM 5401 C C . LEU A 1 685 ? 2.281 -28.391 -2.846 1 90.81 685 LEU A C 1
ATOM 5403 O O . LEU A 1 685 ? 2.881 -27.828 -1.925 1 90.81 685 LEU A O 1
ATOM 5407 N N . GLY A 1 686 ? 1.28 -29.188 -2.619 1 88.94 686 GLY A N 1
ATOM 5408 C CA . GLY A 1 686 ? 0.709 -29.438 -1.305 1 88.94 686 GLY A CA 1
ATOM 5409 C C . GLY A 1 686 ? 1.633 -30.219 -0.391 1 88.94 686 GLY A C 1
ATOM 5410 O O . GLY A 1 686 ? 1.407 -30.297 0.819 1 88.94 686 GLY A O 1
ATOM 5411 N N . ARG A 1 687 ? 2.686 -30.719 -0.922 1 86.31 687 ARG A N 1
ATOM 5412 C CA . ARG A 1 687 ? 3.639 -31.469 -0.108 1 86.31 687 ARG A CA 1
ATOM 5413 C C . ARG A 1 687 ? 4.348 -30.562 0.886 1 86.31 687 ARG A C 1
ATOM 5415 O O . ARG A 1 687 ? 4.648 -30.969 2.01 1 86.31 687 ARG A O 1
ATOM 5422 N N . TYR A 1 688 ? 4.57 -29.312 0.454 1 88.56 688 TYR A N 1
ATOM 5423 C CA . TYR A 1 688 ? 5.309 -28.375 1.302 1 88.56 688 TYR A CA 1
ATOM 5424 C C . TYR A 1 688 ? 4.422 -27.219 1.739 1 88.56 688 TYR A C 1
ATOM 5426 O O . TYR A 1 688 ? 4.633 -26.641 2.805 1 88.56 688 TYR A O 1
ATOM 5434 N N . TRP A 1 689 ? 3.502 -26.906 0.876 1 92.12 689 TRP A N 1
ATOM 5435 C CA . TRP A 1 689 ? 2.662 -25.75 1.136 1 92.12 689 TRP A CA 1
ATOM 5436 C C . TRP A 1 689 ? 1.253 -26.172 1.536 1 92.12 689 TRP A C 1
ATOM 5438 O O . TRP A 1 689 ? 0.403 -26.406 0.675 1 92.12 689 TRP A O 1
ATOM 5448 N N . ASP A 1 690 ? 0.874 -26.109 2.721 1 86.44 690 ASP A N 1
ATOM 5449 C CA . ASP A 1 690 ? -0.422 -26.578 3.215 1 86.44 690 ASP A CA 1
ATOM 5450 C C . ASP A 1 690 ? -1.555 -25.703 2.666 1 86.44 690 ASP A C 1
ATOM 5452 O O . ASP A 1 690 ? -2.688 -26.172 2.527 1 86.44 690 ASP A O 1
ATOM 5456 N N . GLY A 1 691 ? -1.23 -24.5 2.383 1 83.69 691 GLY A N 1
ATOM 5457 C CA . GLY A 1 691 ? -2.229 -23.641 1.775 1 83.69 691 GLY A CA 1
ATOM 5458 C C . GLY A 1 691 ? -2.738 -24.156 0.444 1 83.69 691 GLY A C 1
ATOM 5459 O O . GLY A 1 691 ? -3.828 -23.781 0.004 1 83.69 691 GLY A O 1
ATOM 5460 N N . SER A 1 692 ? -1.978 -25.062 -0.214 1 90.06 692 SER A N 1
ATOM 5461 C CA . SER A 1 692 ? -2.334 -25.594 -1.527 1 90.06 692 SER A CA 1
ATOM 5462 C C . SER A 1 692 ? -3.246 -26.797 -1.405 1 90.06 692 SER A C 1
ATOM 5464 O O . SER A 1 692 ? -3.854 -27.234 -2.389 1 90.06 692 SER A O 1
ATOM 5466 N N . LEU A 1 693 ? -3.365 -27.344 -0.216 1 88.62 693 LEU A N 1
ATOM 5467 C CA . LEU A 1 693 ? -4.168 -28.547 -0.035 1 88.62 693 LEU A CA 1
ATOM 5468 C C . LEU A 1 693 ? -5.645 -28.25 -0.281 1 88.62 693 LEU A C 1
ATOM 5470 O O . LEU A 1 693 ? -6.375 -29.109 -0.799 1 88.62 693 LEU A O 1
ATOM 5474 N N . GLN A 1 694 ? -6.023 -27.094 0.1 1 88.12 694 GLN A N 1
ATOM 5475 C CA . GLN A 1 694 ? -7.406 -26.703 -0.175 1 88.12 694 GLN A CA 1
ATOM 5476 C C . GLN A 1 694 ? -7.676 -26.656 -1.677 1 88.12 694 GLN A C 1
ATOM 5478 O O . GLN A 1 694 ? -8.773 -27 -2.127 1 88.12 694 GLN A O 1
ATOM 5483 N N . LEU A 1 695 ? -6.688 -26.266 -2.424 1 93.5 695 LEU A N 1
ATOM 5484 C CA . LEU A 1 695 ? -6.828 -26.219 -3.873 1 93.5 695 LEU A CA 1
ATOM 5485 C C . LEU A 1 695 ? -6.984 -27.625 -4.457 1 93.5 695 LEU A C 1
ATOM 5487 O O . LEU A 1 695 ? -7.812 -27.844 -5.344 1 93.5 695 LEU A O 1
ATOM 5491 N N . VAL A 1 696 ? -6.223 -28.531 -3.938 1 93.56 696 VAL A N 1
ATOM 5492 C CA . VAL A 1 696 ? -6.277 -29.922 -4.402 1 93.56 696 VAL A CA 1
ATOM 5493 C C . VAL A 1 696 ? -7.676 -30.484 -4.18 1 93.56 696 VAL A C 1
ATOM 5495 O O . VAL A 1 696 ? -8.242 -31.125 -5.07 1 93.56 696 VAL A O 1
ATOM 5498 N N . THR A 1 697 ? -8.227 -30.141 -3.072 1 91.62 697 THR A N 1
ATOM 5499 C CA . THR A 1 697 ? -9.531 -30.672 -2.705 1 91.62 697 THR A CA 1
ATOM 5500 C C . THR A 1 697 ? -10.617 -30.156 -3.648 1 91.62 697 THR A C 1
ATOM 5502 O O . THR A 1 697 ? -11.438 -30.922 -4.145 1 91.62 697 THR A O 1
ATOM 5505 N N . VAL A 1 698 ? -10.594 -28.906 -3.881 1 92.75 698 VAL A N 1
ATOM 5506 C CA . VAL A 1 698 ? -11.609 -28.266 -4.711 1 92.75 698 VAL A CA 1
ATOM 5507 C C . VAL A 1 698 ? -11.469 -28.734 -6.156 1 92.75 698 VAL A C 1
ATOM 5509 O O . VAL A 1 698 ? -12.461 -29 -6.836 1 92.75 698 VAL A O 1
ATOM 5512 N N . LEU A 1 699 ? -10.258 -28.938 -6.656 1 95.38 699 LEU A N 1
ATOM 5513 C CA . LEU A 1 699 ? -10 -29.375 -8.023 1 95.38 699 LEU A CA 1
ATOM 5514 C C . LEU A 1 699 ? -10.391 -30.828 -8.219 1 95.38 699 LEU A C 1
ATOM 5516 O O . LEU A 1 699 ? -10.961 -31.203 -9.242 1 95.38 699 LEU A O 1
ATOM 5520 N N . HIS A 1 700 ? -10.062 -31.594 -7.23 1 94.38 700 HIS A N 1
ATOM 5521 C CA . HIS A 1 700 ? -10.422 -33 -7.277 1 94.38 700 HIS A CA 1
ATOM 5522 C C . HIS A 1 700 ? -11.93 -33.188 -7.344 1 94.38 700 HIS A C 1
ATOM 5524 O O . HIS A 1 700 ? -12.43 -34.031 -8.094 1 94.38 700 HIS A O 1
ATOM 5530 N N . ARG A 1 701 ? -12.602 -32.438 -6.562 1 94.75 701 ARG A N 1
ATOM 5531 C CA . ARG A 1 701 ? -14.062 -32.5 -6.562 1 94.75 701 ARG A CA 1
ATOM 5532 C C . ARG A 1 701 ? -14.633 -32.125 -7.918 1 94.75 701 ARG A C 1
ATOM 5534 O O . ARG A 1 701 ? -15.5 -32.812 -8.453 1 94.75 701 ARG A O 1
ATOM 5541 N N . ARG A 1 702 ? -14.195 -31.062 -8.461 1 95.88 702 ARG A N 1
ATOM 5542 C CA . ARG A 1 702 ? -14.664 -30.594 -9.766 1 95.88 702 ARG A CA 1
ATOM 5543 C C . ARG A 1 702 ? -14.375 -31.641 -10.844 1 95.88 702 ARG A C 1
ATOM 5545 O O . ARG A 1 702 ? -15.227 -31.906 -11.695 1 95.88 702 ARG A O 1
ATOM 5552 N N . LEU A 1 703 ? -13.164 -32.219 -10.836 1 96.38 703 LEU A N 1
ATOM 5553 C CA . LEU A 1 703 ? -12.781 -33.25 -11.789 1 96.38 703 LEU A CA 1
ATOM 5554 C C . LEU A 1 703 ? -13.695 -34.469 -11.664 1 96.38 703 LEU A C 1
ATOM 5556 O O . LEU A 1 703 ? -14.141 -35.031 -12.672 1 96.38 703 LEU A O 1
ATOM 5560 N N . GLY A 1 704 ? -13.977 -34.812 -10.422 1 95.25 704 GLY A N 1
ATOM 5561 C CA . GLY A 1 704 ? -14.883 -35.938 -10.18 1 95.25 704 GLY A CA 1
ATOM 5562 C C . GLY A 1 704 ? -16.266 -35.719 -10.75 1 95.25 704 GLY A C 1
ATOM 5563 O O . GLY A 1 704 ? -16.859 -36.625 -11.336 1 95.25 704 GLY A O 1
ATOM 5564 N N . LEU A 1 705 ? -16.781 -34.531 -10.594 1 94.88 705 LEU A N 1
ATOM 5565 C CA . LEU A 1 705 ? -18.109 -34.188 -11.109 1 94.88 705 LEU A CA 1
ATOM 5566 C C . LEU A 1 705 ? -18.125 -34.219 -12.633 1 94.88 705 LEU A C 1
ATOM 5568 O O . LEU A 1 705 ? -19.109 -34.656 -13.234 1 94.88 705 LEU A O 1
ATOM 5572 N N . MET A 1 706 ? -17.062 -33.781 -13.273 1 94.94 706 MET A N 1
ATOM 5573 C CA . MET A 1 706 ? -16.969 -33.812 -14.727 1 94.94 706 MET A CA 1
ATOM 5574 C C . MET A 1 706 ? -16.906 -35.219 -15.258 1 94.94 706 MET A C 1
ATOM 5576 O O . MET A 1 706 ? -17.547 -35.562 -16.266 1 94.94 706 MET A O 1
ATOM 5580 N N . ILE A 1 707 ? -16.156 -36.062 -14.57 1 94.25 707 ILE A N 1
ATOM 5581 C CA . ILE A 1 707 ? -16.047 -37.469 -14.953 1 94.25 707 ILE A CA 1
ATOM 5582 C C . ILE A 1 707 ? -17.406 -38.156 -14.812 1 94.25 707 ILE A C 1
ATOM 5584 O O . ILE A 1 707 ? -17.797 -38.938 -15.672 1 94.25 707 ILE A O 1
ATOM 5588 N N . ASN A 1 708 ? -18.125 -37.781 -13.727 1 92.62 708 ASN A N 1
ATOM 5589 C CA . ASN A 1 708 ? -19.453 -38.344 -13.539 1 92.62 708 ASN A CA 1
ATOM 5590 C C . ASN A 1 708 ? -20.406 -37.938 -14.664 1 92.62 708 ASN A C 1
ATOM 5592 O O . ASN A 1 708 ? -21.219 -38.75 -15.117 1 92.62 708 ASN A O 1
ATOM 5596 N N . CYS A 1 709 ? -20.281 -36.719 -15.055 1 91.06 709 CYS A N 1
ATOM 5597 C CA . CYS A 1 709 ? -21.109 -36.219 -16.156 1 91.06 709 CYS A CA 1
ATOM 5598 C C . CYS A 1 709 ? -20.828 -37 -17.438 1 91.06 709 CYS A C 1
ATOM 5600 O O . CYS A 1 709 ? -21.75 -37.375 -18.156 1 91.06 709 CYS A O 1
ATOM 5602 N N . LEU A 1 710 ? -19.594 -37.25 -17.766 1 90.06 710 LEU A N 1
ATOM 5603 C CA . LEU A 1 710 ? -19.188 -37.969 -18.969 1 90.06 710 LEU A CA 1
ATOM 5604 C C . LEU A 1 710 ? -19.672 -39.406 -18.938 1 90.06 710 LEU A C 1
ATOM 5606 O O . LEU A 1 710 ? -20.047 -39.969 -19.969 1 90.06 710 LEU A O 1
ATOM 5610 N N . ASN A 1 711 ? -19.703 -39.969 -17.781 1 88.5 711 ASN A N 1
ATOM 5611 C CA . ASN A 1 711 ? -20.031 -41.406 -17.609 1 88.5 711 ASN A CA 1
ATOM 5612 C C . ASN A 1 711 ? -21.531 -41.625 -17.656 1 88.5 711 ASN A C 1
ATOM 5614 O O . ASN A 1 711 ? -21.984 -42.75 -17.875 1 88.5 711 ASN A O 1
ATOM 5618 N N . GLU A 1 712 ? -22.234 -40.594 -17.406 1 84.31 712 GLU A N 1
ATOM 5619 C CA . GLU A 1 712 ? -23.672 -40.75 -17.562 1 84.31 712 GLU A CA 1
ATOM 5620 C C . GLU A 1 712 ? -24.078 -40.75 -19.031 1 84.31 712 GLU A C 1
ATOM 5622 O O . GLU A 1 712 ? -24.672 -39.781 -19.5 1 84.31 712 GLU A O 1
ATOM 5627 N N . ARG A 1 713 ? -23.859 -41.812 -19.781 1 71.25 713 ARG A N 1
ATOM 5628 C CA . ARG A 1 713 ? -23.953 -41.969 -21.219 1 71.25 713 ARG A CA 1
ATOM 5629 C C . ARG A 1 713 ? -25.375 -41.656 -21.703 1 71.25 713 ARG A C 1
ATOM 5631 O O . ARG A 1 713 ? -25.562 -41.031 -22.75 1 71.25 713 ARG A O 1
ATOM 5638 N N . SER A 1 714 ? -26.297 -42.188 -20.969 1 65.88 714 SER A N 1
ATOM 5639 C CA . SER A 1 714 ? -27.672 -42 -21.391 1 65.88 714 SER A CA 1
ATOM 5640 C C . SER A 1 714 ? -28.047 -40.531 -21.516 1 65.88 714 SER A C 1
ATOM 5642 O O . SER A 1 714 ? -28.828 -40.156 -22.391 1 65.88 714 SER A O 1
ATOM 5644 N N . VAL A 1 715 ? -27.422 -39.656 -20.844 1 66.75 715 VAL A N 1
ATOM 5645 C CA . VAL A 1 715 ? -27.75 -38.25 -20.797 1 66.75 715 VAL A CA 1
ATOM 5646 C C . VAL A 1 715 ? -26.797 -37.469 -21.719 1 66.75 715 VAL A C 1
ATOM 5648 O O . VAL A 1 715 ? -27.219 -36.562 -22.453 1 66.75 715 VAL A O 1
ATOM 5651 N N . PHE A 1 716 ? -25.578 -37.969 -21.875 1 78.31 716 PHE A N 1
ATOM 5652 C CA . PHE A 1 716 ? -24.516 -37.188 -22.5 1 78.31 716 PHE A CA 1
ATOM 5653 C C . PHE A 1 716 ? -24.484 -37.438 -24.016 1 78.31 716 PHE A C 1
ATOM 5655 O O . PHE A 1 716 ? -24.125 -36.531 -24.781 1 78.31 716 PHE A O 1
ATOM 5662 N N . ALA A 1 717 ? -24.875 -38.531 -24.469 1 77.25 717 ALA A N 1
ATOM 5663 C CA . ALA A 1 717 ? -24.734 -38.938 -25.875 1 77.25 717 ALA A CA 1
ATOM 5664 C C . ALA A 1 717 ? -25.469 -37.969 -26.797 1 77.25 717 ALA A C 1
ATOM 5666 O O . ALA A 1 717 ? -25.016 -37.719 -27.922 1 77.25 717 ALA A O 1
ATOM 5667 N N . GLU A 1 718 ? -26.547 -37.406 -26.359 1 81.81 718 GLU A N 1
ATOM 5668 C CA . GLU A 1 718 ? -27.328 -36.562 -27.25 1 81.81 718 GLU A CA 1
ATOM 5669 C C . GLU A 1 718 ? -27.094 -35.094 -26.969 1 81.81 718 GLU A C 1
ATOM 5671 O O . GLU A 1 718 ? -27.734 -34.219 -27.562 1 81.81 718 GLU A O 1
ATOM 5676 N N . LYS A 1 719 ? -26.109 -34.906 -26.172 1 90.31 719 LYS A N 1
ATOM 5677 C CA . LYS A 1 719 ? -25.906 -33.5 -25.781 1 90.31 719 LYS A CA 1
ATOM 5678 C C . LYS A 1 719 ? -24.859 -32.844 -26.672 1 90.31 719 LYS A C 1
ATOM 5680 O O . LYS A 1 719 ? -23.969 -33.5 -27.188 1 90.31 719 LYS A O 1
ATOM 5685 N N . LEU A 1 720 ? -24.984 -31.531 -26.875 1 90.06 720 LEU A N 1
ATOM 5686 C CA . LEU A 1 720 ? -24.094 -30.766 -27.75 1 90.06 720 LEU A CA 1
ATOM 5687 C C . LEU A 1 720 ? -23.062 -30 -26.922 1 90.06 720 LEU A C 1
ATOM 5689 O O . LEU A 1 720 ? -21.984 -29.656 -27.422 1 90.06 720 LEU A O 1
ATOM 5693 N N . GLY A 1 721 ? -23.484 -29.766 -25.688 1 92.88 721 GLY A N 1
ATOM 5694 C CA . GLY A 1 721 ? -22.594 -29.016 -24.812 1 92.88 721 GLY A CA 1
ATOM 5695 C C . GLY A 1 721 ? -22.703 -29.422 -23.359 1 92.88 721 GLY A C 1
ATOM 5696 O O . GLY A 1 721 ? -23.594 -30.172 -22.984 1 92.88 721 GLY A O 1
ATOM 5697 N N . PHE A 1 722 ? -21.781 -29.031 -22.547 1 94.69 722 PHE A N 1
ATOM 5698 C CA . PHE A 1 722 ? -21.844 -29.203 -21.109 1 94.69 722 PHE A CA 1
ATOM 5699 C C . PHE A 1 722 ? -21.688 -27.859 -20.406 1 94.69 722 PHE A C 1
ATOM 5701 O O . PHE A 1 722 ? -21.078 -26.938 -20.953 1 94.69 722 PHE A O 1
ATOM 5708 N N . ALA A 1 723 ? -22.219 -27.672 -19.234 1 94.81 723 ALA A N 1
ATOM 5709 C CA . ALA A 1 723 ? -22.109 -26.438 -18.453 1 94.81 723 ALA A CA 1
ATOM 5710 C C . ALA A 1 723 ? -22.172 -26.734 -16.953 1 94.81 723 ALA A C 1
ATOM 5712 O O . ALA A 1 723 ? -22.875 -27.656 -16.531 1 94.81 723 ALA A O 1
ATOM 5713 N N . LEU A 1 724 ? -21.438 -25.984 -16.297 1 94.88 724 LEU A N 1
ATOM 5714 C CA . LEU A 1 724 ? -21.406 -26.094 -14.852 1 94.88 724 LEU A CA 1
ATOM 5715 C C . LEU A 1 724 ? -22.594 -25.359 -14.227 1 94.88 724 LEU A C 1
ATOM 5717 O O . LEU A 1 724 ? -22.891 -24.234 -14.602 1 94.88 724 LEU A O 1
ATOM 5721 N N . ASP A 1 725 ? -23.297 -26.016 -13.352 1 92.38 725 ASP A N 1
ATOM 5722 C CA . ASP A 1 725 ? -24.281 -25.406 -12.469 1 92.38 725 ASP A CA 1
ATOM 5723 C C . ASP A 1 725 ? -23.781 -25.359 -11.023 1 92.38 725 ASP A C 1
ATOM 5725 O O . ASP A 1 725 ? -24.078 -26.266 -10.234 1 92.38 725 ASP A O 1
ATOM 5729 N N . GLY A 1 726 ? -23.094 -24.438 -10.734 1 90.62 726 GLY A N 1
ATOM 5730 C CA . GLY A 1 726 ? -22.469 -24.25 -9.438 1 90.62 726 GLY A CA 1
ATOM 5731 C C . GLY A 1 726 ? -21.578 -23.031 -9.359 1 90.62 726 GLY A C 1
ATOM 5732 O O . GLY A 1 726 ? -21.453 -22.281 -10.336 1 90.62 726 GLY A O 1
ATOM 5733 N N . PRO A 1 727 ? -20.969 -22.781 -8.172 1 89.5 727 PRO A N 1
ATOM 5734 C CA . PRO A 1 727 ? -20.125 -21.594 -7.996 1 89.5 727 PRO A CA 1
ATOM 5735 C C . PRO A 1 727 ? -18.75 -21.734 -8.656 1 89.5 727 PRO A C 1
ATOM 5737 O O . PRO A 1 727 ? -18.266 -22.859 -8.852 1 89.5 727 PRO A O 1
ATOM 5740 N N . PRO A 1 728 ? -18.188 -20.594 -9.062 1 91 728 PRO A N 1
ATOM 5741 C CA . PRO A 1 728 ? -16.797 -20.641 -9.531 1 91 728 PRO A CA 1
ATOM 5742 C C . PRO A 1 728 ? -15.844 -21.234 -8.492 1 91 728 PRO A C 1
ATOM 5744 O O . PRO A 1 728 ? -16.125 -21.172 -7.297 1 91 728 PRO A O 1
ATOM 5747 N N . LEU A 1 729 ? -14.781 -21.828 -8.969 1 91.69 729 LEU A N 1
ATOM 5748 C CA . LEU A 1 729 ? -13.812 -22.453 -8.086 1 91.69 729 LEU A CA 1
ATOM 5749 C C . LEU A 1 729 ? -13.195 -21.438 -7.129 1 91.69 729 LEU A C 1
ATOM 5751 O O . LEU A 1 729 ? -12.859 -21.781 -5.992 1 91.69 729 LEU A O 1
ATOM 5755 N N . GLU A 1 730 ? -12.992 -20.219 -7.551 1 83.62 730 GLU A N 1
ATOM 5756 C CA . GLU A 1 730 ? -12.391 -19.172 -6.73 1 83.62 730 GLU A CA 1
ATOM 5757 C C . GLU A 1 730 ? -13.219 -18.922 -5.477 1 83.62 730 GLU A C 1
ATOM 5759 O O . GLU A 1 730 ? -12.672 -18.609 -4.414 1 83.62 730 GLU A O 1
ATOM 5764 N N . THR A 1 731 ? -14.508 -18.969 -5.621 1 81.75 731 THR A N 1
ATOM 5765 C CA . THR A 1 731 ? -15.398 -18.734 -4.492 1 81.75 731 THR A CA 1
ATOM 5766 C C . THR A 1 731 ? -15.305 -19.875 -3.479 1 81.75 731 THR A C 1
ATOM 5768 O O . THR A 1 731 ? -15.477 -19.656 -2.277 1 81.75 731 THR A O 1
ATOM 5771 N N . LYS A 1 732 ? -15.055 -21.031 -3.975 1 83.88 732 LYS A N 1
ATOM 5772 C CA . LYS A 1 732 ? -14.969 -22.203 -3.102 1 83.88 732 LYS A CA 1
ATOM 5773 C C . LYS A 1 732 ? -13.695 -22.172 -2.26 1 83.88 732 LYS A C 1
ATOM 5775 O O . LYS A 1 732 ? -13.68 -22.656 -1.129 1 83.88 732 LYS A O 1
ATOM 5780 N N . VAL A 1 733 ? -12.703 -21.578 -2.822 1 80.88 733 VAL A N 1
ATOM 5781 C CA . VAL A 1 733 ? -11.438 -21.5 -2.104 1 80.88 733 VAL A CA 1
ATOM 5782 C C . VAL A 1 733 ? -11.492 -20.344 -1.102 1 80.88 733 VAL A C 1
ATOM 5784 O O . VAL A 1 733 ? -10.977 -20.453 0.013 1 80.88 733 VAL A O 1
ATOM 5787 N N . HIS A 1 734 ? -12.055 -19.109 -1.471 1 64.38 734 HIS A N 1
ATOM 5788 C CA . HIS A 1 734 ? -12.078 -17.906 -0.631 1 64.38 734 HIS A CA 1
ATOM 5789 C C . HIS A 1 734 ? -13.078 -18.062 0.513 1 64.38 734 HIS A C 1
ATOM 5791 O O . HIS A 1 734 ? -12.984 -17.359 1.523 1 64.38 734 HIS A O 1
ATOM 5797 N N . ALA A 1 735 ? -14.234 -18.734 0.292 1 50.94 735 ALA A N 1
ATOM 5798 C CA . ALA A 1 735 ? -15.273 -18.875 1.306 1 50.94 735 ALA A CA 1
ATOM 5799 C C . ALA A 1 735 ? -14.672 -19.094 2.691 1 50.94 735 ALA A C 1
ATOM 5801 O O . ALA A 1 735 ? -15.281 -18.734 3.703 1 50.94 735 ALA A O 1
ATOM 5802 N N . GLY A 1 736 ? -13.523 -19.375 2.871 1 46.59 736 GLY A N 1
ATOM 5803 C CA . GLY A 1 736 ? -13.016 -19.594 4.219 1 46.59 736 GLY A CA 1
ATOM 5804 C C . GLY A 1 736 ? -12.086 -18.484 4.684 1 46.59 736 GLY A C 1
ATOM 5805 O O . GLY A 1 736 ? -11.812 -18.359 5.879 1 46.59 736 GLY A O 1
ATOM 5806 N N . ALA A 1 737 ? -11.383 -17.812 3.918 1 49.53 737 ALA A N 1
ATOM 5807 C CA . ALA A 1 737 ? -10.258 -17.016 4.395 1 49.53 737 ALA A CA 1
ATOM 5808 C C . ALA A 1 737 ? -10.586 -15.531 4.398 1 49.53 737 ALA A C 1
ATOM 5810 O O . ALA A 1 737 ? -10.523 -14.875 5.441 1 49.53 737 ALA A O 1
ATOM 5811 N N . LEU A 1 738 ? -10.352 -14.719 3.293 1 50.75 738 LEU A N 1
ATOM 5812 C CA . LEU A 1 738 ? -10.57 -13.289 3.123 1 50.75 738 LEU A CA 1
ATOM 5813 C C . LEU A 1 738 ? -11.945 -13.016 2.527 1 50.75 738 LEU A C 1
ATOM 5815 O O . LEU A 1 738 ? -12.477 -13.844 1.782 1 50.75 738 LEU A O 1
ATOM 5819 N N . HIS A 1 739 ? -12.859 -12.273 3.182 1 50.12 739 HIS A N 1
ATOM 5820 C CA . HIS A 1 739 ? -14.234 -11.977 2.791 1 50.12 739 HIS A CA 1
ATOM 5821 C C . HIS A 1 739 ? -14.383 -11.938 1.274 1 50.12 739 HIS A C 1
ATOM 5823 O O . HIS A 1 739 ? -13.531 -11.375 0.579 1 50.12 739 HIS A O 1
ATOM 5829 N N . SER A 1 740 ? -15.117 -12.914 0.836 1 46.78 740 SER A N 1
ATOM 5830 C CA . SER A 1 740 ? -15.391 -13.258 -0.555 1 46.78 740 SER A CA 1
ATOM 5831 C C . SER A 1 740 ? -15.805 -12.023 -1.355 1 46.78 740 SER A C 1
ATOM 5833 O O . SER A 1 740 ? -16.281 -11.039 -0.788 1 46.78 740 SER A O 1
ATOM 5835 N N . HIS A 1 741 ? -15.336 -11.852 -2.617 1 49.97 741 HIS A N 1
ATOM 5836 C CA . HIS A 1 741 ? -15.773 -10.914 -3.648 1 49.97 741 HIS A CA 1
ATOM 5837 C C . HIS A 1 741 ? -17.297 -10.758 -3.643 1 49.97 741 HIS A C 1
ATOM 5839 O O . HIS A 1 741 ? -18.016 -11.75 -3.557 1 49.97 741 HIS A O 1
ATOM 5845 N N . PRO A 1 742 ? -17.703 -9.539 -3.355 1 47.38 742 PRO A N 1
ATOM 5846 C CA . PRO A 1 742 ? -19.141 -9.383 -3.545 1 47.38 742 PRO A CA 1
ATOM 5847 C C . PRO A 1 742 ? -19.641 -10 -4.852 1 47.38 742 PRO A C 1
ATOM 5849 O O . PRO A 1 742 ? -18.891 -10.039 -5.84 1 47.38 742 PRO A O 1
ATOM 5852 N N . PRO A 1 743 ? -20.688 -10.656 -4.809 1 44.44 743 PRO A N 1
ATOM 5853 C CA . PRO A 1 743 ? -21.297 -11.25 -6 1 44.44 743 PRO A CA 1
ATOM 5854 C C . PRO A 1 743 ? -21.25 -10.32 -7.211 1 44.44 743 PRO A C 1
ATOM 5856 O O . PRO A 1 743 ? -21.281 -10.789 -8.352 1 44.44 743 PRO A O 1
ATOM 5859 N N . ALA A 1 744 ? -21.297 -9.031 -6.906 1 43.62 744 ALA A N 1
ATOM 5860 C CA . ALA A 1 744 ? -21.438 -8.078 -8.008 1 43.62 744 ALA A CA 1
ATOM 5861 C C . ALA A 1 744 ? -20.203 -8.094 -8.906 1 43.62 744 ALA A C 1
ATOM 5863 O O . ALA A 1 744 ? -20.297 -7.844 -10.109 1 43.62 744 ALA A O 1
ATOM 5864 N N . THR A 1 745 ? -18.953 -8.344 -8.336 1 51.03 745 THR A N 1
ATOM 5865 C CA . THR A 1 745 ? -17.703 -8.289 -9.109 1 51.03 745 THR A CA 1
ATOM 5866 C C . THR A 1 745 ? -17.562 -9.539 -9.977 1 51.03 745 THR A C 1
ATOM 5868 O O . THR A 1 745 ? -16.797 -9.531 -10.945 1 51.03 745 THR A O 1
ATOM 5871 N N . MET A 1 746 ? -18.344 -10.531 -9.625 1 57.84 746 MET A N 1
ATOM 5872 C CA . MET A 1 746 ? -18.266 -11.797 -10.344 1 57.84 746 MET A CA 1
ATOM 5873 C C . MET A 1 746 ? -19.203 -11.805 -11.547 1 57.84 746 MET A C 1
ATOM 5875 O O . MET A 1 746 ? -19.172 -12.734 -12.352 1 57.84 746 MET A O 1
ATOM 5879 N N . GLY A 1 747 ? -19.703 -10.562 -11.672 1 64.94 747 GLY A N 1
ATOM 5880 C CA . GLY A 1 747 ? -20.719 -10.578 -12.711 1 64.94 747 GLY A CA 1
ATOM 5881 C C . GLY A 1 747 ? -20.141 -10.445 -14.109 1 64.94 747 GLY A C 1
ATOM 5882 O O . GLY A 1 747 ? -20.672 -11.016 -15.062 1 64.94 747 GLY A O 1
ATOM 5883 N N . GLU A 1 748 ? -18.984 -9.805 -14.164 1 86.38 748 GLU A N 1
ATOM 5884 C CA . GLU A 1 748 ? -18.469 -9.562 -15.508 1 86.38 748 GLU A CA 1
ATOM 5885 C C . GLU A 1 748 ? -17.391 -10.578 -15.875 1 86.38 748 GLU A C 1
ATOM 5887 O O . GLU A 1 748 ? -16.375 -10.234 -16.484 1 86.38 748 GLU A O 1
ATOM 5892 N N . ASP A 1 749 ? -17.531 -11.758 -15.422 1 92.81 749 ASP A N 1
ATOM 5893 C CA . ASP A 1 749 ? -16.766 -12.922 -15.867 1 92.81 749 ASP A CA 1
ATOM 5894 C C . ASP A 1 749 ? -17.531 -13.703 -16.938 1 92.81 749 ASP A C 1
ATOM 5896 O O . ASP A 1 749 ? -18.625 -14.203 -16.688 1 92.81 749 ASP A O 1
ATOM 5900 N N . LEU A 1 750 ? -17 -13.844 -18.125 1 95 750 LEU A N 1
ATOM 5901 C CA . LEU A 1 750 ? -17.688 -14.43 -19.266 1 95 750 LEU A CA 1
ATOM 5902 C C . LEU A 1 750 ? -17.969 -15.914 -19.031 1 95 750 LEU A C 1
ATOM 5904 O O . LEU A 1 750 ? -18.797 -16.5 -19.719 1 95 750 LEU A O 1
ATOM 5908 N N . PHE A 1 751 ? -17.266 -16.516 -18.094 1 95.31 751 PHE A N 1
ATOM 5909 C CA . PHE A 1 751 ? -17.375 -17.969 -17.906 1 95.31 751 PHE A CA 1
ATOM 5910 C C . PHE A 1 751 ? -18.156 -18.297 -16.641 1 95.31 751 PHE A C 1
ATOM 5912 O O . PHE A 1 751 ? -18.922 -19.266 -16.625 1 95.31 751 PHE A O 1
ATOM 5919 N N . THR A 1 752 ? -18 -17.5 -15.641 1 91.69 752 THR A N 1
ATOM 5920 C CA . THR A 1 752 ? -18.594 -17.844 -14.352 1 91.69 752 THR A CA 1
ATOM 5921 C C . THR A 1 752 ? -19.547 -16.75 -13.883 1 91.69 752 THR A C 1
ATOM 5923 O O . THR A 1 752 ? -20.203 -16.891 -12.844 1 91.69 752 THR A O 1
ATOM 5926 N N . GLY A 1 753 ? -19.594 -15.758 -14.641 1 88.56 753 GLY A N 1
ATOM 5927 C CA . GLY A 1 753 ? -20.406 -14.625 -14.227 1 88.56 753 GLY A CA 1
ATOM 5928 C C . GLY A 1 753 ? -21.844 -14.734 -14.672 1 88.56 753 GLY A C 1
ATOM 5929 O O . GLY A 1 753 ? -22.422 -15.82 -14.695 1 88.56 753 GLY A O 1
ATOM 5930 N N . SER A 1 754 ? -22.5 -13.586 -15.055 1 87.19 754 SER A N 1
ATOM 5931 C CA . SER A 1 754 ? -23.938 -13.469 -15.289 1 87.19 754 SER A CA 1
ATOM 5932 C C . SER A 1 754 ? -24.297 -13.852 -16.719 1 87.19 754 SER A C 1
ATOM 5934 O O . SER A 1 754 ? -25.469 -14.023 -17.047 1 87.19 754 SER A O 1
ATOM 5936 N N . MET A 1 755 ? -23.344 -14.031 -17.578 1 91.5 755 MET A N 1
ATOM 5937 C CA . MET A 1 755 ? -23.641 -14.383 -18.969 1 91.5 755 MET A CA 1
ATOM 5938 C C . MET A 1 755 ? -24.328 -15.734 -19.047 1 91.5 755 MET A C 1
ATOM 5940 O O . MET A 1 755 ? -23.859 -16.719 -18.469 1 91.5 755 MET A O 1
ATOM 5944 N N . PRO A 1 756 ? -25.469 -15.766 -19.734 1 91.25 756 PRO A N 1
ATOM 5945 C CA . PRO A 1 756 ? -26.156 -17.047 -19.875 1 91.25 756 PRO A CA 1
ATOM 5946 C C . PRO A 1 756 ? -25.281 -18.109 -20.531 1 91.25 756 PRO A C 1
ATOM 5948 O O . PRO A 1 756 ? -24.531 -17.812 -21.469 1 91.25 756 PRO A O 1
ATOM 5951 N N . ARG A 1 757 ? -25.453 -19.359 -20.141 1 93.06 757 ARG A N 1
ATOM 5952 C CA . ARG A 1 757 ? -24.625 -20.453 -20.625 1 93.06 757 ARG A CA 1
ATOM 5953 C C . ARG A 1 757 ? -24.859 -20.703 -22.109 1 93.06 757 ARG A C 1
ATOM 5955 O O . ARG A 1 757 ? -23.953 -21.109 -22.828 1 93.06 757 ARG A O 1
ATOM 5962 N N . GLU A 1 758 ? -26.062 -20.391 -22.547 1 91.38 758 GLU A N 1
ATOM 5963 C CA . GLU A 1 758 ? -26.391 -20.578 -23.953 1 91.38 758 GLU A CA 1
ATOM 5964 C C . GLU A 1 758 ? -25.562 -19.656 -24.844 1 91.38 758 GLU A C 1
ATOM 5966 O O . GLU A 1 758 ? -25.125 -20.047 -25.922 1 91.38 758 GLU A O 1
ATOM 5971 N N . VAL A 1 759 ? -25.359 -18.469 -24.344 1 91.88 759 VAL A N 1
ATOM 5972 C CA . VAL A 1 759 ? -24.578 -17.5 -25.109 1 91.88 759 VAL A CA 1
ATOM 5973 C C . VAL A 1 759 ? -23.125 -17.953 -25.188 1 91.88 759 VAL A C 1
ATOM 5975 O O . VAL A 1 759 ? -22.5 -17.859 -26.25 1 91.88 759 VAL A O 1
ATOM 5978 N N . LEU A 1 760 ? -22.625 -18.422 -24.078 1 94.5 760 LEU A N 1
ATOM 5979 C CA . LEU A 1 760 ? -21.25 -18.906 -24 1 94.5 760 LEU A CA 1
ATOM 5980 C C . LEU A 1 760 ? -21.047 -20.094 -24.938 1 94.5 760 LEU A C 1
ATOM 5982 O O . LEU A 1 760 ? -20.078 -20.125 -25.703 1 94.5 760 LEU A O 1
ATOM 5986 N N . LEU A 1 761 ? -21.969 -21.047 -24.953 1 94.5 761 LEU A N 1
ATOM 5987 C CA . LEU A 1 761 ? -21.844 -22.266 -25.75 1 94.5 761 LEU A CA 1
ATOM 5988 C C . LEU A 1 761 ? -22.016 -21.969 -27.234 1 94.5 761 LEU A C 1
ATOM 5990 O O . LEU A 1 761 ? -21.375 -22.594 -28.078 1 94.5 761 LEU A O 1
ATOM 5994 N N . ASN A 1 762 ? -22.875 -21.031 -27.5 1 91.88 762 ASN A N 1
ATOM 5995 C CA . ASN A 1 762 ? -23.094 -20.688 -28.891 1 91.88 762 ASN A CA 1
ATOM 5996 C C . ASN A 1 762 ? -21.906 -19.922 -29.469 1 91.88 762 ASN A C 1
ATOM 5998 O O . ASN A 1 762 ? -21.688 -19.922 -30.672 1 91.88 762 ASN A O 1
ATOM 6002 N N . ALA A 1 763 ? -21.188 -19.234 -28.578 1 91.38 763 ALA A N 1
ATOM 6003 C CA . ALA A 1 763 ? -19.953 -18.594 -29.016 1 91.38 763 ALA A CA 1
ATOM 6004 C C . ALA A 1 763 ? -18.875 -19.625 -29.328 1 91.38 763 ALA A C 1
ATOM 6006 O O . ALA A 1 763 ? -17.969 -19.375 -30.125 1 91.38 763 ALA A O 1
ATOM 6007 N N . LEU A 1 764 ? -18.969 -20.812 -28.766 1 91.5 764 LEU A N 1
ATOM 6008 C CA . LEU A 1 764 ? -17.953 -21.859 -28.891 1 91.5 764 LEU A CA 1
ATOM 6009 C C . LEU A 1 764 ? -18.297 -22.797 -30.031 1 91.5 764 LEU A C 1
ATOM 6011 O O . LEU A 1 764 ? -17.453 -23.578 -30.484 1 91.5 764 LEU A O 1
ATOM 6015 N N . ARG A 1 765 ? -19.484 -22.703 -30.547 1 82.62 765 ARG A N 1
ATOM 6016 C CA . ARG A 1 765 ? -19.969 -23.672 -31.516 1 82.62 765 ARG A CA 1
ATOM 6017 C C . ARG A 1 765 ? -19.156 -23.641 -32.812 1 82.62 765 ARG A C 1
ATOM 6019 O O . ARG A 1 765 ? -18.641 -22.594 -33.188 1 82.62 765 ARG A O 1
ATOM 6026 N N . VAL A 1 766 ? -18.984 -24.719 -33.344 1 75.12 766 VAL A N 1
ATOM 6027 C CA . VAL A 1 766 ? -18.219 -24.859 -34.562 1 75.12 766 VAL A CA 1
ATOM 6028 C C . VAL A 1 766 ? -19.141 -24.797 -35.781 1 75.12 766 VAL A C 1
ATOM 6030 O O . VAL A 1 766 ? -18.797 -24.203 -36.812 1 75.12 766 VAL A O 1
ATOM 6033 N N . ASP A 1 767 ? -20.328 -25.359 -35.562 1 77.38 767 ASP A N 1
ATOM 6034 C CA . ASP A 1 767 ? -21.266 -25.422 -36.656 1 77.38 767 ASP A CA 1
ATOM 6035 C C . ASP A 1 767 ? -22.422 -24.453 -36.438 1 77.38 767 ASP A C 1
ATOM 6037 O O . ASP A 1 767 ? -22.484 -23.75 -35.438 1 77.38 767 ASP A O 1
ATOM 6041 N N . GLU A 1 768 ? -23.344 -24.328 -37.344 1 77.75 768 GLU A N 1
ATOM 6042 C CA . GLU A 1 768 ? -24.422 -23.344 -37.344 1 77.75 768 GLU A CA 1
ATOM 6043 C C . GLU A 1 768 ? -25.594 -23.797 -36.469 1 77.75 768 GLU A C 1
ATOM 6045 O O . GLU A 1 768 ? -26.531 -23.047 -36.25 1 77.75 768 GLU A O 1
ATOM 6050 N N . THR A 1 769 ? -25.375 -24.953 -35.844 1 78.69 769 THR A N 1
ATOM 6051 C CA . THR A 1 769 ? -26.469 -25.438 -35.031 1 78.69 769 THR A CA 1
ATOM 6052 C C . THR A 1 769 ? -26.484 -24.719 -33.688 1 78.69 769 THR A C 1
ATOM 6054 O O . THR A 1 769 ? -25.484 -24.734 -32.938 1 78.69 769 THR A O 1
ATOM 6057 N N . LEU A 1 770 ? -27.578 -24.141 -33.375 1 85.5 770 LEU A N 1
ATOM 6058 C CA . LEU A 1 770 ? -27.703 -23.422 -32.094 1 85.5 770 LEU A CA 1
ATOM 6059 C C . LEU A 1 770 ? -27.875 -24.406 -30.953 1 85.5 770 LEU A C 1
ATOM 6061 O O . LEU A 1 770 ? -28.594 -25.406 -31.078 1 85.5 770 LEU A O 1
ATOM 6065 N N . ILE A 1 771 ? -27.156 -24.188 -29.953 1 88.69 771 ILE A N 1
ATOM 6066 C CA . ILE A 1 771 ? -27.234 -25.031 -28.766 1 88.69 771 ILE A CA 1
ATOM 6067 C C . ILE A 1 771 ? -28.297 -24.484 -27.812 1 88.69 771 ILE A C 1
ATOM 6069 O O . ILE A 1 771 ? -28.188 -23.344 -27.344 1 88.69 771 ILE A O 1
ATOM 6073 N N . SER A 1 772 ? -29.328 -25.25 -27.625 1 87 772 SER A N 1
ATOM 6074 C CA . SER A 1 772 ? -30.406 -24.891 -26.719 1 87 772 SER A CA 1
ATOM 6075 C C . SER A 1 772 ? -30.203 -25.5 -25.328 1 87 772 SER A C 1
ATOM 6077 O O . SER A 1 772 ? -29.328 -26.359 -25.156 1 87 772 SER A O 1
ATOM 6079 N N . GLU A 1 773 ? -30.922 -25.156 -24.375 1 88.38 773 GLU A N 1
ATOM 6080 C CA . GLU A 1 773 ? -30.797 -25.594 -22.984 1 88.38 773 GLU A CA 1
ATOM 6081 C C . GLU A 1 773 ? -30.984 -27.109 -22.875 1 88.38 773 GLU A C 1
ATOM 6083 O O . GLU A 1 773 ? -30.359 -27.75 -22.031 1 88.38 773 GLU A O 1
ATOM 6088 N N . SER A 1 774 ? -31.844 -27.641 -23.75 1 86.44 774 SER A N 1
ATOM 6089 C CA . SER A 1 774 ? -32.125 -29.062 -23.703 1 86.44 774 SER A CA 1
ATOM 6090 C C . SER A 1 774 ? -30.953 -29.891 -24.172 1 86.44 774 SER A C 1
ATOM 6092 O O . SER A 1 774 ? -30.828 -31.078 -23.859 1 86.44 774 SER A O 1
ATOM 6094 N N . SER A 1 775 ? -30.047 -29.266 -24.875 1 90.5 775 SER A N 1
ATOM 6095 C CA . SER A 1 775 ? -28.906 -29.984 -25.453 1 90.5 775 SER A CA 1
ATOM 6096 C C . SER A 1 775 ? -27.656 -29.812 -24.578 1 90.5 775 SER A C 1
ATOM 6098 O O . SER A 1 775 ? -26.547 -30.141 -25.016 1 90.5 775 SER A O 1
ATOM 6100 N N . ILE A 1 776 ? -27.875 -29.344 -23.359 1 93 776 ILE A N 1
ATOM 6101 C CA . ILE A 1 776 ? -26.734 -29.078 -22.484 1 93 776 ILE A CA 1
ATOM 6102 C C . ILE A 1 776 ? -26.688 -30.141 -21.375 1 93 776 ILE A C 1
ATOM 6104 O O . ILE A 1 776 ? -27.719 -30.422 -20.734 1 93 776 ILE A O 1
ATOM 6108 N N . ALA A 1 777 ? -25.578 -30.797 -21.219 1 93.38 777 ALA A N 1
ATOM 6109 C CA . ALA A 1 777 ? -25.344 -31.641 -20.047 1 93.38 777 ALA A CA 1
ATOM 6110 C C . ALA A 1 777 ? -24.875 -30.812 -18.859 1 93.38 777 ALA A C 1
ATOM 6112 O O . ALA A 1 777 ? -23.781 -30.234 -18.891 1 93.38 777 ALA A O 1
ATOM 6113 N N . TRP A 1 778 ? -25.609 -30.781 -17.781 1 92.75 778 TRP A N 1
ATOM 6114 C CA . TRP A 1 778 ? -25.312 -29.922 -16.641 1 92.75 778 TRP A CA 1
ATOM 6115 C C . TRP A 1 778 ? -24.469 -30.672 -15.609 1 92.75 778 TRP A C 1
ATOM 6117 O O . TRP A 1 778 ? -24.797 -31.781 -15.219 1 92.75 778 TRP A O 1
ATOM 6127 N N . ILE A 1 779 ? -23.359 -30.109 -15.305 1 93.88 779 ILE A N 1
ATOM 6128 C CA . ILE A 1 779 ? -22.531 -30.562 -14.195 1 93.88 779 ILE A CA 1
ATOM 6129 C C . ILE A 1 779 ? -22.969 -29.875 -12.906 1 93.88 779 ILE A C 1
ATOM 6131 O O . ILE A 1 779 ? -22.625 -28.703 -12.688 1 93.88 779 ILE A O 1
ATOM 6135 N N . ARG A 1 780 ? -23.578 -30.484 -12.039 1 91.5 780 ARG A N 1
ATOM 6136 C CA . ARG A 1 780 ? -24.141 -29.906 -10.828 1 91.5 780 ARG A CA 1
ATOM 6137 C C . ARG A 1 780 ? -23.125 -29.938 -9.68 1 91.5 780 ARG A C 1
ATOM 6139 O O . ARG A 1 780 ? -22.672 -31.016 -9.289 1 91.5 780 ARG A O 1
ATOM 6146 N N . ASP A 1 781 ? -22.75 -28.828 -9.273 1 91.12 781 ASP A N 1
ATOM 6147 C CA . ASP A 1 781 ? -21.859 -28.656 -8.141 1 91.12 781 ASP A CA 1
ATOM 6148 C C . ASP A 1 781 ? -22.531 -27.859 -7.023 1 91.12 781 ASP A C 1
ATOM 6150 O O . ASP A 1 781 ? -22.484 -26.625 -7.02 1 91.12 781 ASP A O 1
ATOM 6154 N N . PRO A 1 782 ? -23.25 -28.469 -6.062 1 80.5 782 PRO A N 1
ATOM 6155 C CA . PRO A 1 782 ? -23.969 -27.75 -5.016 1 80.5 782 PRO A CA 1
ATOM 6156 C C . PRO A 1 782 ? -23.047 -27.016 -4.047 1 80.5 782 PRO A C 1
ATOM 6158 O O . PRO A 1 782 ? -21.906 -27.438 -3.85 1 80.5 782 PRO A O 1
ATOM 6161 N N . MET B 1 1 ? -5.141 37.562 72.25 1 15.44 1 MET B N 1
ATOM 6162 C CA . MET B 1 1 ? -5.371 36.219 72.75 1 15.44 1 MET B CA 1
ATOM 6163 C C . MET B 1 1 ? -6.832 35.812 72.562 1 15.44 1 MET B C 1
ATOM 6165 O O . MET B 1 1 ? -7.117 34.688 72.188 1 15.44 1 MET B O 1
ATOM 6169 N N . THR B 1 2 ? -7.793 36.531 73.125 1 13.91 2 THR B N 1
ATOM 6170 C CA . THR B 1 2 ? -8.852 36.156 74.062 1 13.91 2 THR B CA 1
ATOM 6171 C C . THR B 1 2 ? -10.156 35.875 73.312 1 13.91 2 THR B C 1
ATOM 6173 O O . THR B 1 2 ? -11.203 35.688 73.938 1 13.91 2 THR B O 1
ATOM 6176 N N . GLU B 1 3 ? -10.219 36.156 72.188 1 13.27 3 GLU B N 1
ATOM 6177 C CA . GLU B 1 3 ? -11.602 36.469 71.875 1 13.27 3 GLU B CA 1
ATOM 6178 C C . GLU B 1 3 ? -12.461 35.188 71.875 1 13.27 3 GLU B C 1
ATOM 6180 O O . GLU B 1 3 ? -12.188 34.25 71.062 1 13.27 3 GLU B O 1
ATOM 6185 N N . ALA B 1 4 ? -13.383 34.812 72.625 1 15.85 4 ALA B N 1
ATOM 6186 C CA . ALA B 1 4 ? -13.922 33.781 73.5 1 15.85 4 ALA B CA 1
ATOM 6187 C C . ALA B 1 4 ? -15.055 33.031 72.875 1 15.85 4 ALA B C 1
ATOM 6189 O O . ALA B 1 4 ? -15.062 31.781 72.812 1 15.85 4 ALA B O 1
ATOM 6190 N N . VAL B 1 5 ? -16.203 33.531 72.438 1 14.93 5 VAL B N 1
ATOM 6191 C CA . VAL B 1 5 ? -17.344 33.094 73.25 1 14.93 5 VAL B CA 1
ATOM 6192 C C . VAL B 1 5 ? -18 31.875 72.625 1 14.93 5 VAL B C 1
ATOM 6194 O O . VAL B 1 5 ? -17.797 31.594 71.438 1 14.93 5 VAL B O 1
ATOM 6197 N N . PRO B 1 6 ? -19.5 31.734 72.375 1 14.65 6 PRO B N 1
ATOM 6198 C CA . PRO B 1 6 ? -20.5 31.031 73.188 1 14.65 6 PRO B CA 1
ATOM 6199 C C . PRO B 1 6 ? -21.031 29.781 72.438 1 14.65 6 PRO B C 1
ATOM 6201 O O . PRO B 1 6 ? -20.828 29.609 71.25 1 14.65 6 PRO B O 1
ATOM 6204 N N . ASN B 1 7 ? -22.406 29.297 72.625 1 14.05 7 ASN B N 1
ATOM 6205 C CA . ASN B 1 7 ? -23.141 28.312 73.375 1 14.05 7 ASN B CA 1
ATOM 6206 C C . ASN B 1 7 ? -23.844 27.297 72.5 1 14.05 7 ASN B C 1
ATOM 6208 O O . ASN B 1 7 ? -23.703 26.078 72.688 1 14.05 7 ASN B O 1
ATOM 6212 N N . LEU B 1 8 ? -25.172 27.484 71.812 1 13.95 8 LEU B N 1
ATOM 6213 C CA . LEU B 1 8 ? -26.375 26.922 72.438 1 13.95 8 LEU B CA 1
ATOM 6214 C C . LEU B 1 8 ? -26.734 25.578 71.812 1 13.95 8 LEU B C 1
ATOM 6216 O O . LEU B 1 8 ? -26.25 25.25 70.75 1 13.95 8 LEU B O 1
ATOM 6220 N N . SER B 1 9 ? -28.109 25.375 71.312 1 13.7 9 SER B N 1
ATOM 6221 C CA . SER B 1 9 ? -29.188 24.562 71.875 1 13.7 9 SER B CA 1
ATOM 6222 C C . SER B 1 9 ? -29.359 23.266 71.125 1 13.7 9 SER B C 1
ATOM 6224 O O . SER B 1 9 ? -28.984 23.172 69.938 1 13.7 9 SER B O 1
ATOM 6226 N N . ARG B 1 10 ? -30.25 22.125 71.5 1 14.38 10 ARG B N 1
ATOM 6227 C CA . ARG B 1 10 ? -30.453 20.75 72 1 14.38 10 ARG B CA 1
ATOM 6228 C C . ARG B 1 10 ? -31.297 19.969 71 1 14.38 10 ARG B C 1
ATOM 6230 O O . ARG B 1 10 ? -31.016 18.812 70.688 1 14.38 10 ARG B O 1
ATOM 6237 N N . ASN B 1 11 ? -32.562 20.391 70.562 1 13.09 11 ASN B N 1
ATOM 6238 C CA . ASN B 1 11 ? -33.719 19.609 71 1 13.09 11 ASN B CA 1
ATOM 6239 C C . ASN B 1 11 ? -33.875 18.359 70.125 1 13.09 11 ASN B C 1
ATOM 6241 O O . ASN B 1 11 ? -33.375 18.297 69 1 13.09 11 ASN B O 1
ATOM 6245 N N . SER B 1 12 ? -35.188 17.516 70.188 1 13.96 12 SER B N 1
ATOM 6246 C CA . SER B 1 12 ? -35.781 16.281 70.688 1 13.96 12 SER B CA 1
ATOM 6247 C C . SER B 1 12 ? -36.312 15.438 69.5 1 13.96 12 SER B C 1
ATOM 6249 O O . SER B 1 12 ? -36.031 14.242 69.438 1 13.96 12 SER B O 1
ATOM 6251 N N . ILE B 1 13 ? -37.531 15.742 68.75 1 13.25 13 ILE B N 1
ATOM 6252 C CA . ILE B 1 13 ? -38.781 15.031 69.062 1 13.25 13 ILE B CA 1
ATOM 6253 C C . ILE B 1 13 ? -38.875 13.797 68.125 1 13.25 13 ILE B C 1
ATOM 6255 O O . ILE B 1 13 ? -38.281 13.758 67.062 1 13.25 13 ILE B O 1
ATOM 6259 N N . LEU B 1 14 ? -40.094 12.992 68.125 1 13.91 14 LEU B N 1
ATOM 6260 C CA . LEU B 1 14 ? -40.75 11.742 68.5 1 13.91 14 LEU B CA 1
ATOM 6261 C C . LEU B 1 14 ? -41.156 10.961 67.25 1 13.91 14 LEU B C 1
ATOM 6263 O O . LEU B 1 14 ? -40.875 9.766 67.125 1 13.91 14 LEU B O 1
ATOM 6267 N N . ALA B 1 15 ? -42.344 11.297 66.438 1 13.1 15 ALA B N 1
ATOM 6268 C CA . ALA B 1 15 ? -43.562 10.5 66.625 1 13.1 15 ALA B CA 1
ATOM 6269 C C . ALA B 1 15 ? -43.594 9.336 65.625 1 13.1 15 ALA B C 1
ATOM 6271 O O . ALA B 1 15 ? -42.875 9.359 64.625 1 13.1 15 ALA B O 1
ATOM 6272 N N . CYS B 1 16 ? -44.812 8.664 65.438 1 14.04 16 CYS B N 1
ATOM 6273 C CA . CYS B 1 16 ? -45.531 7.414 65.688 1 14.04 16 CYS B CA 1
ATOM 6274 C C . CYS B 1 16 ? -45.719 6.641 64.375 1 14.04 16 CYS B C 1
ATOM 6276 O O . CYS B 1 16 ? -45.188 5.547 64.188 1 14.04 16 CYS B O 1
ATOM 6278 N N . LEU B 1 17 ? -47.062 6.41 63.844 1 14.1 17 LEU B N 1
ATOM 6279 C CA . LEU B 1 17 ? -47.938 5.242 64 1 14.1 17 LEU B CA 1
ATOM 6280 C C . LEU B 1 17 ? -48.062 4.457 62.719 1 14.1 17 LEU B C 1
ATOM 6282 O O . LEU B 1 17 ? -47.781 3.254 62.688 1 14.1 17 LEU B O 1
ATOM 6286 N N . HIS B 1 18 ? -49.312 4.484 62.031 1 13.73 18 HIS B N 1
ATOM 6287 C CA . HIS B 1 18 ? -50.312 3.436 61.969 1 13.73 18 HIS B CA 1
ATOM 6288 C C . HIS B 1 18 ? -50.25 2.674 60.656 1 13.73 18 HIS B C 1
ATOM 6290 O O . HIS B 1 18 ? -49.625 3.127 59.688 1 13.73 18 HIS B O 1
ATOM 6296 N N . TYR B 1 19 ? -51.531 2.482 59.906 1 14.04 19 TYR B N 1
ATOM 6297 C CA . TYR B 1 19 ? -52.438 1.353 59.812 1 14.04 19 TYR B CA 1
ATOM 6298 C C . TYR B 1 19 ? -52.375 0.7 58.438 1 14.04 19 TYR B C 1
ATOM 6300 O O . TYR B 1 19 ? -52.094 -0.495 58.312 1 14.04 19 TYR B O 1
ATOM 6308 N N . HIS B 1 20 ? -53.469 0.884 57.531 1 13.75 20 HIS B N 1
ATOM 6309 C CA . HIS B 1 20 ? -54.531 -0.096 57.25 1 13.75 20 HIS B CA 1
ATOM 6310 C C . HIS B 1 20 ? -54.281 -0.774 55.906 1 13.75 20 HIS B C 1
ATOM 6312 O O . HIS B 1 20 ? -53.5 -0.281 55.094 1 13.75 20 HIS B O 1
ATOM 6318 N N . ASN B 1 21 ? -55.438 -0.977 55.062 1 14.08 21 ASN B N 1
ATOM 6319 C CA . ASN B 1 21 ? -56.25 -2.146 54.719 1 14.08 21 ASN B CA 1
ATOM 6320 C C . ASN B 1 21 ? -56 -2.611 53.281 1 14.08 21 ASN B C 1
ATOM 6322 O O . ASN B 1 21 ? -55.594 -3.752 53.062 1 14.08 21 ASN B O 1
ATOM 6326 N N . THR B 1 22 ? -57.062 -2.385 52.312 1 14.27 22 THR B N 1
ATOM 6327 C CA . THR B 1 22 ? -58 -3.389 51.812 1 14.27 22 THR B CA 1
ATOM 6328 C C . THR B 1 22 ? -57.594 -3.855 50.438 1 14.27 22 THR B C 1
ATOM 6330 O O . THR B 1 22 ? -56.719 -3.279 49.781 1 14.27 22 THR B O 1
ATOM 6333 N N . SER B 1 23 ? -58.562 -3.689 49.375 1 14.16 23 SER B N 1
ATOM 6334 C CA . SER B 1 23 ? -59.406 -4.715 48.75 1 14.16 23 SER B CA 1
ATOM 6335 C C . SER B 1 23 ? -58.875 -5.105 47.375 1 14.16 23 SER B C 1
ATOM 6337 O O . SER B 1 23 ? -58.656 -6.285 47.094 1 14.16 23 SER B O 1
ATOM 6339 N N . HIS B 1 24 ? -59.625 -4.621 46.219 1 14.09 24 HIS B N 1
ATOM 6340 C CA . HIS B 1 24 ? -60.5 -5.477 45.438 1 14.09 24 HIS B CA 1
ATOM 6341 C C . HIS B 1 24 ? -59.812 -6.004 44.188 1 14.09 24 HIS B C 1
ATOM 6343 O O . HIS B 1 24 ? -58.75 -5.527 43.812 1 14.09 24 HIS B O 1
ATOM 6349 N N . ASP B 1 25 ? -60.562 -5.766 43 1 14.45 25 ASP B N 1
ATOM 6350 C CA . ASP B 1 25 ? -61.281 -6.73 42.156 1 14.45 25 ASP B CA 1
ATOM 6351 C C . ASP B 1 25 ? -60.469 -7.098 40.906 1 14.45 25 ASP B C 1
ATOM 6353 O O . ASP B 1 25 ? -60.125 -8.258 40.719 1 14.45 25 ASP B O 1
ATOM 6357 N N . GLN B 1 26 ? -61 -6.594 39.656 1 15.04 26 GLN B N 1
ATOM 6358 C CA . GLN B 1 26 ? -61.625 -7.449 38.656 1 15.04 26 GLN B CA 1
ATOM 6359 C C . GLN B 1 26 ? -60.625 -7.906 37.594 1 15.04 26 GLN B C 1
ATOM 6361 O O . GLN B 1 26 ? -59.594 -7.281 37.438 1 15.04 26 GLN B O 1
ATOM 6366 N N . VAL B 1 27 ? -61.219 -8.586 36.656 1 16.2 27 VAL B N 1
ATOM 6367 C CA . VAL B 1 27 ? -61.031 -9.852 35.938 1 16.2 27 VAL B CA 1
ATOM 6368 C C . VAL B 1 27 ? -60.188 -9.625 34.688 1 16.2 27 VAL B C 1
ATOM 6370 O O . VAL B 1 27 ? -60 -8.484 34.281 1 16.2 27 VAL B O 1
ATOM 6373 N N . PRO B 1 28 ? -60.656 -10.219 33.531 1 16.05 28 PRO B N 1
ATOM 6374 C CA . PRO B 1 28 ? -60.125 -11.312 32.75 1 16.05 28 PRO B CA 1
ATOM 6375 C C . PRO B 1 28 ? -59.625 -10.852 31.375 1 16.05 28 PRO B C 1
ATOM 6377 O O . PRO B 1 28 ? -58.719 -11.469 30.812 1 16.05 28 PRO B O 1
ATOM 6380 N N . SER B 1 29 ? -60 -9.633 30.75 1 14.8 29 SER B N 1
ATOM 6381 C CA . SER B 1 29 ? -60.625 -9.961 29.469 1 14.8 29 SER B CA 1
ATOM 6382 C C . SER B 1 29 ? -59.594 -10.383 28.438 1 14.8 29 SER B C 1
ATOM 6384 O O . SER B 1 29 ? -58.469 -9.906 28.438 1 14.8 29 SER B O 1
ATOM 6386 N N . GLY B 1 30 ? -60.062 -11.18 27.375 1 15.31 30 GLY B N 1
ATOM 6387 C CA . GLY B 1 30 ? -59.781 -12.305 26.5 1 15.31 30 GLY B CA 1
ATOM 6388 C C . GLY B 1 30 ? -59.094 -11.891 25.219 1 15.31 30 GLY B C 1
ATOM 6389 O O . GLY B 1 30 ? -58.094 -12.523 24.797 1 15.31 30 GLY B O 1
ATOM 6390 N N . GLU B 1 31 ? -59.562 -10.859 24.391 1 16.27 31 GLU B N 1
ATOM 6391 C CA . GLU B 1 31 ? -59.938 -11.391 23.078 1 16.27 31 GLU B CA 1
ATOM 6392 C C . GLU B 1 31 ? -58.719 -11.586 22.188 1 16.27 31 GLU B C 1
ATOM 6394 O O . GLU B 1 31 ? -57.75 -10.836 22.297 1 16.27 31 GLU B O 1
ATOM 6399 N N . LEU B 1 32 ? -58.906 -12.516 21.234 1 16.02 32 LEU B N 1
ATOM 6400 C CA . LEU B 1 32 ? -58.156 -13.516 20.469 1 16.02 32 LEU B CA 1
ATOM 6401 C C . LEU B 1 32 ? -57.5 -12.883 19.266 1 16.02 32 LEU B C 1
ATOM 6403 O O . LEU B 1 32 ? -56.281 -13.062 19.047 1 16.02 32 LEU B O 1
ATOM 6407 N N . SER B 1 33 ? -58.25 -12.594 18.031 1 15.33 33 SER B N 1
ATOM 6408 C CA . SER B 1 33 ? -58.156 -13.508 16.906 1 15.33 33 SER B CA 1
ATOM 6409 C C . SER B 1 33 ? -57.094 -13.023 15.898 1 15.33 33 SER B C 1
ATOM 6411 O O . SER B 1 33 ? -56.594 -11.898 16.016 1 15.33 33 SER B O 1
ATOM 6413 N N . SER B 1 34 ? -57.594 -12.766 14.438 1 16.06 34 SER B N 1
ATOM 6414 C CA . SER B 1 34 ? -57.438 -13.617 13.266 1 16.06 34 SER B CA 1
ATOM 6415 C C . SER B 1 34 ? -56.344 -13.078 12.336 1 16.06 34 SER B C 1
ATOM 6417 O O . SER B 1 34 ? -55.938 -11.914 12.453 1 16.06 34 SER B O 1
ATOM 6419 N N . PRO B 1 35 ? -56.531 -13.328 10.797 1 17.59 35 PRO B N 1
ATOM 6420 C CA . PRO B 1 35 ? -55.844 -14.039 9.734 1 17.59 35 PRO B CA 1
ATOM 6421 C C . PRO B 1 35 ? -55.031 -13.102 8.836 1 17.59 35 PRO B C 1
ATOM 6423 O O . PRO B 1 35 ? -55.125 -11.883 8.969 1 17.59 35 PRO B O 1
ATOM 6426 N N . GLU B 1 36 ? -55.125 -13.312 7.312 1 18.16 36 GLU B N 1
ATOM 6427 C CA . GLU B 1 36 ? -54.375 -13.758 6.156 1 18.16 36 GLU B CA 1
ATOM 6428 C C . GLU B 1 36 ? -54.125 -12.617 5.164 1 18.16 36 GLU B C 1
ATOM 6430 O O . GLU B 1 36 ? -53.25 -12.68 4.332 1 18.16 36 GLU B O 1
ATOM 6435 N N . THR B 1 37 ? -54.906 -11.453 5.066 1 17.69 37 THR B N 1
ATOM 6436 C CA . THR B 1 37 ? -55.344 -11.164 3.707 1 17.69 37 THR B CA 1
ATOM 6437 C C . THR B 1 37 ? -54.156 -10.711 2.846 1 17.69 37 THR B C 1
ATOM 6439 O O . THR B 1 37 ? -53.344 -9.914 3.287 1 17.69 37 THR B O 1
ATOM 6442 N N . SER B 1 38 ? -54.094 -11.25 1.423 1 19.06 38 SER B N 1
ATOM 6443 C CA . SER B 1 38 ? -53.312 -11.492 0.216 1 19.06 38 SER B CA 1
ATOM 6444 C C . SER B 1 38 ? -53.156 -10.219 -0.609 1 19.06 38 SER B C 1
ATOM 6446 O O . SER B 1 38 ? -52.781 -10.273 -1.784 1 19.06 38 SER B O 1
ATOM 6448 N N . THR B 1 39 ? -53.312 -8.984 -0.148 1 18.66 39 THR B N 1
ATOM 6449 C CA . THR B 1 39 ? -53.75 -8.016 -1.149 1 18.66 39 THR B CA 1
ATOM 6450 C C . THR B 1 39 ? -52.688 -7.879 -2.256 1 18.66 39 THR B C 1
ATOM 6452 O O . THR B 1 39 ? -51.5 -7.871 -1.983 1 18.66 39 THR B O 1
ATOM 6455 N N . ARG B 1 40 ? -53.25 -7.844 -3.684 1 19.81 40 ARG B N 1
ATOM 6456 C CA . ARG B 1 40 ? -53.031 -7.844 -5.129 1 19.81 40 ARG B CA 1
ATOM 6457 C C . ARG B 1 40 ? -52.094 -6.715 -5.543 1 19.81 40 ARG B C 1
ATOM 6459 O O . ARG B 1 40 ? -52.219 -5.59 -5.062 1 19.81 40 ARG B O 1
ATOM 6466 N N . LEU B 1 41 ? -51.031 -7.047 -6.461 1 19.94 41 LEU B N 1
ATOM 6467 C CA . LEU B 1 41 ? -49.812 -6.496 -7.043 1 19.94 41 LEU B CA 1
ATOM 6468 C C . LEU B 1 41 ? -50.156 -5.441 -8.094 1 19.94 41 LEU B C 1
ATOM 6470 O O . LEU B 1 41 ? -50.625 -5.77 -9.188 1 19.94 41 LEU B O 1
ATOM 6474 N N . GLN B 1 42 ? -50.938 -4.266 -7.883 1 20.09 42 GLN B N 1
ATOM 6475 C CA . GLN B 1 42 ? -51.438 -3.33 -8.883 1 20.09 42 GLN B CA 1
ATOM 6476 C C . GLN B 1 42 ? -50.312 -2.826 -9.781 1 20.09 42 GLN B C 1
ATOM 6478 O O . GLN B 1 42 ? -49.219 -2.457 -9.289 1 20.09 42 GLN B O 1
ATOM 6483 N N . SER B 1 43 ? -50.438 -2.988 -11.234 1 20.16 43 SER B N 1
ATOM 6484 C CA . SER B 1 43 ? -49.75 -2.82 -12.5 1 20.16 43 SER B CA 1
ATOM 6485 C C . SER B 1 43 ? -49.344 -1.367 -12.719 1 20.16 43 SER B C 1
ATOM 6487 O O . SER B 1 43 ? -50.188 -0.47 -12.703 1 20.16 43 SER B O 1
ATOM 6489 N N . LYS B 1 44 ? -48.125 -1.005 -12.453 1 25.22 44 LYS B N 1
ATOM 6490 C CA . LYS B 1 44 ? -47.562 0.335 -12.492 1 25.22 44 LYS B CA 1
ATOM 6491 C C . LYS B 1 44 ? -47.531 0.875 -13.914 1 25.22 44 LYS B C 1
ATOM 6493 O O . LYS B 1 44 ? -46.875 0.303 -14.789 1 25.22 44 LYS B O 1
ATOM 6498 N N . PRO B 1 45 ? -48.562 1.693 -14.578 1 24.31 45 PRO B N 1
ATOM 6499 C CA . PRO B 1 45 ? -48.688 2.176 -15.961 1 24.31 45 PRO B CA 1
ATOM 6500 C C . PRO B 1 45 ? -47.5 3.055 -16.359 1 24.31 45 PRO B C 1
ATOM 6502 O O . PRO B 1 45 ? -46.875 3.699 -15.516 1 24.31 45 PRO B O 1
ATOM 6505 N N . LEU B 1 46 ? -47 3.008 -17.703 1 30.81 46 LEU B N 1
ATOM 6506 C CA . LEU B 1 46 ? -45.844 3.598 -18.406 1 30.81 46 LEU B CA 1
ATOM 6507 C C . LEU B 1 46 ? -46.062 5.098 -18.594 1 30.81 46 LEU B C 1
ATOM 6509 O O . LEU B 1 46 ? -47.062 5.523 -19.172 1 30.81 46 LEU B O 1
ATOM 6513 N N . ARG B 1 47 ? -45.531 6.023 -17.891 1 34.81 47 ARG B N 1
ATOM 6514 C CA . ARG B 1 47 ? -45.844 7.445 -17.953 1 34.81 47 ARG B CA 1
ATOM 6515 C C . ARG B 1 47 ? -45.312 8.078 -19.234 1 34.81 47 ARG B C 1
ATOM 6517 O O . ARG B 1 47 ? -44.156 7.859 -19.578 1 34.81 47 ARG B O 1
ATOM 6524 N N . PRO B 1 48 ? -46.094 8.625 -20.141 1 43.5 48 PRO B N 1
ATOM 6525 C CA . PRO B 1 48 ? -45.75 9.266 -21.422 1 43.5 48 PRO B CA 1
ATOM 6526 C C . PRO B 1 48 ? -44.781 10.422 -21.25 1 43.5 48 PRO B C 1
ATOM 6528 O O . PRO B 1 48 ? -44.75 11.07 -20.203 1 43.5 48 PRO B O 1
ATOM 6531 N N . HIS B 1 49 ? -43.844 10.68 -22.359 1 53.62 49 HIS B N 1
ATOM 6532 C CA . HIS B 1 49 ? -42.75 11.641 -22.312 1 53.62 49 HIS B CA 1
ATOM 6533 C C . HIS B 1 49 ? -43.281 13.07 -22.266 1 53.62 49 HIS B C 1
ATOM 6535 O O . HIS B 1 49 ? -42.812 13.891 -21.469 1 53.62 49 HIS B O 1
ATOM 6541 N N . VAL B 1 50 ? -43.938 13.438 -23.297 1 60.62 50 VAL B N 1
ATOM 6542 C CA . VAL B 1 50 ? -44.719 14.688 -23.234 1 60.62 50 VAL B CA 1
ATOM 6543 C C . VAL B 1 50 ? -46.062 14.438 -22.562 1 60.62 50 VAL B C 1
ATOM 6545 O O . VAL B 1 50 ? -46.875 13.656 -23.062 1 60.62 50 VAL B O 1
ATOM 6548 N N . VAL B 1 51 ? -46.281 14.898 -21.469 1 65.75 51 VAL B N 1
ATOM 6549 C CA . VAL B 1 51 ? -47.406 14.516 -20.656 1 65.75 51 VAL B CA 1
ATOM 6550 C C . VAL B 1 51 ? -48.562 15.516 -20.844 1 65.75 51 VAL B C 1
ATOM 6552 O O . VAL B 1 51 ? -49.719 15.195 -20.625 1 65.75 51 VAL B O 1
ATOM 6555 N N . ASP B 1 52 ? -48.156 16.875 -21.109 1 72.69 52 ASP B N 1
ATOM 6556 C CA . ASP B 1 52 ? -49.219 17.859 -21.156 1 72.69 52 ASP B CA 1
ATOM 6557 C C . ASP B 1 52 ? -48.875 19.047 -22.047 1 72.69 52 ASP B C 1
ATOM 6559 O O . ASP B 1 52 ? -47.719 19.203 -22.422 1 72.69 52 ASP B O 1
ATOM 6563 N N . GLU B 1 53 ? -49.844 19.656 -22.797 1 74.44 53 GLU B N 1
ATOM 6564 C CA . GLU B 1 53 ? -49.719 20.953 -23.453 1 74.44 53 GLU B CA 1
ATOM 6565 C C . GLU B 1 53 ? -50.5 22.031 -22.703 1 74.44 53 GLU B C 1
ATOM 6567 O O . GLU B 1 53 ? -51.719 21.891 -22.516 1 74.44 53 GLU B O 1
ATOM 6572 N N . ARG B 1 54 ? -49.688 23.031 -22.047 1 74.62 54 ARG B N 1
ATOM 6573 C CA . ARG B 1 54 ? -50.344 24.062 -21.234 1 74.62 54 ARG B CA 1
ATOM 6574 C C . ARG B 1 54 ? -49.875 25.453 -21.656 1 74.62 54 ARG B C 1
ATOM 6576 O O . ARG B 1 54 ? -48.781 25.609 -22.234 1 74.62 54 ARG B O 1
ATOM 6583 N N . VAL B 1 55 ? -50.75 26.344 -21.578 1 72.88 55 VAL B N 1
ATOM 6584 C CA . VAL B 1 55 ? -50.375 27.75 -21.703 1 72.88 55 VAL B CA 1
ATOM 6585 C C . VAL B 1 55 ? -49.656 28.203 -20.422 1 72.88 55 VAL B C 1
ATOM 6587 O O . VAL B 1 55 ? -50.25 28.219 -19.344 1 72.88 55 VAL B O 1
ATOM 6590 N N . ILE B 1 56 ? -48.375 28.344 -20.406 1 72.31 56 ILE B N 1
ATOM 6591 C CA . ILE B 1 56 ? -47.562 28.828 -19.312 1 72.31 56 ILE B CA 1
ATOM 6592 C C . ILE B 1 56 ? -46.969 30.188 -19.656 1 72.31 56 ILE B C 1
ATOM 6594 O O . ILE B 1 56 ? -46.344 30.359 -20.688 1 72.31 56 ILE B O 1
ATOM 6598 N N . ASP B 1 57 ? -47.188 31.109 -18.906 1 70.06 57 ASP B N 1
ATOM 6599 C CA . ASP B 1 57 ? -46.781 32.5 -19.031 1 70.06 57 ASP B CA 1
ATOM 6600 C C . ASP B 1 57 ? -47.25 33.094 -20.375 1 70.06 57 ASP B C 1
ATOM 6602 O O . ASP B 1 57 ? -46.5 33.844 -21 1 70.06 57 ASP B O 1
ATOM 6606 N N . GLY B 1 58 ? -48.375 32.781 -20.812 1 76.25 58 GLY B N 1
ATOM 6607 C CA . GLY B 1 58 ? -49.031 33.344 -21.969 1 76.25 58 GLY B CA 1
ATOM 6608 C C . GLY B 1 58 ? -48.688 32.625 -23.266 1 76.25 58 GLY B C 1
ATOM 6609 O O . GLY B 1 58 ? -49.219 32.938 -24.328 1 76.25 58 GLY B O 1
ATOM 6610 N N . GLU B 1 59 ? -47.719 31.781 -23.281 1 72.31 59 GLU B N 1
ATOM 6611 C CA . GLU B 1 59 ? -47.344 31.062 -24.5 1 72.31 59 GLU B CA 1
ATOM 6612 C C . GLU B 1 59 ? -47.75 29.578 -24.391 1 72.31 59 GLU B C 1
ATOM 6614 O O . GLU B 1 59 ? -47.719 29 -23.297 1 72.31 59 GLU B O 1
ATOM 6619 N N . LEU B 1 60 ? -48.312 29.078 -25.469 1 78.56 60 LEU B N 1
ATOM 6620 C CA . LEU B 1 60 ? -48.656 27.656 -25.531 1 78.56 60 LEU B CA 1
ATOM 6621 C C . LEU B 1 60 ? -47.406 26.797 -25.484 1 78.56 60 LEU B C 1
ATOM 6623 O O . LEU B 1 60 ? -46.5 26.922 -26.344 1 78.56 60 LEU B O 1
ATOM 6627 N N . CYS B 1 61 ? -47.188 25.984 -24.391 1 75.62 61 CYS B N 1
ATOM 6628 C CA . CYS B 1 61 ? -46 25.203 -24.156 1 75.62 61 CYS B CA 1
ATOM 6629 C C . CYS B 1 61 ? -46.281 23.719 -24.156 1 75.62 61 CYS B C 1
ATOM 6631 O O . CYS B 1 61 ? -47.406 23.297 -23.781 1 75.62 61 CYS B O 1
ATOM 6633 N N . PHE B 1 62 ? -45.375 22.844 -24.656 1 78.06 62 PHE B N 1
ATOM 6634 C CA . PHE B 1 62 ? -45.344 21.406 -24.391 1 78.06 62 PHE B CA 1
ATOM 6635 C C . PHE B 1 62 ? -44.906 21.125 -22.969 1 78.06 62 PHE B C 1
ATOM 6637 O O . PHE B 1 62 ? -43.938 21.75 -22.469 1 78.06 62 PHE B O 1
ATOM 6644 N N . VAL B 1 63 ? -45.625 20.359 -22.141 1 76.88 63 VAL B N 1
ATOM 6645 C CA . VAL B 1 63 ? -45.25 19.922 -20.797 1 76.88 63 VAL B CA 1
ATOM 6646 C C . VAL B 1 63 ? -44.781 18.469 -20.844 1 76.88 63 VAL B C 1
ATOM 6648 O O . VAL B 1 63 ? -45.469 17.594 -21.359 1 76.88 63 VAL B O 1
ATOM 6651 N N . TYR B 1 64 ? -43.625 18.266 -20.469 1 66.62 64 TYR B N 1
ATOM 6652 C CA . TYR B 1 64 ? -43 16.953 -20.516 1 66.62 64 TYR B CA 1
ATOM 6653 C C . TYR B 1 64 ? -43.219 16.203 -19.203 1 66.62 64 TYR B C 1
ATOM 6655 O O . TYR B 1 64 ? -43.531 16.812 -18.188 1 66.62 64 TYR B O 1
ATOM 6663 N N . ALA B 1 65 ? -43.031 14.773 -19.172 1 65.88 65 ALA B N 1
ATOM 6664 C CA . ALA B 1 65 ? -43.312 13.883 -18.047 1 65.88 65 ALA B CA 1
ATOM 6665 C C . ALA B 1 65 ? -42.438 14.258 -16.844 1 65.88 65 ALA B C 1
ATOM 6667 O O . ALA B 1 65 ? -42.812 14.023 -15.695 1 65.88 65 ALA B O 1
ATOM 6668 N N . ASP B 1 66 ? -41.344 15.133 -17.078 1 57.12 66 ASP B N 1
ATOM 6669 C CA . ASP B 1 66 ? -40.438 15.594 -16.031 1 57.12 66 ASP B CA 1
ATOM 6670 C C . ASP B 1 66 ? -40.812 17 -15.562 1 57.12 66 ASP B C 1
ATOM 6672 O O . ASP B 1 66 ? -40.125 17.578 -14.727 1 57.12 66 ASP B O 1
ATOM 6676 N N . GLY B 1 67 ? -41.844 17.438 -15.938 1 66.88 67 GLY B N 1
ATOM 6677 C CA . GLY B 1 67 ? -42.406 18.719 -15.523 1 66.88 67 GLY B CA 1
ATOM 6678 C C . GLY B 1 67 ? -41.844 19.891 -16.297 1 66.88 67 GLY B C 1
ATOM 6679 O O . GLY B 1 67 ? -42.312 21.031 -16.109 1 66.88 67 GLY B O 1
ATOM 6680 N N . SER B 1 68 ? -40.844 19.703 -17.078 1 70.38 68 SER B N 1
ATOM 6681 C CA . SER B 1 68 ? -40.312 20.797 -17.906 1 70.38 68 SER B CA 1
ATOM 6682 C C . SER B 1 68 ? -41.281 21.141 -19.031 1 70.38 68 SER B C 1
ATOM 6684 O O . SER B 1 68 ? -42.188 20.359 -19.344 1 70.38 68 SER B O 1
ATOM 6686 N N . PHE B 1 69 ? -41.281 22.406 -19.359 1 74.75 69 PHE B N 1
ATOM 6687 C CA . PHE B 1 69 ? -42.156 22.797 -20.453 1 74.75 69 PHE B CA 1
ATOM 6688 C C . PHE B 1 69 ? -41.406 23.625 -21.484 1 74.75 69 PHE B C 1
ATOM 6690 O O . PHE B 1 69 ? -40.375 24.234 -21.188 1 74.75 69 PHE B O 1
ATOM 6697 N N . CYS B 1 70 ? -41.562 23.5 -22.672 1 74.25 70 CYS B N 1
ATOM 6698 C CA . CYS B 1 70 ? -41 24.25 -23.781 1 74.25 70 CYS B CA 1
ATOM 6699 C C . CYS B 1 70 ? -42.062 24.922 -24.609 1 74.25 70 CYS B C 1
ATOM 6701 O O . CYS B 1 70 ? -43.125 24.328 -24.875 1 74.25 70 CYS B O 1
ATOM 6703 N N . PRO B 1 71 ? -41.781 26.25 -24.844 1 75.62 71 PRO B N 1
ATOM 6704 C CA . PRO B 1 71 ? -42.812 26.922 -25.656 1 75.62 71 PRO B CA 1
ATOM 6705 C C . PRO B 1 71 ? -43 26.25 -27.016 1 75.62 71 PRO B C 1
ATOM 6707 O O . PRO B 1 71 ? -42.062 25.781 -27.625 1 75.62 71 PRO B O 1
ATOM 6710 N N . LYS B 1 72 ? -44.125 26.062 -27.5 1 75.94 72 LYS B N 1
ATOM 6711 C CA . LYS B 1 72 ? -44.438 25.422 -28.766 1 75.94 72 LYS B CA 1
ATOM 6712 C C . LYS B 1 72 ? -43.906 26.219 -29.953 1 75.94 72 LYS B C 1
ATOM 6714 O O . LYS B 1 72 ? -43.625 25.641 -31.016 1 75.94 72 LYS B O 1
ATOM 6719 N N . PHE B 1 73 ? -43.781 27.484 -29.75 1 76.06 73 PHE B N 1
ATOM 6720 C CA . PHE B 1 73 ? -43.281 28.375 -30.781 1 76.06 73 PHE B CA 1
ATOM 6721 C C . PHE B 1 73 ? -42.219 29.312 -30.219 1 76.06 73 PHE B C 1
ATOM 6723 O O . PHE B 1 73 ? -42.375 29.891 -29.141 1 76.06 73 PHE B O 1
ATOM 6730 N N . ILE B 1 74 ? -40.969 29.344 -30.734 1 72.19 74 ILE B N 1
ATOM 6731 C CA . ILE B 1 74 ? -39.938 30.312 -30.359 1 72.19 74 ILE B CA 1
ATOM 6732 C C . ILE B 1 74 ? -39.562 31.172 -31.562 1 72.19 74 ILE B C 1
ATOM 6734 O O . ILE B 1 74 ? -39.125 30.656 -32.594 1 72.19 74 ILE B O 1
ATOM 6738 N N . ASP B 1 75 ? -39.625 32.469 -31.438 1 69.88 75 ASP B N 1
ATOM 6739 C CA . ASP B 1 75 ? -39.406 33.469 -32.469 1 69.88 75 ASP B CA 1
ATOM 6740 C C . ASP B 1 75 ? -40.125 33.125 -33.75 1 69.88 75 ASP B C 1
ATOM 6742 O O . ASP B 1 75 ? -39.594 33.281 -34.844 1 69.88 75 ASP B O 1
ATOM 6746 N N . GLY B 1 76 ? -41.406 32.625 -33.75 1 71.62 76 GLY B N 1
ATOM 6747 C CA . GLY B 1 76 ? -42.281 32.312 -34.875 1 71.62 76 GLY B CA 1
ATOM 6748 C C . GLY B 1 76 ? -42.062 30.922 -35.438 1 71.62 76 GLY B C 1
ATOM 6749 O O . GLY B 1 76 ? -42.781 30.5 -36.344 1 71.62 76 GLY B O 1
ATOM 6750 N N . THR B 1 77 ? -41 30.281 -35 1 69.69 77 THR B N 1
ATOM 6751 C CA . THR B 1 77 ? -40.719 28.938 -35.5 1 69.69 77 THR B CA 1
ATOM 6752 C C . THR B 1 77 ? -41.281 27.875 -34.562 1 69.69 77 THR B C 1
ATOM 6754 O O . THR B 1 77 ? -41.062 27.922 -33.344 1 69.69 77 THR B O 1
ATOM 6757 N N . PRO B 1 78 ? -42.125 26.984 -35.062 1 71.88 78 PRO B N 1
ATOM 6758 C CA . PRO B 1 78 ? -42.688 25.922 -34.219 1 71.88 78 PRO B CA 1
ATOM 6759 C C . PRO B 1 78 ? -41.625 24.984 -33.656 1 71.88 78 PRO B C 1
ATOM 6761 O O . PRO B 1 78 ? -40.656 24.625 -34.344 1 71.88 78 PRO B O 1
ATOM 6764 N N . VAL B 1 79 ? -41.719 24.75 -32.406 1 67.5 79 VAL B N 1
ATOM 6765 C CA . VAL B 1 79 ? -40.781 23.844 -31.703 1 67.5 79 VAL B CA 1
ATOM 6766 C C . VAL B 1 79 ? -41.312 22.422 -31.766 1 67.5 79 VAL B C 1
ATOM 6768 O O . VAL B 1 79 ? -42.5 22.188 -31.5 1 67.5 79 VAL B O 1
ATOM 6771 N N . ASN B 1 80 ? -40.562 21.438 -32.312 1 66.19 80 ASN B N 1
ATOM 6772 C CA . ASN B 1 80 ? -40.906 20.031 -32.219 1 66.19 80 ASN B CA 1
ATOM 6773 C C . ASN B 1 80 ? -40.812 19.516 -30.781 1 66.19 80 ASN B C 1
ATOM 6775 O O . ASN B 1 80 ? -39.719 19.547 -30.188 1 66.19 80 ASN B O 1
ATOM 6779 N N . ALA B 1 81 ? -41.812 19.203 -30.047 1 66.94 81 ALA B N 1
ATOM 6780 C CA . ALA B 1 81 ? -41.906 18.797 -28.656 1 66.94 81 ALA B CA 1
ATOM 6781 C C . ALA B 1 81 ? -40.875 17.703 -28.328 1 66.94 81 ALA B C 1
ATOM 6783 O O . ALA B 1 81 ? -40.406 17.594 -27.188 1 66.94 81 ALA B O 1
ATOM 6784 N N . ASN B 1 82 ? -40.562 16.875 -29.266 1 63.09 82 ASN B N 1
ATOM 6785 C CA . ASN B 1 82 ? -39.688 15.75 -29.062 1 63.09 82 ASN B CA 1
ATOM 6786 C C . ASN B 1 82 ? -38.219 16.172 -29.219 1 63.09 82 ASN B C 1
ATOM 6788 O O . ASN B 1 82 ? -37.312 15.484 -28.734 1 63.09 82 ASN B O 1
ATOM 6792 N N . TRP B 1 83 ? -37.906 17.312 -29.922 1 62.97 83 TRP B N 1
ATOM 6793 C CA . TRP B 1 83 ? -36.562 17.734 -30.266 1 62.97 83 TRP B CA 1
ATOM 6794 C C . TRP B 1 83 ? -36.062 18.797 -29.281 1 62.97 83 TRP B C 1
ATOM 6796 O O . TRP B 1 83 ? -34.844 18.906 -29.062 1 62.97 83 TRP B O 1
ATOM 6806 N N . GLY B 1 84 ? -36.875 19.484 -28.594 1 61.06 84 GLY B N 1
ATOM 6807 C CA . GLY B 1 84 ? -36.625 20.5 -27.562 1 61.06 84 GLY B CA 1
ATOM 6808 C C . GLY B 1 84 ? -35.844 21.688 -28.062 1 61.06 84 GLY B C 1
ATOM 6809 O O . GLY B 1 84 ? -35.906 22.031 -29.25 1 61.06 84 GLY B O 1
ATOM 6810 N N . ILE B 1 85 ? -35.219 22.562 -27.375 1 66.06 85 ILE B N 1
ATOM 6811 C CA . ILE B 1 85 ? -34.594 23.859 -27.688 1 66.06 85 ILE B CA 1
ATOM 6812 C C . ILE B 1 85 ? -33.094 23.781 -27.453 1 66.06 85 ILE B C 1
ATOM 6814 O O . ILE B 1 85 ? -32.625 22.969 -26.656 1 66.06 85 ILE B O 1
ATOM 6818 N N . THR B 1 86 ? -32.219 24.375 -28.328 1 59.12 86 THR B N 1
ATOM 6819 C CA . THR B 1 86 ? -30.781 24.531 -28.172 1 59.12 86 THR B CA 1
ATOM 6820 C C . THR B 1 86 ? -30.453 25.344 -26.922 1 59.12 86 THR B C 1
ATOM 6822 O O . THR B 1 86 ? -31.328 26 -26.359 1 59.12 86 THR B O 1
ATOM 6825 N N . LYS B 1 87 ? -29.312 25.281 -26.344 1 57.94 87 LYS B N 1
ATOM 6826 C CA . LYS B 1 87 ? -28.891 26.062 -25.188 1 57.94 87 LYS B CA 1
ATOM 6827 C C . LYS B 1 87 ? -29.047 27.562 -25.438 1 57.94 87 LYS B C 1
ATOM 6829 O O . LYS B 1 87 ? -29.266 28.328 -24.5 1 57.94 87 LYS B O 1
ATOM 6834 N N . ALA B 1 88 ? -28.984 28.047 -26.656 1 61.41 88 ALA B N 1
ATOM 6835 C CA . ALA B 1 88 ? -29.172 29.453 -26.984 1 61.41 88 ALA B CA 1
ATOM 6836 C C . ALA B 1 88 ? -30.641 29.812 -27.047 1 61.41 88 ALA B C 1
ATOM 6838 O O . ALA B 1 88 ? -31 30.938 -27.438 1 61.41 88 ALA B O 1
ATOM 6839 N N . GLY B 1 89 ? -31.422 28.969 -26.812 1 60.38 89 GLY B N 1
ATOM 6840 C CA . GLY B 1 89 ? -32.844 29.234 -26.703 1 60.38 89 GLY B CA 1
ATOM 6841 C C . GLY B 1 89 ? -33.562 29.141 -28.031 1 60.38 89 GLY B C 1
ATOM 6842 O O . GLY B 1 89 ? -34.656 29.672 -28.188 1 60.38 89 GLY B O 1
ATOM 6843 N N . ARG B 1 90 ? -32.844 28.688 -29.078 1 64.44 90 ARG B N 1
ATOM 6844 C CA . ARG B 1 90 ? -33.469 28.609 -30.406 1 64.44 90 ARG B CA 1
ATOM 6845 C C . ARG B 1 90 ? -34.062 27.234 -30.641 1 64.44 90 ARG B C 1
ATOM 6847 O O . ARG B 1 90 ? -33.562 26.234 -30.125 1 64.44 90 ARG B O 1
ATOM 6854 N N . PRO B 1 91 ? -35.094 27.031 -31.328 1 60.56 91 PRO B N 1
ATOM 6855 C CA . PRO B 1 91 ? -35.719 25.734 -31.594 1 60.56 91 PRO B CA 1
ATOM 6856 C C . PRO B 1 91 ? -34.75 24.797 -32.344 1 60.56 91 PRO B C 1
ATOM 6858 O O . PRO B 1 91 ? -34.125 25.203 -33.312 1 60.56 91 PRO B O 1
ATOM 6861 N N . ARG B 1 92 ? -34.406 23.656 -31.719 1 57.22 92 ARG B N 1
ATOM 6862 C CA . ARG B 1 92 ? -33.625 22.672 -32.438 1 57.22 92 ARG B CA 1
ATOM 6863 C C . ARG B 1 92 ? -34.25 22.328 -33.781 1 57.22 92 ARG B C 1
ATOM 6865 O O . ARG B 1 92 ? -35.469 22.062 -33.844 1 57.22 92 ARG B O 1
ATOM 6872 N N . LYS B 1 93 ? -33.625 22.75 -34.781 1 55.03 93 LYS B N 1
ATOM 6873 C CA . LYS B 1 93 ? -34.156 22.484 -36.094 1 55.03 93 LYS B CA 1
ATOM 6874 C C . LYS B 1 93 ? -34 21.016 -36.469 1 55.03 93 LYS B C 1
ATOM 6876 O O . LYS B 1 93 ? -34.688 20.516 -37.375 1 55.03 93 LYS B O 1
ATOM 6881 N N . ARG B 1 94 ? -32.844 20.266 -36.125 1 47.16 94 ARG B N 1
ATOM 6882 C CA . ARG B 1 94 ? -32.625 18.859 -36.438 1 47.16 94 ARG B CA 1
ATOM 6883 C C . ARG B 1 94 ? -32.469 18.031 -35.156 1 47.16 94 ARG B C 1
ATOM 6885 O O . ARG B 1 94 ? -32.156 18.578 -34.094 1 47.16 94 ARG B O 1
ATOM 6892 N N . LEU B 1 95 ? -33 16.859 -35.031 1 45.12 95 LEU B N 1
ATOM 6893 C CA . LEU B 1 95 ? -32.906 15.883 -33.969 1 45.12 95 LEU B CA 1
ATOM 6894 C C . LEU B 1 95 ? -31.438 15.477 -33.75 1 45.12 95 LEU B C 1
ATOM 6896 O O . LEU B 1 95 ? -30.719 15.203 -34.719 1 45.12 95 LEU B O 1
ATOM 6900 N N . GLY B 1 96 ? -30.625 15.984 -33.062 1 45.5 96 GLY B N 1
ATOM 6901 C CA . GLY B 1 96 ? -29.219 15.672 -32.906 1 45.5 96 GLY B CA 1
ATOM 6902 C C . GLY B 1 96 ? -28.969 14.203 -32.594 1 45.5 96 GLY B C 1
ATOM 6903 O O . GLY B 1 96 ? -28 13.859 -31.922 1 45.5 96 GLY B O 1
ATOM 6904 N N . LEU B 1 97 ? -29.797 13.219 -32.906 1 46.78 97 LEU B N 1
ATOM 6905 C CA . LEU B 1 97 ? -29.578 11.789 -32.719 1 46.78 97 LEU B CA 1
ATOM 6906 C C . LEU B 1 97 ? -28.891 11.18 -33.938 1 46.78 97 LEU B C 1
ATOM 6908 O O . LEU B 1 97 ? -29.297 11.438 -35.062 1 46.78 97 LEU B O 1
ATOM 6912 N N . ALA B 1 98 ? -27.734 10.633 -33.906 1 52.66 98 ALA B N 1
ATOM 6913 C CA . ALA B 1 98 ? -27.141 9.883 -35.031 1 52.66 98 ALA B CA 1
ATOM 6914 C C . ALA B 1 98 ? -27.953 8.633 -35.344 1 52.66 98 ALA B C 1
ATOM 6916 O O . ALA B 1 98 ? -28.578 8.047 -34.469 1 52.66 98 ALA B O 1
ATOM 6917 N N . CYS B 1 99 ? -28.297 8.383 -36.562 1 55.72 99 CYS B N 1
ATOM 6918 C CA . CYS B 1 99 ? -29.031 7.184 -36.938 1 55.72 99 CYS B CA 1
ATOM 6919 C C . CYS B 1 99 ? -28.281 5.93 -36.531 1 55.72 99 CYS B C 1
ATOM 6921 O O . CYS B 1 99 ? -27.062 5.961 -36.344 1 55.72 99 CYS B O 1
ATOM 6923 N N . LEU B 1 100 ? -28.891 4.797 -36.156 1 58.62 100 LEU B N 1
ATOM 6924 C CA . LEU B 1 100 ? -28.344 3.518 -35.75 1 58.62 100 LEU B CA 1
ATOM 6925 C C . LEU B 1 100 ? -27.422 2.939 -36.812 1 58.62 100 LEU B C 1
ATOM 6927 O O . LEU B 1 100 ? -26.562 2.105 -36.5 1 58.62 100 LEU B O 1
ATOM 6931 N N . THR B 1 101 ? -27.656 3.42 -38.031 1 60.16 101 THR B N 1
ATOM 6932 C CA . THR B 1 101 ? -26.969 2.797 -39.156 1 60.16 101 THR B CA 1
ATOM 6933 C C . THR B 1 101 ? -25.625 3.477 -39.406 1 60.16 101 THR B C 1
ATOM 6935 O O . THR B 1 101 ? -24.594 2.811 -39.5 1 60.16 101 THR B O 1
ATOM 6938 N N . CYS B 1 102 ? -25.547 4.629 -39.656 1 56.84 102 CYS B N 1
ATOM 6939 C CA . CYS B 1 102 ? -24.297 5.254 -40.094 1 56.84 102 CYS B CA 1
ATOM 6940 C C . CYS B 1 102 ? -23.531 5.797 -38.875 1 56.84 102 CYS B C 1
ATOM 6942 O O . CYS B 1 102 ? -22.312 6.035 -38.969 1 56.84 102 CYS B O 1
ATOM 6944 N N . ARG B 1 103 ? -24.203 5.742 -37.594 1 51.62 103 ARG B N 1
ATOM 6945 C CA . ARG B 1 103 ? -23.812 6.172 -36.25 1 51.62 103 ARG B CA 1
ATOM 6946 C C . ARG B 1 103 ? -22.812 7.328 -36.312 1 51.62 103 ARG B C 1
ATOM 6948 O O . ARG B 1 103 ? -22.016 7.508 -35.406 1 51.62 103 ARG B O 1
ATOM 6955 N N . GLU B 1 104 ? -22.5 7.926 -37.438 1 46.34 104 GLU B N 1
ATOM 6956 C CA . GLU B 1 104 ? -21.531 8.992 -37.688 1 46.34 104 GLU B CA 1
ATOM 6957 C C . GLU B 1 104 ? -21.906 10.258 -36.938 1 46.34 104 GLU B C 1
ATOM 6959 O O . GLU B 1 104 ? -22.891 10.273 -36.188 1 46.34 104 GLU B O 1
ATOM 6964 N N . LYS B 1 105 ? -21.484 11.484 -37.531 1 46.53 105 LYS B N 1
ATOM 6965 C CA . LYS B 1 105 ? -21.547 12.797 -36.875 1 46.53 105 LYS B CA 1
ATOM 6966 C C . LYS B 1 105 ? -22.984 13.219 -36.625 1 46.53 105 LYS B C 1
ATOM 6968 O O . LYS B 1 105 ? -23.812 13.203 -37.531 1 46.53 105 LYS B O 1
ATOM 6973 N N . LYS B 1 106 ? -23.328 13.156 -35.438 1 45.69 106 LYS B N 1
ATOM 6974 C CA . LYS B 1 106 ? -24.641 13.539 -34.938 1 45.69 106 LYS B CA 1
ATOM 6975 C C . LYS B 1 106 ? -25.203 14.711 -35.719 1 45.69 106 LYS B C 1
ATOM 6977 O O . LYS B 1 106 ? -26.391 14.727 -36.062 1 45.69 106 LYS B O 1
ATOM 6982 N N . ILE B 1 107 ? -24.312 15.602 -36.125 1 43.94 107 ILE B N 1
ATOM 6983 C CA . ILE B 1 107 ? -24.812 16.875 -36.656 1 43.94 107 ILE B CA 1
ATOM 6984 C C . ILE B 1 107 ? -25.406 16.641 -38.062 1 43.94 107 ILE B C 1
ATOM 6986 O O . ILE B 1 107 ? -26.281 17.391 -38.5 1 43.94 107 ILE B O 1
ATOM 6990 N N . LYS B 1 108 ? -24.828 15.594 -38.75 1 45.06 108 LYS B N 1
ATOM 6991 C CA . LYS B 1 108 ? -25.328 15.469 -40.125 1 45.06 108 LYS B CA 1
ATOM 6992 C C . LYS B 1 108 ? -26.516 14.523 -40.188 1 45.06 108 LYS B C 1
ATOM 6994 O O . LYS B 1 108 ? -27.078 14.297 -41.25 1 45.06 108 LYS B O 1
ATOM 6999 N N . CYS B 1 109 ? -26.641 13.781 -39.031 1 43.81 109 CYS B N 1
ATOM 7000 C CA . CYS B 1 109 ? -27.766 12.867 -39.125 1 43.81 109 CYS B CA 1
ATOM 7001 C C . CYS B 1 109 ? -29.078 13.594 -38.812 1 43.81 109 CYS B C 1
ATOM 7003 O O . CYS B 1 109 ? -29.266 14.086 -37.688 1 43.81 109 CYS B O 1
ATOM 7005 N N . ASN B 1 110 ? -29.547 14.461 -39.562 1 40.84 110 ASN B N 1
ATOM 7006 C CA . ASN B 1 110 ? -30.812 15.164 -39.406 1 40.84 110 ASN B CA 1
ATOM 7007 C C . ASN B 1 110 ? -32 14.195 -39.406 1 40.84 110 ASN B C 1
ATOM 7009 O O . ASN B 1 110 ? -32.406 13.703 -40.469 1 40.84 110 ASN B O 1
ATOM 7013 N N . PRO B 1 111 ? -32.156 13.43 -38.25 1 39.16 111 PRO B N 1
ATOM 7014 C CA . PRO B 1 111 ? -33.312 12.539 -38.344 1 39.16 111 PRO B CA 1
ATOM 7015 C C . PRO B 1 111 ? -34.594 13.289 -38.688 1 39.16 111 PRO B C 1
ATOM 7017 O O . PRO B 1 111 ? -35 14.203 -37.969 1 39.16 111 PRO B O 1
ATOM 7020 N N . ASN B 1 112 ? -34.844 13.648 -39.781 1 35.59 112 ASN B N 1
ATOM 7021 C CA . ASN B 1 112 ? -36.219 14.008 -40 1 35.59 112 ASN B CA 1
ATOM 7022 C C . ASN B 1 112 ? -37.156 12.875 -39.594 1 35.59 112 ASN B C 1
ATOM 7024 O O . ASN B 1 112 ? -36.906 11.711 -39.938 1 35.59 112 ASN B O 1
ATOM 7028 N N . PRO B 1 113 ? -38.094 12.93 -38.656 1 35.47 113 PRO B N 1
ATOM 7029 C CA . PRO B 1 113 ? -39.031 11.898 -38.188 1 35.47 113 PRO B CA 1
ATOM 7030 C C . PRO B 1 113 ? -39.719 11.195 -39.344 1 35.47 113 PRO B C 1
ATOM 7032 O O . PRO B 1 113 ? -40.656 10.422 -39.156 1 35.47 113 PRO B O 1
ATOM 7035 N N . THR B 1 114 ? -39.75 11.672 -40.531 1 37.44 114 THR B N 1
ATOM 7036 C CA . THR B 1 114 ? -40.531 10.898 -41.469 1 37.44 114 THR B CA 1
ATOM 7037 C C . THR B 1 114 ? -39.844 9.586 -41.812 1 37.44 114 THR B C 1
ATOM 7039 O O . THR B 1 114 ? -38.594 9.484 -41.719 1 37.44 114 THR B O 1
ATOM 7042 N N . PRO B 1 115 ? -40.656 8.414 -41.844 1 43.44 115 PRO B N 1
ATOM 7043 C CA . PRO B 1 115 ? -40.219 7.062 -42.219 1 43.44 115 PRO B CA 1
ATOM 7044 C C . PRO B 1 115 ? -39.094 7.051 -43.219 1 43.44 115 PRO B C 1
ATOM 7046 O O . PRO B 1 115 ? -38.281 6.125 -43.25 1 43.44 115 PRO B O 1
ATOM 7049 N N . GLU B 1 116 ? -39.094 8.008 -44.156 1 44.81 116 GLU B N 1
ATOM 7050 C CA . GLU B 1 116 ? -38.188 8.117 -45.312 1 44.81 116 GLU B CA 1
ATOM 7051 C C . GLU B 1 116 ? -36.938 8.891 -44.969 1 44.81 116 GLU B C 1
ATOM 7053 O O . GLU B 1 116 ? -36.125 9.195 -45.844 1 44.81 116 GLU B O 1
ATOM 7058 N N . ALA B 1 117 ? -36.844 9.461 -43.75 1 49.44 117 ALA B N 1
ATOM 7059 C CA . ALA B 1 117 ? -35.75 10.406 -43.5 1 49.44 117 ALA B CA 1
ATOM 7060 C C . ALA B 1 117 ? -34.438 9.664 -43.219 1 49.44 117 ALA B C 1
ATOM 7062 O O . ALA B 1 117 ? -34.344 8.969 -42.219 1 49.44 117 ALA B O 1
ATOM 7063 N N . VAL B 1 118 ? -33.75 9.219 -44.156 1 57.31 118 VAL B N 1
ATOM 7064 C CA . VAL B 1 118 ? -32.438 8.641 -44.219 1 57.31 118 VAL B CA 1
ATOM 7065 C C . VAL B 1 118 ? -31.375 9.727 -43.938 1 57.31 118 VAL B C 1
ATOM 7067 O O . VAL B 1 118 ? -31.469 10.82 -44.5 1 57.31 118 VAL B O 1
ATOM 7070 N N . CYS B 1 119 ? -30.656 9.664 -42.875 1 57.34 119 CYS B N 1
ATOM 7071 C CA . CYS B 1 119 ? -29.672 10.688 -42.594 1 57.34 119 CYS B CA 1
ATOM 7072 C C . CYS B 1 119 ? -28.719 10.883 -43.781 1 57.34 119 CYS B C 1
ATOM 7074 O O . CYS B 1 119 ? -28.641 10.023 -44.656 1 57.34 119 CYS B O 1
ATOM 7076 N N . ASP B 1 120 ? -28.266 12.016 -43.906 1 61.03 120 ASP B N 1
ATOM 7077 C CA . ASP B 1 120 ? -27.516 12.375 -45.094 1 61.03 120 ASP B CA 1
ATOM 7078 C C . ASP B 1 120 ? -26.406 11.352 -45.375 1 61.03 120 ASP B C 1
ATOM 7080 O O . ASP B 1 120 ? -26.156 11.023 -46.531 1 61.03 120 ASP B O 1
ATOM 7084 N N . GLN B 1 121 ? -25.891 10.742 -44.312 1 59.72 121 GLN B N 1
ATOM 7085 C CA . GLN B 1 121 ? -24.828 9.758 -44.5 1 59.72 121 GLN B CA 1
ATOM 7086 C C . GLN B 1 121 ? -25.406 8.43 -45 1 59.72 121 GLN B C 1
ATOM 7088 O O . GLN B 1 121 ? -24.844 7.816 -45.906 1 59.72 121 GLN B O 1
ATOM 7093 N N . CYS B 1 122 ? -26.438 8.078 -44.344 1 62.97 122 CYS B N 1
ATOM 7094 C CA . CYS B 1 122 ? -27.078 6.848 -44.781 1 62.97 122 CYS B CA 1
ATOM 7095 C C . CYS B 1 122 ? -27.641 7.012 -46.188 1 62.97 122 CYS B C 1
ATOM 7097 O O . CYS B 1 122 ? -27.547 6.09 -47 1 62.97 122 CYS B O 1
ATOM 7099 N N . ARG B 1 123 ? -28.125 8.234 -46.562 1 63.47 123 ARG B N 1
ATOM 7100 C CA . ARG B 1 123 ? -28.641 8.547 -47.875 1 63.47 123 ARG B CA 1
ATOM 7101 C C . ARG B 1 123 ? -27.531 8.469 -48.938 1 63.47 123 ARG B C 1
ATOM 7103 O O . ARG B 1 123 ? -27.719 7.887 -50 1 63.47 123 ARG B O 1
ATOM 7110 N N . LYS B 1 124 ? -26.438 9.141 -48.5 1 63.31 124 LYS B N 1
ATOM 7111 C CA . LYS B 1 124 ? -25.328 9.148 -49.438 1 63.31 124 LYS B CA 1
ATOM 7112 C C . LYS B 1 124 ? -24.781 7.746 -49.656 1 63.31 124 LYS B C 1
ATOM 7114 O O . LYS B 1 124 ? -24.344 7.406 -50.75 1 63.31 124 LYS B O 1
ATOM 7119 N N . SER B 1 125 ? -24.781 6.91 -48.5 1 61.06 125 SER B N 1
ATOM 7120 C CA . SER B 1 125 ? -24.219 5.566 -48.562 1 61.06 125 SER B CA 1
ATOM 7121 C C . SER B 1 125 ? -25.281 4.543 -48.969 1 61.06 125 SER B C 1
ATOM 7123 O O . SER B 1 125 ? -24.969 3.363 -49.156 1 61.06 125 SER B O 1
ATOM 7125 N N . GLY B 1 126 ? -26.438 4.891 -49.219 1 60.53 126 GLY B N 1
ATOM 7126 C CA . GLY B 1 126 ? -27.531 4.031 -49.656 1 60.53 126 GLY B CA 1
ATOM 7127 C C . GLY B 1 126 ? -27.969 3.068 -48.562 1 60.53 126 GLY B C 1
ATOM 7128 O O . GLY B 1 126 ? -28.438 1.964 -48.844 1 60.53 126 GLY B O 1
ATOM 7129 N N . ARG B 1 127 ? -27.547 3.379 -47.344 1 58.72 127 ARG B N 1
ATOM 7130 C CA . ARG B 1 127 ? -27.891 2.467 -46.25 1 58.72 127 ARG B CA 1
ATOM 7131 C C . ARG B 1 127 ? -29.25 2.824 -45.625 1 58.72 127 ARG B C 1
ATOM 7133 O O . ARG B 1 127 ? -29.719 3.951 -45.781 1 58.72 127 ARG B O 1
ATOM 7140 N N . GLU B 1 128 ? -29.891 1.792 -45.156 1 60.62 128 GLU B N 1
ATOM 7141 C CA . GLU B 1 128 ? -31.141 1.983 -44.438 1 60.62 128 GLU B CA 1
ATOM 7142 C C . GLU B 1 128 ? -30.906 2.785 -43.156 1 60.62 128 GLU B C 1
ATOM 7144 O O . GLU B 1 128 ? -30.078 2.408 -42.312 1 60.62 128 GLU B O 1
ATOM 7149 N N . CYS B 1 129 ? -31.234 4.066 -43.062 1 57.56 129 CYS B N 1
ATOM 7150 C CA . CYS B 1 129 ? -31.078 4.98 -41.938 1 57.56 129 CYS B CA 1
ATOM 7151 C C . CYS B 1 129 ? -32.062 4.645 -40.812 1 57.56 129 CYS B C 1
ATOM 7153 O O . CYS B 1 129 ? -33.25 4.617 -41.031 1 57.56 129 CYS B O 1
ATOM 7155 N N . ARG B 1 130 ? -31.562 3.967 -39.969 1 58.41 130 ARG B N 1
ATOM 7156 C CA . ARG B 1 130 ? -32.438 3.551 -38.875 1 58.41 130 ARG B CA 1
ATOM 7157 C C . ARG B 1 130 ? -32.281 4.434 -37.656 1 58.41 130 ARG B C 1
ATOM 7159 O O . ARG B 1 130 ? -31.141 4.758 -37.281 1 58.41 130 ARG B O 1
ATOM 7166 N N . PHE B 1 131 ? -33.125 5.301 -37.375 1 49.47 131 PHE B N 1
ATOM 7167 C CA . PHE B 1 131 ? -33.094 6.078 -36.156 1 49.47 131 PHE B CA 1
ATOM 7168 C C . PHE B 1 131 ? -33.781 5.332 -35 1 49.47 131 PHE B C 1
ATOM 7170 O O . PHE B 1 131 ? -34.781 4.648 -35.219 1 49.47 131 PHE B O 1
ATOM 7177 N N . GLU B 1 132 ? -33.125 4.789 -34.125 1 40.19 132 GLU B N 1
ATOM 7178 C CA . GLU B 1 132 ? -33.875 4.133 -33.062 1 40.19 132 GLU B CA 1
ATOM 7179 C C . GLU B 1 132 ? -34.906 5.074 -32.438 1 40.19 132 GLU B C 1
ATOM 7181 O O . GLU B 1 132 ? -34.562 6.215 -32.094 1 40.19 132 GLU B O 1
ATOM 7186 N N . SER B 1 133 ? -36.094 5.125 -33.031 1 32.97 133 SER B N 1
ATOM 7187 C CA . SER B 1 133 ? -37.156 5.746 -32.219 1 32.97 133 SER B CA 1
ATOM 7188 C C . SER B 1 133 ? -37.188 5.211 -30.812 1 32.97 133 SER B C 1
ATOM 7190 O O . SER B 1 133 ? -37.75 4.141 -30.547 1 32.97 133 SER B O 1
ATOM 7192 N N . ALA B 1 134 ? -36.062 5.02 -30.203 1 26.27 134 ALA B N 1
ATOM 7193 C CA . ALA B 1 134 ? -36.406 4.23 -29.016 1 26.27 134 ALA B CA 1
ATOM 7194 C C . ALA B 1 134 ? -37.531 4.914 -28.219 1 26.27 134 ALA B C 1
ATOM 7196 O O . ALA B 1 134 ? -37.375 6.074 -27.828 1 26.27 134 ALA B O 1
ATOM 7197 N N . PRO B 1 135 ? -38.75 4.699 -28.562 1 23.75 135 PRO B N 1
ATOM 7198 C CA . PRO B 1 135 ? -39.781 5.141 -27.625 1 23.75 135 PRO B CA 1
ATOM 7199 C C . PRO B 1 135 ? -39.375 4.98 -26.156 1 23.75 135 PRO B C 1
ATOM 7201 O O . PRO B 1 135 ? -38.594 4.09 -25.844 1 23.75 135 PRO B O 1
ATOM 7204 N N . ARG B 1 136 ? -39.281 6.094 -25.5 1 23.05 136 ARG B N 1
ATOM 7205 C CA . ARG B 1 136 ? -39.062 6.102 -24.062 1 23.05 136 ARG B CA 1
ATOM 7206 C C . ARG B 1 136 ? -40.031 5.152 -23.359 1 23.05 136 ARG B C 1
ATOM 7208 O O . ARG B 1 136 ? -41.219 5.41 -23.297 1 23.05 136 ARG B O 1
ATOM 7215 N N . GLY B 1 137 ? -39.969 3.887 -23.641 1 18.73 137 GLY B N 1
ATOM 7216 C CA . GLY B 1 137 ? -40.969 2.959 -23.125 1 18.73 137 GLY B CA 1
ATOM 7217 C C . GLY B 1 137 ? -41.281 3.188 -21.656 1 18.73 137 GLY B C 1
ATOM 7218 O O . GLY B 1 137 ? -40.375 3.496 -20.859 1 18.73 137 GLY B O 1
ATOM 7219 N N . ASN B 1 138 ? -42.438 3.715 -21.422 1 20.22 138 ASN B N 1
ATOM 7220 C CA . ASN B 1 138 ? -43.219 3.814 -20.188 1 20.22 138 ASN B CA 1
ATOM 7221 C C . ASN B 1 138 ? -43.219 2.5 -19.422 1 20.22 138 ASN B C 1
ATOM 7223 O O . ASN B 1 138 ? -43.844 1.521 -19.844 1 20.22 138 ASN B O 1
ATOM 7227 N N . ARG B 1 139 ? -42.156 1.98 -19.031 1 17.39 139 ARG B N 1
ATOM 7228 C CA . ARG B 1 139 ? -42.25 0.642 -18.453 1 17.39 139 ARG B CA 1
ATOM 7229 C C . ARG B 1 139 ? -43.312 0.604 -17.344 1 17.39 139 ARG B C 1
ATOM 7231 O O . ARG B 1 139 ? -43.25 1.396 -16.406 1 17.39 139 ARG B O 1
ATOM 7238 N N . SER B 1 140 ? -44.469 0.055 -17.625 1 17.39 140 SER B N 1
ATOM 7239 C CA . SER B 1 140 ? -45.688 -0.248 -16.906 1 17.39 140 SER B CA 1
ATOM 7240 C C . SER B 1 140 ? -45.375 -0.969 -15.594 1 17.39 140 SER B C 1
ATOM 7242 O O . SER B 1 140 ? -44.531 -1.856 -15.547 1 17.39 140 SER B O 1
ATOM 7244 N N . HIS B 1 141 ? -45.531 -0.259 -14.383 1 17.73 141 HIS B N 1
ATOM 7245 C CA . HIS B 1 141 ? -45.688 -0.73 -13.016 1 17.73 141 HIS B CA 1
ATOM 7246 C C . HIS B 1 141 ? -46.75 -1.818 -12.922 1 17.73 141 HIS B C 1
ATOM 7248 O O . HIS B 1 141 ? -47.188 -2.182 -11.82 1 17.73 141 HIS B O 1
ATOM 7254 N N . MET B 1 142 ? -46.719 -2.678 -13.82 1 15.28 142 MET B N 1
ATOM 7255 C CA . MET B 1 142 ? -47.875 -3.562 -13.711 1 15.28 142 MET B CA 1
ATOM 7256 C C . MET B 1 142 ? -47.938 -4.195 -12.328 1 15.28 142 MET B C 1
ATOM 7258 O O . MET B 1 142 ? -46.938 -4.742 -11.836 1 15.28 142 MET B O 1
ATOM 7262 N N . ARG B 1 143 ? -49.031 -3.766 -11.547 1 18.25 143 ARG B N 1
ATOM 7263 C CA . ARG B 1 143 ? -49.812 -4.168 -10.375 1 18.25 143 ARG B CA 1
ATOM 7264 C C . ARG B 1 143 ? -50.25 -5.621 -10.492 1 18.25 143 ARG B C 1
ATOM 7266 O O . ARG B 1 143 ? -51.406 -5.949 -10.172 1 18.25 143 ARG B O 1
ATOM 7273 N N . GLY B 1 144 ? -49.469 -6.391 -11.047 1 14.65 144 GLY B N 1
ATOM 7274 C CA . GLY B 1 144 ? -50.25 -7.609 -11.164 1 14.65 144 GLY B CA 1
ATOM 7275 C C . GLY B 1 144 ? -50.781 -8.109 -9.836 1 14.65 144 GLY B C 1
ATOM 7276 O O . GLY B 1 144 ? -50.031 -8.133 -8.844 1 14.65 144 GLY B O 1
ATOM 7277 N N . SER B 1 145 ? -52.125 -8.047 -9.852 1 17.22 145 SER B N 1
ATOM 7278 C CA . SER B 1 145 ? -53.156 -8.469 -8.906 1 17.22 145 SER B CA 1
ATOM 7279 C C . SER B 1 145 ? -53.094 -9.969 -8.656 1 17.22 145 SER B C 1
ATOM 7281 O O . SER B 1 145 ? -54 -10.531 -8.008 1 17.22 145 SER B O 1
ATOM 7283 N N . ALA B 1 146 ? -52.188 -10.664 -9.188 1 14.88 146 ALA B N 1
ATOM 7284 C CA . ALA B 1 146 ? -52.812 -11.977 -9.141 1 14.88 146 ALA B CA 1
ATOM 7285 C C . ALA B 1 146 ? -53.188 -12.359 -7.715 1 14.88 146 ALA B C 1
ATOM 7287 O O . ALA B 1 146 ? -52.375 -12.258 -6.805 1 14.88 146 ALA B O 1
ATOM 7288 N N . ALA B 1 147 ? -54.438 -12.641 -7.691 1 15.06 147 ALA B N 1
ATOM 7289 C CA . ALA B 1 147 ? -55.469 -13.078 -6.727 1 15.06 147 ALA B CA 1
ATOM 7290 C C . ALA B 1 147 ? -55.062 -14.406 -6.086 1 15.06 147 ALA B C 1
ATOM 7292 O O . ALA B 1 147 ? -55.688 -14.852 -5.125 1 15.06 147 ALA B O 1
ATOM 7293 N N . PRO B 1 148 ? -54.156 -15.18 -6.66 1 14.94 148 PRO B N 1
ATOM 7294 C CA . PRO B 1 148 ? -54.844 -16.438 -6.395 1 14.94 148 PRO B CA 1
ATOM 7295 C C . PRO B 1 148 ? -55.125 -16.656 -4.906 1 14.94 148 PRO B C 1
ATOM 7297 O O . PRO B 1 148 ? -54.562 -15.961 -4.062 1 14.94 148 PRO B O 1
ATOM 7300 N N . SER B 1 149 ? -55.094 -17.953 -4.598 1 14.97 149 SER B N 1
ATOM 7301 C CA . SER B 1 149 ? -55.969 -18.906 -3.963 1 14.97 149 SER B CA 1
ATOM 7302 C C . SER B 1 149 ? -55.75 -18.953 -2.453 1 14.97 149 SER B C 1
ATOM 7304 O O . SER B 1 149 ? -56.719 -18.828 -1.681 1 14.97 149 SER B O 1
ATOM 7306 N N . GLY B 1 150 ? -55.031 -19.969 -1.972 1 14.9 150 GLY B N 1
ATOM 7307 C CA . GLY B 1 150 ? -55.812 -20.844 -1.127 1 14.9 150 GLY B CA 1
ATOM 7308 C C . GLY B 1 150 ? -56 -20.312 0.283 1 14.9 150 GLY B C 1
ATOM 7309 O O . GLY B 1 150 ? -57.094 -19.922 0.674 1 14.9 150 GLY B O 1
ATOM 7310 N N . ASN B 1 151 ? -55.375 -21.047 1.184 1 15.07 151 ASN B N 1
ATOM 7311 C CA . ASN B 1 151 ? -56.156 -21.641 2.268 1 15.07 151 ASN B CA 1
ATOM 7312 C C . ASN B 1 151 ? -56.344 -20.656 3.418 1 15.07 151 ASN B C 1
ATOM 7314 O O . ASN B 1 151 ? -55.688 -19.609 3.475 1 15.07 151 ASN B O 1
ATOM 7318 N N . SER B 1 152 ? -55.938 -21.016 4.605 1 15.12 152 SER B N 1
ATOM 7319 C CA . SER B 1 152 ? -56.938 -21.078 5.672 1 15.12 152 SER B CA 1
ATOM 7320 C C . SER B 1 152 ? -57.219 -19.688 6.25 1 15.12 152 SER B C 1
ATOM 7322 O O . SER B 1 152 ? -58.344 -19.25 6.312 1 15.12 152 SER B O 1
ATOM 7324 N N . TYR B 1 153 ? -56.688 -19.391 7.516 1 14.53 153 TYR B N 1
ATOM 7325 C CA . TYR B 1 153 ? -57.438 -19.312 8.75 1 14.53 153 TYR B CA 1
ATOM 7326 C C . TYR B 1 153 ? -57.75 -17.859 9.102 1 14.53 153 TYR B C 1
ATOM 7328 O O . TYR B 1 153 ? -57.25 -16.938 8.453 1 14.53 153 TYR B O 1
ATOM 7336 N N . ALA B 1 154 ? -57.375 -17.344 10.383 1 14.69 154 ALA B N 1
ATOM 7337 C CA . ALA B 1 154 ? -58.406 -17 11.359 1 14.69 154 ALA B CA 1
ATOM 7338 C C . ALA B 1 154 ? -58.844 -15.547 11.211 1 14.69 154 ALA B C 1
ATOM 7340 O O . ALA B 1 154 ? -58.281 -14.797 10.406 1 14.69 154 ALA B O 1
ATOM 7341 N N . ARG B 1 155 ? -58.875 -14.648 12.227 1 14.8 155 ARG B N 1
ATOM 7342 C CA . ARG B 1 155 ? -60.094 -13.922 12.562 1 14.8 155 ARG B CA 1
ATOM 7343 C C . ARG B 1 155 ? -60.312 -12.734 11.625 1 14.8 155 ARG B C 1
ATOM 7345 O O . ARG B 1 155 ? -59.344 -12.203 11.062 1 14.8 155 ARG B O 1
ATOM 7352 N N . ALA B 1 156 ? -61.656 -12.219 11.469 1 13.72 156 ALA B N 1
ATOM 7353 C CA . ALA B 1 156 ? -62.906 -11.492 11.25 1 13.72 156 ALA B CA 1
ATOM 7354 C C . ALA B 1 156 ? -62.781 -10.039 11.695 1 13.72 156 ALA B C 1
ATOM 7356 O O . ALA B 1 156 ? -63.719 -9.242 11.508 1 13.72 156 ALA B O 1
ATOM 7357 N N . SER B 1 157 ? -61.875 -9.648 12.547 1 13.88 157 SER B N 1
ATOM 7358 C CA . SER B 1 157 ? -62.594 -8.688 13.375 1 13.88 157 SER B CA 1
ATOM 7359 C C . SER B 1 157 ? -62.875 -7.395 12.609 1 13.88 157 SER B C 1
ATOM 7361 O O . SER B 1 157 ? -62.188 -7.102 11.617 1 13.88 157 SER B O 1
ATOM 7363 N N . HIS B 1 158 ? -63.344 -6.285 13.344 1 14.09 158 HIS B N 1
ATOM 7364 C CA . HIS B 1 158 ? -64.5 -5.441 13.633 1 14.09 158 HIS B CA 1
ATOM 7365 C C . HIS B 1 158 ? -64.312 -4.043 13.047 1 14.09 158 HIS B C 1
ATOM 7367 O O . HIS B 1 158 ? -65.25 -3.49 12.445 1 14.09 158 HIS B O 1
ATOM 7373 N N . GLY B 1 159 ? -63.281 -3.256 13.461 1 13.98 159 GLY B N 1
ATOM 7374 C CA . GLY B 1 159 ? -63.969 -2.051 13.93 1 13.98 159 GLY B CA 1
ATOM 7375 C C . GLY B 1 159 ? -64.5 -1.182 12.797 1 13.98 159 GLY B C 1
ATOM 7376 O O . GLY B 1 159 ? -64.062 -1.335 11.648 1 13.98 159 GLY B O 1
ATOM 7377 N N . ALA B 1 160 ? -65.125 -0.079 13.289 1 14.05 160 ALA B N 1
ATOM 7378 C CA . ALA B 1 160 ? -66.438 0.622 13.164 1 14.05 160 ALA B CA 1
ATOM 7379 C C . ALA B 1 160 ? -66.375 1.639 12.023 1 14.05 160 ALA B C 1
ATOM 7381 O O . ALA B 1 160 ? -67.25 1.628 11.141 1 14.05 160 ALA B O 1
ATOM 7382 N N . LEU B 1 161 ? -66.312 2.895 12.484 1 14.26 161 LEU B N 1
ATOM 7383 C CA . LEU B 1 161 ? -67.438 3.775 12.383 1 14.26 161 LEU B CA 1
ATOM 7384 C C . LEU B 1 161 ? -67.375 4.57 11.086 1 14.26 161 LEU B C 1
ATOM 7386 O O . LEU B 1 161 ? -66.375 4.621 10.406 1 14.26 161 LEU B O 1
ATOM 7390 N N . ASP B 1 162 ? -67.562 5.93 11.281 1 14.31 162 ASP B N 1
ATOM 7391 C CA . ASP B 1 162 ? -68.688 6.797 10.992 1 14.31 162 ASP B CA 1
ATOM 7392 C C . ASP B 1 162 ? -68.5 7.566 9.688 1 14.31 162 ASP B C 1
ATOM 7394 O O . ASP B 1 162 ? -67.375 7.637 9.18 1 14.31 162 ASP B O 1
ATOM 7398 N N . VAL B 1 163 ? -68.812 8.875 9.789 1 13.95 163 VAL B N 1
ATOM 7399 C CA . VAL B 1 163 ? -70 9.586 9.273 1 13.95 163 VAL B CA 1
ATOM 7400 C C . VAL B 1 163 ? -69.562 10.414 8.055 1 13.95 163 VAL B C 1
ATOM 7402 O O . VAL B 1 163 ? -70.25 10.344 7.008 1 13.95 163 VAL B O 1
ATOM 7405 N N . SER B 1 164 ? -68.688 11.609 8.305 1 14.36 164 SER B N 1
ATOM 7406 C CA . SER B 1 164 ? -69.5 12.812 8.156 1 14.36 164 SER B CA 1
ATOM 7407 C C . SER B 1 164 ? -69.688 13.18 6.688 1 14.36 164 SER B C 1
ATOM 7409 O O . SER B 1 164 ? -68.875 12.797 5.844 1 14.36 164 SER B O 1
ATOM 7411 N N . PRO B 1 165 ? -70.312 14.336 6.57 1 14.37 165 PRO B N 1
ATOM 7412 C CA . PRO B 1 165 ? -71.438 14.898 5.887 1 14.37 165 PRO B CA 1
ATOM 7413 C C . PRO B 1 165 ? -71.125 15.375 4.473 1 14.37 165 PRO B C 1
ATOM 7415 O O . PRO B 1 165 ? -71.75 14.938 3.51 1 14.37 165 PRO B O 1
ATOM 7418 N N . SER B 1 166 ? -70.75 16.781 4.441 1 14.55 166 SER B N 1
ATOM 7419 C CA . SER B 1 166 ? -71.688 17.797 4 1 14.55 166 SER B CA 1
ATOM 7420 C C . SER B 1 166 ? -71.562 18.062 2.502 1 14.55 166 SER B C 1
ATOM 7422 O O . SER B 1 166 ? -70.562 17.75 1.899 1 14.55 166 SER B O 1
ATOM 7424 N N . LEU B 1 167 ? -72.125 19.156 2.084 1 14.44 167 LEU B N 1
ATOM 7425 C CA . LEU B 1 167 ? -73.25 19.656 1.247 1 14.44 167 LEU B CA 1
ATOM 7426 C C . LEU B 1 167 ? -72.688 20.078 -0.123 1 14.44 167 LEU B C 1
ATOM 7428 O O . LEU B 1 167 ? -71.5 20.156 -0.337 1 14.44 167 LEU B O 1
ATOM 7432 N N . TYR B 1 168 ? -72.938 21.406 -0.427 1 14.49 168 TYR B N 1
ATOM 7433 C CA . TYR B 1 168 ? -73.875 22.031 -1.339 1 14.49 168 TYR B CA 1
ATOM 7434 C C . TYR B 1 168 ? -73.25 22.375 -2.666 1 14.49 168 TYR B C 1
ATOM 7436 O O . TYR B 1 168 ? -72 22.344 -2.775 1 14.49 168 TYR B O 1
ATOM 7444 N N . ASP B 1 169 ? -73.438 23.672 -3.248 1 13.72 169 ASP B N 1
ATOM 7445 C CA . ASP B 1 169 ? -74.312 24.203 -4.277 1 13.72 169 ASP B CA 1
ATOM 7446 C C . ASP B 1 169 ? -73.562 24.594 -5.535 1 13.72 169 ASP B C 1
ATOM 7448 O O . ASP B 1 169 ? -73.875 24.125 -6.633 1 13.72 169 ASP B O 1
ATOM 7452 N N . SER B 1 170 ? -73.188 25.953 -5.711 1 13.61 170 SER B N 1
ATOM 7453 C CA . SER B 1 170 ? -73.875 26.875 -6.602 1 13.61 170 SER B CA 1
ATOM 7454 C C . SER B 1 170 ? -73.188 26.938 -7.969 1 13.61 170 SER B C 1
ATOM 7456 O O . SER B 1 170 ? -72.062 26.516 -8.125 1 13.61 170 SER B O 1
ATOM 7458 N N . VAL B 1 171 ? -72.938 28.219 -8.562 1 13.7 171 VAL B N 1
ATOM 7459 C CA . VAL B 1 171 ? -73.625 28.984 -9.609 1 13.7 171 VAL B CA 1
ATOM 7460 C C . VAL B 1 171 ? -72.812 28.891 -10.898 1 13.7 171 VAL B C 1
ATOM 7462 O O . VAL B 1 171 ? -71.625 28.594 -10.867 1 13.7 171 VAL B O 1
ATOM 7465 N N . ARG B 1 172 ? -72.938 29.938 -11.898 1 12.81 172 ARG B N 1
ATOM 7466 C CA . ARG B 1 172 ? -73.562 30.234 -13.195 1 12.81 172 ARG B CA 1
ATOM 7467 C C . ARG B 1 172 ? -72.5 30.344 -14.273 1 12.81 172 ARG B C 1
ATOM 7469 O O . ARG B 1 172 ? -72.625 29.734 -15.344 1 12.81 172 ARG B O 1
ATOM 7476 N N . ALA B 1 173 ? -71.688 31.562 -14.383 1 13.29 173 ALA B N 1
ATOM 7477 C CA . ALA B 1 173 ? -72 32.5 -15.469 1 13.29 173 ALA B CA 1
ATOM 7478 C C . ALA B 1 173 ? -71.25 32.125 -16.719 1 13.29 173 ALA B C 1
ATOM 7480 O O . ALA B 1 173 ? -70.125 31.547 -16.641 1 13.29 173 ALA B O 1
ATOM 7481 N N . SER B 1 174 ? -71.5 32.906 -18.031 1 13.12 174 SER B N 1
ATOM 7482 C CA . SER B 1 174 ? -71.812 32.938 -19.438 1 13.12 174 SER B CA 1
ATOM 7483 C C . SER B 1 174 ? -70.625 33.031 -20.312 1 13.12 174 SER B C 1
ATOM 7485 O O . SER B 1 174 ? -70.438 32.25 -21.266 1 13.12 174 SER B O 1
ATOM 7487 N N . GLU B 1 175 ? -69.875 34.219 -20.453 1 13.4 175 GLU B N 1
ATOM 7488 C CA . GLU B 1 175 ? -69.938 35 -21.688 1 13.4 175 GLU B CA 1
ATOM 7489 C C . GLU B 1 175 ? -68.938 34.469 -22.719 1 13.4 175 GLU B C 1
ATOM 7491 O O . GLU B 1 175 ? -67.938 33.875 -22.359 1 13.4 175 GLU B O 1
ATOM 7496 N N . SER B 1 176 ? -69.062 35.031 -24.109 1 13.48 176 SER B N 1
ATOM 7497 C CA . SER B 1 176 ? -69.125 34.906 -25.562 1 13.48 176 SER B CA 1
ATOM 7498 C C . SER B 1 176 ? -67.688 34.938 -26.188 1 13.48 176 SER B C 1
ATOM 7500 O O . SER B 1 176 ? -67.312 34.062 -26.969 1 13.48 176 SER B O 1
ATOM 7502 N N . ALA B 1 177 ? -67.125 36.219 -26.609 1 13.29 177 ALA B N 1
ATOM 7503 C CA . ALA B 1 177 ? -67.188 36.688 -28 1 13.29 177 ALA B CA 1
ATOM 7504 C C . ALA B 1 177 ? -65.938 36.188 -28.766 1 13.29 177 ALA B C 1
ATOM 7506 O O . ALA B 1 177 ? -66.062 35.594 -29.828 1 13.29 177 ALA B O 1
ATOM 7507 N N . THR B 1 178 ? -64.938 37.156 -29.188 1 13.82 178 THR B N 1
ATOM 7508 C CA . THR B 1 178 ? -64.688 37.781 -30.484 1 13.82 178 THR B CA 1
ATOM 7509 C C . THR B 1 178 ? -63.5 37.156 -31.188 1 13.82 178 THR B C 1
ATOM 7511 O O . THR B 1 178 ? -62.75 36.406 -30.578 1 13.82 178 THR B O 1
ATOM 7514 N N . SER B 1 179 ? -62.438 38.062 -31.719 1 13.88 179 SER B N 1
ATOM 7515 C CA . SER B 1 179 ? -62.188 38.531 -33.094 1 13.88 179 SER B CA 1
ATOM 7516 C C . SER B 1 179 ? -61 37.781 -33.688 1 13.88 179 SER B C 1
ATOM 7518 O O . SER B 1 179 ? -61.094 36.594 -33.969 1 13.88 179 SER B O 1
ATOM 7520 N N . LEU B 1 180 ? -59.812 38.594 -34.156 1 13.88 180 LEU B N 1
ATOM 7521 C CA . LEU B 1 180 ? -59.5 38.969 -35.5 1 13.88 180 LEU B CA 1
ATOM 7522 C C . LEU B 1 180 ? -58.406 38.094 -36.094 1 13.88 180 LEU B C 1
ATOM 7524 O O . LEU B 1 180 ? -58.594 37.5 -37.188 1 13.88 180 LEU B O 1
ATOM 7528 N N . PRO B 1 181 ? -57.031 38.625 -36.562 1 14.43 181 PRO B N 1
ATOM 7529 C CA . PRO B 1 181 ? -56.656 38.875 -37.938 1 14.43 181 PRO B CA 1
ATOM 7530 C C . PRO B 1 181 ? -55.75 37.75 -38.531 1 14.43 181 PRO B C 1
ATOM 7532 O O . PRO B 1 181 ? -55.25 36.906 -37.781 1 14.43 181 PRO B O 1
ATOM 7535 N N . GLY B 1 182 ? -54.844 38.062 -39.625 1 13.81 182 GLY B N 1
ATOM 7536 C CA . GLY B 1 182 ? -54.625 37.781 -41.031 1 13.81 182 GLY B CA 1
ATOM 7537 C C . GLY B 1 182 ? -53.469 36.844 -41.312 1 13.81 182 GLY B C 1
ATOM 7538 O O . GLY B 1 182 ? -53.625 35.844 -42 1 13.81 182 GLY B O 1
ATOM 7539 N N . THR B 1 183 ? -52.094 37.344 -41.406 1 14.67 183 THR B N 1
ATOM 7540 C CA . THR B 1 183 ? -51.438 37.406 -42.719 1 14.67 183 THR B CA 1
ATOM 7541 C C . THR B 1 183 ? -50.688 36.125 -43.031 1 14.67 183 THR B C 1
ATOM 7543 O O . THR B 1 183 ? -50.375 35.344 -42.125 1 14.67 183 THR B O 1
ATOM 7546 N N . THR B 1 184 ? -49.719 36.062 -44.219 1 14.34 184 THR B N 1
ATOM 7547 C CA . THR B 1 184 ? -49.594 35.438 -45.562 1 14.34 184 THR B CA 1
ATOM 7548 C C . THR B 1 184 ? -48.438 34.406 -45.531 1 14.34 184 THR B C 1
ATOM 7550 O O . THR B 1 184 ? -48.562 33.375 -46.156 1 14.34 184 THR B O 1
ATOM 7553 N N . ARG B 1 185 ? -47.062 34.594 -45.219 1 15.14 185 ARG B N 1
ATOM 7554 C CA . ARG B 1 185 ? -46.156 34.594 -46.375 1 15.14 185 ARG B CA 1
ATOM 7555 C C . ARG B 1 185 ? -45.781 33.156 -46.75 1 15.14 185 ARG B C 1
ATOM 7557 O O . ARG B 1 185 ? -45.719 32.281 -45.906 1 15.14 185 ARG B O 1
ATOM 7564 N N . HIS B 1 186 ? -45.188 32.875 -48.031 1 14.27 186 HIS B N 1
ATOM 7565 C CA . HIS B 1 186 ? -45.156 31.938 -49.156 1 14.27 186 HIS B CA 1
ATOM 7566 C C . HIS B 1 186 ? -44.156 30.812 -48.906 1 14.27 186 HIS B C 1
ATOM 7568 O O . HIS B 1 186 ? -44.5 29.641 -48.969 1 14.27 186 HIS B O 1
ATOM 7574 N N . SER B 1 187 ? -42.906 30.75 -49.688 1 14.93 187 SER B N 1
ATOM 7575 C CA . SER B 1 187 ? -42.75 29.906 -50.844 1 14.93 187 SER B CA 1
ATOM 7576 C C . SER B 1 187 ? -41.969 28.641 -50.531 1 14.93 187 SER B C 1
ATOM 7578 O O . SER B 1 187 ? -41.5 28.453 -49.406 1 14.93 187 SER B O 1
ATOM 7580 N N . PRO B 1 188 ? -40.594 28.297 -51.312 1 15.68 188 PRO B N 1
ATOM 7581 C CA . PRO B 1 188 ? -40.375 27.312 -52.375 1 15.68 188 PRO B CA 1
ATOM 7582 C C . PRO B 1 188 ? -39.656 26.062 -51.875 1 15.68 188 PRO B C 1
ATOM 7584 O O . PRO B 1 188 ? -39.094 26.078 -50.781 1 15.68 188 PRO B O 1
ATOM 7587 N N . ILE B 1 189 ? -39.156 24.984 -52.875 1 15.3 189 ILE B N 1
ATOM 7588 C CA . ILE B 1 189 ? -39.219 23.594 -53.281 1 15.3 189 ILE B CA 1
ATOM 7589 C C . ILE B 1 189 ? -37.875 22.906 -53 1 15.3 189 ILE B C 1
ATOM 7591 O O . ILE B 1 189 ? -37.844 21.766 -52.531 1 15.3 189 ILE B O 1
ATOM 7595 N N . SER B 1 190 ? -36.562 23.344 -53.25 1 15.73 190 SER B N 1
ATOM 7596 C CA . SER B 1 190 ? -35.844 22.594 -54.25 1 15.73 190 SER B CA 1
ATOM 7597 C C . SER B 1 190 ? -35.188 21.344 -53.656 1 15.73 190 SER B C 1
ATOM 7599 O O . SER B 1 190 ? -34.906 21.297 -52.469 1 15.73 190 SER B O 1
ATOM 7601 N N . GLU B 1 191 ? -34.625 20.203 -54.562 1 16.16 191 GLU B N 1
ATOM 7602 C CA . GLU B 1 191 ? -34.5 18.781 -54.875 1 16.16 191 GLU B CA 1
ATOM 7603 C C . GLU B 1 191 ? -33.156 18.234 -54.438 1 16.16 191 GLU B C 1
ATOM 7605 O O . GLU B 1 191 ? -33.031 17.031 -54.156 1 16.16 191 GLU B O 1
ATOM 7610 N N . THR B 1 192 ? -31.984 18.891 -54.156 1 16.78 192 THR B N 1
ATOM 7611 C CA . THR B 1 192 ? -30.812 18.344 -54.844 1 16.78 192 THR B CA 1
ATOM 7612 C C . THR B 1 192 ? -30.297 17.094 -54.156 1 16.78 192 THR B C 1
ATOM 7614 O O . THR B 1 192 ? -30.391 16.969 -52.938 1 16.78 192 THR B O 1
ATOM 7617 N N . SER B 1 193 ? -29.625 15.961 -54.969 1 17 193 SER B N 1
ATOM 7618 C CA . SER B 1 193 ? -29.344 14.539 -55.188 1 17 193 SER B CA 1
ATOM 7619 C C . SER B 1 193 ? -28.062 14.117 -54.469 1 17 193 SER B C 1
ATOM 7621 O O . SER B 1 193 ? -27.562 13.008 -54.688 1 17 193 SER B O 1
ATOM 7623 N N . LEU B 1 194 ? -27.578 14.555 -53.375 1 16.2 194 LEU B N 1
ATOM 7624 C CA . LEU B 1 194 ? -26.141 14.367 -53.219 1 16.2 194 LEU B CA 1
ATOM 7625 C C . LEU B 1 194 ? -25.812 12.906 -52.938 1 16.2 194 LEU B C 1
ATOM 7627 O O . LEU B 1 194 ? -26.422 12.289 -52.062 1 16.2 194 LEU B O 1
ATOM 7631 N N . VAL B 1 195 ? -24.891 12.18 -53.719 1 16.97 195 VAL B N 1
ATOM 7632 C CA . VAL B 1 195 ? -24.375 10.875 -54.125 1 16.97 195 VAL B CA 1
ATOM 7633 C C . VAL B 1 195 ? -23.328 10.398 -53.094 1 16.97 195 VAL B C 1
ATOM 7635 O O . VAL B 1 195 ? -22.828 9.281 -53.188 1 16.97 195 VAL B O 1
ATOM 7638 N N . THR B 1 196 ? -23.328 10.453 -51.812 1 17.02 196 THR B N 1
ATOM 7639 C CA . THR B 1 196 ? -22.047 10.328 -51.125 1 17.02 196 THR B CA 1
ATOM 7640 C C . THR B 1 196 ? -21.562 8.875 -51.156 1 17.02 196 THR B C 1
ATOM 7642 O O . THR B 1 196 ? -22.344 7.957 -50.906 1 17.02 196 THR B O 1
ATOM 7645 N N . PRO B 1 197 ? -20.141 8.5 -51.438 1 17.98 197 PRO B N 1
ATOM 7646 C CA . PRO B 1 197 ? -19.344 7.332 -51.812 1 17.98 197 PRO B CA 1
ATOM 7647 C C . PRO B 1 197 ? -19.094 6.387 -50.656 1 17.98 197 PRO B C 1
ATOM 7649 O O . PRO B 1 197 ? -19.141 6.809 -49.5 1 17.98 197 PRO B O 1
ATOM 7652 N N . SER B 1 198 ? -18.875 4.867 -50.812 1 18.47 198 SER B N 1
ATOM 7653 C CA . SER B 1 198 ? -18.953 3.508 -50.281 1 18.47 198 SER B CA 1
ATOM 7654 C C . SER B 1 198 ? -17.656 3.109 -49.594 1 18.47 198 SER B C 1
ATOM 7656 O O . SER B 1 198 ? -17.5 1.956 -49.188 1 18.47 198 SER B O 1
ATOM 7658 N N . GLY B 1 199 ? -16.578 3.809 -49.094 1 16.69 199 GLY B N 1
ATOM 7659 C CA . GLY B 1 199 ? -15.211 3.303 -49.094 1 16.69 199 GLY B CA 1
ATOM 7660 C C . GLY B 1 199 ? -14.945 2.359 -47.938 1 16.69 199 GLY B C 1
ATOM 7661 O O . GLY B 1 199 ? -13.984 1.585 -47.969 1 16.69 199 GLY B O 1
ATOM 7662 N N . GLN B 1 200 ? -15.297 2.303 -46.625 1 17.3 200 GLN B N 1
ATOM 7663 C CA . GLN B 1 200 ? -14.367 2.094 -45.5 1 17.3 200 GLN B CA 1
ATOM 7664 C C . GLN B 1 200 ? -14.242 0.612 -45.156 1 17.3 200 GLN B C 1
ATOM 7666 O O . GLN B 1 200 ? -15.055 0.076 -44.406 1 17.3 200 GLN B O 1
ATOM 7671 N N . GLU B 1 201 ? -13.922 -0.476 -45.906 1 19.17 201 GLU B N 1
ATOM 7672 C CA . GLU B 1 201 ? -13.93 -1.913 -45.656 1 19.17 201 GLU B CA 1
ATOM 7673 C C . GLU B 1 201 ? -12.711 -2.338 -44.844 1 19.17 201 GLU B C 1
ATOM 7675 O O . GLU B 1 201 ? -12.609 -3.492 -44.438 1 19.17 201 GLU B O 1
ATOM 7680 N N . ALA B 1 202 ? -11.461 -1.771 -44.656 1 19.38 202 ALA B N 1
ATOM 7681 C CA . ALA B 1 202 ? -10.164 -2.451 -44.656 1 19.38 202 ALA B CA 1
ATOM 7682 C C . ALA B 1 202 ? -9.875 -3.068 -43.281 1 19.38 202 ALA B C 1
ATOM 7684 O O . ALA B 1 202 ? -9.062 -3.984 -43.156 1 19.38 202 ALA B O 1
ATOM 7685 N N . THR B 1 203 ? -10.172 -2.65 -42.094 1 21.17 203 THR B N 1
ATOM 7686 C CA . THR B 1 203 ? -9.234 -2.764 -40.969 1 21.17 203 THR B CA 1
ATOM 7687 C C . THR B 1 203 ? -9.398 -4.105 -40.281 1 21.17 203 THR B C 1
ATOM 7689 O O . THR B 1 203 ? -8.68 -4.395 -39.312 1 21.17 203 THR B O 1
ATOM 7692 N N . TYR B 1 204 ? -10.43 -4.984 -40.406 1 21.11 204 TYR B N 1
ATOM 7693 C CA . TYR B 1 204 ? -10.688 -6.098 -39.5 1 21.11 204 TYR B CA 1
ATOM 7694 C C . TYR B 1 204 ? -9.766 -7.277 -39.812 1 21.11 204 TYR B C 1
ATOM 7696 O O . TYR B 1 204 ? -9.836 -8.312 -39.156 1 21.11 204 TYR B O 1
ATOM 7704 N N . GLU B 1 205 ? -8.977 -7.387 -40.938 1 25.64 205 GLU B N 1
ATOM 7705 C CA . GLU B 1 205 ? -8.375 -8.625 -41.406 1 25.64 205 GLU B CA 1
ATOM 7706 C C . GLU B 1 205 ? -7.191 -9.031 -40.531 1 25.64 205 GLU B C 1
ATOM 7708 O O . GLU B 1 205 ? -6.801 -10.203 -40.531 1 25.64 205 GLU B O 1
ATOM 7713 N N . THR B 1 206 ? -6.473 -8.172 -39.844 1 28.64 206 THR B N 1
ATOM 7714 C CA . THR B 1 206 ? -5.121 -8.508 -39.406 1 28.64 206 THR B CA 1
ATOM 7715 C C . THR B 1 206 ? -5.16 -9.406 -38.188 1 28.64 206 THR B C 1
ATOM 7717 O O . THR B 1 206 ? -4.152 -10.016 -37.812 1 28.64 206 THR B O 1
ATOM 7720 N N . MET B 1 207 ? -6.156 -9.445 -37.344 1 28.34 207 MET B N 1
ATOM 7721 C CA . MET B 1 207 ? -6.078 -10.18 -36.094 1 28.34 207 MET B CA 1
ATOM 7722 C C . MET B 1 207 ? -6.129 -11.688 -36.344 1 28.34 207 MET B C 1
ATOM 7724 O O . MET B 1 207 ? -5.664 -12.469 -35.531 1 28.34 207 MET B O 1
ATOM 7728 N N . ALA B 1 208 ? -6.734 -12.281 -37.469 1 29.47 208 ALA B N 1
ATOM 7729 C CA . ALA B 1 208 ? -6.84 -13.703 -37.812 1 29.47 208 ALA B CA 1
ATOM 7730 C C . ALA B 1 208 ? -5.473 -14.297 -38.125 1 29.47 208 ALA B C 1
ATOM 7732 O O . ALA B 1 208 ? -5.207 -15.461 -37.812 1 29.47 208 ALA B O 1
ATOM 7733 N N . GLU B 1 209 ? -4.59 -13.508 -38.844 1 31.97 209 GLU B N 1
ATOM 7734 C CA . GLU B 1 209 ? -3.332 -14.086 -39.312 1 31.97 209 GLU B CA 1
ATOM 7735 C C . GLU B 1 209 ? -2.365 -14.297 -38.156 1 31.97 209 GLU B C 1
ATOM 7737 O O . GLU B 1 209 ? -1.51 -15.18 -38.188 1 31.97 209 GLU B O 1
ATOM 7742 N N . ALA B 1 210 ? -2.412 -13.531 -37.125 1 31.06 210 ALA B N 1
ATOM 7743 C CA . ALA B 1 210 ? -1.463 -13.688 -36 1 31.06 210 ALA B CA 1
ATOM 7744 C C . ALA B 1 210 ? -1.747 -14.961 -35.219 1 31.06 210 ALA B C 1
ATOM 7746 O O . ALA B 1 210 ? -0.831 -15.578 -34.688 1 31.06 210 ALA B O 1
ATOM 7747 N N . ASP B 1 211 ? -2.996 -15.43 -35.156 1 31.12 211 ASP B N 1
ATOM 7748 C CA . ASP B 1 211 ? -3.307 -16.719 -34.531 1 31.12 211 ASP B CA 1
ATOM 7749 C C . ASP B 1 211 ? -2.691 -17.859 -35.344 1 31.12 211 ASP B C 1
ATOM 7751 O O . ASP B 1 211 ? -2.271 -18.875 -34.75 1 31.12 211 ASP B O 1
ATOM 7755 N N . ARG B 1 212 ? -2.592 -17.859 -36.688 1 33.03 212 ARG B N 1
ATOM 7756 C CA . ARG B 1 212 ? -2.02 -18.922 -37.5 1 33.03 212 ARG B CA 1
ATOM 7757 C C . ARG B 1 212 ? -0.516 -19.047 -37.281 1 33.03 212 ARG B C 1
ATOM 7759 O O . ARG B 1 212 ? 0.043 -20.141 -37.344 1 33.03 212 ARG B O 1
ATOM 7766 N N . ALA B 1 213 ? 0.199 -17.891 -37.25 1 32 213 ALA B N 1
ATOM 7767 C CA . ALA B 1 213 ? 1.653 -18 -37.156 1 32 213 ALA B CA 1
ATOM 7768 C C . ALA B 1 213 ? 2.078 -18.625 -35.844 1 32 213 ALA B C 1
ATOM 7770 O O . ALA B 1 213 ? 3.143 -19.25 -35.75 1 32 213 ALA B O 1
ATOM 7771 N N . LEU B 1 214 ? 1.392 -18.312 -34.781 1 30.28 214 LEU B N 1
ATOM 7772 C CA . LEU B 1 214 ? 1.77 -18.969 -33.531 1 30.28 214 LEU B CA 1
ATOM 7773 C C . LEU B 1 214 ? 1.489 -20.469 -33.594 1 30.28 214 LEU B C 1
ATOM 7775 O O . LEU B 1 214 ? 1.934 -21.219 -32.719 1 30.28 214 LEU B O 1
ATOM 7779 N N . ARG B 1 215 ? 0.614 -20.969 -34.531 1 30.69 215 ARG B N 1
ATOM 7780 C CA . ARG B 1 215 ? 0.424 -22.406 -34.688 1 30.69 215 ARG B CA 1
ATOM 7781 C C . ARG B 1 215 ? 1.695 -23.078 -35.188 1 30.69 215 ARG B C 1
ATOM 7783 O O . ARG B 1 215 ? 1.832 -24.297 -35.125 1 30.69 215 ARG B O 1
ATOM 7790 N N . SER B 1 216 ? 2.439 -22.453 -36.188 1 29 216 SER B N 1
ATOM 7791 C CA . SER B 1 216 ? 3.387 -23.297 -36.906 1 29 216 SER B CA 1
ATOM 7792 C C . SER B 1 216 ? 4.543 -23.719 -36.031 1 29 216 SER B C 1
ATOM 7794 O O . SER B 1 216 ? 5.453 -24.422 -36.469 1 29 216 SER B O 1
ATOM 7796 N N . ARG B 1 217 ? 5.191 -22.938 -35.25 1 30.95 217 ARG B N 1
ATOM 7797 C CA . ARG B 1 217 ? 6.375 -23.562 -34.656 1 30.95 217 ARG B CA 1
ATOM 7798 C C . ARG B 1 217 ? 6 -24.797 -33.844 1 30.95 217 ARG B C 1
ATOM 7800 O O . ARG B 1 217 ? 5.387 -24.672 -32.781 1 30.95 217 ARG B O 1
ATOM 7807 N N . SER B 1 218 ? 5.742 -26 -34.469 1 27.61 218 SER B N 1
ATOM 7808 C CA . SER B 1 218 ? 5.434 -27.406 -34.219 1 27.61 218 SER B CA 1
ATOM 7809 C C . SER B 1 218 ? 6.324 -27.969 -33.125 1 27.61 218 SER B C 1
ATOM 7811 O O . SER B 1 218 ? 7.484 -28.297 -33.375 1 27.61 218 SER B O 1
ATOM 7813 N N . TYR B 1 219 ? 6.531 -27.469 -31.969 1 30.3 219 TYR B N 1
ATOM 7814 C CA . TYR B 1 219 ? 7.176 -28.25 -30.922 1 30.3 219 TYR B CA 1
ATOM 7815 C C . TYR B 1 219 ? 6.531 -29.625 -30.797 1 30.3 219 TYR B C 1
ATOM 7817 O O . TYR B 1 219 ? 5.344 -29.734 -30.5 1 30.3 219 TYR B O 1
ATOM 7825 N N . ARG B 1 220 ? 6.965 -30.656 -31.516 1 31.78 220 ARG B N 1
ATOM 7826 C CA . ARG B 1 220 ? 6.598 -32.062 -31.438 1 31.78 220 ARG B CA 1
ATOM 7827 C C . ARG B 1 220 ? 6.645 -32.562 -30 1 31.78 220 ARG B C 1
ATOM 7829 O O . ARG B 1 220 ? 7.727 -32.812 -29.453 1 31.78 220 ARG B O 1
ATOM 7836 N N . PHE B 1 221 ? 6.07 -32.062 -29.078 1 31.44 221 PHE B N 1
ATOM 7837 C CA . PHE B 1 221 ? 5.941 -32.844 -27.859 1 31.44 221 PHE B CA 1
ATOM 7838 C C . PHE B 1 221 ? 5.352 -34.219 -28.172 1 31.44 221 PHE B C 1
ATOM 7840 O O . PHE B 1 221 ? 4.418 -34.344 -28.969 1 31.44 221 PHE B O 1
ATOM 7847 N N . PRO B 1 222 ? 6.07 -35.406 -28.172 1 30.48 222 PRO B N 1
ATOM 7848 C CA . PRO B 1 222 ? 5.477 -36.719 -28.469 1 30.48 222 PRO B CA 1
ATOM 7849 C C . PRO B 1 222 ? 4.047 -36.844 -27.938 1 30.48 222 PRO B C 1
ATOM 7851 O O . PRO B 1 222 ? 3.641 -36.062 -27.047 1 30.48 222 PRO B O 1
ATOM 7854 N N . SER B 1 223 ? 3.215 -37.625 -28.766 1 32.06 223 SER B N 1
ATOM 7855 C CA . SER B 1 223 ? 1.887 -38.219 -28.656 1 32.06 223 SER B CA 1
ATOM 7856 C C . SER B 1 223 ? 1.684 -38.875 -27.312 1 32.06 223 SER B C 1
ATOM 7858 O O . SER B 1 223 ? 2.174 -40 -27.078 1 32.06 223 SER B O 1
ATOM 7860 N N . LEU B 1 224 ? 1.919 -38.281 -26.25 1 32.12 224 LEU B N 1
ATOM 7861 C CA . LEU B 1 224 ? 1.707 -38.938 -24.969 1 32.12 224 LEU B CA 1
ATOM 7862 C C . LEU B 1 224 ? 0.347 -39.625 -24.938 1 32.12 224 LEU B C 1
ATOM 7864 O O . LEU B 1 224 ? 0.068 -40.406 -24.016 1 32.12 224 LEU B O 1
ATOM 7868 N N . ILE B 1 225 ? -0.74 -38.969 -25.516 1 35 225 ILE B N 1
ATOM 7869 C CA . ILE B 1 225 ? -1.971 -39.375 -24.844 1 35 225 ILE B CA 1
ATOM 7870 C C . ILE B 1 225 ? -2.365 -40.781 -25.25 1 35 225 ILE B C 1
ATOM 7872 O O . ILE B 1 225 ? -3.148 -40.969 -26.172 1 35 225 ILE B O 1
ATOM 7876 N N . SER B 1 226 ? -1.543 -41.594 -25.828 1 31.25 226 SER B N 1
ATOM 7877 C CA . SER B 1 226 ? -2.25 -42.781 -26.297 1 31.25 226 SER B CA 1
ATOM 7878 C C . SER B 1 226 ? -3.02 -43.469 -25.156 1 31.25 226 SER B C 1
ATOM 7880 O O . SER B 1 226 ? -3.559 -44.562 -25.328 1 31.25 226 SER B O 1
ATOM 7882 N N . SER B 1 227 ? -2.486 -43.5 -23.875 1 31.86 227 SER B N 1
ATOM 7883 C CA . SER B 1 227 ? -3.066 -44.594 -23.094 1 31.86 227 SER B CA 1
ATOM 7884 C C . SER B 1 227 ? -4.547 -44.344 -22.812 1 31.86 227 SER B C 1
ATOM 7886 O O . SER B 1 227 ? -4.895 -43.594 -21.891 1 31.86 227 SER B O 1
ATOM 7888 N N . ALA B 1 228 ? -5.469 -44.156 -23.656 1 33.34 228 ALA B N 1
ATOM 7889 C CA . ALA B 1 228 ? -6.922 -44.031 -23.656 1 33.34 228 ALA B CA 1
ATOM 7890 C C . ALA B 1 228 ? -7.562 -45.062 -22.734 1 33.34 228 ALA B C 1
ATOM 7892 O O . ALA B 1 228 ? -8.727 -44.938 -22.344 1 33.34 228 ALA B O 1
ATOM 7893 N N . ASP B 1 229 ? -7.172 -46.406 -22.891 1 32.34 229 ASP B N 1
ATOM 7894 C CA . ASP B 1 229 ? -8.086 -47.469 -22.469 1 32.34 229 ASP B CA 1
ATOM 7895 C C . ASP B 1 229 ? -8.406 -47.344 -20.984 1 32.34 229 ASP B C 1
ATOM 7897 O O . ASP B 1 229 ? -9.531 -47.656 -20.562 1 32.34 229 ASP B O 1
ATOM 7901 N N . ASP B 1 230 ? -7.316 -47.5 -20.094 1 33.78 230 ASP B N 1
ATOM 7902 C CA . ASP B 1 230 ? -7.57 -47.938 -18.719 1 33.78 230 ASP B CA 1
ATOM 7903 C C . ASP B 1 230 ? -8.18 -46.812 -17.906 1 33.78 230 ASP B C 1
ATOM 7905 O O . ASP B 1 230 ? -8.133 -46.812 -16.672 1 33.78 230 ASP B O 1
ATOM 7909 N N . CYS B 1 231 ? -8.336 -45.656 -18.422 1 36 231 CYS B N 1
ATOM 7910 C CA . CYS B 1 231 ? -8.516 -44.438 -17.641 1 36 231 CYS B CA 1
ATOM 7911 C C . CYS B 1 231 ? -9.891 -44.406 -17 1 36 231 CYS B C 1
ATOM 7913 O O . CYS B 1 231 ? -10.305 -43.375 -16.453 1 36 231 CYS B O 1
ATOM 7915 N N . MET B 1 232 ? -10.766 -45.219 -17.484 1 37.66 232 MET B N 1
ATOM 7916 C CA . MET B 1 232 ? -12.102 -45.125 -16.891 1 37.66 232 MET B CA 1
ATOM 7917 C C . MET B 1 232 ? -12.062 -45.406 -15.398 1 37.66 232 MET B C 1
ATOM 7919 O O . MET B 1 232 ? -13.094 -45.719 -14.797 1 37.66 232 MET B O 1
ATOM 7923 N N . ALA B 1 233 ? -10.93 -46 -14.953 1 37.62 233 ALA B N 1
ATOM 7924 C CA . ALA B 1 233 ? -10.992 -46.438 -13.57 1 37.62 233 ALA B CA 1
ATOM 7925 C C . ALA B 1 233 ? -11.32 -45.281 -12.625 1 37.62 233 ALA B C 1
ATOM 7927 O O . ALA B 1 233 ? -11.094 -44.125 -12.961 1 37.62 233 ALA B O 1
ATOM 7928 N N . HIS B 1 234 ? -12.031 -45.625 -11.469 1 39.34 234 HIS B N 1
ATOM 7929 C CA . HIS B 1 234 ? -12.523 -44.844 -10.328 1 39.34 234 HIS B CA 1
ATOM 7930 C C . HIS B 1 234 ? -11.453 -43.875 -9.812 1 39.34 234 HIS B C 1
ATOM 7932 O O . HIS B 1 234 ? -10.266 -44.219 -9.805 1 39.34 234 HIS B O 1
ATOM 7938 N N . PRO B 1 235 ? -11.672 -42.656 -9.891 1 42.5 235 PRO B N 1
ATOM 7939 C CA . PRO B 1 235 ? -10.742 -41.688 -9.297 1 42.5 235 PRO B CA 1
ATOM 7940 C C . PRO B 1 235 ? -10.062 -42.25 -8.039 1 42.5 235 PRO B C 1
ATOM 7942 O O . PRO B 1 235 ? -10.656 -43.031 -7.305 1 42.5 235 PRO B O 1
ATOM 7945 N N . PRO B 1 236 ? -8.742 -42.625 -8.062 1 38.91 236 PRO B N 1
ATOM 7946 C CA . PRO B 1 236 ? -8.195 -43.062 -6.781 1 38.91 236 PRO B CA 1
ATOM 7947 C C . PRO B 1 236 ? -8.898 -42.438 -5.582 1 38.91 236 PRO B C 1
ATOM 7949 O O . PRO B 1 236 ? -9.477 -41.344 -5.703 1 38.91 236 PRO B O 1
ATOM 7952 N N . PRO B 1 237 ? -9.203 -43.219 -4.492 1 36.97 237 PRO B N 1
ATOM 7953 C CA . PRO B 1 237 ? -9.844 -42.75 -3.264 1 36.97 237 PRO B CA 1
ATOM 7954 C C . PRO B 1 237 ? -9.406 -41.344 -2.855 1 36.97 237 PRO B C 1
ATOM 7956 O O . PRO B 1 237 ? -8.359 -40.875 -3.303 1 36.97 237 PRO B O 1
ATOM 7959 N N . HIS B 1 238 ? -10.234 -40.594 -2.105 1 39.69 238 HIS B N 1
ATOM 7960 C CA . HIS B 1 238 ? -10.203 -39.312 -1.424 1 39.69 238 HIS B CA 1
ATOM 7961 C C . HIS B 1 238 ? -8.82 -39.031 -0.841 1 39.69 238 HIS B C 1
ATOM 7963 O O . HIS B 1 238 ? -8.461 -39.562 0.208 1 39.69 238 HIS B O 1
ATOM 7969 N N . ILE B 1 239 ? -7.891 -39.156 -1.536 1 39.28 239 ILE B N 1
ATOM 7970 C CA . ILE B 1 239 ? -6.738 -38.625 -0.798 1 39.28 239 ILE B CA 1
ATOM 7971 C C . ILE B 1 239 ? -7.125 -37.375 -0.044 1 39.28 239 ILE B C 1
ATOM 7973 O O . ILE B 1 239 ? -7.336 -36.312 -0.653 1 39.28 239 ILE B O 1
ATOM 7977 N N . GLU B 1 240 ? -8.109 -37.406 0.833 1 41.47 240 GLU B N 1
ATOM 7978 C CA . GLU B 1 240 ? -8.266 -36.312 1.782 1 41.47 240 GLU B CA 1
ATOM 7979 C C . GLU B 1 240 ? -6.91 -35.688 2.148 1 41.47 240 GLU B C 1
ATOM 7981 O O . GLU B 1 240 ? -6.098 -36.344 2.812 1 41.47 240 GLU B O 1
ATOM 7986 N N . SER B 1 241 ? -6.203 -35.094 1.306 1 49.19 241 SER B N 1
ATOM 7987 C CA . SER B 1 241 ? -4.965 -34.406 1.606 1 49.19 241 SER B CA 1
ATOM 7988 C C . SER B 1 241 ? -5.055 -33.656 2.941 1 49.19 241 SER B C 1
ATOM 7990 O O . SER B 1 241 ? -5.504 -32.531 2.996 1 49.19 241 SER B O 1
ATOM 7992 N N . THR B 1 242 ? -5.426 -34.406 4.004 1 51.94 242 THR B N 1
ATOM 7993 C CA . THR B 1 242 ? -5.586 -33.938 5.375 1 51.94 242 THR B CA 1
ATOM 7994 C C . THR B 1 242 ? -4.324 -33.25 5.859 1 51.94 242 THR B C 1
ATOM 7996 O O . THR B 1 242 ? -3.215 -33.75 5.676 1 51.94 242 THR B O 1
ATOM 7999 N N . ARG B 1 243 ? -4.512 -32.031 6.184 1 60.03 243 ARG B N 1
ATOM 8000 C CA . ARG B 1 243 ? -3.504 -31.266 6.906 1 60.03 243 ARG B CA 1
ATOM 8001 C C . ARG B 1 243 ? -2.799 -32.125 7.949 1 60.03 243 ARG B C 1
ATOM 8003 O O . ARG B 1 243 ? -3.439 -32.906 8.648 1 60.03 243 ARG B O 1
ATOM 8010 N N . THR B 1 244 ? -1.521 -32.219 7.859 1 62.53 244 THR B N 1
ATOM 8011 C CA . THR B 1 244 ? -0.808 -32.875 8.945 1 62.53 244 THR B CA 1
ATOM 8012 C C . THR B 1 244 ? -1.209 -32.312 10.297 1 62.53 244 THR B C 1
ATOM 8014 O O . THR B 1 244 ? -1.364 -31.094 10.43 1 62.53 244 THR B O 1
ATOM 8017 N N . PRO B 1 245 ? -1.722 -32.969 11.18 1 60.94 245 PRO B N 1
ATOM 8018 C CA . PRO B 1 245 ? -2.148 -32.531 12.508 1 60.94 245 PRO B CA 1
ATOM 8019 C C . PRO B 1 245 ? -1.19 -31.516 13.133 1 60.94 245 PRO B C 1
ATOM 8021 O O . PRO B 1 245 ? -1.619 -30.641 13.883 1 60.94 245 PRO B O 1
ATOM 8024 N N . GLU B 1 246 ? -0.018 -31.656 12.656 1 67.12 246 GLU B N 1
ATOM 8025 C CA . GLU B 1 246 ? 0.97 -30.781 13.281 1 67.12 246 GLU B CA 1
ATOM 8026 C C . GLU B 1 246 ? 0.781 -29.344 12.836 1 67.12 246 GLU B C 1
ATOM 8028 O O . GLU B 1 246 ? 0.915 -28.406 13.641 1 67.12 246 GLU B O 1
ATOM 8033 N N . TYR B 1 247 ? 0.365 -29.156 11.688 1 76.19 247 TYR B N 1
ATOM 8034 C CA . TYR B 1 247 ? 0.151 -27.781 11.219 1 76.19 247 TYR B CA 1
ATOM 8035 C C . TYR B 1 247 ? -1.122 -27.203 11.82 1 76.19 247 TYR B C 1
ATOM 8037 O O . TYR B 1 247 ? -1.216 -25.984 12.023 1 76.19 247 TYR B O 1
ATOM 8045 N N . SER B 1 248 ? -1.982 -28.047 12.195 1 72.19 248 SER B N 1
ATOM 8046 C CA . SER B 1 248 ? -3.215 -27.609 12.836 1 72.19 248 SER B CA 1
ATOM 8047 C C . SER B 1 248 ? -2.934 -26.984 14.203 1 72.19 248 SER B C 1
ATOM 8049 O O . SER B 1 248 ? -3.588 -26.031 14.602 1 72.19 248 SER B O 1
ATOM 8051 N N . ASP B 1 249 ? -1.932 -27.578 14.844 1 74.38 249 ASP B N 1
ATOM 8052 C CA . ASP B 1 249 ? -1.539 -27.031 16.141 1 74.38 249 ASP B CA 1
ATOM 8053 C C . ASP B 1 249 ? -0.927 -25.641 16 1 74.38 249 ASP B C 1
ATOM 8055 O O . ASP B 1 249 ? -1.188 -24.766 16.812 1 74.38 249 ASP B O 1
ATOM 8059 N N . ILE B 1 250 ? -0.192 -25.531 14.945 1 79.06 250 ILE B N 1
ATOM 8060 C CA . ILE B 1 250 ? 0.445 -24.234 14.688 1 79.06 250 ILE B CA 1
ATOM 8061 C C . ILE B 1 250 ? -0.619 -23.188 14.367 1 79.06 250 ILE B C 1
ATOM 8063 O O . ILE B 1 250 ? -0.593 -22.078 14.914 1 79.06 250 ILE B O 1
ATOM 8067 N N . LEU B 1 251 ? -1.549 -23.594 13.57 1 75.12 251 LEU B N 1
ATOM 8068 C CA . LEU B 1 251 ? -2.629 -22.688 13.203 1 75.12 251 LEU B CA 1
ATOM 8069 C C . LEU B 1 251 ? -3.484 -22.344 14.414 1 75.12 251 LEU B C 1
ATOM 8071 O O . LEU B 1 251 ? -3.934 -21.203 14.562 1 75.12 251 LEU B O 1
ATOM 8075 N N . GLY B 1 252 ? -3.67 -23.359 15.211 1 71.06 252 GLY B N 1
ATOM 8076 C CA . GLY B 1 252 ? -4.398 -23.141 16.453 1 71.06 252 GLY B CA 1
ATOM 8077 C C . GLY B 1 252 ? -3.703 -22.156 17.375 1 71.06 252 GLY B C 1
ATOM 8078 O O . GLY B 1 252 ? -4.348 -21.281 17.953 1 71.06 252 GLY B O 1
ATOM 8079 N N . GLU B 1 253 ? -2.414 -22.266 17.406 1 72.62 253 GLU B N 1
ATOM 8080 C CA . GLU B 1 253 ? -1.624 -21.359 18.234 1 72.62 253 GLU B CA 1
ATOM 8081 C C . GLU B 1 253 ? -1.674 -19.938 17.688 1 72.62 253 GLU B C 1
ATOM 8083 O O . GLU B 1 253 ? -1.646 -18.969 18.453 1 72.62 253 GLU B O 1
ATOM 8088 N N . LEU B 1 254 ? -1.694 -19.906 16.422 1 71.38 254 LEU B N 1
ATOM 8089 C CA . LEU B 1 254 ? -1.756 -18.594 15.789 1 71.38 254 LEU B CA 1
ATOM 8090 C C . LEU B 1 254 ? -3.09 -17.906 16.078 1 71.38 254 LEU B C 1
ATOM 8092 O O . LEU B 1 254 ? -3.148 -16.688 16.234 1 71.38 254 LEU B O 1
ATOM 8096 N N . LYS B 1 255 ? -4.109 -18.719 16.109 1 63.38 255 LYS B N 1
ATOM 8097 C CA . LYS B 1 255 ? -5.449 -18.203 16.359 1 63.38 255 LYS B CA 1
ATOM 8098 C C . LYS B 1 255 ? -5.684 -17.984 17.859 1 63.38 255 LYS B C 1
ATOM 8100 O O . LYS B 1 255 ? -6.383 -17.047 18.25 1 63.38 255 LYS B O 1
ATOM 8105 N N . ASP B 1 256 ? -5.207 -19.031 18.688 1 58.19 256 ASP B N 1
ATOM 8106 C CA . ASP B 1 256 ? -5.527 -19.078 20.109 1 58.19 256 ASP B CA 1
ATOM 8107 C C . ASP B 1 256 ? -4.594 -18.172 20.906 1 58.19 256 ASP B C 1
ATOM 8109 O O . ASP B 1 256 ? -3.375 -18.359 20.891 1 58.19 256 ASP B O 1
ATOM 8113 N N . SER B 1 257 ? -4.922 -16.953 20.984 1 54.5 257 SER B N 1
ATOM 8114 C CA . SER B 1 257 ? -4.316 -16.031 21.938 1 54.5 257 SER B CA 1
ATOM 8115 C C . SER B 1 257 ? -4.082 -16.703 23.281 1 54.5 257 SER B C 1
ATOM 8117 O O . SER B 1 257 ? -4.855 -17.562 23.703 1 54.5 257 SER B O 1
ATOM 8119 N N . ASN B 1 258 ? -2.83 -16.719 23.688 1 55.91 258 ASN B N 1
ATOM 8120 C CA . ASN B 1 258 ? -2.547 -17.188 25.047 1 55.91 258 ASN B CA 1
ATOM 8121 C C . ASN B 1 258 ? -3.662 -16.797 26.016 1 55.91 258 ASN B C 1
ATOM 8123 O O . ASN B 1 258 ? -3.701 -15.664 26.5 1 55.91 258 ASN B O 1
ATOM 8127 N N . SER B 1 259 ? -4.738 -17.547 26.062 1 59.19 259 SER B N 1
ATOM 8128 C CA . SER B 1 259 ? -5.883 -17.375 26.953 1 59.19 259 SER B CA 1
ATOM 8129 C C . SER B 1 259 ? -5.438 -17.047 28.359 1 59.19 259 SER B C 1
ATOM 8131 O O . SER B 1 259 ? -6.191 -16.438 29.141 1 59.19 259 SER B O 1
ATOM 8133 N N . ASP B 1 260 ? -4.168 -17.25 28.594 1 66.44 260 ASP B N 1
ATOM 8134 C CA . ASP B 1 260 ? -3.738 -17.031 29.969 1 66.44 260 ASP B CA 1
ATOM 8135 C C . ASP B 1 260 ? -3.154 -15.633 30.141 1 66.44 260 ASP B C 1
ATOM 8137 O O . ASP B 1 260 ? -2.777 -15.242 31.25 1 66.44 260 ASP B O 1
ATOM 8141 N N . ASP B 1 261 ? -3.209 -14.922 29.125 1 74.19 261 ASP B N 1
ATOM 8142 C CA . ASP B 1 261 ? -2.713 -13.555 29.234 1 74.19 261 ASP B CA 1
ATOM 8143 C C . ASP B 1 261 ? -3.742 -12.641 29.891 1 74.19 261 ASP B C 1
ATOM 8145 O O . ASP B 1 261 ? -4.91 -12.625 29.5 1 74.19 261 ASP B O 1
ATOM 8149 N N . PRO B 1 262 ? -3.383 -12.047 30.969 1 83.12 262 PRO B N 1
ATOM 8150 C CA . PRO B 1 262 ? -4.309 -11.148 31.656 1 83.12 262 PRO B CA 1
ATOM 8151 C C . PRO B 1 262 ? -4.926 -10.109 30.734 1 83.12 262 PRO B C 1
ATOM 8153 O O . PRO B 1 262 ? -6.051 -9.656 30.969 1 83.12 262 PRO B O 1
ATOM 8156 N N . LEU B 1 263 ? -4.281 -9.812 29.656 1 87.62 263 LEU B N 1
ATOM 8157 C CA . LEU B 1 263 ? -4.801 -8.82 28.734 1 87.62 263 LEU B CA 1
ATOM 8158 C C . LEU B 1 263 ? -5.934 -9.398 27.891 1 87.62 263 LEU B C 1
ATOM 8160 O O . LEU B 1 263 ? -6.809 -8.664 27.422 1 87.62 263 LEU B O 1
ATOM 8164 N N . ALA B 1 264 ? -5.887 -10.633 27.734 1 88.06 264 ALA B N 1
ATOM 8165 C CA . ALA B 1 264 ? -6.977 -11.281 27.016 1 88.06 264 ALA B CA 1
ATOM 8166 C C . ALA B 1 264 ? -8.289 -11.188 27.797 1 88.06 264 ALA B C 1
ATOM 8168 O O . ALA B 1 264 ? -9.344 -10.938 27.203 1 88.06 264 ALA B O 1
ATOM 8169 N N . ALA B 1 265 ? -8.188 -11.352 29.094 1 89.44 265 ALA B N 1
ATOM 8170 C CA . ALA B 1 265 ? -9.359 -11.227 29.953 1 89.44 265 ALA B CA 1
ATOM 8171 C C . ALA B 1 265 ? -9.883 -9.797 29.953 1 89.44 265 ALA B C 1
ATOM 8173 O O . ALA B 1 265 ? -11.094 -9.57 29.906 1 89.44 265 ALA B O 1
ATOM 8174 N N . SER B 1 266 ? -8.953 -8.867 30.031 1 92.12 266 SER B N 1
ATOM 8175 C CA . SER B 1 266 ? -9.336 -7.457 30.016 1 92.12 266 SER B CA 1
ATOM 8176 C C . SER B 1 266 ? -10.008 -7.078 28.703 1 92.12 266 SER B C 1
ATOM 8178 O O . SER B 1 266 ? -10.961 -6.301 28.688 1 92.12 266 SER B O 1
ATOM 8180 N N . TRP B 1 267 ? -9.5 -7.598 27.609 1 93.19 267 TRP B N 1
ATOM 8181 C CA . TRP B 1 267 ? -10.047 -7.332 26.281 1 93.19 267 TRP B CA 1
ATOM 8182 C C . TRP B 1 267 ? -11.461 -7.891 26.156 1 93.19 267 TRP B C 1
ATOM 8184 O O . TRP B 1 267 ? -12.328 -7.277 25.531 1 93.19 267 TRP B O 1
ATOM 8194 N N . ASN B 1 268 ? -11.766 -8.953 26.828 1 91 268 ASN B N 1
ATOM 8195 C CA . ASN B 1 268 ? -13.062 -9.609 26.703 1 91 268 ASN B CA 1
ATOM 8196 C C . ASN B 1 268 ? -14.125 -8.914 27.562 1 91 268 ASN B C 1
ATOM 8198 O O . ASN B 1 268 ? -15.32 -9.164 27.391 1 91 268 ASN B O 1
ATOM 8202 N N . LEU B 1 269 ? -13.656 -7.988 28.312 1 92.88 269 LEU B N 1
ATOM 8203 C CA . LEU B 1 269 ? -14.602 -7.242 29.141 1 92.88 269 LEU B CA 1
ATOM 8204 C C . LEU B 1 269 ? -15.164 -6.047 28.375 1 92.88 269 LEU B C 1
ATOM 8206 O O . LEU B 1 269 ? -14.406 -5.25 27.812 1 92.88 269 LEU B O 1
ATOM 8210 N N . ASP B 1 270 ? -16.453 -5.949 28.312 1 95.44 270 ASP B N 1
ATOM 8211 C CA . ASP B 1 270 ? -17.078 -4.762 27.75 1 95.44 270 ASP B CA 1
ATOM 8212 C C . ASP B 1 270 ? -16.828 -3.535 28.625 1 95.44 270 ASP B C 1
ATOM 8214 O O . ASP B 1 270 ? -17.234 -3.504 29.797 1 95.44 270 ASP B O 1
ATOM 8218 N N . PRO B 1 271 ? -16.234 -2.521 28.078 1 96.06 271 PRO B N 1
ATOM 8219 C CA . PRO B 1 271 ? -15.906 -1.357 28.906 1 96.06 271 PRO B CA 1
ATOM 8220 C C . PRO B 1 271 ? -17.141 -0.706 29.516 1 96.06 271 PRO B C 1
ATOM 8222 O O . PRO B 1 271 ? -17.094 -0.205 30.641 1 96.06 271 PRO B O 1
ATOM 8225 N N . TYR B 1 272 ? -18.25 -0.683 28.797 1 95.69 272 TYR B N 1
ATOM 8226 C CA . TYR B 1 272 ? -19.453 -0.076 29.328 1 95.69 272 TYR B CA 1
ATOM 8227 C C . TYR B 1 272 ? -20.031 -0.912 30.469 1 95.69 272 TYR B C 1
ATOM 8229 O O . TYR B 1 272 ? -20.609 -0.372 31.406 1 95.69 272 TYR B O 1
ATOM 8237 N N . GLU B 1 273 ? -19.938 -2.209 30.422 1 94 273 GLU B N 1
ATOM 8238 C CA . GLU B 1 273 ? -20.422 -3.076 31.5 1 94 273 GLU B CA 1
ATOM 8239 C C . GLU B 1 273 ? -19.531 -2.99 32.719 1 94 273 GLU B C 1
ATOM 8241 O O . GLU B 1 273 ? -20 -3.047 33.844 1 94 273 GLU B O 1
ATOM 8246 N N . SER B 1 274 ? -18.25 -2.9 32.5 1 92.56 274 SER B N 1
ATOM 8247 C CA . SER B 1 274 ? -17.281 -2.867 33.562 1 92.56 274 SER B CA 1
ATOM 8248 C C . SER B 1 274 ? -17.312 -1.527 34.312 1 92.56 274 SER B C 1
ATOM 8250 O O . SER B 1 274 ? -17.297 -1.485 35.531 1 92.56 274 SER B O 1
ATOM 8252 N N . ASP B 1 275 ? -17.312 -0.444 33.562 1 94.75 275 ASP B N 1
ATOM 8253 C CA . ASP B 1 275 ? -17.328 0.915 34.094 1 94.75 275 ASP B CA 1
ATOM 8254 C C . ASP B 1 275 ? -18.047 1.87 33.156 1 94.75 275 ASP B C 1
ATOM 8256 O O . ASP B 1 275 ? -17.406 2.592 32.375 1 94.75 275 ASP B O 1
ATOM 8260 N N . PRO B 1 276 ? -19.359 1.964 33.312 1 96 276 PRO B N 1
ATOM 8261 C CA . PRO B 1 276 ? -20.156 2.756 32.344 1 96 276 PRO B CA 1
ATOM 8262 C C . PRO B 1 276 ? -19.766 4.23 32.344 1 96 276 PRO B C 1
ATOM 8264 O O . PRO B 1 276 ? -19.719 4.848 31.281 1 96 276 PRO B O 1
ATOM 8267 N N . GLU B 1 277 ? -19.453 4.797 33.469 1 95.75 277 GLU B N 1
ATOM 8268 C CA . GLU B 1 277 ? -19.109 6.215 33.562 1 95.75 277 GLU B CA 1
ATOM 8269 C C . GLU B 1 277 ? -17.828 6.512 32.812 1 95.75 277 GLU B C 1
ATOM 8271 O O . GLU B 1 277 ? -17.75 7.457 32.031 1 95.75 277 GLU B O 1
ATOM 8276 N N . ALA B 1 278 ? -16.844 5.723 33.094 1 96.25 278 ALA B N 1
ATOM 8277 C CA . ALA B 1 278 ? -15.555 5.902 32.406 1 96.25 278 ALA B CA 1
ATOM 8278 C C . ALA B 1 278 ? -15.695 5.648 30.906 1 96.25 278 ALA B C 1
ATOM 8280 O O . ALA B 1 278 ? -15.117 6.371 30.094 1 96.25 278 ALA B O 1
ATOM 8281 N N . ALA B 1 279 ? -16.438 4.613 30.562 1 97.25 279 ALA B N 1
ATOM 8282 C CA . ALA B 1 279 ? -16.625 4.266 29.156 1 97.25 279 ALA B CA 1
ATOM 8283 C C . ALA B 1 279 ? -17.297 5.398 28.391 1 97.25 279 ALA B C 1
ATOM 8285 O O . ALA B 1 279 ? -16.859 5.758 27.281 1 97.25 279 ALA B O 1
ATOM 8286 N N . ILE B 1 280 ? -18.297 6 28.969 1 97.31 280 ILE B N 1
ATOM 8287 C CA . ILE B 1 280 ? -19.031 7.094 28.328 1 97.31 280 ILE B CA 1
ATOM 8288 C C . ILE B 1 280 ? -18.141 8.328 28.25 1 97.31 280 ILE B C 1
ATOM 8290 O O . ILE B 1 280 ? -18.078 8.984 27.203 1 97.31 280 ILE B O 1
ATOM 8294 N N . HIS B 1 281 ? -17.438 8.594 29.281 1 97.12 281 HIS B N 1
ATOM 8295 C CA . HIS B 1 281 ? -16.625 9.805 29.344 1 97.12 281 HIS B CA 1
ATOM 8296 C C . HIS B 1 281 ? -15.531 9.781 28.281 1 97.12 281 HIS B C 1
ATOM 8298 O O . HIS B 1 281 ? -15.406 10.719 27.484 1 97.12 281 HIS B O 1
ATOM 8304 N N . TYR B 1 282 ? -14.758 8.742 28.281 1 97.94 282 TYR B N 1
ATOM 8305 C CA . TYR B 1 282 ? -13.602 8.695 27.406 1 97.94 282 TYR B CA 1
ATOM 8306 C C . TYR B 1 282 ? -14.031 8.523 25.953 1 97.94 282 TYR B C 1
ATOM 8308 O O . TYR B 1 282 ? -13.391 9.055 25.031 1 97.94 282 TYR B O 1
ATOM 8316 N N . THR B 1 283 ? -15.078 7.77 25.672 1 98.12 283 THR B N 1
ATOM 8317 C CA . THR B 1 283 ? -15.602 7.668 24.312 1 98.12 283 THR B CA 1
ATOM 8318 C C . THR B 1 283 ? -16.156 9.016 23.844 1 98.12 283 THR B C 1
ATOM 8320 O O . THR B 1 283 ? -15.984 9.391 22.688 1 98.12 283 THR B O 1
ATOM 8323 N N . GLU B 1 284 ? -16.766 9.734 24.734 1 97.25 284 GLU B N 1
ATOM 8324 C CA . GLU B 1 284 ? -17.297 11.047 24.391 1 97.25 284 GLU B CA 1
ATOM 8325 C C . GLU B 1 284 ? -16.156 12.031 24.094 1 97.25 284 GLU B C 1
ATOM 8327 O O . GLU B 1 284 ? -16.297 12.883 23.203 1 97.25 284 GLU B O 1
ATOM 8332 N N . CYS B 1 285 ? -15.102 11.906 24.828 1 96.56 285 CYS B N 1
ATOM 8333 C CA . CYS B 1 285 ? -13.938 12.734 24.531 1 96.56 285 CYS B CA 1
ATOM 8334 C C . CYS B 1 285 ? -13.43 12.469 23.125 1 96.56 285 CYS B C 1
ATOM 8336 O O . CYS B 1 285 ? -13.109 13.406 22.391 1 96.56 285 CYS B O 1
ATOM 8338 N N . TYR B 1 286 ? -13.398 11.211 22.781 1 97.5 286 TYR B N 1
ATOM 8339 C CA . TYR B 1 286 ? -13 10.859 21.422 1 97.5 286 TYR B CA 1
ATOM 8340 C C . TYR B 1 286 ? -13.953 11.477 20.406 1 97.5 286 TYR B C 1
ATOM 8342 O O . TYR B 1 286 ? -13.516 12.047 19.406 1 97.5 286 TYR B O 1
ATOM 8350 N N . PHE B 1 287 ? -15.195 11.328 20.609 1 97.19 287 PHE B N 1
ATOM 8351 C CA . PHE B 1 287 ? -16.188 11.766 19.641 1 97.19 287 PHE B CA 1
ATOM 8352 C C . PHE B 1 287 ? -16.172 13.281 19.484 1 97.19 287 PHE B C 1
ATOM 8354 O O . PHE B 1 287 ? -16.188 13.805 18.375 1 97.19 287 PHE B O 1
ATOM 8361 N N . LEU B 1 288 ? -16.031 13.961 20.484 1 94.06 288 LEU B N 1
ATOM 8362 C CA . LEU B 1 288 ? -16.078 15.422 20.469 1 94.06 288 LEU B CA 1
ATOM 8363 C C . LEU B 1 288 ? -14.852 15.984 19.766 1 94.06 288 LEU B C 1
ATOM 8365 O O . LEU B 1 288 ? -14.961 16.906 18.938 1 94.06 288 LEU B O 1
ATOM 8369 N N . HIS B 1 289 ? -13.734 15.414 20.078 1 93.62 289 HIS B N 1
ATOM 8370 C CA . HIS B 1 289 ? -12.492 16.031 19.625 1 93.62 289 HIS B CA 1
ATOM 8371 C C . HIS B 1 289 ? -12.039 15.461 18.281 1 93.62 289 HIS B C 1
ATOM 8373 O O . HIS B 1 289 ? -11.492 16.172 17.453 1 93.62 289 HIS B O 1
ATOM 8379 N N . VAL B 1 290 ? -12.242 14.203 18.109 1 96.38 290 VAL B N 1
ATOM 8380 C CA . VAL B 1 290 ? -11.68 13.562 16.922 1 96.38 290 VAL B CA 1
ATOM 8381 C C . VAL B 1 290 ? -12.781 13.297 15.898 1 96.38 290 VAL B C 1
ATOM 8383 O O . VAL B 1 290 ? -12.719 13.773 14.766 1 96.38 290 VAL B O 1
ATOM 8386 N N . ASN B 1 291 ? -13.805 12.578 16.297 1 96.62 291 ASN B N 1
ATOM 8387 C CA . ASN B 1 291 ? -14.852 12.211 15.344 1 96.62 291 ASN B CA 1
ATOM 8388 C C . ASN B 1 291 ? -15.555 13.453 14.789 1 96.62 291 ASN B C 1
ATOM 8390 O O . ASN B 1 291 ? -15.664 13.617 13.578 1 96.62 291 ASN B O 1
ATOM 8394 N N . ASP B 1 292 ? -15.969 14.367 15.656 1 93.44 292 ASP B N 1
ATOM 8395 C CA . ASP B 1 292 ? -16.719 15.539 15.234 1 93.44 292 ASP B CA 1
ATOM 8396 C C . ASP B 1 292 ? -15.789 16.672 14.812 1 93.44 292 ASP B C 1
ATOM 8398 O O . ASP B 1 292 ? -16.125 17.484 13.945 1 93.44 292 ASP B O 1
ATOM 8402 N N . GLY B 1 293 ? -14.641 16.656 15.375 1 92.31 293 GLY B N 1
ATOM 8403 C CA . GLY B 1 293 ? -13.75 17.781 15.156 1 92.31 293 GLY B CA 1
ATOM 8404 C C . GLY B 1 293 ? -12.789 17.562 14.008 1 92.31 293 GLY B C 1
ATOM 8405 O O . GLY B 1 293 ? -12.383 18.531 13.336 1 92.31 293 GLY B O 1
ATOM 8406 N N . LEU B 1 294 ? -12.359 16.344 13.812 1 94.56 294 LEU B N 1
ATOM 8407 C CA . LEU B 1 294 ? -11.32 16.078 12.82 1 94.56 294 LEU B CA 1
ATOM 8408 C C . LEU B 1 294 ? -11.844 15.164 11.719 1 94.56 294 LEU B C 1
ATOM 8410 O O . LEU B 1 294 ? -11.969 15.578 10.562 1 94.56 294 LEU B O 1
ATOM 8414 N N . TYR B 1 295 ? -12.164 13.914 12.094 1 94.5 295 TYR B N 1
ATOM 8415 C CA . TYR B 1 295 ? -12.484 12.867 11.133 1 94.5 295 TYR B CA 1
ATOM 8416 C C . TYR B 1 295 ? -13.828 12.227 11.445 1 94.5 295 TYR B C 1
ATOM 8418 O O . TYR B 1 295 ? -13.898 11.258 12.211 1 94.5 295 TYR B O 1
ATOM 8426 N N . HIS B 1 296 ? -14.836 12.625 10.781 1 96.19 296 HIS B N 1
ATOM 8427 C CA . HIS B 1 296 ? -16.203 12.219 11.078 1 96.19 296 HIS B CA 1
ATOM 8428 C C . HIS B 1 296 ? -16.5 10.828 10.516 1 96.19 296 HIS B C 1
ATOM 8430 O O . HIS B 1 296 ? -17.219 10.703 9.523 1 96.19 296 HIS B O 1
ATOM 8436 N N . MET B 1 297 ? -16.094 9.789 11.227 1 97.12 297 MET B N 1
ATOM 8437 C CA . MET B 1 297 ? -16.234 8.414 10.758 1 97.12 297 MET B CA 1
ATOM 8438 C C . MET B 1 297 ? -17.562 7.812 11.195 1 97.12 297 MET B C 1
ATOM 8440 O O . MET B 1 297 ? -18.109 6.938 10.523 1 97.12 297 MET B O 1
ATOM 8444 N N . TYR B 1 298 ? -18.125 8.273 12.367 1 97.44 298 TYR B N 1
ATOM 8445 C CA . TYR B 1 298 ? -19.328 7.676 12.953 1 97.44 298 TYR B CA 1
ATOM 8446 C C . TYR B 1 298 ? -20.422 8.719 13.141 1 97.44 298 TYR B C 1
ATOM 8448 O O . TYR B 1 298 ? -20.125 9.883 13.43 1 97.44 298 TYR B O 1
ATOM 8456 N N . PRO B 1 299 ? -21.641 8.242 12.938 1 96.81 299 PRO B N 1
ATOM 8457 C CA . PRO B 1 299 ? -22.688 9.094 13.516 1 96.81 299 PRO B CA 1
ATOM 8458 C C . PRO B 1 299 ? -22.656 9.117 15.039 1 96.81 299 PRO B C 1
ATOM 8460 O O . PRO B 1 299 ? -22.828 8.07 15.68 1 96.81 299 PRO B O 1
ATOM 8463 N N . HIS B 1 300 ? -22.469 10.219 15.609 1 96.94 300 HIS B N 1
ATOM 8464 C CA . HIS B 1 300 ? -22.188 10.391 17.031 1 96.94 300 HIS B CA 1
ATOM 8465 C C . HIS B 1 300 ? -23.344 9.898 17.875 1 96.94 300 HIS B C 1
ATOM 8467 O O . HIS B 1 300 ? -23.156 9.07 18.781 1 96.94 300 HIS B O 1
ATOM 8473 N N . ALA B 1 301 ? -24.547 10.328 17.547 1 95.31 301 ALA B N 1
ATOM 8474 C CA . ALA B 1 301 ? -25.719 10.016 18.375 1 95.31 301 ALA B CA 1
ATOM 8475 C C . ALA B 1 301 ? -26.031 8.523 18.328 1 95.31 301 ALA B C 1
ATOM 8477 O O . ALA B 1 301 ? -26.266 7.902 19.359 1 95.31 301 ALA B O 1
ATOM 8478 N N . GLN B 1 302 ? -26.016 7.973 17.188 1 95.25 302 GLN B N 1
ATOM 8479 C CA . GLN B 1 302 ? -26.375 6.566 17.031 1 95.25 302 GLN B CA 1
ATOM 8480 C C . GLN B 1 302 ? -25.328 5.656 17.656 1 95.25 302 GLN B C 1
ATOM 8482 O O . GLN B 1 302 ? -25.672 4.633 18.25 1 95.25 302 GLN B O 1
ATOM 8487 N N . PHE B 1 303 ? -24.094 5.992 17.516 1 97.19 303 PHE B N 1
ATOM 8488 C CA . PHE B 1 303 ? -23.031 5.18 18.109 1 97.19 303 PHE B CA 1
ATOM 8489 C C . PHE B 1 303 ? -23.109 5.207 19.625 1 97.19 303 PHE B C 1
ATOM 8491 O O . PHE B 1 303 ? -22.906 4.188 20.297 1 97.19 303 PHE B O 1
ATOM 8498 N N . GLY B 1 304 ? -23.391 6.383 20.156 1 96.62 304 GLY B N 1
ATOM 8499 C CA . GLY B 1 304 ? -23.578 6.5 21.594 1 96.62 304 GLY B CA 1
ATOM 8500 C C . GLY B 1 304 ? -24.719 5.645 22.109 1 96.62 304 GLY B C 1
ATOM 8501 O O . GLY B 1 304 ? -24.609 5.039 23.188 1 96.62 304 GLY B O 1
ATOM 8502 N N . LEU B 1 305 ? -25.766 5.621 21.344 1 95.75 305 LEU B N 1
ATOM 8503 C CA . LEU B 1 305 ? -26.891 4.781 21.719 1 95.75 305 LEU B CA 1
ATOM 8504 C C . LEU B 1 305 ? -26.516 3.307 21.688 1 95.75 305 LEU B C 1
ATOM 8506 O O . LEU B 1 305 ? -26.859 2.549 22.594 1 95.75 305 LEU B O 1
ATOM 8510 N N . TRP B 1 306 ? -25.828 2.93 20.672 1 96.56 306 TRP B N 1
ATOM 8511 C CA . TRP B 1 306 ? -25.359 1.555 20.531 1 96.56 306 TRP B CA 1
ATOM 8512 C C . TRP B 1 306 ? -24.469 1.153 21.703 1 96.56 306 TRP B C 1
ATOM 8514 O O . TRP B 1 306 ? -24.594 0.048 22.234 1 96.56 306 TRP B O 1
ATOM 8524 N N . LEU B 1 307 ? -23.578 2.021 22.141 1 97.25 307 LEU B N 1
ATOM 8525 C CA . LEU B 1 307 ? -22.672 1.777 23.25 1 97.25 307 LEU B CA 1
ATOM 8526 C C . LEU B 1 307 ? -23.438 1.439 24.531 1 97.25 307 LEU B C 1
ATOM 8528 O O . LEU B 1 307 ? -23.062 0.536 25.266 1 97.25 307 LEU B O 1
ATOM 8532 N N . LYS B 1 308 ? -24.562 2.051 24.703 1 95.88 308 LYS B N 1
ATOM 8533 C CA . LYS B 1 308 ? -25.328 1.936 25.938 1 95.88 308 LYS B CA 1
ATOM 8534 C C . LYS B 1 308 ? -26.297 0.756 25.891 1 95.88 308 LYS B C 1
ATOM 8536 O O . LYS B 1 308 ? -26.609 0.162 26.922 1 95.88 308 LYS B O 1
ATOM 8541 N N . THR B 1 309 ? -26.688 0.382 24.672 1 93.75 309 THR B N 1
ATOM 8542 C CA . THR B 1 309 ? -27.828 -0.523 24.594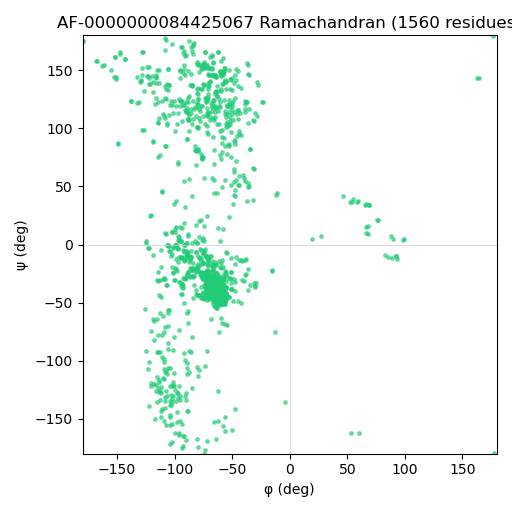 1 93.75 309 THR B CA 1
ATOM 8543 C C . THR B 1 309 ? -27.391 -1.911 24.125 1 93.75 309 THR B C 1
ATOM 8545 O O . THR B 1 309 ? -28.031 -2.91 24.453 1 93.75 309 THR B O 1
ATOM 8548 N N . GLU B 1 310 ? -26.359 -1.972 23.344 1 92.69 310 GLU B N 1
ATOM 8549 C CA . GLU B 1 310 ? -25.953 -3.27 22.828 1 92.69 310 GLU B CA 1
ATOM 8550 C C . GLU B 1 310 ? -25.312 -4.133 23.906 1 92.69 310 GLU B C 1
ATOM 8552 O O . GLU B 1 310 ? -24.297 -3.752 24.5 1 92.69 310 GLU B O 1
ATOM 8557 N N . SER B 1 311 ? -25.828 -5.266 24.141 1 88 311 SER B N 1
ATOM 8558 C CA . SER B 1 311 ? -25.359 -6.121 25.234 1 88 311 SER B CA 1
ATOM 8559 C C . SER B 1 311 ? -24.391 -7.184 24.719 1 88 311 SER B C 1
ATOM 8561 O O . SER B 1 311 ? -23.609 -7.746 25.484 1 88 311 SER B O 1
ATOM 8563 N N . THR B 1 312 ? -24.469 -7.48 23.484 1 90.31 312 THR B N 1
ATOM 8564 C CA . THR B 1 312 ? -23.609 -8.523 22.938 1 90.31 312 THR B CA 1
ATOM 8565 C C . THR B 1 312 ? -22.594 -7.934 21.969 1 90.31 312 THR B C 1
ATOM 8567 O O . THR B 1 312 ? -22.703 -8.117 20.766 1 90.31 312 THR B O 1
ATOM 8570 N N . LYS B 1 313 ? -21.641 -7.348 22.516 1 94.56 313 LYS B N 1
ATOM 8571 C CA . LYS B 1 313 ? -20.578 -6.781 21.672 1 94.56 313 LYS B CA 1
ATOM 8572 C C . LYS B 1 313 ? -19.516 -7.82 21.359 1 94.56 313 LYS B C 1
ATOM 8574 O O . LYS B 1 313 ? -19.125 -8.609 22.234 1 94.56 313 LYS B O 1
ATOM 8579 N N . SER B 1 314 ? -19.094 -7.82 20.125 1 93.62 314 SER B N 1
ATOM 8580 C CA . SER B 1 314 ? -18.062 -8.75 19.688 1 93.62 314 SER B CA 1
ATOM 8581 C C . SER B 1 314 ? -16.688 -8.336 20.219 1 93.62 314 SER B C 1
ATOM 8583 O O . SER B 1 314 ? -16.516 -7.223 20.719 1 93.62 314 SER B O 1
ATOM 8585 N N . ALA B 1 315 ? -15.711 -9.211 20.156 1 93.69 315 ALA B N 1
ATOM 8586 C CA . ALA B 1 315 ? -14.336 -8.891 20.531 1 93.69 315 ALA B CA 1
ATOM 8587 C C . ALA B 1 315 ? -13.797 -7.734 19.688 1 93.69 315 ALA B C 1
ATOM 8589 O O . ALA B 1 315 ? -13.031 -6.902 20.188 1 93.69 315 ALA B O 1
ATOM 8590 N N . ASP B 1 316 ? -14.234 -7.668 18.438 1 95.38 316 ASP B N 1
ATOM 8591 C CA . ASP B 1 316 ? -13.836 -6.578 17.562 1 95.38 316 ASP B CA 1
ATOM 8592 C C . ASP B 1 316 ? -14.414 -5.246 18.031 1 95.38 316 ASP B C 1
ATOM 8594 O O . ASP B 1 316 ? -13.742 -4.215 17.984 1 95.38 316 ASP B O 1
ATOM 8598 N N . ASP B 1 317 ? -15.625 -5.32 18.438 1 97 317 ASP B N 1
ATOM 8599 C CA . ASP B 1 317 ? -16.266 -4.125 18.984 1 97 317 ASP B CA 1
ATOM 8600 C C . ASP B 1 317 ? -15.5 -3.605 20.203 1 97 317 ASP B C 1
ATOM 8602 O O . ASP B 1 317 ? -15.273 -2.4 20.328 1 97 317 ASP B O 1
ATOM 8606 N N . LYS B 1 318 ? -15.211 -4.512 21.031 1 97.62 318 LYS B N 1
ATOM 8607 C CA . LYS B 1 318 ? -14.523 -4.141 22.266 1 97.62 318 LYS B CA 1
ATOM 8608 C C . LYS B 1 318 ? -13.141 -3.582 21.984 1 97.62 318 LYS B C 1
ATOM 8610 O O . LYS B 1 318 ? -12.695 -2.629 22.625 1 97.62 318 LYS B O 1
ATOM 8615 N N . MET B 1 319 ? -12.367 -4.172 21.016 1 97.56 319 MET B N 1
ATOM 8616 C CA . MET B 1 319 ? -11.086 -3.637 20.562 1 97.56 319 MET B CA 1
ATOM 8617 C C . MET B 1 319 ? -11.227 -2.178 20.156 1 97.56 319 MET B C 1
ATOM 8619 O O . MET B 1 319 ? -10.422 -1.335 20.547 1 97.56 319 MET B O 1
ATOM 8623 N N . LEU B 1 320 ? -12.266 -1.909 19.422 1 98.38 320 LEU B N 1
ATOM 8624 C CA . LEU B 1 320 ? -12.523 -0.561 18.938 1 98.38 320 LEU B CA 1
ATOM 8625 C C . LEU B 1 320 ? -12.797 0.398 20.078 1 98.38 320 LEU B C 1
ATOM 8627 O O . LEU B 1 320 ? -12.273 1.512 20.109 1 98.38 320 LEU B O 1
ATOM 8631 N N . LEU B 1 321 ? -13.633 -0.048 21 1 98.5 321 LEU B N 1
ATOM 8632 C CA . LEU B 1 321 ? -13.992 0.792 22.125 1 98.5 321 LEU B CA 1
ATOM 8633 C C . LEU B 1 321 ? -12.766 1.133 22.969 1 98.5 321 LEU B C 1
ATOM 8635 O O . LEU B 1 321 ? -12.586 2.279 23.375 1 98.5 321 LEU B O 1
ATOM 8639 N N . TYR B 1 322 ? -11.898 0.169 23.203 1 98.5 322 TYR B N 1
ATOM 8640 C CA . TYR B 1 322 ? -10.68 0.433 23.953 1 98.5 322 TYR B CA 1
ATOM 8641 C C . TYR B 1 322 ? -9.766 1.391 23.188 1 98.5 322 TYR B C 1
ATOM 8643 O O . TYR B 1 322 ? -9.086 2.223 23.797 1 98.5 322 TYR B O 1
ATOM 8651 N N . SER B 1 323 ? -9.703 1.289 21.859 1 98.56 323 SER B N 1
ATOM 8652 C CA . SER B 1 323 ? -8.938 2.229 21.047 1 98.56 323 SER B CA 1
ATOM 8653 C C . SER B 1 323 ? -9.477 3.646 21.172 1 98.56 323 SER B C 1
ATOM 8655 O O . SER B 1 323 ? -8.711 4.602 21.328 1 98.56 323 SER B O 1
ATOM 8657 N N . MET B 1 324 ? -10.828 3.75 21.156 1 98.62 324 MET B N 1
ATOM 8658 C CA . MET B 1 324 ? -11.477 5.051 21.297 1 98.62 324 MET B CA 1
ATOM 8659 C C . MET B 1 324 ? -11.188 5.652 22.672 1 98.62 324 MET B C 1
ATOM 8661 O O . MET B 1 324 ? -10.891 6.844 22.781 1 98.62 324 MET B O 1
ATOM 8665 N N . MET B 1 325 ? -11.273 4.809 23.641 1 98.5 325 MET B N 1
ATOM 8666 C CA . MET B 1 325 ? -11.047 5.285 25.016 1 98.5 325 MET B CA 1
ATOM 8667 C C . MET B 1 325 ? -9.586 5.664 25.219 1 98.5 325 MET B C 1
ATOM 8669 O O . MET B 1 325 ? -9.281 6.625 25.938 1 98.5 325 MET B O 1
ATOM 8673 N N . ALA B 1 326 ? -8.664 4.906 24.578 1 97.81 326 ALA B N 1
ATOM 8674 C CA . ALA B 1 326 ? -7.242 5.254 24.656 1 97.81 326 ALA B CA 1
ATOM 8675 C C . ALA B 1 326 ? -6.988 6.641 24.078 1 97.81 326 ALA B C 1
ATOM 8677 O O . ALA B 1 326 ? -6.375 7.488 24.734 1 97.81 326 ALA B O 1
ATOM 8678 N N . LEU B 1 327 ? -7.48 6.914 22.938 1 98 327 LEU B N 1
ATOM 8679 C CA . LEU B 1 327 ? -7.277 8.219 22.312 1 98 327 LEU B CA 1
ATOM 8680 C C . LEU B 1 327 ? -8.07 9.297 23.047 1 98 327 LEU B C 1
ATOM 8682 O O . LEU B 1 327 ? -7.598 10.422 23.203 1 98 327 LEU B O 1
ATOM 8686 N N . GLY B 1 328 ? -9.297 8.945 23.469 1 97.69 328 GLY B N 1
ATOM 8687 C CA . GLY B 1 328 ? -10.117 9.891 24.203 1 97.69 328 GLY B CA 1
ATOM 8688 C C . GLY B 1 328 ? -9.453 10.391 25.484 1 97.69 328 GLY B C 1
ATOM 8689 O O . GLY B 1 328 ? -9.68 11.531 25.891 1 97.69 328 GLY B O 1
ATOM 8690 N N . SER B 1 329 ? -8.633 9.578 26.047 1 96.25 329 SER B N 1
ATOM 8691 C CA . SER B 1 329 ? -7.969 9.938 27.297 1 96.25 329 SER B CA 1
ATOM 8692 C C . SER B 1 329 ? -6.98 11.078 27.094 1 96.25 329 SER B C 1
ATOM 8694 O O . SER B 1 329 ? -6.68 11.828 28.031 1 96.25 329 SER B O 1
ATOM 8696 N N . VAL B 1 330 ? -6.508 11.258 25.891 1 94 330 VAL B N 1
ATOM 8697 C CA . VAL B 1 330 ? -5.57 12.328 25.562 1 94 330 VAL B CA 1
ATOM 8698 C C . VAL B 1 330 ? -6.23 13.68 25.797 1 94 330 VAL B C 1
ATOM 8700 O O . 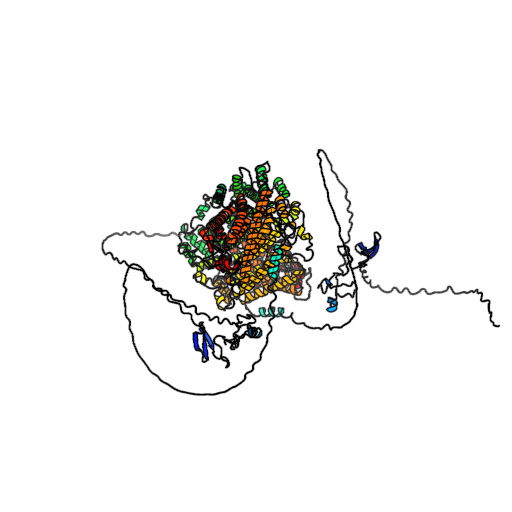VAL B 1 330 ? -5.57 14.641 26.203 1 94 330 VAL B O 1
ATOM 8703 N N . PHE B 1 331 ? -7.559 13.734 25.625 1 93.69 331 PHE B N 1
ATOM 8704 C CA . PHE B 1 331 ? -8.266 15.008 25.625 1 93.69 331 PHE B CA 1
ATOM 8705 C C . PHE B 1 331 ? -9.039 15.195 26.938 1 93.69 331 PHE B C 1
ATOM 8707 O O . PHE B 1 331 ? -9.703 16.219 27.125 1 93.69 331 PHE B O 1
ATOM 8714 N N . SER B 1 332 ? -8.969 14.227 27.797 1 94.31 332 SER B N 1
ATOM 8715 C CA . SER B 1 332 ? -9.75 14.25 29.031 1 94.31 332 SER B CA 1
ATOM 8716 C C . SER B 1 332 ? -9.141 15.211 30.047 1 94.31 332 SER B C 1
ATOM 8718 O O . SER B 1 332 ? -7.93 15.453 30.047 1 94.31 332 SER B O 1
ATOM 8720 N N . ASP B 1 333 ? -9.977 15.719 30.922 1 89.56 333 ASP B N 1
ATOM 8721 C CA . ASP B 1 333 ? -9.531 16.594 32 1 89.56 333 ASP B CA 1
ATOM 8722 C C . ASP B 1 333 ? -9.609 15.867 33.344 1 89.56 333 ASP B C 1
ATOM 8724 O O . ASP B 1 333 ? -9.375 16.469 34.406 1 89.56 333 ASP B O 1
ATOM 8728 N N . ARG B 1 334 ? -9.844 14.609 33.25 1 91.94 334 ARG B N 1
ATOM 8729 C CA . ARG B 1 334 ? -9.938 13.836 34.469 1 91.94 334 ARG B CA 1
ATOM 8730 C C . ARG B 1 334 ? -8.555 13.617 35.094 1 91.94 334 ARG B C 1
ATOM 8732 O O . ARG B 1 334 ? -7.559 13.539 34.375 1 91.94 334 ARG B O 1
ATOM 8739 N N . LEU B 1 335 ? -8.562 13.445 36.406 1 91.31 335 LEU B N 1
ATOM 8740 C CA . LEU B 1 335 ? -7.312 13.258 37.125 1 91.31 335 LEU B CA 1
ATOM 8741 C C . LEU B 1 335 ? -6.699 11.891 36.812 1 91.31 335 LEU B C 1
ATOM 8743 O O . LEU B 1 335 ? -5.477 11.734 36.844 1 91.31 335 LEU B O 1
ATOM 8747 N N . ASP B 1 336 ? -7.527 10.969 36.438 1 90.06 336 ASP B N 1
ATOM 8748 C CA . ASP B 1 336 ? -7.043 9.609 36.188 1 90.06 336 ASP B CA 1
ATOM 8749 C C . ASP B 1 336 ? -6.734 9.383 34.719 1 90.06 336 ASP B C 1
ATOM 8751 O O . ASP B 1 336 ? -6.625 8.242 34.281 1 90.06 336 ASP B O 1
ATOM 8755 N N . LYS B 1 337 ? -6.641 10.406 33.969 1 91.38 337 LYS B N 1
ATOM 8756 C CA . LYS B 1 337 ? -6.527 10.281 32.5 1 91.38 337 LYS B CA 1
ATOM 8757 C C . LYS B 1 337 ? -5.273 9.5 32.125 1 91.38 337 LYS B C 1
ATOM 8759 O O . LYS B 1 337 ? -5.309 8.68 31.203 1 91.38 337 LYS B O 1
ATOM 8764 N N . MET B 1 338 ? -4.195 9.664 32.844 1 90.38 338 MET B N 1
ATOM 8765 C CA . MET B 1 338 ? -2.945 9 32.5 1 90.38 338 MET B CA 1
ATOM 8766 C C . MET B 1 338 ? -3.027 7.504 32.781 1 90.38 338 MET B C 1
ATOM 8768 O O . MET B 1 338 ? -2.555 6.691 31.969 1 90.38 338 MET B O 1
ATOM 8772 N N . ALA B 1 339 ? -3.541 7.188 33.906 1 92.19 339 ALA B N 1
ATOM 8773 C CA . ALA B 1 339 ? -3.729 5.781 34.25 1 92.19 339 ALA B CA 1
ATOM 8774 C C . ALA B 1 339 ? -4.672 5.098 33.25 1 92.19 339 ALA B C 1
ATOM 8776 O O . ALA B 1 339 ? -4.441 3.955 32.844 1 92.19 339 ALA B O 1
ATOM 8777 N N . ALA B 1 340 ? -5.734 5.816 32.938 1 94.31 340 ALA B N 1
ATOM 8778 C CA . ALA B 1 340 ? -6.691 5.305 31.953 1 94.31 340 ALA B CA 1
ATOM 8779 C C . ALA B 1 340 ? -6.035 5.117 30.594 1 94.31 340 ALA B C 1
ATOM 8781 O O . ALA B 1 340 ? -6.23 4.09 29.938 1 94.31 340 ALA B O 1
ATOM 8782 N N . MET B 1 341 ? -5.301 6.082 30.172 1 94.56 341 MET B N 1
ATOM 8783 C CA . MET B 1 341 ? -4.621 6.039 28.875 1 94.56 341 MET B CA 1
ATOM 8784 C C . MET B 1 341 ? -3.695 4.832 28.797 1 94.56 341 MET B C 1
ATOM 8786 O O . MET B 1 341 ? -3.691 4.117 27.797 1 94.56 341 MET B O 1
ATOM 8790 N N . LYS B 1 342 ? -2.918 4.594 29.859 1 92.38 342 LYS B N 1
ATOM 8791 C CA . LYS B 1 342 ? -2.002 3.457 29.906 1 92.38 342 LYS B CA 1
ATOM 8792 C C . LYS B 1 342 ? -2.762 2.135 29.828 1 92.38 342 LYS B C 1
ATOM 8794 O O . LYS B 1 342 ? -2.391 1.237 29.078 1 92.38 342 LYS B O 1
ATOM 8799 N N . ARG B 1 343 ? -3.777 2.064 30.609 1 93.69 343 ARG B N 1
ATOM 8800 C CA . ARG B 1 343 ? -4.57 0.84 30.688 1 93.69 343 ARG B CA 1
ATOM 8801 C C . ARG B 1 343 ? -5.25 0.545 29.359 1 93.69 343 ARG B C 1
ATOM 8803 O O . ARG B 1 343 ? -5.102 -0.547 28.812 1 93.69 343 ARG B O 1
ATOM 8810 N N . TYR B 1 344 ? -5.961 1.514 28.844 1 96.5 344 TYR B N 1
ATOM 8811 C CA . TYR B 1 344 ? -6.77 1.286 27.641 1 96.5 344 TYR B CA 1
ATOM 8812 C C . TYR B 1 344 ? -5.887 1.101 26.422 1 96.5 344 TYR B C 1
ATOM 8814 O O . TYR B 1 344 ? -6.215 0.321 25.516 1 96.5 344 TYR B O 1
ATOM 8822 N N . SER B 1 345 ? -4.777 1.831 26.312 1 95.56 345 SER B N 1
ATOM 8823 C CA . SER B 1 345 ? -3.883 1.665 25.172 1 95.56 345 SER B CA 1
ATOM 8824 C C . SER B 1 345 ? -3.248 0.278 25.156 1 95.56 345 SER B C 1
ATOM 8826 O O . SER B 1 345 ? -3.072 -0.323 24.094 1 95.56 345 SER B O 1
ATOM 8828 N N . ARG B 1 346 ? -2.908 -0.249 26.328 1 92.75 346 ARG B N 1
ATOM 8829 C CA . ARG B 1 346 ? -2.336 -1.588 26.438 1 92.75 346 ARG B CA 1
ATOM 8830 C C . ARG B 1 346 ? -3.33 -2.645 25.969 1 92.75 346 ARG B C 1
ATOM 8832 O O . ARG B 1 346 ? -2.967 -3.566 25.234 1 92.75 346 ARG B O 1
ATOM 8839 N N . ILE B 1 347 ? -4.543 -2.51 26.391 1 94.81 347 ILE B N 1
ATOM 8840 C CA . ILE B 1 347 ? -5.582 -3.461 26.016 1 94.81 347 ILE B CA 1
ATOM 8841 C C . ILE B 1 347 ? -5.84 -3.369 24.516 1 94.81 347 ILE B C 1
ATOM 8843 O O . ILE B 1 347 ? -5.934 -4.391 23.828 1 94.81 347 ILE B O 1
ATOM 8847 N N . ALA B 1 348 ? -5.957 -2.121 24 1 96.44 348 ALA B N 1
ATOM 8848 C CA . ALA B 1 348 ? -6.223 -1.91 22.578 1 96.44 348 ALA B CA 1
ATOM 8849 C C . ALA B 1 348 ? -5.105 -2.5 21.719 1 96.44 348 ALA B C 1
ATOM 8851 O O . ALA B 1 348 ? -5.371 -3.18 20.734 1 96.44 348 ALA B O 1
ATOM 8852 N N . ARG B 1 349 ? -3.873 -2.264 22.047 1 91.56 349 ARG B N 1
ATOM 8853 C CA . ARG B 1 349 ? -2.732 -2.777 21.297 1 91.56 349 ARG B CA 1
ATOM 8854 C C . ARG B 1 349 ? -2.711 -4.301 21.312 1 91.56 349 ARG B C 1
ATOM 8856 O O . ARG B 1 349 ? -2.443 -4.934 20.281 1 91.56 349 ARG B O 1
ATOM 8863 N N . PHE B 1 350 ? -2.99 -4.84 22.469 1 89.5 350 PHE B N 1
ATOM 8864 C CA . PHE B 1 350 ? -3.066 -6.293 22.578 1 89.5 350 PHE B CA 1
ATOM 8865 C C . PHE B 1 350 ? -4.16 -6.848 21.672 1 89.5 350 PHE B C 1
ATOM 8867 O O . PHE B 1 350 ? -3.932 -7.812 20.938 1 89.5 350 PHE B O 1
ATOM 8874 N N . ALA B 1 351 ? -5.312 -6.27 21.781 1 93.19 351 ALA B N 1
ATOM 8875 C CA . ALA B 1 351 ? -6.449 -6.719 20.984 1 93.19 351 ALA B CA 1
ATOM 8876 C C . ALA B 1 351 ? -6.148 -6.621 19.484 1 93.19 351 ALA B C 1
ATOM 8878 O O . ALA B 1 351 ? -6.484 -7.527 18.719 1 93.19 351 ALA B O 1
ATOM 8879 N N . ILE B 1 352 ? -5.535 -5.566 19 1 91.69 352 ILE B N 1
ATOM 8880 C CA . ILE B 1 352 ? -5.199 -5.355 17.594 1 91.69 352 ILE B CA 1
ATOM 8881 C C . ILE B 1 352 ? -4.219 -6.43 17.141 1 91.69 352 ILE B C 1
ATOM 8883 O O . ILE B 1 352 ? -4.387 -7.012 16.062 1 91.69 352 ILE B O 1
ATOM 8887 N N . ASN B 1 353 ? -3.271 -6.688 17.922 1 80.81 353 ASN B N 1
ATOM 8888 C CA . ASN B 1 353 ? -2.273 -7.695 17.578 1 80.81 353 ASN B CA 1
ATOM 8889 C C . ASN B 1 353 ? -2.9 -9.078 17.438 1 80.81 353 ASN B C 1
ATOM 8891 O O . ASN B 1 353 ? -2.463 -9.883 16.609 1 80.81 353 ASN B O 1
ATOM 8895 N N . GLN B 1 354 ? -3.93 -9.297 18.234 1 80.62 354 GLN B N 1
ATOM 8896 C CA . GLN B 1 354 ? -4.582 -10.602 18.219 1 80.62 354 GLN B CA 1
ATOM 8897 C C . GLN B 1 354 ? -5.578 -10.695 17.062 1 80.62 354 GLN B C 1
ATOM 8899 O O . GLN B 1 354 ? -5.941 -11.797 16.641 1 80.62 354 GLN B O 1
ATOM 8904 N N . SER B 1 355 ? -5.996 -9.578 16.578 1 78.69 355 SER B N 1
ATOM 8905 C CA . SER B 1 355 ? -7.066 -9.547 15.586 1 78.69 355 SER B CA 1
ATOM 8906 C C . SER B 1 355 ? -6.504 -9.445 14.172 1 78.69 355 SER B C 1
ATOM 8908 O O . SER B 1 355 ? -7.258 -9.336 13.203 1 78.69 355 SER B O 1
ATOM 8910 N N . GLN B 1 356 ? -5.289 -9.539 13.984 1 70.06 356 GLN B N 1
ATOM 8911 C CA . GLN B 1 356 ? -4.664 -9.297 12.688 1 70.06 356 GLN B CA 1
ATOM 8912 C C . GLN B 1 356 ? -4.949 -10.438 11.719 1 70.06 356 GLN B C 1
ATOM 8914 O O . GLN B 1 356 ? -4.797 -10.273 10.508 1 70.06 356 GLN B O 1
ATOM 8919 N N . HIS B 1 357 ? -5.484 -11.484 12.242 1 68.19 357 HIS B N 1
ATOM 8920 C CA . HIS B 1 357 ? -5.699 -12.656 11.398 1 68.19 357 HIS B CA 1
ATOM 8921 C C . HIS B 1 357 ? -7.066 -12.609 10.727 1 68.19 357 HIS B C 1
ATOM 8923 O O . HIS B 1 357 ? -7.359 -13.422 9.844 1 68.19 357 HIS B O 1
ATOM 8929 N N . SER B 1 358 ? -7.875 -11.672 11.164 1 78.25 358 SER B N 1
ATOM 8930 C CA . SER B 1 358 ? -9.188 -11.492 10.539 1 78.25 358 SER B CA 1
ATOM 8931 C C . SER B 1 358 ? -9.508 -10.016 10.352 1 78.25 358 SER B C 1
ATOM 8933 O O . SER B 1 358 ? -9.609 -9.266 11.328 1 78.25 358 SER B O 1
ATOM 8935 N N . LEU B 1 359 ? -9.766 -9.672 9.156 1 84.88 359 LEU B N 1
ATOM 8936 C CA . LEU B 1 359 ? -10.031 -8.266 8.867 1 84.88 359 LEU B CA 1
ATOM 8937 C C . LEU B 1 359 ? -11.469 -7.902 9.219 1 84.88 359 LEU B C 1
ATOM 8939 O O . LEU B 1 359 ? -12.383 -8.695 8.992 1 84.88 359 LEU B O 1
ATOM 8943 N N . SER B 1 360 ? -11.633 -6.836 9.859 1 91.88 360 SER B N 1
ATOM 8944 C CA . SER B 1 360 ? -12.953 -6.305 10.211 1 91.88 360 SER B CA 1
ATOM 8945 C C . SER B 1 360 ? -12.969 -4.781 10.125 1 91.88 360 SER B C 1
ATOM 8947 O O . SER B 1 360 ? -11.914 -4.145 10.078 1 91.88 360 SER B O 1
ATOM 8949 N N . LEU B 1 361 ? -14.148 -4.23 10 1 95.31 361 LEU B N 1
ATOM 8950 C CA . LEU B 1 361 ? -14.312 -2.781 10.023 1 95.31 361 LEU B CA 1
ATOM 8951 C C . LEU B 1 361 ? -13.711 -2.186 11.289 1 95.31 361 LEU B C 1
ATOM 8953 O O . LEU B 1 361 ? -13.016 -1.169 11.242 1 95.31 361 LEU B O 1
ATOM 8957 N N . GLN B 1 362 ? -13.953 -2.875 12.414 1 97.38 362 GLN B N 1
ATOM 8958 C CA . GLN B 1 362 ? -13.477 -2.424 13.719 1 97.38 362 GLN B CA 1
ATOM 8959 C C . GLN B 1 362 ? -11.945 -2.393 13.758 1 97.38 362 GLN B C 1
ATOM 8961 O O . GLN B 1 362 ? -11.359 -1.479 14.336 1 97.38 362 GLN B O 1
ATOM 8966 N N . LEU B 1 363 ? -11.344 -3.381 13.125 1 96 363 LEU B N 1
ATOM 8967 C CA . LEU B 1 363 ? -9.891 -3.422 13.102 1 96 363 LEU B CA 1
ATOM 8968 C C . LEU B 1 363 ? -9.32 -2.248 12.312 1 96 363 LEU B C 1
ATOM 8970 O O . LEU B 1 363 ? -8.383 -1.584 12.758 1 96 363 LEU B O 1
ATOM 8974 N N . ALA B 1 364 ? -9.891 -2.002 11.117 1 96.25 364 ALA B N 1
ATOM 8975 C CA . ALA B 1 364 ? -9.453 -0.881 10.289 1 96.25 364 ALA B CA 1
ATOM 8976 C C . ALA B 1 364 ? -9.57 0.438 11.047 1 96.25 364 ALA B C 1
ATOM 8978 O O . ALA B 1 364 ? -8.633 1.242 11.055 1 96.25 364 ALA B O 1
ATOM 8979 N N . GLN B 1 365 ? -10.656 0.63 11.68 1 98.5 365 GLN B N 1
ATOM 8980 C CA . GLN B 1 365 ? -10.93 1.864 12.406 1 98.5 365 GLN B CA 1
ATOM 8981 C C . GLN B 1 365 ? -10.039 1.979 13.641 1 98.5 365 GLN B C 1
ATOM 8983 O O . GLN B 1 365 ? -9.617 3.076 14.008 1 98.5 365 GLN B O 1
ATOM 8988 N N . SER B 1 366 ? -9.773 0.848 14.273 1 98.38 366 SER B N 1
ATOM 8989 C CA . SER B 1 366 ? -8.867 0.861 15.414 1 98.38 366 SER B CA 1
ATOM 8990 C C . SER B 1 366 ? -7.457 1.277 15.008 1 98.38 366 SER B C 1
ATOM 8992 O O . SER B 1 366 ? -6.785 2.014 15.734 1 98.38 366 SER B O 1
ATOM 8994 N N . HIS B 1 367 ? -7.016 0.8 13.844 1 96.81 367 HIS B N 1
ATOM 8995 C CA . HIS B 1 367 ? -5.723 1.242 13.328 1 96.81 367 HIS B CA 1
ATOM 8996 C C . HIS B 1 367 ? -5.699 2.754 13.125 1 96.81 367 HIS B C 1
ATOM 8998 O O . HIS B 1 367 ? -4.719 3.416 13.469 1 96.81 367 HIS B O 1
ATOM 9004 N N . ILE B 1 368 ? -6.734 3.312 12.594 1 98.31 368 ILE B N 1
ATOM 9005 C CA . ILE B 1 368 ? -6.84 4.746 12.344 1 98.31 368 ILE B CA 1
ATOM 9006 C C . ILE B 1 368 ? -6.754 5.508 13.664 1 98.31 368 ILE B C 1
ATOM 9008 O O . ILE B 1 368 ? -5.953 6.438 13.797 1 98.31 368 ILE B O 1
ATOM 9012 N N . ILE B 1 369 ? -7.535 5.043 14.617 1 98.62 369 ILE B N 1
ATOM 9013 C CA . ILE B 1 369 ? -7.629 5.734 15.898 1 98.62 369 ILE B CA 1
ATOM 9014 C C . ILE B 1 369 ? -6.297 5.633 16.641 1 98.62 369 ILE B C 1
ATOM 9016 O O . ILE B 1 369 ? -5.797 6.629 17.172 1 98.62 369 ILE B O 1
ATOM 9020 N N . MET B 1 370 ? -5.711 4.469 16.594 1 97.44 370 MET B N 1
ATOM 9021 C CA . MET B 1 370 ? -4.457 4.273 17.312 1 97.44 370 MET B CA 1
ATOM 9022 C C . MET B 1 370 ? -3.309 5.004 16.625 1 97.44 370 MET B C 1
ATOM 9024 O O . MET B 1 370 ? -2.326 5.375 17.281 1 97.44 370 MET B O 1
ATOM 9028 N N . SER B 1 371 ? -3.398 5.223 15.359 1 96.56 371 SER B N 1
ATOM 9029 C CA . SER B 1 371 ? -2.365 6.008 14.688 1 96.56 371 SER B CA 1
ATOM 9030 C C . SER B 1 371 ? -2.273 7.414 15.266 1 96.56 371 SER B C 1
ATOM 9032 O O . SER B 1 371 ? -1.178 7.953 15.43 1 96.56 371 SER B O 1
ATOM 9034 N N . LEU B 1 372 ? -3.416 7.965 15.562 1 97.25 372 LEU B N 1
ATOM 9035 C CA . LEU B 1 372 ? -3.457 9.289 16.172 1 97.25 372 LEU B CA 1
ATOM 9036 C C . LEU B 1 372 ? -2.963 9.242 17.609 1 97.25 372 LEU B C 1
ATOM 9038 O O . LEU B 1 372 ? -2.311 10.18 18.078 1 97.25 372 LEU B O 1
ATOM 9042 N N . TRP B 1 373 ? -3.297 8.141 18.281 1 96.62 373 TRP B N 1
ATOM 9043 C CA . TRP B 1 373 ? -2.799 7.98 19.641 1 96.62 373 TRP B CA 1
ATOM 9044 C C . TRP B 1 373 ? -1.277 7.887 19.656 1 96.62 373 TRP B C 1
ATOM 9046 O O . TRP B 1 373 ? -0.622 8.508 20.5 1 96.62 373 TRP B O 1
ATOM 9056 N N . TYR B 1 374 ? -0.67 7.102 18.734 1 92.44 374 TYR B N 1
ATOM 9057 C CA . TYR B 1 374 ? 0.782 6.996 18.641 1 92.44 374 TYR B CA 1
ATOM 9058 C C . TYR B 1 374 ? 1.409 8.359 18.375 1 92.44 374 TYR B C 1
ATOM 9060 O O . TYR B 1 374 ? 2.439 8.695 18.969 1 92.44 374 TYR B O 1
ATOM 9068 N N . TYR B 1 375 ? 0.776 9.125 17.578 1 92.62 375 TYR B N 1
ATOM 9069 C CA . TYR B 1 375 ? 1.299 10.461 17.328 1 92.62 375 TYR B CA 1
ATOM 9070 C C . TYR B 1 375 ? 1.217 11.336 18.578 1 92.62 375 TYR B C 1
ATOM 9072 O O . TYR B 1 375 ? 2.143 12.086 18.875 1 92.62 375 TYR B O 1
ATOM 9080 N N . ALA B 1 376 ? 0.059 11.219 19.219 1 93.62 376 ALA B N 1
ATOM 9081 C CA . ALA B 1 376 ? -0.159 12.031 20.406 1 93.62 376 ALA B CA 1
ATOM 9082 C C . ALA B 1 376 ? 0.863 11.695 21.484 1 93.62 376 ALA B C 1
ATOM 9084 O O . ALA B 1 376 ? 1.209 12.547 22.312 1 93.62 376 ALA B O 1
ATOM 9085 N N . THR B 1 377 ? 1.365 10.492 21.469 1 90.62 377 THR B N 1
ATOM 9086 C CA . THR B 1 377 ? 2.305 10.062 22.5 1 90.62 377 THR B CA 1
ATOM 9087 C C . THR B 1 377 ? 3.742 10.195 22.016 1 90.62 377 THR B C 1
ATOM 9089 O O . THR B 1 377 ? 4.684 9.828 22.719 1 90.62 377 THR B O 1
ATOM 9092 N N . GLY B 1 378 ? 3.924 10.602 20.75 1 86.06 378 GLY B N 1
ATOM 9093 C CA . GLY B 1 378 ? 5.254 10.898 20.25 1 86.06 378 GLY B CA 1
ATOM 9094 C C . GLY B 1 378 ? 5.871 9.75 19.469 1 86.06 378 GLY B C 1
ATOM 9095 O O . GLY B 1 378 ? 7.043 9.805 19.094 1 86.06 378 GLY B O 1
ATOM 9096 N N . SER B 1 379 ? 5.145 8.703 19.266 1 86.25 379 SER B N 1
ATOM 9097 C CA . SER B 1 379 ? 5.648 7.582 18.484 1 86.25 379 SER B CA 1
ATOM 9098 C C . SER B 1 379 ? 5.328 7.75 17 1 86.25 379 SER B C 1
ATOM 9100 O O . SER B 1 379 ? 4.328 7.219 16.516 1 86.25 379 SER B O 1
ATOM 9102 N N . LEU B 1 380 ? 6.207 8.359 16.281 1 84.62 380 LEU B N 1
ATOM 9103 C CA . LEU B 1 380 ? 5.973 8.672 14.875 1 84.62 380 LEU B CA 1
ATOM 9104 C C . LEU B 1 380 ? 5.965 7.398 14.031 1 84.62 380 LEU B C 1
ATOM 9106 O O . LEU B 1 380 ? 5.129 7.246 13.141 1 84.62 380 LEU B O 1
ATOM 9110 N N . VAL B 1 381 ? 6.855 6.512 14.281 1 82.69 381 VAL B N 1
ATOM 9111 C CA . VAL B 1 381 ? 6.93 5.273 13.508 1 82.69 381 VAL B CA 1
ATOM 9112 C C . VAL B 1 381 ? 5.684 4.43 13.766 1 82.69 381 VAL B C 1
ATOM 9114 O O . VAL B 1 381 ? 5.137 3.828 12.836 1 82.69 381 VAL B O 1
ATOM 9117 N N . GLY B 1 382 ? 5.297 4.391 15.078 1 85.5 382 GLY B N 1
ATOM 9118 C CA . GLY B 1 382 ? 4.059 3.697 15.391 1 85.5 382 GLY B CA 1
ATOM 9119 C C . GLY B 1 382 ? 2.852 4.27 14.672 1 85.5 382 GLY B C 1
ATOM 9120 O O . GLY B 1 382 ? 1.998 3.52 14.188 1 85.5 382 GLY B O 1
ATOM 9121 N N . SER B 1 383 ? 2.844 5.586 14.641 1 91.25 383 SER B N 1
ATOM 9122 C CA . SER B 1 383 ? 1.762 6.258 13.93 1 91.25 383 SER B CA 1
ATOM 9123 C C . SER B 1 383 ? 1.778 5.914 12.445 1 91.25 383 SER B C 1
ATOM 9125 O O . SER B 1 383 ? 0.746 5.555 11.875 1 91.25 383 SER B O 1
ATOM 9127 N N . TRP B 1 384 ? 2.9 5.973 11.828 1 88.81 384 TRP B N 1
ATOM 9128 C CA . TRP B 1 384 ? 3.076 5.672 10.414 1 88.81 384 TRP B CA 1
ATOM 9129 C C . TRP B 1 384 ? 2.672 4.234 10.109 1 88.81 384 TRP B C 1
ATOM 9131 O O . TRP B 1 384 ? 1.964 3.977 9.133 1 88.81 384 TRP B O 1
ATOM 9141 N N . ASP B 1 385 ? 3.121 3.314 10.922 1 84.75 385 ASP B N 1
ATOM 9142 C CA . ASP B 1 385 ? 2.826 1.897 10.734 1 84.75 385 ASP B CA 1
ATOM 9143 C C . ASP B 1 385 ? 1.33 1.625 10.859 1 84.75 385 ASP B C 1
ATOM 9145 O O . ASP B 1 385 ? 0.771 0.836 10.094 1 84.75 385 ASP B O 1
ATOM 9149 N N . SER B 1 386 ? 0.717 2.215 11.836 1 91.75 386 SER B N 1
ATOM 9150 C CA . SER B 1 386 ? -0.714 2.023 12.047 1 91.75 386 SER B CA 1
ATOM 9151 C C . SER B 1 386 ? -1.525 2.59 10.883 1 91.75 386 SER B C 1
ATOM 9153 O O . SER B 1 386 ? -2.562 2.035 10.516 1 91.75 386 SER B O 1
ATOM 9155 N N . ILE B 1 387 ? -1.097 3.709 10.375 1 93.19 387 ILE B N 1
ATOM 9156 C CA . ILE B 1 387 ? -1.759 4.273 9.203 1 93.19 387 ILE B CA 1
ATOM 9157 C C . ILE B 1 387 ? -1.643 3.309 8.023 1 93.19 387 ILE B C 1
ATOM 9159 O O . ILE B 1 387 ? -2.619 3.072 7.309 1 93.19 387 ILE B O 1
ATOM 9163 N N . GLY B 1 388 ? -0.483 2.797 7.828 1 88.38 388 GLY B N 1
ATOM 9164 C CA . GLY B 1 388 ? -0.296 1.797 6.789 1 88.38 388 GLY B CA 1
ATOM 9165 C C . GLY B 1 388 ? -1.176 0.574 6.973 1 88.38 388 GLY B C 1
ATOM 9166 O O . GLY B 1 388 ? -1.75 0.065 6.008 1 88.38 388 GLY B O 1
ATOM 9167 N N . ALA B 1 389 ? -1.226 0.081 8.219 1 88.88 389 ALA B N 1
ATOM 9168 C CA . ALA B 1 389 ? -2.074 -1.065 8.531 1 88.88 389 ALA B CA 1
ATOM 9169 C C . ALA B 1 389 ? -3.539 -0.762 8.234 1 88.88 389 ALA B C 1
ATOM 9171 O O . ALA B 1 389 ? -4.277 -1.634 7.766 1 88.88 389 ALA B O 1
ATOM 9172 N N . ALA B 1 390 ? -3.959 0.461 8.57 1 94.06 390 ALA B N 1
ATOM 9173 C CA . ALA B 1 390 ? -5.316 0.875 8.234 1 94.06 390 ALA B CA 1
ATOM 9174 C C . ALA B 1 390 ? -5.547 0.817 6.727 1 94.06 390 ALA B C 1
ATOM 9176 O O . ALA B 1 390 ? -6.598 0.358 6.27 1 94.06 390 ALA B O 1
ATOM 9177 N N . GLY B 1 391 ? -4.578 1.317 5.957 1 90.5 391 GLY B N 1
ATOM 9178 C CA . GLY B 1 391 ? -4.668 1.262 4.508 1 90.5 391 GLY B CA 1
ATOM 9179 C C . GLY B 1 391 ? -4.82 -0.15 3.973 1 90.5 391 GLY B C 1
ATOM 9180 O O . GLY B 1 391 ? -5.672 -0.409 3.121 1 90.5 391 GLY B O 1
ATOM 9181 N N . ARG B 1 392 ? -4.086 -1.069 4.48 1 85.31 392 ARG B N 1
ATOM 9182 C CA . ARG B 1 392 ? -4.156 -2.467 4.066 1 85.31 392 ARG B CA 1
ATOM 9183 C C . ARG B 1 392 ? -5.5 -3.082 4.445 1 85.31 392 ARG B C 1
ATOM 9185 O O . ARG B 1 392 ? -6.074 -3.852 3.672 1 85.31 392 ARG B O 1
ATOM 9192 N N . ALA B 1 393 ? -5.953 -2.775 5.648 1 88.81 393 ALA B N 1
ATOM 9193 C CA . ALA B 1 393 ? -7.215 -3.332 6.133 1 88.81 393 ALA B CA 1
ATOM 9194 C C . ALA B 1 393 ? -8.383 -2.883 5.262 1 88.81 393 ALA B C 1
ATOM 9196 O O . ALA B 1 393 ? -9.242 -3.691 4.895 1 88.81 393 ALA B O 1
ATOM 9197 N N . VAL B 1 394 ? -8.406 -1.611 4.898 1 91.56 394 VAL B N 1
ATOM 9198 C CA . VAL B 1 394 ? -9.531 -1.117 4.117 1 91.56 394 VAL B CA 1
ATOM 9199 C C . VAL B 1 394 ? -9.484 -1.704 2.707 1 91.56 394 VAL B C 1
ATOM 9201 O O . VAL B 1 394 ? -10.523 -1.961 2.096 1 91.56 394 VAL B O 1
ATOM 9204 N N . TYR B 1 395 ? -8.344 -1.99 2.16 1 84.19 395 TYR B N 1
ATOM 9205 C CA . TYR B 1 395 ? -8.211 -2.648 0.864 1 84.19 395 TYR B CA 1
ATOM 9206 C C . TYR B 1 395 ? -8.641 -4.109 0.951 1 84.19 395 TYR B C 1
ATOM 9208 O O . TYR B 1 395 ? -9.336 -4.613 0.068 1 84.19 395 TYR B O 1
ATOM 9216 N N . GLY B 1 396 ? -8.117 -4.676 2.066 1 82.06 396 GLY B N 1
ATOM 9217 C CA . GLY B 1 396 ? -8.484 -6.07 2.262 1 82.06 396 GLY B CA 1
ATOM 9218 C C . GLY B 1 396 ? -9.977 -6.285 2.391 1 82.06 396 GLY B C 1
ATOM 9219 O O . GLY B 1 396 ? -10.5 -7.328 1.981 1 82.06 396 GLY B O 1
ATOM 9220 N N . LEU B 1 397 ? -10.648 -5.258 2.91 1 86.38 397 LEU B N 1
ATOM 9221 C CA . LEU B 1 397 ? -12.094 -5.324 3.098 1 86.38 397 LEU B CA 1
ATOM 9222 C C . LEU B 1 397 ? -12.82 -4.828 1.854 1 86.38 397 LEU B C 1
ATOM 9224 O O . LEU B 1 397 ? -14.055 -4.84 1.807 1 86.38 397 LEU B O 1
ATOM 9228 N N . ARG B 1 398 ? -12.078 -4.258 0.842 1 84.44 398 ARG B N 1
ATOM 9229 C CA . ARG B 1 398 ? -12.57 -3.758 -0.437 1 84.44 398 ARG B CA 1
ATOM 9230 C C . ARG B 1 398 ? -13.422 -2.508 -0.242 1 84.44 398 ARG B C 1
ATOM 9232 O O . ARG B 1 398 ? -14.445 -2.338 -0.91 1 84.44 398 ARG B O 1
ATOM 9239 N N . TYR B 1 399 ? -13.047 -1.733 0.723 1 90.31 399 TYR B N 1
ATOM 9240 C CA . TYR B 1 399 ? -13.766 -0.485 0.948 1 90.31 399 TYR B CA 1
ATOM 9241 C C . TYR B 1 399 ? -13.391 0.557 -0.099 1 90.31 399 TYR B C 1
ATOM 9243 O O . TYR B 1 399 ? -14 1.627 -0.166 1 90.31 399 TYR B O 1
ATOM 9251 N N . ASN B 1 400 ? -12.414 0.281 -0.924 1 89.25 400 ASN B N 1
ATOM 9252 C CA . ASN B 1 400 ? -12.039 1.19 -2 1 89.25 400 ASN B CA 1
ATOM 9253 C C . ASN B 1 400 ? -13 1.102 -3.178 1 89.25 400 ASN B C 1
ATOM 9255 O O . ASN B 1 400 ? -12.906 1.881 -4.125 1 89.25 400 ASN B O 1
ATOM 9259 N N . VAL B 1 401 ? -13.93 0.178 -3.057 1 86.12 401 VAL B N 1
ATOM 9260 C CA . VAL B 1 401 ? -14.938 -0.004 -4.098 1 86.12 401 VAL B CA 1
ATOM 9261 C C . VAL B 1 401 ? -16.328 0.163 -3.5 1 86.12 401 VAL B C 1
ATOM 9263 O O . VAL B 1 401 ? -16.594 -0.29 -2.385 1 86.12 401 VAL B O 1
ATOM 9266 N N . GLU B 1 402 ? -17.172 0.877 -4.293 1 84.12 402 GLU B N 1
ATOM 9267 C CA . GLU B 1 402 ? -18.531 1.098 -3.809 1 84.12 402 GLU B CA 1
ATOM 9268 C C . GLU B 1 402 ? -19.297 -0.219 -3.684 1 84.12 402 GLU B C 1
ATOM 9270 O O . GLU B 1 402 ? -19.312 -1.023 -4.617 1 84.12 402 GLU B O 1
ATOM 9275 N N . SER B 1 403 ? -19.641 -0.454 -2.457 1 65.44 403 SER B N 1
ATOM 9276 C CA . SER B 1 403 ? -20.359 -1.693 -2.197 1 65.44 403 SER B CA 1
ATOM 9277 C C . SER B 1 403 ? -21.766 -1.65 -2.801 1 65.44 403 SER B C 1
ATOM 9279 O O . SER B 1 403 ? -22.406 -0.601 -2.807 1 65.44 403 SER B O 1
ATOM 9281 N N . GLY B 1 404 ? -22.062 -2.344 -3.867 1 56.94 404 GLY B N 1
ATOM 9282 C CA . GLY B 1 404 ? -23.391 -2.354 -4.438 1 56.94 404 GLY B CA 1
ATOM 9283 C C . GLY B 1 404 ? -24.484 -2.562 -3.404 1 56.94 404 GLY B C 1
ATOM 9284 O O . GLY B 1 404 ? -25.672 -2.414 -3.707 1 56.94 404 GLY B O 1
ATOM 9285 N N . GLY B 1 405 ? -24.172 -2.908 -2.219 1 60.91 405 GLY B N 1
ATOM 9286 C CA . GLY B 1 405 ? -25.203 -3.16 -1.223 1 60.91 405 GLY B CA 1
ATOM 9287 C C . GLY B 1 405 ? -24.703 -3.943 -0.026 1 60.91 405 GLY B C 1
ATOM 9288 O O . GLY B 1 405 ? -23.562 -4.418 -0.024 1 60.91 405 GLY B O 1
ATOM 9289 N N . VAL B 1 406 ? -25.172 -3.643 1.117 1 55.28 406 VAL B N 1
ATOM 9290 C CA . VAL B 1 406 ? -24.906 -4.434 2.316 1 55.28 406 VAL B CA 1
ATOM 9291 C C . VAL B 1 406 ? -25.953 -5.539 2.436 1 55.28 406 VAL B C 1
ATOM 9293 O O . VAL B 1 406 ? -27.156 -5.293 2.262 1 55.28 406 VAL B O 1
ATOM 9296 N N . VAL B 1 407 ? -25.5 -6.805 2.162 1 49.5 407 VAL B N 1
ATOM 9297 C CA . VAL B 1 407 ? -26.438 -7.895 2.365 1 49.5 407 VAL B CA 1
ATOM 9298 C C . VAL B 1 407 ? -26.938 -7.887 3.811 1 49.5 407 VAL B C 1
ATOM 9300 O O . VAL B 1 407 ? -26.141 -8.039 4.746 1 49.5 407 VAL B O 1
ATOM 9303 N N . VAL B 1 408 ? -28.062 -7.199 4.07 1 47.56 408 VAL B N 1
ATOM 9304 C CA . VAL B 1 408 ? -28.641 -7.223 5.402 1 47.56 408 VAL B CA 1
ATOM 9305 C C . VAL B 1 408 ? -29.469 -8.5 5.586 1 47.56 408 VAL B C 1
ATOM 9307 O O . VAL B 1 408 ? -30.406 -8.758 4.828 1 47.56 408 VAL B O 1
ATOM 9310 N N . ASN B 1 409 ? -28.812 -9.508 5.855 1 47.47 409 ASN B N 1
ATOM 9311 C CA . ASN B 1 409 ? -29.672 -10.594 6.273 1 47.47 409 ASN B CA 1
ATOM 9312 C C . ASN B 1 409 ? -30.469 -10.227 7.523 1 47.47 409 ASN B C 1
ATOM 9314 O O . ASN B 1 409 ? -30.016 -9.453 8.352 1 47.47 409 ASN B O 1
ATOM 9318 N N . GLN B 1 410 ? -31.766 -10.289 7.469 1 48.19 410 GLN B N 1
ATOM 9319 C CA . GLN B 1 410 ? -32.688 -10.039 8.57 1 48.19 410 GLN B CA 1
ATOM 9320 C C . GLN B 1 410 ? -32.062 -10.391 9.914 1 48.19 410 GLN B C 1
ATOM 9322 O O . GLN B 1 410 ? -32.344 -9.75 10.93 1 48.19 410 GLN B O 1
ATOM 9327 N N . SER B 1 411 ? -31.188 -11.414 9.961 1 53.84 411 SER B N 1
ATOM 9328 C CA . SER B 1 411 ? -30.719 -11.898 11.258 1 53.84 411 SER B CA 1
ATOM 9329 C C . SER B 1 411 ? -29.406 -11.234 11.641 1 53.84 411 SER B C 1
ATOM 9331 O O . SER B 1 411 ? -28.969 -11.32 12.797 1 53.84 411 SER B O 1
ATOM 9333 N N . GLN B 1 412 ? -28.734 -10.492 10.703 1 64 412 GLN B N 1
ATOM 9334 C CA . GLN B 1 412 ? -27.438 -9.969 11.125 1 64 412 GLN B CA 1
ATOM 9335 C C . GLN B 1 412 ? -27.453 -8.445 11.195 1 64 412 GLN B C 1
ATOM 9337 O O . GLN B 1 412 ? -27.719 -7.777 10.195 1 64 412 GLN B O 1
ATOM 9342 N N . LYS B 1 413 ? -27.5 -7.961 12.445 1 77.19 413 LYS B N 1
ATOM 9343 C CA . LYS B 1 413 ? -27.453 -6.531 12.727 1 77.19 413 LYS B CA 1
ATOM 9344 C C . LYS B 1 413 ? -26.219 -5.891 12.109 1 77.19 413 LYS B C 1
ATOM 9346 O O . LYS B 1 413 ? -25.156 -6.527 12.023 1 77.19 413 LYS B O 1
ATOM 9351 N N . CYS B 1 414 ? -26.438 -4.688 11.57 1 87.56 414 CYS B N 1
ATOM 9352 C CA . CYS B 1 414 ? -25.328 -3.922 11.023 1 87.56 414 CYS B CA 1
ATOM 9353 C C . CYS B 1 414 ? -24.375 -3.477 12.133 1 87.56 414 CYS B C 1
ATOM 9355 O O . CYS B 1 414 ? -24.797 -3.307 13.281 1 87.56 414 CYS B O 1
ATOM 9357 N N . ASP B 1 415 ? -23.219 -3.312 11.836 1 91.25 415 ASP B N 1
ATOM 9358 C CA . ASP B 1 415 ? -22.219 -2.834 12.781 1 91.25 415 ASP B CA 1
ATOM 9359 C C . ASP B 1 415 ? -22.688 -1.555 13.477 1 91.25 415 ASP B C 1
ATOM 9361 O O . ASP B 1 415 ? -23.266 -0.676 12.844 1 91.25 415 ASP B O 1
ATOM 9365 N N . TYR B 1 416 ? -22.547 -1.472 14.789 1 94.75 416 TYR B N 1
ATOM 9366 C CA . TYR B 1 416 ? -22.828 -0.311 15.633 1 94.75 416 TYR B CA 1
ATOM 9367 C C . TYR B 1 416 ? -24.312 0.003 15.648 1 94.75 416 TYR B C 1
ATOM 9369 O O . TYR B 1 416 ? -24.719 1.12 15.992 1 94.75 416 TYR B O 1
ATOM 9377 N N . GLY B 1 417 ? -25.141 -0.959 15.062 1 90.94 417 GLY B N 1
ATOM 9378 C CA . GLY B 1 417 ? -26.578 -0.74 15.023 1 90.94 417 GLY B CA 1
ATOM 9379 C C . GLY B 1 417 ? -27 0.261 13.969 1 90.94 417 GLY B C 1
ATOM 9380 O O . GLY B 1 417 ? -28.078 0.833 14.047 1 90.94 417 GLY B O 1
ATOM 9381 N N . LEU B 1 418 ? -26.203 0.466 13.016 1 92.81 418 LEU B N 1
ATOM 9382 C CA . LEU B 1 418 ? -26.469 1.451 11.977 1 92.81 418 LEU B CA 1
ATOM 9383 C C . LEU B 1 418 ? -27.453 0.898 10.945 1 92.81 418 LEU B C 1
ATOM 9385 O O . LEU B 1 418 ? -27.578 -0.319 10.789 1 92.81 418 LEU B O 1
ATOM 9389 N N . HIS B 1 419 ? -28.109 1.895 10.344 1 90.06 419 HIS B N 1
ATOM 9390 C CA . HIS B 1 419 ? -28.859 1.543 9.141 1 90.06 419 HIS B CA 1
ATOM 9391 C C . HIS B 1 419 ? -27.938 1.082 8.031 1 90.06 419 HIS B C 1
ATOM 9393 O O . HIS B 1 419 ? -26.797 1.539 7.941 1 90.06 419 HIS B O 1
ATOM 9399 N N . PRO B 1 420 ? -28.406 0.117 7.211 1 87.19 420 PRO B N 1
ATOM 9400 C CA . PRO B 1 420 ? -27.547 -0.398 6.145 1 87.19 420 PRO B CA 1
ATOM 9401 C C . PRO B 1 420 ? -26.922 0.711 5.293 1 87.19 420 PRO B C 1
ATOM 9403 O O . PRO B 1 420 ? -25.75 0.645 4.941 1 87.19 420 PRO B O 1
ATOM 9406 N N . GLN B 1 421 ? -27.672 1.753 5.02 1 86.38 421 GLN B N 1
ATOM 9407 C CA . GLN B 1 421 ? -27.156 2.857 4.219 1 86.38 421 GLN B CA 1
ATOM 9408 C C . GLN B 1 421 ? -26.109 3.65 4.996 1 86.38 421 GLN B C 1
ATOM 9410 O O . GLN B 1 421 ? -25.125 4.121 4.418 1 86.38 421 GLN B O 1
ATOM 9415 N N . ALA B 1 422 ? -26.375 3.807 6.219 1 92.12 422 ALA B N 1
ATOM 9416 C CA . ALA B 1 422 ? -25.422 4.512 7.066 1 92.12 422 ALA B CA 1
ATOM 9417 C C . ALA B 1 422 ? -24.125 3.707 7.227 1 92.12 422 ALA B C 1
ATOM 9419 O O . ALA B 1 422 ? -23.047 4.281 7.352 1 92.12 422 ALA B O 1
ATOM 9420 N N . LEU B 1 423 ? -24.328 2.402 7.254 1 92.81 423 LEU B N 1
ATOM 9421 C CA . LEU B 1 423 ? -23.141 1.552 7.344 1 92.81 423 LEU B CA 1
ATOM 9422 C C . LEU B 1 423 ? -22.297 1.681 6.086 1 92.81 423 LEU B C 1
ATOM 9424 O O . LEU B 1 423 ? -21.062 1.679 6.164 1 92.81 423 LEU B O 1
ATOM 9428 N N . ILE B 1 424 ? -22.891 1.764 4.91 1 91.62 424 ILE B N 1
ATOM 9429 C CA . ILE B 1 424 ? -22.156 1.977 3.67 1 91.62 424 ILE B CA 1
ATOM 9430 C C . ILE B 1 424 ? -21.375 3.285 3.75 1 91.62 424 ILE B C 1
ATOM 9432 O O . ILE B 1 424 ? -20.203 3.338 3.375 1 91.62 424 ILE B O 1
ATOM 9436 N N . GLU B 1 425 ? -22.031 4.363 4.285 1 94.31 425 GLU B N 1
ATOM 9437 C CA . GLU B 1 425 ? -21.359 5.648 4.477 1 94.31 425 GLU B CA 1
ATOM 9438 C C . GLU B 1 425 ? -20.203 5.531 5.473 1 94.31 425 GLU B C 1
ATOM 9440 O O . GLU B 1 425 ? -19.156 6.148 5.297 1 94.31 425 GLU B O 1
ATOM 9445 N N . CYS B 1 426 ? -20.438 4.758 6.492 1 95.88 426 CYS B N 1
ATOM 9446 C CA . CYS B 1 426 ? -19.406 4.539 7.496 1 95.88 426 CYS B CA 1
ATOM 9447 C C . CYS B 1 426 ? -18.172 3.893 6.875 1 95.88 426 CYS B C 1
ATOM 9449 O O . CYS B 1 426 ? -17.047 4.297 7.16 1 95.88 426 CYS B O 1
ATOM 9451 N N . ARG B 1 427 ? -18.375 2.891 6.066 1 94.88 427 ARG B N 1
ATOM 9452 C CA . ARG B 1 427 ? -17.281 2.213 5.367 1 94.88 427 ARG B CA 1
ATOM 9453 C C . ARG B 1 427 ? -16.578 3.158 4.406 1 94.88 427 ARG B C 1
ATOM 9455 O O . ARG B 1 427 ? -15.344 3.176 4.336 1 94.88 427 ARG B O 1
ATOM 9462 N N . ARG B 1 428 ? -17.359 3.986 3.723 1 94.69 428 ARG B N 1
ATOM 9463 C CA . ARG B 1 428 ? -16.812 5.004 2.824 1 94.69 428 ARG B CA 1
ATOM 9464 C C . ARG B 1 428 ? -15.906 5.969 3.576 1 94.69 428 ARG B C 1
ATOM 9466 O O . ARG B 1 428 ? -14.781 6.234 3.145 1 94.69 428 ARG B O 1
ATOM 9473 N N . ARG B 1 429 ? -16.422 6.445 4.629 1 97.12 429 ARG B N 1
ATOM 9474 C CA . ARG B 1 429 ? -15.695 7.434 5.418 1 97.12 429 ARG B CA 1
ATOM 9475 C C . ARG B 1 429 ? -14.438 6.824 6.031 1 97.12 429 ARG B C 1
ATOM 9477 O O . ARG B 1 429 ? -13.414 7.496 6.16 1 97.12 429 ARG B O 1
ATOM 9484 N N . THR B 1 430 ? -14.547 5.582 6.449 1 97.88 430 THR B N 1
ATOM 9485 C CA . THR B 1 430 ? -13.375 4.898 6.98 1 97.88 430 THR B CA 1
ATOM 9486 C C . THR B 1 430 ? -12.266 4.844 5.938 1 97.88 430 THR B C 1
ATOM 9488 O O . THR B 1 430 ? -11.102 5.105 6.246 1 97.88 430 THR B O 1
ATOM 9491 N N . PHE B 1 431 ? -12.617 4.535 4.613 1 96.5 431 PHE B N 1
ATOM 9492 C CA . PHE B 1 431 ? -11.641 4.535 3.533 1 96.5 431 PHE B CA 1
ATOM 9493 C C . PHE B 1 431 ? -11.039 5.922 3.338 1 96.5 431 PHE B C 1
ATOM 9495 O O . PHE B 1 431 ? -9.82 6.07 3.227 1 96.5 431 PHE B O 1
ATOM 9502 N N . TRP B 1 432 ? -11.875 6.883 3.326 1 97.88 432 TRP B N 1
ATOM 9503 C CA . TRP B 1 432 ? -11.414 8.234 3.012 1 97.88 432 TRP B CA 1
ATOM 9504 C C . TRP B 1 432 ? -10.523 8.773 4.125 1 97.88 432 TRP B C 1
ATOM 9506 O O . TRP B 1 432 ? -9.547 9.484 3.861 1 97.88 432 TRP B O 1
ATOM 9516 N N . VAL B 1 433 ? -10.867 8.492 5.391 1 98.25 433 VAL B N 1
ATOM 9517 C CA . VAL B 1 433 ? -10.016 8.93 6.492 1 98.25 433 VAL B CA 1
ATOM 9518 C C . VAL B 1 433 ? -8.656 8.25 6.391 1 98.25 433 VAL B C 1
ATOM 9520 O O . VAL B 1 433 ? -7.617 8.891 6.598 1 98.25 433 VAL B O 1
ATOM 9523 N N . ALA B 1 434 ? -8.625 6.949 6.082 1 97.31 434 ALA B N 1
ATOM 9524 C CA . ALA B 1 434 ? -7.355 6.258 5.859 1 97.31 434 ALA B CA 1
ATOM 9525 C C . ALA B 1 434 ? -6.578 6.895 4.711 1 97.31 434 ALA B C 1
ATOM 9527 O O . ALA B 1 434 ? -5.355 7.039 4.785 1 97.31 434 ALA B O 1
ATOM 9528 N N . PHE B 1 435 ? -7.309 7.277 3.592 1 96.31 435 PHE B N 1
ATOM 9529 C CA . PHE B 1 435 ? -6.738 7.914 2.41 1 96.31 435 PHE B CA 1
ATOM 9530 C C . PHE B 1 435 ? -6.055 9.227 2.777 1 96.31 435 PHE B C 1
ATOM 9532 O O . PHE B 1 435 ? -4.918 9.477 2.369 1 96.31 435 PHE B O 1
ATOM 9539 N N . VAL B 1 436 ? -6.703 10.023 3.635 1 97.38 436 VAL B N 1
ATOM 9540 C CA . VAL B 1 436 ? -6.188 11.328 4.027 1 97.38 436 VAL B CA 1
ATOM 9541 C C . VAL B 1 436 ? -5.004 11.156 4.973 1 97.38 436 VAL B C 1
ATOM 9543 O O . VAL B 1 436 ? -3.984 11.836 4.832 1 97.38 436 VAL B O 1
ATOM 9546 N N . LEU B 1 437 ? -5.129 10.25 5.895 1 96.88 437 LEU B N 1
ATOM 9547 C CA . LEU B 1 437 ? -4.047 10.016 6.852 1 96.88 437 LEU B CA 1
ATOM 9548 C C . LEU B 1 437 ? -2.807 9.477 6.145 1 96.88 437 LEU B C 1
ATOM 9550 O O . LEU B 1 437 ? -1.681 9.781 6.547 1 96.88 437 LEU B O 1
ATOM 9554 N N . ASP B 1 438 ? -3.02 8.656 5.109 1 93.56 438 ASP B N 1
ATOM 9555 C CA . ASP B 1 438 ? -1.91 8.164 4.297 1 93.56 438 ASP B CA 1
ATOM 9556 C C . ASP B 1 438 ? -1.118 9.32 3.691 1 93.56 438 ASP B C 1
ATOM 9558 O O . ASP B 1 438 ? 0.114 9.297 3.691 1 93.56 438 ASP B O 1
ATOM 9562 N N . ARG B 1 439 ? -1.787 10.312 3.238 1 94.75 439 ARG B N 1
ATOM 9563 C CA . ARG B 1 439 ? -1.129 11.484 2.672 1 94.75 439 ARG B CA 1
ATOM 9564 C C . ARG B 1 439 ? -0.487 12.336 3.764 1 94.75 439 ARG B C 1
ATOM 9566 O O . ARG B 1 439 ? 0.59 12.906 3.564 1 94.75 439 ARG B O 1
ATOM 9573 N N . PHE B 1 440 ? -1.182 12.414 4.902 1 93.75 440 PHE B N 1
ATOM 9574 C CA . PHE B 1 440 ? -0.618 13.164 6.02 1 93.75 440 PHE B CA 1
ATOM 9575 C C . PHE B 1 440 ? 0.694 12.539 6.48 1 93.75 440 PHE B C 1
ATOM 9577 O O . PHE B 1 440 ? 1.624 13.258 6.863 1 93.75 440 PHE B O 1
ATOM 9584 N N . SER B 1 441 ? 0.74 11.25 6.422 1 90 441 SER B N 1
ATOM 9585 C CA . SER B 1 441 ? 1.937 10.562 6.898 1 90 441 SER B CA 1
ATOM 9586 C C . SER B 1 441 ? 3.141 10.875 6.016 1 90 441 SER B C 1
ATOM 9588 O O . SER B 1 441 ? 4.285 10.758 6.457 1 90 441 SER B O 1
ATOM 9590 N N . SER B 1 442 ? 2.916 11.297 4.812 1 87.69 442 SER B N 1
ATOM 9591 C CA . SER B 1 442 ? 4.004 11.633 3.898 1 87.69 442 SER B CA 1
ATOM 9592 C C . SER B 1 442 ? 4.711 12.914 4.324 1 87.69 442 SER B C 1
ATOM 9594 O O . SER B 1 442 ? 5.801 13.219 3.832 1 87.69 442 SER B O 1
ATOM 9596 N N . LEU B 1 443 ? 4.121 13.656 5.277 1 88.94 443 LEU B N 1
ATOM 9597 C CA . LEU B 1 443 ? 4.695 14.906 5.758 1 88.94 443 LEU B CA 1
ATOM 9598 C C . LEU B 1 443 ? 5.895 14.641 6.664 1 88.94 443 LEU B C 1
ATOM 9600 O O . LEU B 1 443 ? 6.797 15.477 6.77 1 88.94 443 LEU B O 1
ATOM 9604 N N . TYR B 1 444 ? 5.848 13.484 7.289 1 84.38 444 TYR B N 1
ATOM 9605 C CA . TYR B 1 444 ? 6.941 13.242 8.227 1 84.38 444 TYR B CA 1
ATOM 9606 C C . TYR B 1 444 ? 7.656 11.93 7.902 1 84.38 444 TYR B C 1
ATOM 9608 O O . TYR B 1 444 ? 8.555 11.516 8.633 1 84.38 444 TYR B O 1
ATOM 9616 N N . SER B 1 445 ? 7.184 11.336 6.875 1 77.31 445 SER B N 1
ATOM 9617 C CA . SER B 1 445 ? 7.855 10.117 6.43 1 77.31 445 SER B CA 1
ATOM 9618 C C . SER B 1 445 ? 8.453 10.297 5.039 1 77.31 445 SER B C 1
ATOM 9620 O O . SER B 1 445 ? 7.965 11.102 4.246 1 77.31 445 SER B O 1
ATOM 9622 N N . ALA B 1 446 ? 9.562 9.656 4.836 1 64.38 446 ALA B N 1
ATOM 9623 C CA . ALA B 1 446 ? 10.211 9.75 3.529 1 64.38 446 ALA B CA 1
ATOM 9624 C C . ALA B 1 446 ? 9.469 8.898 2.494 1 64.38 446 ALA B C 1
ATOM 9626 O O . ALA B 1 446 ? 9.766 8.977 1.299 1 64.38 446 ALA B O 1
ATOM 9627 N N . SER B 1 447 ? 8.398 8.398 2.957 1 64.56 447 SER B N 1
ATOM 9628 C CA . SER B 1 447 ? 7.742 7.441 2.07 1 64.56 447 SER B CA 1
ATOM 9629 C C . SER B 1 447 ? 6.656 8.117 1.236 1 64.56 447 SER B C 1
ATOM 9631 O O . SER B 1 447 ? 6.098 9.141 1.644 1 64.56 447 SER B O 1
ATOM 9633 N N . SER B 1 448 ? 6.602 7.609 -0.002 1 66.38 448 SER B N 1
ATOM 9634 C CA . SER B 1 448 ? 5.496 8.008 -0.868 1 66.38 448 SER B CA 1
ATOM 9635 C C . SER B 1 448 ? 4.164 7.473 -0.35 1 66.38 448 SER B C 1
ATOM 9637 O O . SER B 1 448 ? 4.133 6.676 0.589 1 66.38 448 SER B O 1
ATOM 9639 N N . THR B 1 449 ? 3.096 8.031 -0.808 1 80.5 449 THR B N 1
ATOM 9640 C CA . THR B 1 449 ? 1.731 7.613 -0.505 1 80.5 449 THR B CA 1
ATOM 9641 C C . THR B 1 449 ? 1.519 6.148 -0.876 1 80.5 449 THR B C 1
ATOM 9643 O O . THR B 1 449 ? 2.049 5.672 -1.884 1 80.5 449 THR B O 1
ATOM 9646 N N . PHE B 1 450 ? 0.826 5.445 -0.068 1 79.5 450 PHE B N 1
ATOM 9647 C CA . PHE B 1 450 ? 0.605 4.016 -0.259 1 79.5 450 PHE B CA 1
ATOM 9648 C C . PHE B 1 450 ? -0.704 3.766 -0.999 1 79.5 450 PHE B C 1
ATOM 9650 O O . PHE B 1 450 ? -0.78 2.879 -1.853 1 79.5 450 PHE B O 1
ATOM 9657 N N . ILE B 1 451 ? -1.729 4.504 -0.611 1 86.5 451 ILE B N 1
ATOM 9658 C CA . ILE B 1 451 ? -3.033 4.324 -1.241 1 86.5 451 ILE B CA 1
ATOM 9659 C C . ILE B 1 451 ? -3.092 5.117 -2.543 1 86.5 451 ILE B C 1
ATOM 9661 O O . ILE B 1 451 ? -3 6.348 -2.529 1 86.5 451 ILE B O 1
ATOM 9665 N N . SER B 1 452 ? -3.236 4.434 -3.631 1 84.81 452 SER B N 1
ATOM 9666 C CA . SER B 1 452 ? -3.338 5.098 -4.926 1 84.81 452 SER B CA 1
ATOM 9667 C C . SER B 1 452 ? -4.703 5.754 -5.105 1 84.81 452 SER B C 1
ATOM 9669 O O . SER B 1 452 ? -5.727 5.172 -4.738 1 84.81 452 SER B O 1
ATOM 9671 N N . SER B 1 453 ? -4.672 6.969 -5.652 1 89.94 453 SER B N 1
ATOM 9672 C CA . SER B 1 453 ? -5.93 7.641 -5.953 1 89.94 453 SER B CA 1
ATOM 9673 C C . SER B 1 453 ? -6.719 6.891 -7.02 1 89.94 453 SER B C 1
ATOM 9675 O O . SER B 1 453 ? -7.949 6.895 -7.008 1 89.94 453 SER B O 1
ATOM 9677 N N . ASP B 1 454 ? -6.07 6.184 -7.879 1 83.56 454 ASP B N 1
ATOM 9678 C CA . ASP B 1 454 ? -6.703 5.488 -9 1 83.56 454 ASP B CA 1
ATOM 9679 C C . ASP B 1 454 ? -7.484 4.27 -8.523 1 83.56 454 ASP B C 1
ATOM 9681 O O . ASP B 1 454 ? -8.406 3.809 -9.203 1 83.56 454 ASP B O 1
ATOM 9685 N N . ALA B 1 455 ? -7.09 3.824 -7.422 1 82.44 455 ALA B N 1
ATOM 9686 C CA . ALA B 1 455 ? -7.715 2.607 -6.914 1 82.44 455 ALA B CA 1
ATOM 9687 C C . ALA B 1 455 ? -8.992 2.928 -6.148 1 82.44 455 ALA B C 1
ATOM 9689 O O . ALA B 1 455 ? -9.758 2.023 -5.793 1 82.44 455 ALA B O 1
ATOM 9690 N N . ALA B 1 456 ? -9.211 4.215 -5.867 1 91.25 456 ALA B N 1
ATOM 9691 C CA . ALA B 1 456 ? -10.414 4.613 -5.141 1 91.25 456 ALA B CA 1
ATOM 9692 C C . ALA B 1 456 ? -11.617 4.691 -6.074 1 91.25 456 ALA B C 1
ATOM 9694 O O . ALA B 1 456 ? -11.805 5.684 -6.781 1 91.25 456 ALA B O 1
ATOM 9695 N N . LEU B 1 457 ? -12.453 3.713 -6.07 1 88.56 457 LEU B N 1
ATOM 9696 C CA . LEU B 1 457 ? -13.633 3.633 -6.93 1 88.56 457 LEU B CA 1
ATOM 9697 C C . LEU B 1 457 ? -14.906 3.779 -6.109 1 88.56 457 LEU B C 1
ATOM 9699 O O . LEU B 1 457 ? -15.828 2.967 -6.238 1 88.56 457 LEU B O 1
ATOM 9703 N N . LEU B 1 458 ? -14.867 4.77 -5.223 1 91.81 458 LEU B N 1
ATOM 9704 C CA . LEU B 1 458 ? -16.016 4.965 -4.344 1 91.81 458 LEU B CA 1
ATOM 9705 C C . LEU B 1 458 ? -16.5 6.406 -4.398 1 91.81 458 LEU B C 1
ATOM 9707 O O . LEU B 1 458 ? -15.836 7.273 -4.973 1 91.81 458 LEU B O 1
ATOM 9711 N N . ARG B 1 459 ? -17.672 6.605 -3.887 1 92.12 459 ARG B N 1
ATOM 9712 C CA . ARG B 1 459 ? -18.281 7.93 -3.816 1 92.12 459 ARG B CA 1
ATOM 9713 C C . ARG B 1 459 ? -17.656 8.766 -2.715 1 92.12 459 ARG B C 1
ATOM 9715 O O . ARG B 1 459 ? -17.047 8.227 -1.789 1 92.12 459 ARG B O 1
ATOM 9722 N N . LEU B 1 460 ? -17.75 10.078 -2.889 1 95.56 460 LEU B N 1
ATOM 9723 C CA . LEU B 1 460 ? -17.297 11.008 -1.858 1 95.56 460 LEU B CA 1
ATOM 9724 C C . LEU B 1 460 ? -18.25 11 -0.667 1 95.56 460 LEU B C 1
ATOM 9726 O O . LEU B 1 460 ? -19.391 10.539 -0.778 1 95.56 460 LEU B O 1
ATOM 9730 N N . PRO B 1 461 ? -17.781 11.352 0.542 1 95.94 461 PRO B N 1
ATOM 9731 C CA . PRO B 1 461 ? -18.656 11.344 1.707 1 95.94 461 PRO B CA 1
ATOM 9732 C C . PRO B 1 461 ? -19.75 12.406 1.624 1 95.94 461 PRO B C 1
ATOM 9734 O O . PRO B 1 461 ? -19.516 13.508 1.113 1 95.94 461 PRO B O 1
ATOM 9737 N N . CYS B 1 462 ? -20.906 12.125 2.137 1 95.25 462 CYS B N 1
ATOM 9738 C CA . CYS B 1 462 ? -22.016 13.078 2.195 1 95.25 462 CYS B CA 1
ATOM 9739 C C . CYS B 1 462 ? -21.875 13.992 3.408 1 95.25 462 CYS B C 1
ATOM 9741 O O . CYS B 1 462 ? -21.031 13.766 4.273 1 95.25 462 CYS B O 1
ATOM 9743 N N . ARG B 1 463 ? -22.703 14.914 3.48 1 94.5 463 ARG B N 1
ATOM 9744 C CA . ARG B 1 463 ? -22.672 15.867 4.586 1 94.5 463 ARG B CA 1
ATOM 9745 C C . ARG B 1 463 ? -22.875 15.164 5.922 1 94.5 463 ARG B C 1
ATOM 9747 O O . ARG B 1 463 ? -23.672 14.219 6.016 1 94.5 463 ARG B O 1
ATOM 9754 N N . GLU B 1 464 ? -22.25 15.656 6.953 1 93.81 464 GLU B N 1
ATOM 9755 C CA . GLU B 1 464 ? -22.312 15.039 8.273 1 93.81 464 GLU B CA 1
ATOM 9756 C C . GLU B 1 464 ? -23.75 15.031 8.805 1 93.81 464 GLU B C 1
ATOM 9758 O O . GLU B 1 464 ? -24.156 14.094 9.484 1 93.81 464 GLU B O 1
ATOM 9763 N N . GLU B 1 465 ? -24.5 16.109 8.461 1 92.12 465 GLU B N 1
ATOM 9764 C CA . GLU B 1 465 ? -25.875 16.203 8.938 1 92.12 465 GLU B CA 1
ATOM 9765 C C . GLU B 1 465 ? -26.734 15.062 8.383 1 92.12 465 GLU B C 1
ATOM 9767 O O . GLU B 1 465 ? -27.547 14.492 9.102 1 92.12 465 GLU B O 1
ATOM 9772 N N . ILE B 1 466 ? -26.469 14.789 7.141 1 93.62 466 ILE B N 1
ATOM 9773 C CA . ILE B 1 466 ? -27.188 13.695 6.492 1 93.62 466 ILE B CA 1
ATOM 9774 C C . ILE B 1 466 ? -26.781 12.367 7.117 1 93.62 466 ILE B C 1
ATOM 9776 O O . ILE B 1 466 ? -27.641 11.531 7.43 1 93.62 466 ILE B O 1
ATOM 9780 N N . TYR B 1 467 ? -25.578 12.18 7.375 1 95.25 467 TYR B N 1
ATOM 9781 C CA . TYR B 1 467 ? -25.016 10.961 7.953 1 95.25 467 TYR B CA 1
ATOM 9782 C C . TYR B 1 467 ? -25.5 10.75 9.375 1 95.25 467 TYR B C 1
ATOM 9784 O O . TYR B 1 467 ? -25.875 9.641 9.766 1 95.25 467 TYR B O 1
ATOM 9792 N N . GLU B 1 468 ? -25.562 11.836 10.156 1 95.12 468 GLU B N 1
ATOM 9793 C CA . GLU B 1 468 ? -25.984 11.781 11.547 1 95.12 468 GLU B CA 1
ATOM 9794 C C . GLU B 1 468 ? -27.453 11.375 11.664 1 95.12 468 GLU B C 1
ATOM 9796 O O . GLU B 1 468 ? -27.844 10.727 12.641 1 95.12 468 GLU B O 1
ATOM 9801 N N . THR B 1 469 ? -28.172 11.734 10.617 1 92.94 469 THR B N 1
ATOM 9802 C CA . THR B 1 469 ? -29.594 11.398 10.633 1 92.94 469 THR B CA 1
ATOM 9803 C C . THR B 1 469 ? -29.844 10.078 9.906 1 92.94 469 THR B C 1
ATOM 9805 O O . THR B 1 469 ? -31 9.672 9.734 1 92.94 469 THR B O 1
ATOM 9808 N N . GLN B 1 470 ? -28.812 9.422 9.438 1 90.19 470 GLN B N 1
ATOM 9809 C CA . GLN B 1 470 ? -28.812 8.117 8.781 1 90.19 470 GLN B CA 1
ATOM 9810 C C . GLN B 1 470 ? -29.688 8.148 7.531 1 90.19 470 GLN B C 1
ATOM 9812 O O . GLN B 1 470 ? -30.469 7.219 7.293 1 90.19 470 GLN B O 1
ATOM 9817 N N . GLN B 1 471 ? -29.594 9.289 6.906 1 84.56 471 GLN B N 1
ATOM 9818 C CA . GLN B 1 471 ? -30.266 9.445 5.621 1 84.56 471 GLN B CA 1
ATOM 9819 C C . GLN B 1 471 ? -29.328 9.117 4.465 1 84.56 471 GLN B C 1
ATOM 9821 O O . GLN B 1 471 ? -28.141 8.859 4.676 1 84.56 471 GLN B O 1
ATOM 9826 N N . TYR B 1 472 ? -29.984 8.953 3.361 1 79.25 472 TYR B N 1
ATOM 9827 C CA . TYR B 1 472 ? -29.203 8.617 2.182 1 79.25 472 TYR B CA 1
ATOM 9828 C C . TYR B 1 472 ? -29.094 9.812 1.241 1 79.25 472 TYR B C 1
ATOM 9830 O O . TYR B 1 472 ? -30.062 10.562 1.075 1 79.25 472 TYR B O 1
ATOM 9838 N N . ALA B 1 473 ? -27.875 10.07 0.785 1 83.19 473 ALA B N 1
ATOM 9839 C CA . ALA B 1 473 ? -27.656 11.102 -0.223 1 83.19 473 ALA B CA 1
ATOM 9840 C C . ALA B 1 473 ? -26.828 10.57 -1.388 1 83.19 473 ALA B C 1
ATOM 9842 O O . ALA B 1 473 ? -25.953 9.727 -1.194 1 83.19 473 ALA B O 1
ATOM 9843 N N . THR B 1 474 ? -27.188 10.969 -2.504 1 82.12 474 THR B N 1
ATOM 9844 C CA . THR B 1 474 ? -26.391 10.594 -3.666 1 82.12 474 THR B CA 1
ATOM 9845 C C . THR B 1 474 ? -25.234 11.57 -3.867 1 82.12 474 THR B C 1
ATOM 9847 O O . THR B 1 474 ? -25.453 12.773 -3.994 1 82.12 474 THR B O 1
ATOM 9850 N N . VAL B 1 475 ? -24.141 11.172 -3.707 1 89.62 475 VAL B N 1
ATOM 9851 C CA . VAL B 1 475 ? -22.938 11.977 -3.885 1 89.62 475 VAL B CA 1
ATOM 9852 C C . VAL B 1 475 ? -22.109 11.414 -5.039 1 89.62 475 VAL B C 1
ATOM 9854 O O . VAL B 1 475 ? -22.203 10.227 -5.359 1 89.62 475 VAL B O 1
ATOM 9857 N N . PRO B 1 476 ? -21.391 12.281 -5.711 1 89.38 476 PRO B N 1
ATOM 9858 C CA . PRO B 1 476 ? -20.609 11.82 -6.859 1 89.38 476 PRO B CA 1
ATOM 9859 C C . PRO B 1 476 ? -19.469 10.891 -6.457 1 89.38 476 PRO B C 1
ATOM 9861 O O . PRO B 1 476 ? -19.016 10.922 -5.309 1 89.38 476 PRO B O 1
ATOM 9864 N N . TYR B 1 477 ? -19.062 10.062 -7.48 1 89.69 477 TYR B N 1
ATOM 9865 C CA . TYR B 1 477 ? -17.844 9.273 -7.324 1 89.69 477 TYR B CA 1
ATOM 9866 C C . TYR B 1 477 ? -16.609 10.172 -7.332 1 89.69 477 TYR B C 1
ATOM 9868 O O . TYR B 1 477 ? -16.625 11.25 -7.941 1 89.69 477 TYR B O 1
ATOM 9876 N N . PHE B 1 478 ? -15.656 9.719 -6.684 1 93.94 478 PHE B N 1
ATOM 9877 C CA . PHE B 1 478 ? -14.367 10.398 -6.684 1 93.94 478 PHE B CA 1
ATOM 9878 C C . PHE B 1 478 ? -13.781 10.461 -8.086 1 93.94 478 PHE B C 1
ATOM 9880 O O . PHE B 1 478 ? -13.297 11.508 -8.523 1 93.94 478 PHE B O 1
ATOM 9887 N N . GLN B 1 479 ? -13.836 9.266 -8.703 1 88.69 479 GLN B N 1
ATOM 9888 C CA . GLN B 1 479 ? -13.383 9.211 -10.086 1 88.69 479 GLN B CA 1
ATOM 9889 C C . GLN B 1 479 ? -14.438 9.789 -11.031 1 88.69 479 GLN B C 1
ATOM 9891 O O . GLN B 1 479 ? -15.539 9.234 -11.148 1 88.69 479 GLN B O 1
ATOM 9896 N N . SER B 1 480 ? -14.102 10.789 -11.719 1 83.62 480 SER B N 1
ATOM 9897 C CA . SER B 1 480 ? -15.047 11.547 -12.539 1 83.62 480 SER B CA 1
ATOM 9898 C C . SER B 1 480 ? -15.617 10.688 -13.664 1 83.62 480 SER B C 1
ATOM 9900 O O . SER B 1 480 ? -16.766 10.867 -14.062 1 83.62 480 SER B O 1
ATOM 9902 N N . PHE B 1 481 ? -14.82 9.789 -14.164 1 78.69 481 PHE B N 1
ATOM 9903 C CA . PHE B 1 481 ? -15.273 9.008 -15.312 1 78.69 481 PHE B CA 1
ATOM 9904 C C . PHE B 1 481 ? -16.359 8.016 -14.898 1 78.69 481 PHE B C 1
ATOM 9906 O O . PHE B 1 481 ? -17.047 7.449 -15.75 1 78.69 481 PHE B O 1
ATOM 9913 N N . LEU B 1 482 ? -16.5 7.816 -13.57 1 80.38 482 LEU B N 1
ATOM 9914 C CA . LEU B 1 482 ? -17.531 6.926 -13.07 1 80.38 482 LEU B CA 1
ATOM 9915 C C . LEU B 1 482 ? -18.859 7.66 -12.922 1 80.38 482 LEU B C 1
ATOM 9917 O O . LEU B 1 482 ? -19.906 7.035 -12.742 1 80.38 482 LEU B O 1
ATOM 9921 N N . ASN B 1 483 ? -18.625 8.922 -12.836 1 79.56 483 ASN B N 1
ATOM 9922 C CA . ASN B 1 483 ? -19.828 9.719 -12.672 1 79.56 483 ASN B CA 1
ATOM 9923 C C . ASN B 1 483 ? -20.594 9.844 -13.977 1 79.56 483 ASN B C 1
ATOM 9925 O O . ASN B 1 483 ? -20 9.938 -15.055 1 79.56 483 ASN B O 1
ATOM 9929 N N . HIS B 1 484 ? -21.656 9.273 -14.07 1 63.25 484 HIS B N 1
ATOM 9930 C CA . HIS B 1 484 ? -22.484 9.398 -15.258 1 63.25 484 HIS B CA 1
ATOM 9931 C C . HIS B 1 484 ? -22.625 10.859 -15.68 1 63.25 484 HIS B C 1
ATOM 9933 O O . HIS B 1 484 ? -22.562 11.758 -14.844 1 63.25 484 HIS B O 1
ATOM 9939 N N . ILE B 1 485 ? -22.109 11.367 -16.859 1 52.28 485 ILE B N 1
ATOM 9940 C CA . ILE B 1 485 ? -22.125 12.68 -17.484 1 52.28 485 ILE B CA 1
ATOM 9941 C C . ILE B 1 485 ? -22.984 13.633 -16.656 1 52.28 485 ILE B C 1
ATOM 9943 O O . ILE B 1 485 ? -22.547 14.719 -16.281 1 52.28 485 ILE B O 1
ATOM 9947 N N . PRO B 1 486 ? -23.906 14.492 -17.312 1 45.31 486 PRO B N 1
ATOM 9948 C CA . PRO B 1 486 ? -24.141 15.93 -17.203 1 45.31 486 PRO B CA 1
ATOM 9949 C C . PRO B 1 486 ? -24.641 16.359 -15.82 1 45.31 486 PRO B C 1
ATOM 9951 O O . PRO B 1 486 ? -25.078 17.484 -15.641 1 45.31 486 PRO B O 1
ATOM 9954 N N . ALA B 1 487 ? -25.391 15.656 -15.062 1 40.22 487 ALA B N 1
ATOM 9955 C CA . ALA B 1 487 ? -26.25 16.531 -14.266 1 40.22 487 ALA B CA 1
ATOM 9956 C C . ALA B 1 487 ? -25.438 17.25 -13.188 1 40.22 487 ALA B C 1
ATOM 9958 O O . ALA B 1 487 ? -25.328 16.75 -12.062 1 40.22 487 ALA B O 1
ATOM 9959 N N . SER B 1 488 ? -24.141 17.469 -13.297 1 46 488 SER B N 1
ATOM 9960 C CA . SER B 1 488 ? -23.562 18.312 -12.25 1 46 488 SER B CA 1
ATOM 9961 C C . SER B 1 488 ? -24.578 19.344 -11.758 1 46 488 SER B C 1
ATOM 9963 O O . SER B 1 488 ? -24.672 20.438 -12.312 1 46 488 SER B O 1
ATOM 9965 N N . THR B 1 489 ? -25.672 19.031 -11.656 1 44.88 489 THR B N 1
ATOM 9966 C CA . THR B 1 489 ? -26.5 20.109 -11.141 1 44.88 489 THR B CA 1
ATOM 9967 C C . THR B 1 489 ? -25.875 20.734 -9.898 1 44.88 489 THR B C 1
ATOM 9969 O O . THR B 1 489 ? -25.141 20.078 -9.172 1 44.88 489 THR B O 1
ATOM 9972 N N . ASP B 1 490 ? -25.641 22.016 -9.906 1 49.06 490 ASP B N 1
ATOM 9973 C CA . ASP B 1 490 ? -25.344 22.906 -8.789 1 49.06 490 ASP B CA 1
ATOM 9974 C C . ASP B 1 490 ? -25.688 22.234 -7.453 1 49.06 490 ASP B C 1
ATOM 9976 O O . ASP B 1 490 ? -25.016 22.484 -6.445 1 49.06 490 ASP B O 1
ATOM 9980 N N . ASP B 1 491 ? -26.625 21.203 -7.539 1 52.38 491 ASP B N 1
ATOM 9981 C CA . ASP B 1 491 ? -27.281 20.609 -6.379 1 52.38 491 ASP B CA 1
ATOM 9982 C C . ASP B 1 491 ? -26.406 19.531 -5.75 1 52.38 491 ASP B C 1
ATOM 9984 O O . ASP B 1 491 ? -26.422 19.328 -4.535 1 52.38 491 ASP B O 1
ATOM 9988 N N . ASP B 1 492 ? -25.391 18.938 -6.508 1 59.91 492 ASP B N 1
ATOM 9989 C CA . ASP B 1 492 ? -24.641 17.812 -5.984 1 59.91 492 ASP B CA 1
ATOM 9990 C C . ASP B 1 492 ? -23.562 18.281 -5.012 1 59.91 492 ASP B C 1
ATOM 9992 O O . ASP B 1 492 ? -23.25 17.594 -4.035 1 59.91 492 ASP B O 1
ATOM 9996 N N . ARG B 1 493 ? -23.281 19.438 -5.055 1 67.38 493 ARG B N 1
ATOM 9997 C CA . ARG B 1 493 ? -22.234 20 -4.203 1 67.38 493 ARG B CA 1
ATOM 9998 C C . ARG B 1 493 ? -22.766 20.297 -2.809 1 67.38 493 ARG B C 1
ATOM 10000 O O . ARG B 1 493 ? -22.016 20.266 -1.831 1 67.38 493 ARG B O 1
ATOM 10007 N N . SER B 1 494 ? -24.047 20.453 -2.852 1 78.19 494 SER B N 1
ATOM 10008 C CA . SER B 1 494 ? -24.641 20.812 -1.568 1 78.19 494 SER B CA 1
ATOM 10009 C C . SER B 1 494 ? -24.719 19.609 -0.635 1 78.19 494 SER B C 1
ATOM 10011 O O . SER B 1 494 ? -24.828 19.766 0.582 1 78.19 494 SER B O 1
ATOM 10013 N N . THR B 1 495 ? -24.562 18.484 -1.236 1 87.19 495 THR B N 1
ATOM 10014 C CA . THR B 1 495 ? -24.688 17.281 -0.412 1 87.19 495 THR B CA 1
ATOM 10015 C C . THR B 1 495 ? -23.312 16.75 -0.014 1 87.19 495 THR B C 1
ATOM 10017 O O . THR B 1 495 ? -23.219 15.828 0.798 1 87.19 495 THR B O 1
ATOM 10020 N N . LEU B 1 496 ? -22.328 17.438 -0.48 1 92.56 496 LEU B N 1
ATOM 10021 C CA . LEU B 1 496 ? -20.969 16.953 -0.238 1 92.56 496 LEU B CA 1
ATOM 10022 C C . LEU B 1 496 ? -20.453 17.406 1.126 1 92.56 496 LEU B C 1
ATOM 10024 O O . LEU B 1 496 ? -20.688 18.547 1.527 1 92.56 496 LEU B O 1
ATOM 10028 N N . SER B 1 497 ? -19.844 16.516 1.8 1 94.75 497 SER B N 1
ATOM 10029 C CA . SER B 1 497 ? -19.141 16.859 3.031 1 94.75 497 SER B CA 1
ATOM 10030 C C . SER B 1 497 ? -17.953 17.766 2.75 1 94.75 497 SER B C 1
ATOM 10032 O O . SER B 1 497 ? -17.297 17.625 1.715 1 94.75 497 SER B O 1
ATOM 10034 N N . PRO B 1 498 ? -17.609 18.719 3.66 1 93.75 498 PRO B N 1
ATOM 10035 C CA . PRO B 1 498 ? -16.359 19.469 3.535 1 93.75 498 PRO B CA 1
ATOM 10036 C C . PRO B 1 498 ? -15.141 18.562 3.379 1 93.75 498 PRO B C 1
ATOM 10038 O O . PRO B 1 498 ? -14.156 18.953 2.736 1 93.75 498 PRO B O 1
ATOM 10041 N N . MET B 1 499 ? -15.211 17.375 3.924 1 95.56 499 MET B N 1
ATOM 10042 C CA . MET B 1 499 ? -14.117 16.406 3.807 1 95.56 499 MET B CA 1
ATOM 10043 C C . MET B 1 499 ? -13.852 16.062 2.346 1 95.56 499 MET B C 1
ATOM 10045 O O . MET B 1 499 ? -12.727 15.719 1.976 1 95.56 499 MET B O 1
ATOM 10049 N N . ALA B 1 500 ? -14.875 16.078 1.528 1 96.19 500 ALA B N 1
ATOM 10050 C CA . ALA B 1 500 ? -14.734 15.758 0.112 1 96.19 500 ALA B CA 1
ATOM 10051 C C . ALA B 1 500 ? -13.719 16.672 -0.563 1 96.19 500 ALA B C 1
ATOM 10053 O O . ALA B 1 500 ? -12.93 16.234 -1.395 1 96.19 500 ALA B O 1
ATOM 10054 N N . PHE B 1 501 ? -13.734 17.938 -0.175 1 95.75 501 PHE B N 1
ATOM 10055 C CA . PHE B 1 501 ? -12.828 18.922 -0.768 1 95.75 501 PHE B CA 1
ATOM 10056 C C . PHE B 1 501 ? -11.406 18.719 -0.258 1 95.75 501 PHE B C 1
ATOM 10058 O O . PHE B 1 501 ? -10.438 18.953 -0.989 1 95.75 501 PHE B O 1
ATOM 10065 N N . LEU B 1 502 ? -11.336 18.312 1.004 1 97.06 502 LEU B N 1
ATOM 10066 C CA . LEU B 1 502 ? -10.031 17.938 1.538 1 97.06 502 LEU B CA 1
ATOM 10067 C C . LEU B 1 502 ? -9.469 16.734 0.81 1 97.06 502 LEU B C 1
ATOM 10069 O O . LEU B 1 502 ? -8.281 16.688 0.493 1 97.06 502 LEU B O 1
ATOM 10073 N N . ILE B 1 503 ? -10.305 15.734 0.533 1 97.19 503 ILE B N 1
ATOM 10074 C CA . ILE B 1 503 ? -9.914 14.531 -0.188 1 97.19 503 ILE B CA 1
ATOM 10075 C C . ILE B 1 503 ? -9.344 14.906 -1.554 1 97.19 503 ILE B C 1
ATOM 10077 O O . ILE B 1 503 ? -8.289 14.406 -1.954 1 97.19 503 ILE B O 1
ATOM 10081 N N . ASP B 1 504 ? -9.922 15.82 -2.213 1 96.25 504 ASP B N 1
ATOM 10082 C CA . ASP B 1 504 ? -9.508 16.234 -3.551 1 96.25 504 ASP B CA 1
ATOM 10083 C C . ASP B 1 504 ? -8.133 16.891 -3.523 1 96.25 504 ASP B C 1
ATOM 10085 O O . ASP B 1 504 ? -7.281 16.594 -4.367 1 96.25 504 ASP B O 1
ATOM 10089 N N . ILE B 1 505 ? -7.996 17.781 -2.594 1 97.12 505 ILE B N 1
ATOM 10090 C CA . ILE B 1 505 ? -6.711 18.469 -2.541 1 97.12 505 ILE B CA 1
ATOM 10091 C C . ILE B 1 505 ? -5.621 17.5 -2.096 1 97.12 505 ILE B C 1
ATOM 10093 O O . ILE B 1 505 ? -4.473 17.594 -2.535 1 97.12 505 ILE B O 1
ATOM 10097 N N . MET B 1 506 ? -6.004 16.547 -1.265 1 96.94 506 MET B N 1
ATOM 10098 C CA . MET B 1 506 ? -5.023 15.562 -0.82 1 96.94 506 MET B CA 1
ATOM 10099 C C . MET B 1 506 ? -4.641 14.625 -1.961 1 96.94 506 MET B C 1
ATOM 10101 O O . MET B 1 506 ? -3.523 14.109 -1.996 1 96.94 506 MET B O 1
ATOM 10105 N N . ALA B 1 507 ? -5.543 14.391 -2.877 1 96.19 507 ALA B N 1
ATOM 10106 C CA . ALA B 1 507 ? -5.195 13.641 -4.082 1 96.19 507 ALA B CA 1
ATOM 10107 C C . ALA B 1 507 ? -4.145 14.383 -4.906 1 96.19 507 ALA B C 1
ATOM 10109 O O . ALA B 1 507 ? -3.188 13.773 -5.395 1 96.19 507 ALA B O 1
ATOM 10110 N N . ILE B 1 508 ? -4.309 15.688 -5.031 1 96.88 508 ILE B N 1
ATOM 10111 C CA . ILE B 1 508 ? -3.346 16.516 -5.746 1 96.88 508 ILE B CA 1
ATOM 10112 C C . ILE B 1 508 ? -1.999 16.484 -5.027 1 96.88 508 ILE B C 1
ATOM 10114 O O . ILE B 1 508 ? -0.952 16.344 -5.664 1 96.88 508 ILE B O 1
ATOM 10118 N N . TRP B 1 509 ? -2.119 16.609 -3.727 1 96.31 509 TRP B N 1
ATOM 10119 C CA . TRP B 1 509 ? -0.918 16.516 -2.904 1 96.31 509 TRP B CA 1
ATOM 10120 C C . TRP B 1 509 ? -0.184 15.203 -3.176 1 96.31 509 TRP B C 1
ATOM 10122 O O . TRP B 1 509 ? 1.045 15.188 -3.285 1 96.31 509 TRP B O 1
ATOM 10132 N N . GLY B 1 510 ? -0.937 14.078 -3.244 1 92.81 510 GLY B N 1
ATOM 10133 C CA . GLY B 1 510 ? -0.341 12.789 -3.545 1 92.81 510 GLY B CA 1
ATOM 10134 C C . GLY B 1 510 ? 0.36 12.75 -4.891 1 92.81 510 GLY B C 1
ATOM 10135 O O . GLY B 1 510 ? 1.46 12.203 -5.008 1 92.81 510 GLY B O 1
ATOM 10136 N N . ASP B 1 511 ? -0.179 13.359 -5.914 1 92.38 511 ASP B N 1
ATOM 10137 C CA . ASP B 1 511 ? 0.417 13.438 -7.246 1 92.38 511 ASP B CA 1
ATOM 10138 C C . ASP B 1 511 ? 1.748 14.18 -7.211 1 92.38 511 ASP B C 1
ATOM 10140 O O . ASP B 1 511 ? 2.729 13.742 -7.812 1 92.38 511 ASP B O 1
ATOM 10144 N N . ILE B 1 512 ? 1.725 15.258 -6.555 1 94 512 ILE B N 1
ATOM 10145 C CA . ILE B 1 512 ? 2.916 16.094 -6.473 1 94 512 ILE B CA 1
ATOM 10146 C C . ILE B 1 512 ? 4.023 15.352 -5.734 1 94 512 ILE B C 1
ATOM 10148 O O . ILE B 1 512 ? 5.18 15.359 -6.16 1 94 512 ILE B O 1
ATOM 10152 N N . SER B 1 513 ? 3.643 14.695 -4.641 1 90.25 513 SER B N 1
ATOM 10153 C CA . SER B 1 513 ? 4.617 13.945 -3.855 1 90.25 513 SER B CA 1
ATOM 10154 C C . SER B 1 513 ? 5.277 12.852 -4.688 1 90.25 513 SER B C 1
ATOM 10156 O O . SER B 1 513 ? 6.488 12.641 -4.602 1 90.25 513 SER B O 1
ATOM 10158 N N . MET B 1 514 ? 4.473 12.172 -5.422 1 85.19 514 MET B N 1
ATOM 10159 C CA . MET B 1 514 ? 5.008 11.133 -6.289 1 85.19 514 MET B CA 1
ATOM 10160 C C . MET B 1 514 ? 5.926 11.727 -7.352 1 85.19 514 MET B C 1
ATOM 10162 O O . MET B 1 514 ? 6.977 11.156 -7.66 1 85.19 514 MET B O 1
ATOM 10166 N N . HIS B 1 515 ? 5.551 12.828 -7.91 1 88 515 HIS B N 1
ATOM 10167 C CA . HIS B 1 515 ? 6.348 13.5 -8.93 1 88 515 HIS B CA 1
ATOM 10168 C C . HIS B 1 515 ? 7.715 13.906 -8.383 1 88 515 HIS B C 1
ATOM 10170 O O . HIS B 1 515 ? 8.727 13.758 -9.062 1 88 515 HIS B O 1
ATOM 10176 N N . ILE B 1 516 ? 7.719 14.391 -7.223 1 87.56 516 ILE B N 1
ATOM 10177 C CA . ILE B 1 516 ? 8.953 14.867 -6.609 1 87.56 516 ILE B CA 1
ATOM 10178 C C . ILE B 1 516 ? 9.891 13.695 -6.355 1 87.56 516 ILE B C 1
ATOM 10180 O O . ILE B 1 516 ? 11.109 13.82 -6.492 1 87.56 516 ILE B O 1
ATOM 10184 N N . THR B 1 517 ? 9.359 12.609 -6.023 1 80 517 THR B N 1
ATOM 10185 C CA . THR B 1 517 ? 10.164 11.406 -5.809 1 80 517 THR B CA 1
ATOM 10186 C C . THR B 1 517 ? 10.805 10.945 -7.117 1 80 517 THR B C 1
ATOM 10188 O O . THR B 1 517 ? 11.906 10.398 -7.113 1 80 517 THR B O 1
ATOM 10191 N N . ARG B 1 518 ? 10.195 11.266 -8.258 1 80.38 518 ARG B N 1
ATOM 10192 C CA . ARG B 1 518 ? 10.664 10.828 -9.57 1 80.38 518 ARG B CA 1
ATOM 10193 C C . ARG B 1 518 ? 11.672 11.812 -10.148 1 80.38 518 ARG B C 1
ATOM 10195 O O . ARG B 1 518 ? 12.531 11.43 -10.945 1 80.38 518 ARG B O 1
ATOM 10202 N N . LEU B 1 519 ? 11.648 13.031 -9.734 1 82 519 LEU B N 1
ATOM 10203 C CA . LEU B 1 519 ? 12.32 14.164 -10.359 1 82 519 LEU B CA 1
ATOM 10204 C C . LEU B 1 519 ? 13.812 13.898 -10.492 1 82 519 LEU B C 1
ATOM 10206 O O . LEU B 1 519 ? 14.383 14.07 -11.57 1 82 519 LEU B O 1
ATOM 10210 N N . PRO B 1 520 ? 14.438 13.469 -9.414 1 78.44 520 PRO B N 1
ATOM 10211 C CA . PRO B 1 520 ? 15.891 13.312 -9.492 1 78.44 520 PRO B CA 1
ATOM 10212 C C . PRO B 1 520 ? 16.328 12.25 -10.5 1 78.44 520 PRO B C 1
ATOM 10214 O O . PRO B 1 520 ? 17.469 12.242 -10.945 1 78.44 520 PRO B O 1
ATOM 10217 N N . HIS B 1 521 ? 15.406 11.469 -10.852 1 78 521 HIS B N 1
ATOM 10218 C CA . HIS B 1 521 ? 15.773 10.32 -11.68 1 78 521 HIS B CA 1
ATOM 10219 C C . HIS B 1 521 ? 15.406 10.555 -13.141 1 78 521 HIS B C 1
ATOM 10221 O O . HIS B 1 521 ? 15.805 9.789 -14.016 1 78 521 HIS B O 1
ATOM 10227 N N . ILE B 1 522 ? 14.711 11.594 -13.398 1 82 522 ILE B N 1
ATOM 10228 C CA . ILE B 1 522 ? 14.336 11.906 -14.773 1 82 522 ILE B CA 1
ATOM 10229 C C . ILE B 1 522 ? 15.555 12.391 -15.555 1 82 522 ILE B C 1
ATOM 10231 O O . ILE B 1 522 ? 16.234 13.32 -15.125 1 82 522 ILE B O 1
ATOM 10235 N N . PRO B 1 523 ? 15.844 11.758 -16.625 1 82.25 523 PRO B N 1
ATOM 10236 C CA . PRO B 1 523 ? 16.984 12.211 -17.438 1 82.25 523 PRO B CA 1
ATOM 10237 C C . PRO B 1 523 ? 16.812 13.641 -17.938 1 82.25 523 PRO B C 1
ATOM 10239 O O . PRO B 1 523 ? 15.688 14.102 -18.156 1 82.25 523 PRO B O 1
ATOM 10242 N N . PRO B 1 524 ? 17.906 14.352 -18.109 1 82.56 524 PRO B N 1
ATOM 10243 C CA . PRO B 1 524 ? 17.844 15.758 -18.516 1 82.56 524 PRO B CA 1
ATOM 10244 C C . PRO B 1 524 ? 17.109 15.961 -19.828 1 82.56 524 PRO B C 1
ATOM 10246 O O . PRO B 1 524 ? 16.438 16.984 -20.016 1 82.56 524 PRO B O 1
ATOM 10249 N N . GLU B 1 525 ? 17.156 14.93 -20.75 1 82.56 525 GLU B N 1
ATOM 10250 C CA . GLU B 1 525 ? 16.547 15.062 -22.078 1 82.56 525 GLU B CA 1
ATOM 10251 C C . GLU B 1 525 ? 15.023 15.086 -21.984 1 82.56 525 GLU B C 1
ATOM 10253 O O . GLU B 1 525 ? 14.359 15.75 -22.781 1 82.56 525 GLU B O 1
ATOM 10258 N N . ALA B 1 526 ? 14.578 14.414 -20.938 1 83.06 526 ALA B N 1
ATOM 10259 C CA . ALA B 1 526 ? 13.125 14.273 -20.812 1 83.06 526 ALA B CA 1
ATOM 10260 C C . ALA B 1 526 ? 12.578 15.203 -19.734 1 83.06 526 ALA B C 1
ATOM 10262 O O . ALA B 1 526 ? 11.375 15.445 -19.672 1 83.06 526 ALA B O 1
ATOM 10263 N N . TYR B 1 527 ? 13.414 15.891 -19.016 1 87.38 527 TYR B N 1
ATOM 10264 C CA . TYR B 1 527 ? 13.047 16.578 -17.781 1 87.38 527 TYR B CA 1
ATOM 10265 C C . TYR B 1 527 ? 12.062 17.703 -18.062 1 87.38 527 TYR B C 1
ATOM 10267 O O . TYR B 1 527 ? 10.984 17.781 -17.453 1 87.38 527 TYR B O 1
ATOM 10275 N N . ASN B 1 528 ? 12.383 18.609 -18.984 1 86.81 528 ASN B N 1
ATOM 10276 C CA . ASN B 1 528 ? 11.586 19.797 -19.234 1 86.81 528 ASN B CA 1
ATOM 10277 C C . ASN B 1 528 ? 10.188 19.453 -19.75 1 86.81 528 ASN B C 1
ATOM 10279 O O . ASN B 1 528 ? 9.195 20.047 -19.312 1 86.81 528 ASN B O 1
ATOM 10283 N N . ARG B 1 529 ? 10.188 18.531 -20.625 1 88.19 529 ARG B N 1
ATOM 10284 C CA . ARG B 1 529 ? 8.891 18.125 -21.172 1 88.19 529 ARG B CA 1
ATOM 10285 C C . ARG B 1 529 ? 8 17.531 -20.078 1 88.19 529 ARG B C 1
ATOM 10287 O O . ARG B 1 529 ? 6.844 17.922 -19.938 1 88.19 529 ARG B O 1
ATOM 10294 N N . LEU B 1 530 ? 8.547 16.609 -19.328 1 86.81 530 LEU B N 1
ATOM 10295 C CA . LEU B 1 530 ? 7.789 15.93 -18.297 1 86.81 530 LEU B CA 1
ATOM 10296 C C . LEU B 1 530 ? 7.391 16.891 -17.188 1 86.81 530 LEU B C 1
ATOM 10298 O O . LEU B 1 530 ? 6.266 16.828 -16.672 1 86.81 530 LEU B O 1
ATOM 10302 N N . ALA B 1 531 ? 8.281 17.75 -16.812 1 88.31 531 ALA B N 1
ATOM 10303 C CA . ALA B 1 531 ? 8.023 18.719 -15.742 1 88.31 531 ALA B CA 1
ATOM 10304 C C . ALA B 1 531 ? 6.941 19.703 -16.156 1 88.31 531 ALA B C 1
ATOM 10306 O O . ALA B 1 531 ? 6.062 20.047 -15.367 1 88.31 531 ALA B O 1
ATOM 10307 N N . GLU B 1 532 ? 7.008 20.188 -17.375 1 90.06 532 GLU B N 1
ATOM 10308 C CA . GLU B 1 532 ? 6.035 21.156 -17.859 1 90.06 532 GLU B CA 1
ATOM 10309 C C . GLU B 1 532 ? 4.645 20.547 -17.969 1 90.06 532 GLU B C 1
ATOM 10311 O O . GLU B 1 532 ? 3.65 21.172 -17.594 1 90.06 532 GLU B O 1
ATOM 10316 N N . GLU B 1 533 ? 4.609 19.375 -18.516 1 92 533 GLU B N 1
ATOM 10317 C CA . GLU B 1 533 ? 3.332 18.672 -18.609 1 92 533 GLU B CA 1
ATOM 10318 C C . GLU B 1 533 ? 2.707 18.453 -17.234 1 92 533 GLU B C 1
ATOM 10320 O O . GLU B 1 533 ? 1.501 18.641 -17.062 1 92 533 GLU B O 1
ATOM 10325 N N . PHE B 1 534 ? 3.523 18.078 -16.375 1 94.06 534 PHE B N 1
ATOM 10326 C CA . PHE B 1 534 ? 3.031 17.812 -15.023 1 94.06 534 PHE B CA 1
ATOM 10327 C C . PHE B 1 534 ? 2.545 19.109 -14.367 1 94.06 534 PHE B C 1
ATOM 10329 O O . PHE B 1 534 ? 1.466 19.125 -13.766 1 94.06 534 PHE B O 1
ATOM 10336 N N . HIS B 1 535 ? 3.326 20.203 -14.398 1 94.62 535 HIS B N 1
ATOM 10337 C CA . HIS B 1 535 ? 2.955 21.484 -13.812 1 94.62 535 HIS B CA 1
ATOM 10338 C C . HIS B 1 535 ? 1.631 21.984 -14.375 1 94.62 535 HIS B C 1
ATOM 10340 O O . HIS B 1 535 ? 0.768 22.453 -13.633 1 94.62 535 HIS B O 1
ATOM 10346 N N . THR B 1 536 ? 1.526 21.828 -15.625 1 94.88 536 THR B N 1
ATOM 10347 C CA . THR B 1 536 ? 0.303 22.281 -16.281 1 94.88 536 THR B CA 1
ATOM 10348 C C . THR B 1 536 ? -0.903 21.5 -15.773 1 94.88 536 THR B C 1
ATOM 10350 O O . THR B 1 536 ? -1.949 22.078 -15.477 1 94.88 536 THR B O 1
ATOM 10353 N N . THR B 1 537 ? -0.74 20.219 -15.648 1 95.75 537 THR B N 1
ATOM 10354 C CA . THR B 1 537 ? -1.815 19.359 -15.164 1 95.75 537 THR B CA 1
ATOM 10355 C C . THR B 1 537 ? -2.209 19.734 -13.742 1 95.75 537 THR B C 1
ATOM 10357 O O . THR B 1 537 ? -3.396 19.828 -13.422 1 95.75 537 THR B O 1
ATOM 10360 N N . ILE B 1 538 ? -1.233 19.953 -12.883 1 97.19 538 ILE B N 1
ATOM 10361 C CA . ILE B 1 538 ? -1.496 20.25 -11.477 1 97.19 538 ILE B CA 1
ATOM 10362 C C . ILE B 1 538 ? -2.168 21.609 -11.344 1 97.19 538 ILE B C 1
ATOM 10364 O O . ILE B 1 53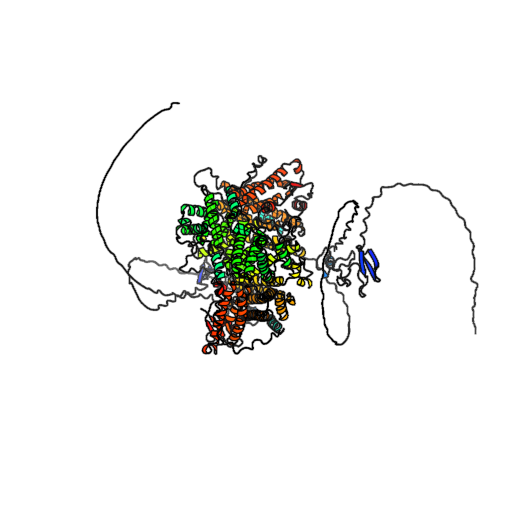8 ? -3.082 21.781 -10.539 1 97.19 538 ILE B O 1
ATOM 10368 N N . ILE B 1 539 ? -1.692 22.547 -12.109 1 96.19 539 ILE B N 1
ATOM 10369 C CA . ILE B 1 539 ? -2.271 23.891 -12.062 1 96.19 539 ILE B CA 1
ATOM 10370 C C . ILE B 1 539 ? -3.725 23.844 -12.523 1 96.19 539 ILE B C 1
ATOM 10372 O O . ILE B 1 539 ? -4.594 24.484 -11.93 1 96.19 539 ILE B O 1
ATOM 10376 N N . GLN B 1 540 ? -3.93 23.062 -13.523 1 95.81 540 GLN B N 1
ATOM 10377 C CA . GLN B 1 540 ? -5.297 22.891 -14.008 1 95.81 540 GLN B CA 1
ATOM 10378 C C . GLN B 1 540 ? -6.184 22.25 -12.945 1 95.81 540 GLN B C 1
ATOM 10380 O O . GLN B 1 540 ? -7.297 22.703 -12.688 1 95.81 540 GLN B O 1
ATOM 10385 N N . LYS B 1 541 ? -5.699 21.188 -12.352 1 95.5 541 LYS B N 1
ATOM 10386 C CA . LYS B 1 541 ? -6.441 20.484 -11.305 1 95.5 541 LYS B CA 1
ATOM 10387 C C . LYS B 1 541 ? -6.711 21.406 -10.117 1 95.5 541 LYS B C 1
ATOM 10389 O O . LYS B 1 541 ? -7.801 21.391 -9.539 1 95.5 541 LYS B O 1
ATOM 10394 N N . SER B 1 542 ? -5.707 22.219 -9.719 1 96.56 542 SER B N 1
ATOM 10395 C CA . SER B 1 542 ? -5.836 23.125 -8.578 1 96.56 542 SER B CA 1
ATOM 10396 C C . SER B 1 542 ? -6.836 24.234 -8.867 1 96.56 542 SER B C 1
ATOM 10398 O O . SER B 1 542 ? -7.598 24.641 -7.988 1 96.56 542 SER B O 1
ATOM 10400 N N . ASN B 1 543 ? -6.789 24.688 -10.078 1 94 543 ASN B N 1
ATOM 10401 C CA . ASN B 1 543 ? -7.75 25.719 -10.477 1 94 543 ASN B CA 1
ATOM 10402 C C . ASN B 1 543 ? -9.18 25.172 -10.477 1 94 543 ASN B C 1
ATOM 10404 O O . ASN B 1 543 ? -10.102 25.844 -10.031 1 94 543 ASN B O 1
ATOM 10408 N N . GLN B 1 544 ? -9.297 24.016 -11.016 1 92.44 544 GLN B N 1
ATOM 10409 C CA . GLN B 1 544 ? -10.602 23.359 -11 1 92.44 544 GLN B CA 1
ATOM 10410 C C . GLN B 1 544 ? -11.094 23.156 -9.57 1 92.44 544 GLN B C 1
ATOM 10412 O O . GLN B 1 544 ? -12.273 23.344 -9.273 1 92.44 544 GLN B O 1
ATOM 10417 N N . TRP B 1 545 ? -10.234 22.75 -8.766 1 94.06 545 TRP B N 1
ATOM 10418 C CA . TRP B 1 545 ? -10.555 22.562 -7.355 1 94.06 545 TRP B CA 1
ATOM 10419 C C . TRP B 1 545 ? -11.047 23.859 -6.727 1 94.06 545 TRP B C 1
ATOM 10421 O O . TRP B 1 545 ? -12.055 23.875 -6.016 1 94.06 545 TRP B O 1
ATOM 10431 N N . MET B 1 546 ? -10.375 24.984 -6.949 1 92.56 546 MET B N 1
ATOM 10432 C CA . MET B 1 546 ? -10.719 26.281 -6.387 1 92.56 546 MET B CA 1
ATOM 10433 C C . MET B 1 546 ? -12.086 26.75 -6.871 1 92.56 546 MET B C 1
ATOM 10435 O O . MET B 1 546 ? -12.875 27.297 -6.098 1 92.56 546 MET B O 1
ATOM 10439 N N . THR B 1 547 ? -12.352 26.391 -8.086 1 90.31 547 THR B N 1
ATOM 10440 C CA . THR B 1 547 ? -13.609 26.828 -8.672 1 90.31 547 THR B CA 1
ATOM 10441 C C . THR B 1 547 ? -14.773 25.984 -8.148 1 90.31 547 THR B C 1
ATOM 10443 O O . THR B 1 547 ? -15.922 26.453 -8.133 1 90.31 547 THR B O 1
ATOM 10446 N N . ARG B 1 5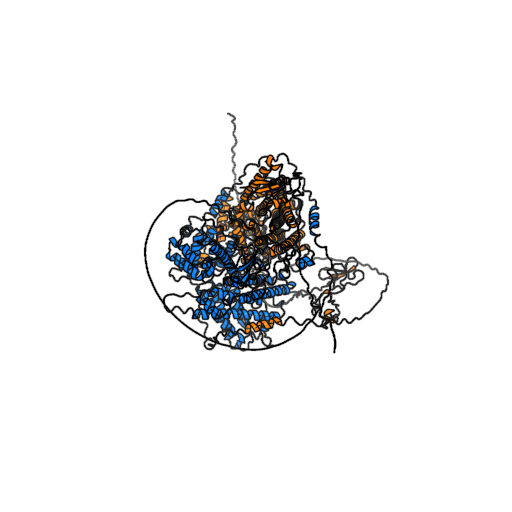48 ? -14.5 24.828 -7.723 1 88.69 548 ARG B N 1
ATOM 10447 C CA . ARG B 1 548 ? -15.539 23.906 -7.258 1 88.69 548 ARG B CA 1
ATOM 10448 C C . ARG B 1 548 ? -15.805 24.094 -5.77 1 88.69 548 ARG B C 1
ATOM 10450 O O . ARG B 1 548 ? -16.781 23.562 -5.234 1 88.69 548 ARG B O 1
ATOM 10457 N N . LEU B 1 549 ? -14.984 24.891 -5.078 1 92.44 549 LEU B N 1
ATOM 10458 C CA . LEU B 1 549 ? -15.18 25.125 -3.652 1 92.44 549 LEU B CA 1
ATOM 10459 C C . LEU B 1 549 ? -16.469 25.906 -3.4 1 92.44 549 LEU B C 1
ATOM 10461 O O . LEU B 1 549 ? -16.672 26.969 -3.98 1 92.44 549 LEU B O 1
ATOM 10465 N N . PRO B 1 550 ? -17.344 25.391 -2.607 1 91.81 550 PRO B N 1
ATOM 10466 C CA . PRO B 1 550 ? -18.547 26.172 -2.287 1 91.81 550 PRO B CA 1
ATOM 10467 C C . PRO B 1 550 ? -18.234 27.469 -1.559 1 91.81 550 PRO B C 1
ATOM 10469 O O . PRO B 1 550 ? -17.172 27.594 -0.937 1 91.81 550 PRO B O 1
ATOM 10472 N N . ASP B 1 551 ? -19.172 28.344 -1.493 1 91 551 ASP B N 1
ATOM 10473 C CA . ASP B 1 551 ? -18.969 29.688 -0.938 1 91 551 ASP B CA 1
ATOM 10474 C C . ASP B 1 551 ? -18.672 29.609 0.557 1 91 551 ASP B C 1
ATOM 10476 O O . ASP B 1 551 ? -17.859 30.391 1.064 1 91 551 ASP B O 1
ATOM 10480 N N . TYR B 1 552 ? -19.281 28.719 1.197 1 90.38 552 TYR B N 1
ATOM 10481 C CA . TYR B 1 552 ? -19.109 28.656 2.645 1 90.38 552 TYR B CA 1
ATOM 10482 C C . TYR B 1 552 ? -17.719 28.125 3.006 1 90.38 552 TYR B C 1
ATOM 10484 O O . TYR B 1 552 ? -17.297 28.234 4.156 1 90.38 552 TYR B O 1
ATOM 10492 N N . MET B 1 553 ? -16.984 27.625 1.979 1 93.38 553 MET B N 1
ATOM 10493 C CA . MET B 1 553 ? -15.641 27.094 2.211 1 93.38 553 MET B CA 1
ATOM 10494 C C . MET B 1 553 ? -14.578 28.047 1.688 1 93.38 553 MET B C 1
ATOM 10496 O O . MET B 1 553 ? -13.383 27.797 1.844 1 93.38 553 MET B O 1
ATOM 10500 N N . ALA B 1 554 ? -15.016 29.125 1.144 1 93.38 554 ALA B N 1
ATOM 10501 C CA . ALA B 1 554 ? -14.055 30.141 0.713 1 93.38 554 ALA B CA 1
ATOM 10502 C C . ALA B 1 554 ? -13.383 30.797 1.912 1 93.38 554 ALA B C 1
ATOM 10504 O O . ALA B 1 554 ? -14.039 31.078 2.92 1 93.38 554 ALA B O 1
ATOM 10505 N N . PHE B 1 555 ? -12.164 31.047 1.819 1 94 555 PHE B N 1
ATOM 10506 C CA . PHE B 1 555 ? -11.461 31.609 2.961 1 94 555 PHE B CA 1
ATOM 10507 C C . PHE B 1 555 ? -11.859 33.062 3.176 1 94 555 PHE B C 1
ATOM 10509 O O . PHE B 1 555 ? -11.578 33.938 2.33 1 94 555 PHE B O 1
ATOM 10516 N N . SER B 1 556 ? -12.508 33.375 4.164 1 94 556 SER B N 1
ATOM 10517 C CA . SER B 1 556 ? -12.938 34.688 4.602 1 94 556 SER B CA 1
ATOM 10518 C C . SER B 1 556 ? -13.094 34.75 6.117 1 94 556 SER B C 1
ATOM 10520 O O . SER B 1 556 ? -13.164 33.719 6.777 1 94 556 SER B O 1
ATOM 10522 N N . ALA B 1 557 ? -13.102 35.906 6.637 1 91.94 557 ALA B N 1
ATOM 10523 C CA . ALA B 1 557 ? -13.258 36.062 8.078 1 91.94 557 ALA B CA 1
ATOM 10524 C C . ALA B 1 557 ? -14.586 35.469 8.562 1 91.94 557 ALA B C 1
ATOM 10526 O O . ALA B 1 557 ? -14.641 34.844 9.617 1 91.94 557 ALA B O 1
ATOM 10527 N N . ILE B 1 558 ? -15.562 35.688 7.754 1 94 558 ILE B N 1
ATOM 10528 C CA . ILE B 1 558 ? -16.906 35.25 8.117 1 94 558 ILE B CA 1
ATOM 10529 C C . ILE B 1 558 ? -16.938 33.719 8.156 1 94 558 ILE B C 1
ATOM 10531 O O . ILE B 1 558 ? -17.469 33.125 9.102 1 94 558 ILE B O 1
ATOM 10535 N N . ASN B 1 559 ? -16.422 33.156 7.148 1 94.81 559 ASN B N 1
ATOM 10536 C CA . ASN B 1 559 ? -16.438 31.703 7.078 1 94.81 559 ASN B CA 1
ATOM 10537 C C . ASN B 1 559 ? -15.516 31.094 8.133 1 94.81 559 ASN B C 1
ATOM 10539 O O . ASN B 1 559 ? -15.805 30 8.648 1 94.81 559 ASN B O 1
ATOM 10543 N N . LEU B 1 560 ? -14.422 31.734 8.422 1 94.88 560 LEU B N 1
ATOM 10544 C CA . LEU B 1 560 ? -13.523 31.266 9.469 1 94.88 560 LEU B CA 1
ATOM 10545 C C . LEU B 1 560 ? -14.227 31.281 10.828 1 94.88 560 LEU B C 1
ATOM 10547 O O . LEU B 1 560 ? -14.172 30.297 11.57 1 94.88 560 LEU B O 1
ATOM 10551 N N . GLU B 1 561 ? -14.883 32.375 11.125 1 93.31 561 GLU B N 1
ATOM 10552 C CA . GLU B 1 561 ? -15.617 32.5 12.383 1 93.31 561 GLU B CA 1
ATOM 10553 C C . GLU B 1 561 ? -16.719 31.438 12.477 1 93.31 561 GLU B C 1
ATOM 10555 O O . GLU B 1 561 ? -16.891 30.812 13.523 1 93.31 561 GLU B O 1
ATOM 10560 N N . ARG B 1 562 ? -17.375 31.281 11.422 1 92.62 562 ARG B N 1
ATOM 10561 C CA . ARG B 1 562 ? -18.438 30.297 11.375 1 92.62 562 ARG B CA 1
ATOM 10562 C C . ARG B 1 562 ? -17.891 28.891 11.625 1 92.62 562 ARG B C 1
ATOM 10564 O O . ARG B 1 562 ? -18.484 28.109 12.375 1 92.62 562 ARG B O 1
ATOM 10571 N N . SER B 1 563 ? -16.844 28.562 10.945 1 92.56 563 SER B N 1
ATOM 10572 C CA . SER B 1 563 ? -16.25 27.234 11.078 1 92.56 563 SER B CA 1
ATOM 10573 C C . SER B 1 563 ? -15.812 26.969 12.516 1 92.56 563 SER B C 1
ATOM 10575 O O . SER B 1 563 ? -15.938 25.859 13.016 1 92.56 563 SER B O 1
ATOM 10577 N N . ILE B 1 564 ? -15.273 27.938 13.219 1 91.88 564 ILE B N 1
ATOM 10578 C CA . ILE B 1 564 ? -14.828 27.812 14.602 1 91.88 564 ILE B CA 1
ATOM 10579 C C . ILE B 1 564 ? -16.031 27.609 15.516 1 91.88 564 ILE B C 1
ATOM 10581 O O . ILE B 1 564 ? -16.031 26.719 16.375 1 91.88 564 ILE B O 1
ATOM 10585 N N . ARG B 1 565 ? -17.062 28.359 15.25 1 88.62 565 ARG B N 1
ATOM 10586 C CA . ARG B 1 565 ? -18.266 28.297 16.078 1 88.62 565 ARG B CA 1
ATOM 10587 C C . ARG B 1 565 ? -18.984 26.953 15.906 1 88.62 565 ARG B C 1
ATOM 10589 O O . ARG B 1 565 ? -19.562 26.438 16.859 1 88.62 565 ARG B O 1
ATOM 10596 N N . GLN B 1 566 ? -18.859 26.438 14.727 1 86.12 566 GLN B N 1
ATOM 10597 C CA . GLN B 1 566 ? -19.547 25.188 14.43 1 86.12 566 GLN B CA 1
ATOM 10598 C C . GLN B 1 566 ? -18.641 23.984 14.727 1 86.12 566 GLN B C 1
ATOM 10600 O O . GLN B 1 566 ? -19.016 22.844 14.453 1 86.12 566 GLN B O 1
ATOM 10605 N N . ARG B 1 567 ? -17.422 24.219 15.172 1 84.88 567 ARG B N 1
ATOM 10606 C CA . ARG B 1 567 ? -16.469 23.188 15.531 1 84.88 567 ARG B CA 1
ATOM 10607 C C . ARG B 1 567 ? -16.047 22.375 14.305 1 84.88 567 ARG B C 1
ATOM 10609 O O . ARG B 1 567 ? -15.945 21.156 14.359 1 84.88 567 ARG B O 1
ATOM 10616 N N . LYS B 1 568 ? -15.969 23.047 13.219 1 88.75 568 LYS B N 1
ATOM 10617 C CA . LYS B 1 568 ? -15.523 22.453 11.961 1 88.75 568 LYS B CA 1
ATOM 10618 C C . LYS B 1 568 ? -14.305 23.172 11.414 1 88.75 568 LYS B C 1
ATOM 10620 O O . LYS B 1 568 ? -14.07 23.188 10.203 1 88.75 568 LYS B O 1
ATOM 10625 N N . ALA B 1 569 ? -13.602 23.781 12.32 1 93.38 569 ALA B N 1
ATOM 10626 C CA . ALA B 1 569 ? -12.5 24.656 11.938 1 93.38 569 ALA B CA 1
ATOM 10627 C C . ALA B 1 569 ? -11.375 23.859 11.281 1 93.38 569 ALA B C 1
ATOM 10629 O O . ALA B 1 569 ? -10.711 24.344 10.359 1 93.38 569 ALA B O 1
ATOM 10630 N N . ASP B 1 570 ? -11.172 22.609 11.742 1 95.31 570 ASP B N 1
ATOM 10631 C CA . ASP B 1 570 ? -10.031 21.844 11.25 1 95.31 570 ASP B CA 1
ATOM 10632 C C . ASP B 1 570 ? -10.148 21.594 9.75 1 95.31 570 ASP B C 1
ATOM 10634 O O . ASP B 1 570 ? -9.203 21.828 9 1 95.31 570 ASP B O 1
ATOM 10638 N N . THR B 1 571 ? -11.25 21.031 9.336 1 94.88 571 THR B N 1
ATOM 10639 C CA . THR B 1 571 ? -11.422 20.734 7.918 1 94.88 571 THR B CA 1
ATOM 10640 C C . THR B 1 571 ? -11.312 22 7.074 1 94.88 571 THR B C 1
ATOM 10642 O O . THR B 1 571 ? -10.75 21.969 5.977 1 94.88 571 THR B O 1
ATOM 10645 N N . PHE B 1 572 ? -11.891 23.109 7.605 1 95.62 572 PHE B N 1
ATOM 10646 C CA . PHE B 1 572 ? -11.844 24.391 6.914 1 95.62 572 PHE B CA 1
ATOM 10647 C C . PHE B 1 572 ? -10.406 24.859 6.734 1 95.62 572 PHE B C 1
ATOM 10649 O O . PHE B 1 572 ? -9.977 25.156 5.617 1 95.62 572 PHE B O 1
ATOM 10656 N N . ILE B 1 573 ? -9.648 24.875 7.758 1 96.12 573 ILE B N 1
ATOM 10657 C CA . ILE B 1 573 ? -8.273 25.375 7.75 1 96.12 573 ILE B CA 1
ATOM 10658 C C . ILE B 1 573 ? -7.387 24.422 6.961 1 96.12 573 ILE B C 1
ATOM 10660 O O . ILE B 1 573 ? -6.531 24.844 6.184 1 96.12 573 ILE B O 1
ATOM 10664 N N . SER B 1 574 ? -7.574 23.078 7.172 1 96.94 574 SER B N 1
ATOM 10665 C CA . SER B 1 574 ? -6.77 22.062 6.492 1 96.94 574 SER B CA 1
ATOM 10666 C C . SER B 1 574 ? -6.91 22.172 4.977 1 96.94 574 SER B C 1
ATOM 10668 O O . SER B 1 574 ? -5.926 22.062 4.246 1 96.94 574 SER B O 1
ATOM 10670 N N . THR B 1 575 ? -8.078 22.406 4.539 1 96.69 575 THR B N 1
ATOM 10671 C CA . THR B 1 575 ? -8.328 22.5 3.107 1 96.69 575 THR B CA 1
ATOM 10672 C C . THR B 1 575 ? -7.535 23.641 2.492 1 96.69 575 THR B C 1
ATOM 10674 O O . THR B 1 575 ? -6.887 23.469 1.457 1 96.69 575 THR B O 1
ATOM 10677 N N . HIS B 1 576 ? -7.527 24.75 3.102 1 97.19 576 HIS B N 1
ATOM 10678 C CA . HIS B 1 576 ? -6.832 25.922 2.576 1 97.19 576 HIS B CA 1
ATOM 10679 C C . HIS B 1 576 ? -5.324 25.797 2.75 1 97.19 576 HIS B C 1
ATOM 10681 O O . HIS B 1 576 ? -4.555 26.156 1.856 1 97.19 576 HIS B O 1
ATOM 10687 N N . LEU B 1 577 ? -4.914 25.297 3.883 1 97.94 577 LEU B N 1
ATOM 10688 C CA . LEU B 1 577 ? -3.482 25.125 4.105 1 97.94 577 LEU B CA 1
ATOM 10689 C C . LEU B 1 577 ? -2.9 24.125 3.109 1 97.94 577 LEU B C 1
ATOM 10691 O O . LEU B 1 577 ? -1.826 24.359 2.551 1 97.94 577 LEU B O 1
ATOM 10695 N N . PHE B 1 578 ? -3.641 23.062 2.854 1 97.94 578 PHE B N 1
ATOM 10696 C CA . PHE B 1 578 ? -3.096 22.047 1.965 1 97.94 578 PHE B CA 1
ATOM 10697 C C . PHE B 1 578 ? -3.168 22.5 0.512 1 97.94 578 PHE B C 1
ATOM 10699 O O . PHE B 1 578 ? -2.354 22.078 -0.315 1 97.94 578 PHE B O 1
ATOM 10706 N N . TYR B 1 579 ? -4.121 23.406 0.173 1 97.69 579 TYR B N 1
ATOM 10707 C CA . TYR B 1 579 ? -4.078 24.031 -1.143 1 97.69 579 TYR B CA 1
ATOM 10708 C C . TYR B 1 579 ? -2.756 24.75 -1.359 1 97.69 579 TYR B C 1
ATOM 10710 O O . TYR B 1 579 ? -2.059 24.5 -2.348 1 97.69 579 TYR B O 1
ATOM 10718 N N . HIS B 1 580 ? -2.389 25.547 -0.47 1 98.25 580 HIS B N 1
ATOM 10719 C CA . HIS B 1 580 ? -1.158 26.312 -0.572 1 98.25 580 HIS B CA 1
ATOM 10720 C C . HIS B 1 580 ? 0.069 25.422 -0.407 1 98.25 580 HIS B C 1
ATOM 10722 O O . HIS B 1 580 ? 1.083 25.625 -1.078 1 98.25 580 HIS B O 1
ATOM 10728 N N . ALA B 1 581 ? -0.029 24.5 0.505 1 98.25 581 ALA B N 1
ATOM 10729 C CA . ALA B 1 581 ? 1.099 23.594 0.722 1 98.25 581 ALA B CA 1
ATOM 10730 C C . ALA B 1 581 ? 1.406 22.797 -0.538 1 98.25 581 ALA B C 1
ATOM 10732 O O . ALA B 1 581 ? 2.572 22.547 -0.854 1 98.25 581 ALA B O 1
ATOM 10733 N N . SER B 1 582 ? 0.365 22.328 -1.195 1 97.88 582 SER B N 1
ATOM 10734 C CA . SER B 1 582 ? 0.548 21.562 -2.42 1 97.88 582 SER B CA 1
ATOM 10735 C C . SER B 1 582 ? 1.263 22.391 -3.488 1 97.88 582 SER B C 1
ATOM 10737 O O . SER B 1 582 ? 2.219 21.922 -4.105 1 97.88 582 SER B O 1
ATOM 10739 N N . LEU B 1 583 ? 0.831 23.562 -3.656 1 98.12 583 LEU B N 1
ATOM 10740 C CA . LEU B 1 583 ? 1.431 24.422 -4.676 1 98.12 583 LEU B CA 1
ATOM 10741 C C . LEU B 1 583 ? 2.828 24.859 -4.254 1 98.12 583 LEU B C 1
ATOM 10743 O O . LEU B 1 583 ? 3.723 24.984 -5.094 1 98.12 583 LEU B O 1
ATOM 10747 N N . MET B 1 584 ? 3.012 25.141 -3.008 1 98.12 584 MET B N 1
ATOM 10748 C CA . MET B 1 584 ? 4.355 25.438 -2.514 1 98.12 584 MET B CA 1
ATOM 10749 C C . MET B 1 584 ? 5.312 24.297 -2.834 1 98.12 584 MET B C 1
ATOM 10751 O O . MET B 1 584 ? 6.422 24.531 -3.324 1 98.12 584 MET B O 1
ATOM 10755 N N . LYS B 1 585 ? 4.855 23.094 -2.52 1 95.94 585 LYS B N 1
ATOM 10756 C CA . LYS B 1 585 ? 5.668 21.906 -2.775 1 95.94 585 LYS B CA 1
ATOM 10757 C C . LYS B 1 585 ? 5.957 21.734 -4.266 1 95.94 585 LYS B C 1
ATOM 10759 O O . LYS B 1 585 ? 7.059 21.344 -4.648 1 95.94 585 LYS B O 1
ATOM 10764 N N . LEU B 1 586 ? 4.996 22.031 -5.082 1 96.69 586 LEU B N 1
ATOM 10765 C CA . LEU B 1 586 ? 5.156 21.938 -6.531 1 96.69 586 LEU B CA 1
ATOM 10766 C C . LEU B 1 586 ? 6.25 22.891 -7.016 1 96.69 586 LEU B C 1
ATOM 10768 O O . LEU B 1 586 ? 7.125 22.484 -7.789 1 96.69 586 LEU B O 1
ATOM 10772 N N . TYR B 1 587 ? 6.23 24.094 -6.527 1 96.75 587 TYR B N 1
ATOM 10773 C CA . TYR B 1 587 ? 7.102 25.141 -7.062 1 96.75 587 TYR B CA 1
ATOM 10774 C C . TYR B 1 587 ? 8.484 25.078 -6.422 1 96.75 587 TYR B C 1
ATOM 10776 O O . TYR B 1 587 ? 9.477 25.469 -7.039 1 96.75 587 TYR B O 1
ATOM 10784 N N . ARG B 1 588 ? 8.609 24.609 -5.266 1 96.38 588 ARG B N 1
ATOM 10785 C CA . ARG B 1 588 ? 9.906 24.641 -4.602 1 96.38 588 ARG B CA 1
ATOM 10786 C C . ARG B 1 588 ? 10.797 23.5 -5.082 1 96.38 588 ARG B C 1
ATOM 10788 O O . ARG B 1 588 ? 12.016 23.547 -4.918 1 96.38 588 ARG B O 1
ATOM 10795 N N . HIS B 1 589 ? 10.234 22.484 -5.676 1 94 589 HIS B N 1
ATOM 10796 C CA . HIS B 1 589 ? 11.031 21.344 -6.109 1 94 589 HIS B CA 1
ATOM 10797 C C . HIS B 1 589 ? 11.164 21.297 -7.629 1 94 589 HIS B C 1
ATOM 10799 O O . HIS B 1 589 ? 10.195 20.984 -8.328 1 94 589 HIS B O 1
ATOM 10805 N N . ALA B 1 590 ? 12.297 21.578 -8.117 1 93.25 590 ALA B N 1
ATOM 10806 C CA . ALA B 1 590 ? 12.633 21.578 -9.539 1 93.25 590 ALA B CA 1
ATOM 10807 C C . ALA B 1 590 ? 14.141 21.5 -9.75 1 93.25 590 ALA B C 1
ATOM 10809 O O . ALA B 1 590 ? 14.922 21.859 -8.859 1 93.25 590 ALA B O 1
ATOM 10810 N N . ARG B 1 591 ? 14.523 20.984 -10.875 1 91.88 591 ARG B N 1
ATOM 10811 C CA . ARG B 1 591 ? 15.922 21.016 -11.281 1 91.88 591 ARG B CA 1
ATOM 10812 C C . ARG B 1 591 ? 16.297 22.375 -11.852 1 91.88 591 ARG B C 1
ATOM 10814 O O . ARG B 1 591 ? 16.078 22.641 -13.039 1 91.88 591 ARG B O 1
ATOM 10821 N N . TYR B 1 592 ? 16.938 23.172 -11.055 1 91.5 592 TYR B N 1
ATOM 10822 C CA . TYR B 1 592 ? 17.172 24.562 -11.414 1 91.5 592 TYR B CA 1
ATOM 10823 C C . TYR B 1 592 ? 18.047 24.656 -12.656 1 91.5 592 TYR B C 1
ATOM 10825 O O . TYR B 1 592 ? 17.922 25.594 -13.445 1 91.5 592 TYR B O 1
ATOM 10833 N N . GLN B 1 593 ? 18.875 23.609 -12.914 1 89.06 593 GLN B N 1
ATOM 10834 C CA . GLN B 1 593 ? 19.781 23.625 -14.047 1 89.06 593 GLN B CA 1
ATOM 10835 C C . GLN B 1 593 ? 19.031 23.484 -15.367 1 89.06 593 GLN B C 1
ATOM 10837 O O . GLN B 1 593 ? 19.531 23.891 -16.406 1 89.06 593 GLN B O 1
ATOM 10842 N N . SER B 1 594 ? 17.891 22.938 -15.227 1 89.25 594 SER B N 1
ATOM 10843 C CA . SER B 1 594 ? 17.141 22.625 -16.438 1 89.25 594 SER B CA 1
ATOM 10844 C C . SER B 1 594 ? 16.094 23.688 -16.719 1 89.25 594 SER B C 1
ATOM 10846 O O . SER B 1 594 ? 15.383 23.625 -17.734 1 89.25 594 SER B O 1
ATOM 10848 N N . LEU B 1 595 ? 15.984 24.734 -15.859 1 90 595 LEU B N 1
ATOM 10849 C CA . LEU B 1 595 ? 14.938 25.75 -16 1 90 595 LEU B CA 1
ATOM 10850 C C . LEU B 1 595 ? 15.516 27.031 -16.562 1 90 595 LEU B C 1
ATOM 10852 O O . LEU B 1 595 ? 16.641 27.422 -16.234 1 90 595 LEU B O 1
ATOM 10856 N N . ARG B 1 596 ? 14.773 27.609 -17.484 1 89.62 596 ARG B N 1
ATOM 10857 C CA . ARG B 1 596 ? 15.102 28.969 -17.875 1 89.62 596 ARG B CA 1
ATOM 10858 C C . ARG B 1 596 ? 15.062 29.922 -16.688 1 89.62 596 ARG B C 1
ATOM 10860 O O . ARG B 1 596 ? 14.242 29.75 -15.781 1 89.62 596 ARG B O 1
ATOM 10867 N N . PRO B 1 597 ? 15.875 30.922 -16.641 1 88.88 597 PRO B N 1
ATOM 10868 C CA . PRO B 1 597 ? 15.938 31.844 -15.492 1 88.88 597 PRO B CA 1
ATOM 10869 C C . PRO B 1 597 ? 14.586 32.469 -15.18 1 88.88 597 PRO B C 1
ATOM 10871 O O . PRO B 1 597 ? 14.25 32.688 -14.008 1 88.88 597 PRO B O 1
ATOM 10874 N N . GLU B 1 598 ? 13.812 32.781 -16.234 1 89.62 598 GLU B N 1
ATOM 10875 C CA . GLU B 1 598 ? 12.516 33.406 -16.016 1 89.62 598 GLU B CA 1
ATOM 10876 C C . GLU B 1 598 ? 11.562 32.469 -15.273 1 89.62 598 GLU B C 1
ATOM 10878 O O . GLU B 1 598 ? 10.852 32.906 -14.359 1 89.62 598 GLU B O 1
ATOM 10883 N N . ILE B 1 599 ? 11.633 31.266 -15.672 1 91.94 599 ILE B N 1
ATOM 10884 C CA . ILE B 1 599 ? 10.773 30.266 -15.062 1 91.94 599 ILE B CA 1
ATOM 10885 C C . ILE B 1 599 ? 11.242 29.969 -13.641 1 91.94 599 ILE B C 1
ATOM 10887 O O . ILE B 1 599 ? 10.43 29.812 -12.727 1 91.94 599 ILE B O 1
ATOM 10891 N N . LEU B 1 600 ? 12.516 29.938 -13.508 1 93.94 600 LEU B N 1
ATOM 10892 C CA . LEU B 1 600 ? 13.094 29.734 -12.18 1 93.94 600 LEU B CA 1
ATOM 10893 C C . LEU B 1 600 ? 12.656 30.844 -11.219 1 93.94 600 LEU B C 1
ATOM 10895 O O . LEU B 1 600 ? 12.266 30.547 -10.086 1 93.94 600 LEU B O 1
ATOM 10899 N N . GLY B 1 601 ? 12.758 32.062 -11.68 1 94.25 601 GLY B N 1
ATOM 10900 C CA . GLY B 1 601 ? 12.305 33.188 -10.867 1 94.25 601 GLY B CA 1
ATOM 10901 C C . GLY B 1 601 ? 10.836 33.094 -10.492 1 94.25 601 GLY B C 1
ATOM 10902 O O . GLY B 1 601 ? 10.461 33.406 -9.359 1 94.25 601 GLY B O 1
ATOM 10903 N N . GLN B 1 602 ? 10.039 32.688 -11.414 1 94.38 602 GLN B N 1
ATOM 10904 C CA . GLN B 1 602 ? 8.617 32.531 -11.164 1 94.38 602 GLN B CA 1
ATOM 10905 C C . GLN B 1 602 ? 8.359 31.453 -10.102 1 94.38 602 GLN B C 1
ATOM 10907 O O . GLN B 1 602 ? 7.516 31.625 -9.219 1 94.38 602 GLN B O 1
ATOM 10912 N N . TYR B 1 603 ? 9.055 30.328 -10.227 1 96 603 TYR B N 1
ATOM 10913 C CA . TYR B 1 603 ? 8.891 29.234 -9.273 1 96 603 TYR B CA 1
ATOM 10914 C C . TYR B 1 603 ? 9.25 29.672 -7.863 1 96 603 TYR B C 1
ATOM 10916 O O . TYR B 1 603 ? 8.523 29.391 -6.91 1 96 603 TYR B O 1
ATOM 10924 N N . ILE B 1 604 ? 10.312 30.406 -7.754 1 96.75 604 ILE B N 1
ATOM 10925 C CA . ILE B 1 604 ? 10.797 30.859 -6.457 1 96.75 604 ILE B CA 1
ATOM 10926 C C . ILE B 1 604 ? 9.789 31.828 -5.84 1 96.75 604 ILE B C 1
ATOM 10928 O O . ILE B 1 604 ? 9.414 31.688 -4.672 1 96.75 604 ILE B O 1
ATOM 10932 N N . HIS B 1 605 ? 9.297 32.75 -6.617 1 96.19 605 HIS B N 1
ATOM 10933 C CA . HIS B 1 605 ? 8.336 33.719 -6.121 1 96.19 605 HIS B CA 1
ATOM 10934 C C . HIS B 1 605 ? 7.023 33.062 -5.723 1 96.19 605 HIS B C 1
ATOM 10936 O O . HIS B 1 605 ? 6.434 33.406 -4.699 1 96.19 605 HIS B O 1
ATOM 10942 N N . ARG B 1 606 ? 6.617 32.125 -6.52 1 96.81 606 ARG B N 1
ATOM 10943 C CA . ARG B 1 606 ? 5.359 31.453 -6.234 1 96.81 606 ARG B CA 1
ATOM 10944 C C . ARG B 1 606 ? 5.473 30.594 -4.988 1 96.81 606 ARG B C 1
ATOM 10946 O O . ARG B 1 606 ? 4.539 30.516 -4.184 1 96.81 606 ARG B O 1
ATOM 10953 N N . ALA B 1 607 ? 6.551 29.875 -4.895 1 97.94 607 ALA B N 1
ATOM 10954 C CA . ALA B 1 607 ? 6.766 29.078 -3.689 1 97.94 607 ALA B CA 1
ATOM 10955 C C . ALA B 1 607 ? 6.727 29.953 -2.439 1 97.94 607 ALA B C 1
ATOM 10957 O O . ALA B 1 607 ? 6.105 29.594 -1.438 1 97.94 607 ALA B O 1
ATOM 10958 N N . ARG B 1 608 ? 7.375 31.125 -2.43 1 97.19 608 ARG B N 1
ATOM 10959 C CA . ARG B 1 608 ? 7.406 32.031 -1.293 1 97.19 608 ARG B CA 1
ATOM 10960 C C . ARG B 1 608 ? 6.02 32.594 -1.012 1 97.19 608 ARG B C 1
ATOM 10962 O O . ARG B 1 608 ? 5.633 32.781 0.147 1 97.19 608 ARG B O 1
ATOM 10969 N N . TYR B 1 609 ? 5.34 32.906 -2.104 1 97 609 TYR B N 1
ATOM 10970 C CA . TYR B 1 609 ? 3.98 33.406 -1.943 1 97 609 TYR B CA 1
ATOM 10971 C C . TYR B 1 609 ? 3.125 32.406 -1.159 1 97 609 TYR B C 1
ATOM 10973 O O . TYR B 1 609 ? 2.438 32.781 -0.209 1 97 609 TYR B O 1
ATOM 10981 N N . HIS B 1 610 ? 3.131 31.203 -1.578 1 98.31 610 HIS B N 1
ATOM 10982 C CA . HIS B 1 610 ? 2.322 30.188 -0.914 1 98.31 610 HIS B CA 1
ATOM 10983 C C . HIS B 1 610 ? 2.807 29.953 0.512 1 98.31 610 HIS B C 1
ATOM 10985 O O . HIS B 1 610 ? 2.006 29.656 1.401 1 98.31 610 HIS B O 1
ATOM 10991 N N . ALA B 1 611 ? 4.102 30.016 0.747 1 98.31 611 ALA B N 1
ATOM 10992 C CA . ALA B 1 611 ? 4.625 29.906 2.105 1 98.31 611 ALA B CA 1
ATOM 10993 C C . ALA B 1 611 ? 4.059 31 3.004 1 98.31 611 ALA B C 1
ATOM 10995 O O . ALA B 1 611 ? 3.623 30.734 4.125 1 98.31 611 ALA B O 1
ATOM 10996 N N . VAL B 1 612 ? 4.062 32.219 2.52 1 97.44 612 VAL B N 1
ATOM 10997 C CA . VAL B 1 612 ? 3.549 33.375 3.279 1 97.44 612 VAL B CA 1
ATOM 10998 C C . VAL B 1 612 ? 2.062 33.156 3.564 1 97.44 612 VAL B C 1
ATOM 11000 O O . VAL B 1 612 ? 1.596 33.438 4.676 1 97.44 612 VAL B O 1
ATOM 11003 N N . GLU B 1 613 ? 1.329 32.688 2.566 1 97.5 613 GLU B N 1
ATOM 11004 C CA . GLU B 1 613 ? -0.102 32.438 2.744 1 97.5 613 GLU B CA 1
ATOM 11005 C C . GLU B 1 613 ? -0.367 31.422 3.832 1 97.5 613 GLU B C 1
ATOM 11007 O O . GLU B 1 613 ? -1.314 31.547 4.609 1 97.5 613 GLU B O 1
ATOM 11012 N N . ILE B 1 614 ? 0.408 30.359 3.865 1 98.19 614 ILE B N 1
ATOM 11013 C CA . ILE B 1 614 ? 0.277 29.328 4.891 1 98.19 614 ILE B CA 1
ATOM 11014 C C . ILE B 1 614 ? 0.435 29.953 6.273 1 98.19 614 ILE B C 1
ATOM 11016 O O . ILE B 1 614 ? -0.375 29.703 7.172 1 98.19 614 ILE B O 1
ATOM 11020 N N . LEU B 1 615 ? 1.455 30.812 6.453 1 97.69 615 LEU B N 1
ATOM 11021 C CA . LEU B 1 615 ? 1.736 31.422 7.75 1 97.69 615 LEU B CA 1
ATOM 11022 C C . LEU B 1 615 ? 0.669 32.438 8.109 1 97.69 615 LEU B C 1
ATOM 11024 O O . LEU B 1 615 ? 0.252 32.531 9.266 1 97.69 615 LEU B O 1
ATOM 11028 N N . ARG B 1 616 ? 0.226 33.156 7.113 1 95.62 616 ARG B N 1
ATOM 11029 C CA . ARG B 1 616 ? -0.813 34.156 7.332 1 95.62 616 ARG B CA 1
ATOM 11030 C C . ARG B 1 616 ? -2.119 33.5 7.773 1 95.62 616 ARG B C 1
ATOM 11032 O O . ARG B 1 616 ? -2.77 33.969 8.711 1 95.62 616 ARG B O 1
ATOM 11039 N N . ILE B 1 617 ? -2.527 32.438 7.09 1 95.62 617 ILE B N 1
ATOM 11040 C CA . ILE B 1 617 ? -3.76 31.734 7.422 1 95.62 617 ILE B CA 1
ATOM 11041 C C . ILE B 1 617 ? -3.658 31.141 8.828 1 95.62 617 ILE B C 1
ATOM 11043 O O . ILE B 1 617 ? -4.617 31.203 9.602 1 95.62 617 ILE B O 1
ATOM 11047 N N . SER B 1 618 ? -2.537 30.562 9.148 1 95 618 SER B N 1
ATOM 11048 C CA . SER B 1 618 ? -2.318 29.984 10.469 1 95 618 SER B CA 1
ATOM 11049 C C . SER B 1 618 ? -2.434 31.031 11.57 1 95 618 SER B C 1
ATOM 11051 O O . SER B 1 618 ? -3.059 30.797 12.602 1 95 618 SER B O 1
ATOM 11053 N N . LEU B 1 619 ? -1.831 32.156 11.336 1 91.88 619 LEU B N 1
ATOM 11054 C CA . LEU B 1 619 ? -1.881 33.281 12.297 1 91.88 619 LEU B CA 1
ATOM 11055 C C . LEU B 1 619 ? -3.307 33.781 12.453 1 91.88 619 LEU B C 1
ATOM 11057 O O . LEU B 1 619 ? -3.764 34.031 13.57 1 91.88 619 LEU B O 1
ATOM 11061 N N . THR B 1 620 ? -3.947 34 11.32 1 92.5 620 THR B N 1
ATOM 11062 C CA . THR B 1 620 ? -5.324 34.469 11.344 1 92.5 620 THR B CA 1
ATOM 11063 C C . THR B 1 620 ? -6.219 33.531 12.133 1 92.5 620 THR B C 1
ATOM 11065 O O . THR B 1 620 ? -7.059 33.969 12.922 1 92.5 620 THR B O 1
ATOM 11068 N N . PHE B 1 621 ? -6.094 32.25 11.977 1 92.94 621 PHE B N 1
ATOM 11069 C CA . PHE B 1 621 ? -6.867 31.25 12.703 1 92.94 621 PHE B CA 1
ATOM 11070 C C . PHE B 1 621 ? -6.621 31.375 14.203 1 92.94 621 PHE B C 1
ATOM 11072 O O . PHE B 1 621 ? -7.566 31.344 14.992 1 92.94 621 PHE B O 1
ATOM 11079 N N . ASP B 1 622 ? -5.359 31.375 14.523 1 89.19 622 ASP B N 1
ATOM 11080 C CA . ASP B 1 622 ? -5 31.438 15.938 1 89.19 622 ASP B CA 1
ATOM 11081 C C . ASP B 1 622 ? -5.629 32.656 16.609 1 89.19 622 ASP B C 1
ATOM 11083 O O . ASP B 1 622 ? -6.137 32.562 17.734 1 89.19 622 ASP B O 1
ATOM 11087 N N . GLN B 1 623 ? -5.609 33.781 15.969 1 87.56 623 GLN B N 1
ATOM 11088 C CA . GLN B 1 623 ? -6.172 35.031 16.5 1 87.56 623 GLN B CA 1
ATOM 11089 C C . GLN B 1 623 ? -7.684 34.938 16.672 1 87.56 623 GLN B C 1
ATOM 11091 O O . GLN B 1 623 ? -8.227 35.281 17.719 1 87.56 623 GLN B O 1
ATOM 11096 N N . TYR B 1 624 ? -8.328 34.375 15.672 1 88.44 624 TYR B N 1
ATOM 11097 C CA . TYR B 1 624 ? -9.781 34.25 15.719 1 88.44 624 TYR B CA 1
ATOM 11098 C C . TYR B 1 624 ? -10.195 33.188 16.75 1 88.44 624 TYR B C 1
ATOM 11100 O O . TYR B 1 624 ? -11.188 33.375 17.453 1 88.44 624 TYR B O 1
ATOM 11108 N N . ALA B 1 625 ? -9.477 32.094 16.75 1 88.12 625 ALA B N 1
ATOM 11109 C CA . ALA B 1 625 ? -9.781 31.047 17.719 1 88.12 625 ALA B CA 1
ATOM 11110 C C . ALA B 1 625 ? -9.688 31.578 19.156 1 88.12 625 ALA B C 1
ATOM 11112 O O . ALA B 1 625 ? -10.531 31.25 20 1 88.12 625 ALA B O 1
ATOM 11113 N N . LYS B 1 626 ? -8.703 32.406 19.516 1 84.06 626 LYS B N 1
ATOM 11114 C CA . LYS B 1 626 ? -8.5 32.969 20.844 1 84.06 626 LYS B CA 1
ATOM 11115 C C . LYS B 1 626 ? -9.594 33.969 21.188 1 84.06 626 LYS B C 1
ATOM 11117 O O . LYS B 1 626 ? -9.992 34.094 22.344 1 84.06 626 LYS B O 1
ATOM 11122 N N . GLU B 1 627 ? -10.047 34.656 20.188 1 83.38 627 GLU B N 1
ATOM 11123 C CA . GLU B 1 627 ? -11.078 35.656 20.391 1 83.38 627 GLU B CA 1
ATOM 11124 C C . GLU B 1 627 ? -12.445 35 20.625 1 83.38 627 GLU B C 1
ATOM 11126 O O . GLU B 1 627 ? -13.227 35.469 21.453 1 83.38 627 GLU B O 1
ATOM 11131 N N . ILE B 1 628 ? -12.742 34.094 19.859 1 81.88 628 ILE B N 1
ATOM 11132 C CA . ILE B 1 628 ? -14.062 33.469 19.875 1 81.88 628 ILE B CA 1
ATOM 11133 C C . ILE B 1 628 ? -14.172 32.531 21.062 1 81.88 628 ILE B C 1
ATOM 11135 O O . ILE B 1 628 ? -15.211 32.469 21.719 1 81.88 628 ILE B O 1
ATOM 11139 N N . ILE B 1 629 ? -13.148 31.75 21.234 1 70.5 629 ILE B N 1
ATOM 11140 C CA . ILE B 1 629 ? -13.156 30.797 22.344 1 70.5 629 ILE B CA 1
ATOM 11141 C C . ILE B 1 629 ? -12.398 31.375 23.531 1 70.5 629 ILE B C 1
ATOM 11143 O O . ILE B 1 629 ? -11.172 31.328 23.578 1 70.5 629 ILE B O 1
ATOM 11147 N N . PRO B 1 630 ? -12.906 32.5 24.359 1 57.28 630 PRO B N 1
ATOM 11148 C CA . PRO B 1 630 ? -12.164 33.188 25.422 1 57.28 630 PRO B CA 1
ATOM 11149 C C . PRO B 1 630 ? -11.562 32.188 26.438 1 57.28 630 PRO B C 1
ATOM 11151 O O . PRO B 1 630 ? -12.078 31.094 26.609 1 57.28 630 PRO B O 1
ATOM 11154 N N . SER B 1 631 ? -10.203 32.562 26.922 1 50.5 631 SER B N 1
ATOM 11155 C CA . SER B 1 631 ? -9.43 31.812 27.891 1 50.5 631 SER B CA 1
ATOM 11156 C C . SER B 1 631 ? -10.281 31.438 29.094 1 50.5 631 SER B C 1
ATOM 11158 O O . SER B 1 631 ? -11.25 32.125 29.438 1 50.5 631 SER B O 1
ATOM 11160 N N . ARG B 1 632 ? -10 30.375 29.734 1 47.12 632 ARG B N 1
ATOM 11161 C CA . ARG B 1 632 ? -10.594 29.688 30.875 1 47.12 632 ARG B CA 1
ATOM 11162 C C . ARG B 1 632 ? -10.695 30.625 32.062 1 47.12 632 ARG B C 1
ATOM 11164 O O . ARG B 1 632 ? -10.891 30.172 33.219 1 47.12 632 ARG B O 1
ATOM 11171 N N . HIS B 1 633 ? -10.273 31.719 32.156 1 37.41 633 HIS B N 1
ATOM 11172 C CA . HIS B 1 633 ? -10.5 32 33.562 1 37.41 633 HIS B CA 1
ATOM 11173 C C . HIS B 1 633 ? -11.977 31.891 33.938 1 37.41 633 HIS B C 1
ATOM 11175 O O . HIS B 1 633 ? -12.359 32.125 35.094 1 37.41 633 HIS B O 1
ATOM 11181 N N . THR B 1 634 ? -12.93 32.438 33.219 1 35.72 634 THR B N 1
ATOM 11182 C CA . THR B 1 634 ? -14.219 32.406 33.875 1 35.72 634 THR B CA 1
ATOM 11183 C C . THR B 1 634 ? -14.695 30.953 34.062 1 35.72 634 THR B C 1
ATOM 11185 O O . THR B 1 634 ? -14.195 30.047 33.406 1 35.72 634 THR B O 1
ATOM 11188 N N . THR B 1 635 ? -16.281 30.828 34.5 1 35.28 635 THR B N 1
ATOM 11189 C CA . THR B 1 635 ? -16.953 29.703 35.125 1 35.28 635 THR B CA 1
ATOM 11190 C C . THR B 1 635 ? -16.609 28.391 34.406 1 35.28 635 THR B C 1
ATOM 11192 O O . THR B 1 635 ? -15.492 28.219 33.938 1 35.28 635 THR B O 1
ATOM 11195 N N . GLU B 1 636 ? -17.875 27.516 34.344 1 36.72 636 GLU B N 1
ATOM 11196 C CA . GLU B 1 636 ? -18.141 26.094 34.344 1 36.72 636 GLU B CA 1
ATOM 11197 C C . GLU B 1 636 ? -17.5 25.406 33.125 1 36.72 636 GLU B C 1
ATOM 11199 O O . GLU B 1 636 ? -17.016 24.266 33.25 1 36.72 636 GLU B O 1
ATOM 11204 N N . THR B 1 637 ? -18.203 25.641 31.875 1 37.75 637 THR B N 1
ATOM 11205 C CA . THR B 1 637 ? -18.016 24.688 30.781 1 37.75 637 THR B CA 1
ATOM 11206 C C . THR B 1 637 ? -16.672 24.922 30.109 1 37.75 637 THR B C 1
ATOM 11208 O O . THR B 1 637 ? -16.406 26.016 29.609 1 37.75 637 THR B O 1
ATOM 11211 N N . SER B 1 638 ? -15.523 24.547 30.547 1 40.09 638 SER B N 1
ATOM 11212 C CA . SER B 1 638 ? -14.219 24.312 29.922 1 40.09 638 SER B CA 1
ATOM 11213 C C . SER B 1 638 ? -14.328 24.281 28.406 1 40.09 638 SER B C 1
ATOM 11215 O O . SER B 1 638 ? -14.688 23.25 27.828 1 40.09 638 SER B O 1
ATOM 11217 N N . ILE B 1 639 ? -15.039 25.125 27.828 1 44.06 639 ILE B N 1
ATOM 11218 C CA . ILE B 1 639 ? -15.164 25.156 26.375 1 44.06 639 ILE B CA 1
ATOM 11219 C C . ILE B 1 639 ? -13.781 25.016 25.734 1 44.06 639 ILE B C 1
ATOM 11221 O O . ILE B 1 639 ? -12.914 25.875 25.922 1 44.06 639 ILE B O 1
ATOM 11225 N N . SER B 1 640 ? -13.273 23.844 25.359 1 51.31 640 SER B N 1
ATOM 11226 C CA . SER B 1 640 ? -12.211 23.031 24.75 1 51.31 640 SER B CA 1
ATOM 11227 C C . SER B 1 640 ? -11.695 23.672 23.469 1 51.31 64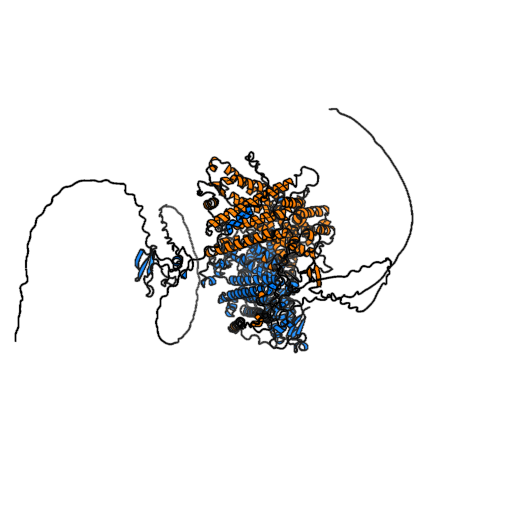0 SER B C 1
ATOM 11229 O O . SER B 1 640 ? -12.461 24.25 22.703 1 51.31 640 SER B O 1
ATOM 11231 N N . LEU B 1 641 ? -10.438 24.156 23.375 1 58.56 641 LEU B N 1
ATOM 11232 C CA . LEU B 1 641 ? -9.523 24.531 22.297 1 58.56 641 LEU B CA 1
ATOM 11233 C C . LEU B 1 641 ? -9.891 23.812 21 1 58.56 641 LEU B C 1
ATOM 11235 O O . LEU B 1 641 ? -10.32 22.656 21.031 1 58.56 641 LEU B O 1
ATOM 11239 N N . THR B 1 642 ? -10.133 24.734 19.984 1 76.94 642 THR B N 1
ATOM 11240 C CA . THR B 1 642 ? -10.336 24.203 18.641 1 76.94 642 THR B CA 1
ATOM 11241 C C . THR B 1 642 ? -9.18 23.297 18.234 1 76.94 642 THR B C 1
ATOM 11243 O O . THR B 1 642 ? -8.047 23.766 18.078 1 76.94 642 THR B O 1
ATOM 11246 N N . LEU B 1 643 ? -9.406 22.094 18.312 1 84.25 643 LEU B N 1
ATOM 11247 C CA . LEU B 1 643 ? -8.391 21.094 17.969 1 84.25 643 LEU B CA 1
ATOM 11248 C C . LEU B 1 643 ? -8.164 21.047 16.453 1 84.25 643 LEU B C 1
ATOM 11250 O O . LEU B 1 643 ? -9.125 21.062 15.68 1 84.25 643 LEU B O 1
ATOM 11254 N N . LEU B 1 644 ? -6.953 21.203 16.078 1 91.88 644 LEU B N 1
ATOM 11255 C CA . LEU B 1 644 ? -6.555 21 14.695 1 91.88 644 LEU B CA 1
ATOM 11256 C C . LEU B 1 644 ? -5.789 19.688 14.539 1 91.88 644 LEU B C 1
ATOM 11258 O O . LEU B 1 644 ? -5.207 19.188 15.5 1 91.88 644 LEU B O 1
ATOM 11262 N N . ASN B 1 645 ? -5.914 19.125 13.32 1 93.25 645 ASN B N 1
ATOM 11263 C CA . ASN B 1 645 ? -5.113 17.922 13.062 1 93.25 645 ASN B CA 1
ATOM 11264 C C . ASN B 1 645 ? -3.621 18.219 13.203 1 93.25 645 ASN B C 1
ATOM 11266 O O . ASN B 1 645 ? -3.131 19.234 12.703 1 93.25 645 ASN B O 1
ATOM 11270 N N . PRO B 1 646 ? -2.959 17.406 13.852 1 92.75 646 PRO B N 1
ATOM 11271 C CA . PRO B 1 646 ? -1.576 17.688 14.242 1 92.75 646 PRO B CA 1
ATOM 11272 C C . PRO B 1 646 ? -0.633 17.781 13.047 1 92.75 646 PRO B C 1
ATOM 11274 O O . PRO B 1 646 ? 0.439 18.391 13.141 1 92.75 646 PRO B O 1
ATOM 11277 N N . PHE B 1 647 ? -0.944 17.312 11.93 1 94.25 647 PHE B N 1
ATOM 11278 C CA . PHE B 1 647 ? -0.042 17.234 10.789 1 94.25 647 PHE B CA 1
ATOM 11279 C C . PHE B 1 647 ? 0.113 18.594 10.117 1 94.25 647 PHE B C 1
ATOM 11281 O O . PHE B 1 647 ? 1.03 18.797 9.32 1 94.25 647 PHE B O 1
ATOM 11288 N N . LEU B 1 648 ? -0.761 19.578 10.508 1 95.94 648 LEU B N 1
ATOM 11289 C CA . LEU B 1 648 ? -0.647 20.938 10.008 1 95.94 648 LEU B CA 1
ATOM 11290 C C . LEU B 1 648 ? 0.648 21.594 10.484 1 95.94 648 LEU B C 1
ATOM 11292 O O . LEU B 1 648 ? 1.148 22.531 9.859 1 95.94 648 LEU B O 1
ATOM 11296 N N . GLY B 1 649 ? 1.158 21.062 11.586 1 95.75 649 GLY B N 1
ATOM 11297 C CA . GLY B 1 649 ? 2.445 21.562 12.055 1 95.75 649 GLY B CA 1
ATOM 11298 C C . GLY B 1 649 ? 3.553 21.391 11.031 1 95.75 649 GLY B C 1
ATOM 11299 O O . GLY B 1 649 ? 4.422 22.25 10.898 1 95.75 649 GLY B O 1
ATOM 11300 N N . TYR B 1 650 ? 3.504 20.328 10.312 1 95.12 650 TYR B N 1
ATOM 11301 C CA . TYR B 1 650 ? 4.52 20.062 9.305 1 95.12 650 TYR B CA 1
ATOM 11302 C C . TYR B 1 650 ? 4.34 20.984 8.102 1 95.12 650 TYR B C 1
ATOM 11304 O O . TYR B 1 650 ? 5.316 21.344 7.438 1 95.12 650 TYR B O 1
ATOM 11312 N N . VAL B 1 651 ? 3.098 21.328 7.812 1 96.88 651 VAL B N 1
ATOM 11313 C CA . VAL B 1 651 ? 2.812 22.281 6.746 1 96.88 651 VAL B CA 1
ATOM 11314 C C . VAL B 1 651 ? 3.42 23.641 7.09 1 96.88 651 VAL B C 1
ATOM 11316 O O . VAL B 1 651 ? 4.062 24.266 6.25 1 96.88 651 VAL B O 1
ATOM 11319 N N . ILE B 1 652 ? 3.236 24.047 8.289 1 97.44 652 ILE B N 1
ATOM 11320 C CA . ILE B 1 652 ? 3.785 25.312 8.773 1 97.44 652 ILE B CA 1
ATOM 11321 C C . ILE B 1 652 ? 5.312 25.25 8.766 1 97.44 652 ILE B C 1
ATOM 11323 O O . ILE B 1 652 ? 5.977 26.188 8.336 1 97.44 652 ILE B O 1
ATOM 11327 N N . LEU B 1 653 ? 5.828 24.125 9.211 1 96.5 653 LEU B N 1
ATOM 11328 C CA . LEU B 1 653 ? 7.273 23.922 9.219 1 96.5 653 LEU B CA 1
ATOM 11329 C C . LEU B 1 653 ? 7.855 24.094 7.824 1 96.5 653 LEU B C 1
ATOM 11331 O O . LEU B 1 653 ? 8.891 24.75 7.648 1 96.5 653 LEU B O 1
ATOM 11335 N N . SER B 1 654 ? 7.223 23.5 6.887 1 96 654 SER B N 1
ATOM 11336 C CA . SER B 1 654 ? 7.68 23.594 5.504 1 96 654 SER B CA 1
ATOM 11337 C C . SER B 1 654 ? 7.656 25.031 5.008 1 96 654 SER B C 1
ATOM 11339 O O . SER B 1 654 ? 8.547 25.453 4.266 1 96 654 SER B O 1
ATOM 11341 N N . ALA B 1 655 ? 6.629 25.781 5.336 1 98.06 655 ALA B N 1
ATOM 11342 C CA . ALA B 1 655 ? 6.52 27.188 4.941 1 98.06 655 ALA B CA 1
ATOM 11343 C C . ALA B 1 655 ? 7.629 28.016 5.578 1 98.06 655 ALA B C 1
ATOM 11345 O O . ALA B 1 655 ? 8.219 28.875 4.926 1 98.06 655 ALA B O 1
ATOM 11346 N N . VAL B 1 656 ? 7.93 27.734 6.82 1 97.69 656 VAL B N 1
ATOM 11347 C CA . VAL B 1 656 ? 8.992 28.438 7.531 1 97.69 656 VAL B CA 1
ATOM 11348 C C . VAL B 1 656 ? 10.344 28.125 6.883 1 97.69 656 VAL B C 1
ATOM 11350 O O . VAL B 1 656 ? 11.203 29 6.773 1 97.69 656 VAL B O 1
ATOM 11353 N N . ASP B 1 657 ? 10.477 26.875 6.551 1 96.06 657 ASP B N 1
ATOM 11354 C CA . ASP B 1 657 ? 11.711 26.469 5.887 1 96.06 657 ASP B CA 1
ATOM 11355 C C . ASP B 1 657 ? 11.961 27.297 4.629 1 96.06 657 ASP B C 1
ATOM 11357 O O . ASP B 1 657 ? 13.086 27.734 4.391 1 96.06 657 ASP B O 1
ATOM 11361 N N . VAL B 1 658 ? 10.969 27.547 3.828 1 96.94 658 VAL B N 1
ATOM 11362 C CA . VAL B 1 658 ? 11.07 28.312 2.588 1 96.94 658 VAL B CA 1
ATOM 11363 C C . VAL B 1 658 ? 11.422 29.766 2.898 1 96.94 658 VAL B C 1
ATOM 11365 O O . VAL B 1 658 ? 12.344 30.328 2.303 1 96.94 658 VAL B O 1
ATOM 11368 N N . LEU B 1 659 ? 10.781 30.391 3.887 1 96.62 659 LEU B N 1
ATOM 11369 C CA . LEU B 1 659 ? 10.938 31.812 4.176 1 96.62 659 LEU B CA 1
ATOM 11370 C C . LEU B 1 659 ? 12.266 32.062 4.887 1 96.62 659 LEU B C 1
ATOM 11372 O O . LEU B 1 659 ? 12.844 33.156 4.746 1 96.62 659 LEU B O 1
ATOM 11376 N N . SER B 1 660 ? 12.742 31.094 5.609 1 96.25 660 SER B N 1
ATOM 11377 C CA . SER B 1 660 ? 13.953 31.281 6.395 1 96.25 660 SER B CA 1
ATOM 11378 C C . SER B 1 660 ? 15.195 30.891 5.605 1 96.25 660 SER B C 1
ATOM 11380 O O . SER B 1 660 ? 16.328 31.172 6.023 1 96.25 660 SER B O 1
ATOM 11382 N N . SER B 1 661 ? 15 30.203 4.477 1 95 661 SER B N 1
ATOM 11383 C CA . SER B 1 661 ? 16.125 29.719 3.693 1 95 661 SER B CA 1
ATOM 11384 C C . SER B 1 661 ? 16.953 30.875 3.143 1 95 661 SER B C 1
ATOM 11386 O O . SER B 1 661 ? 18.188 30.844 3.189 1 95 661 SER B O 1
ATOM 11388 N N . ALA B 1 662 ? 16.281 31.844 2.535 1 94.69 662 ALA B N 1
ATOM 11389 C CA . ALA B 1 662 ? 16.953 33.031 1.995 1 94.69 662 ALA B CA 1
ATOM 11390 C C . ALA B 1 662 ? 15.93 34.094 1.625 1 94.69 662 ALA B C 1
ATOM 11392 O O . ALA B 1 662 ? 14.75 33.812 1.411 1 94.69 662 ALA B O 1
ATOM 11393 N N . GLY B 1 663 ? 16.328 35.344 1.549 1 94.06 663 GLY B N 1
ATOM 11394 C CA . GLY B 1 663 ? 15.5 36.5 1.163 1 94.06 663 GLY B CA 1
ATOM 11395 C C . GLY B 1 663 ? 16.25 37.812 1.163 1 94.06 663 GLY B C 1
ATOM 11396 O O . GLY B 1 663 ? 17.453 37.844 1.432 1 94.06 663 GLY B O 1
ATOM 11397 N N . LEU B 1 664 ? 15.539 38.719 0.746 1 92.69 664 LEU B N 1
ATOM 11398 C CA . LEU B 1 664 ? 16.125 40.062 0.776 1 92.69 664 LEU B CA 1
ATOM 11399 C C . LEU B 1 664 ? 16.25 40.562 2.209 1 92.69 664 LEU B C 1
ATOM 11401 O O . LEU B 1 664 ? 15.398 40.281 3.053 1 92.69 664 LEU B O 1
ATOM 11405 N N . ALA B 1 665 ? 17.266 41.312 2.482 1 91.31 665 ALA B N 1
ATOM 11406 C CA . ALA B 1 665 ? 17.516 41.812 3.824 1 91.31 665 ALA B CA 1
ATOM 11407 C C . ALA B 1 665 ? 16.344 42.688 4.297 1 91.31 665 ALA B C 1
ATOM 11409 O O . ALA B 1 665 ? 15.992 42.688 5.477 1 91.31 665 ALA B O 1
ATOM 11410 N N . SER B 1 666 ? 15.75 43.406 3.4 1 89 666 SER B N 1
ATOM 11411 C CA . SER B 1 666 ? 14.648 44.312 3.723 1 89 666 SER B CA 1
ATOM 11412 C C . SER B 1 666 ? 13.414 43.531 4.16 1 89 666 SER B C 1
ATOM 11414 O O . SER B 1 666 ? 12.516 44.094 4.801 1 89 666 SER B O 1
ATOM 11416 N N . GLN B 1 667 ? 13.375 42.25 3.834 1 91.06 667 GLN B N 1
ATOM 11417 C CA . GLN B 1 667 ? 12.195 41.469 4.105 1 91.06 667 GLN B CA 1
ATOM 11418 C C . GLN B 1 667 ? 12.383 40.594 5.359 1 91.06 667 GLN B C 1
ATOM 11420 O O . GLN B 1 667 ? 11.453 39.906 5.789 1 91.06 667 GLN B O 1
ATOM 11425 N N . LEU B 1 668 ? 13.539 40.625 5.957 1 93.31 668 LEU B N 1
ATOM 11426 C CA . LEU B 1 668 ? 13.844 39.719 7.066 1 93.31 668 LEU B CA 1
ATOM 11427 C C . LEU B 1 668 ? 12.898 39.969 8.234 1 93.31 668 LEU B C 1
ATOM 11429 O O . LEU B 1 668 ? 12.414 39 8.852 1 93.31 668 LEU B O 1
ATOM 11433 N N . ASN B 1 669 ? 12.688 41.25 8.555 1 91.75 669 ASN B N 1
ATOM 11434 C CA . ASN B 1 669 ? 11.797 41.562 9.664 1 91.75 669 ASN B CA 1
ATOM 11435 C C . ASN B 1 669 ? 10.383 41.031 9.43 1 91.75 669 ASN B C 1
ATOM 11437 O O . ASN B 1 669 ? 9.742 40.531 10.352 1 91.75 669 ASN B O 1
ATOM 11441 N N . GLU B 1 670 ? 9.922 41.219 8.242 1 92.94 670 GLU B N 1
ATOM 11442 C CA . GLU B 1 670 ? 8.609 40.688 7.879 1 92.94 670 GLU B CA 1
ATOM 11443 C C . GLU B 1 670 ? 8.555 39.188 7.992 1 92.94 670 GLU B C 1
ATOM 11445 O O . GLU B 1 670 ? 7.562 38.625 8.453 1 92.94 670 GLU B O 1
ATOM 11450 N N . CYS B 1 671 ? 9.578 38.5 7.523 1 94.62 671 CYS B N 1
ATOM 11451 C CA . CYS B 1 671 ? 9.664 37.062 7.621 1 94.62 671 CYS B CA 1
ATOM 11452 C C . CYS B 1 671 ? 9.602 36.594 9.07 1 94.62 671 CYS B C 1
ATOM 11454 O O . CYS B 1 671 ? 8.883 35.656 9.398 1 94.62 671 CYS B O 1
ATOM 11456 N N . ILE B 1 672 ? 10.352 37.25 9.898 1 95.56 672 ILE B N 1
ATOM 11457 C CA . ILE B 1 672 ? 10.383 36.938 11.32 1 95.56 672 ILE B CA 1
ATOM 11458 C C . ILE B 1 672 ? 8.984 37.094 11.914 1 95.56 672 ILE B C 1
ATOM 11460 O O . ILE B 1 672 ? 8.539 36.25 12.68 1 95.56 672 ILE B O 1
ATOM 11464 N N . SER B 1 673 ? 8.281 38.125 11.523 1 93.69 673 SER B N 1
ATOM 11465 C CA . SER B 1 673 ? 6.934 38.375 12.031 1 93.69 673 SER B CA 1
ATOM 11466 C C . SER B 1 673 ? 5.973 37.281 11.633 1 93.69 673 SER B C 1
ATOM 11468 O O . SER B 1 673 ? 5.168 36.812 12.445 1 93.69 673 SER B O 1
ATOM 11470 N N . TYR B 1 674 ? 6.039 36.844 10.383 1 93.81 674 TYR B N 1
ATOM 11471 C CA . TYR B 1 674 ? 5.195 35.75 9.906 1 93.81 674 TYR B CA 1
ATOM 11472 C C . TYR B 1 674 ? 5.477 34.469 10.672 1 93.81 674 TYR B C 1
ATOM 11474 O O . TYR B 1 674 ? 4.551 33.781 11.086 1 93.81 674 TYR B O 1
ATOM 11482 N N . ILE B 1 675 ? 6.711 34.125 10.883 1 96 675 ILE B N 1
ATOM 11483 C CA . ILE B 1 675 ? 7.133 32.906 11.523 1 96 675 ILE B CA 1
ATOM 11484 C C . ILE B 1 675 ? 6.73 32.906 12.992 1 96 675 ILE B C 1
ATOM 11486 O O . ILE B 1 675 ? 6.246 31.906 13.523 1 96 675 ILE B O 1
ATOM 11490 N N . ARG B 1 676 ? 6.902 34.031 13.625 1 92.75 676 ARG B N 1
ATOM 11491 C CA . ARG B 1 676 ? 6.52 34.156 15.023 1 92.75 676 ARG B CA 1
ATOM 11492 C C . ARG B 1 676 ? 5.023 33.938 15.211 1 92.75 676 ARG B C 1
ATOM 11494 O O . ARG B 1 676 ? 4.617 33.219 16.141 1 92.75 676 ARG B O 1
ATOM 11501 N N . GLY B 1 677 ? 4.273 34.531 14.359 1 88.38 677 GLY B N 1
ATOM 11502 C CA . GLY B 1 677 ? 2.832 34.344 14.422 1 88.38 677 GLY B CA 1
ATOM 11503 C C . GLY B 1 677 ? 2.412 32.906 14.242 1 88.38 677 GLY B C 1
ATOM 11504 O O . GLY B 1 677 ? 1.519 32.438 14.945 1 88.38 677 GLY B O 1
ATOM 11505 N N . ALA B 1 678 ? 2.977 32.188 13.359 1 90.31 678 ALA B N 1
ATOM 11506 C CA . ALA B 1 678 ? 2.611 30.812 13.055 1 90.31 678 ALA B CA 1
ATOM 11507 C C . ALA B 1 678 ? 3.119 29.859 14.133 1 90.31 678 ALA B C 1
ATOM 11509 O O . ALA B 1 678 ? 2.543 28.797 14.344 1 90.31 678 ALA B O 1
ATOM 11510 N N . LEU B 1 679 ? 4.234 30.203 14.781 1 92.44 679 LEU B N 1
ATOM 11511 C CA . LEU B 1 679 ? 4.801 29.391 15.852 1 92.44 679 LEU B CA 1
ATOM 11512 C C . LEU B 1 679 ? 3.795 29.188 16.984 1 92.44 679 LEU B C 1
ATOM 11514 O O . LEU B 1 679 ? 3.74 28.125 17.578 1 92.44 679 LEU B O 1
ATOM 11518 N N . ASP B 1 680 ? 2.973 30.156 17.234 1 89 680 ASP B N 1
ATOM 11519 C CA . ASP B 1 680 ? 1.938 30.062 18.266 1 89 680 ASP B CA 1
ATOM 11520 C C . ASP B 1 680 ? 0.936 28.969 17.938 1 89 680 ASP B C 1
ATOM 11522 O O . ASP B 1 680 ? 0.473 28.25 18.828 1 89 680 ASP B O 1
ATOM 11526 N N . THR B 1 681 ? 0.617 28.906 16.734 1 90.88 681 THR B N 1
ATOM 11527 C CA . THR B 1 681 ? -0.308 27.875 16.281 1 90.88 681 THR B CA 1
ATOM 11528 C C . THR B 1 681 ? 0.281 26.484 16.516 1 90.88 681 THR B C 1
ATOM 11530 O O . THR B 1 681 ? -0.418 25.578 16.969 1 90.88 681 THR B O 1
ATOM 11533 N N . VAL B 1 682 ? 1.549 26.266 16.219 1 93.69 682 VAL B N 1
ATOM 11534 C CA . VAL B 1 682 ? 2.209 24.984 16.391 1 93.69 682 VAL B CA 1
ATOM 11535 C C . VAL B 1 682 ? 2.311 24.656 17.891 1 93.69 682 VAL B C 1
ATOM 11537 O O . VAL B 1 682 ? 2.191 23.5 18.297 1 93.69 682 VAL B O 1
ATOM 11540 N N . HIS B 1 683 ? 2.482 25.688 18.672 1 91 683 HIS B N 1
ATOM 11541 C CA . HIS B 1 683 ? 2.514 25.516 20.109 1 91 683 HIS B CA 1
ATOM 11542 C C . HIS B 1 683 ? 1.179 24.984 20.641 1 91 683 HIS B C 1
ATOM 11544 O O . HIS B 1 683 ? 1.147 24.125 21.5 1 91 683 HIS B O 1
ATOM 11550 N N . GLU B 1 684 ? 0.126 25.562 20.094 1 88.69 684 GLU B N 1
ATOM 11551 C CA . GLU B 1 684 ? -1.204 25.109 20.484 1 88.69 684 GLU B CA 1
ATOM 11552 C C . GLU B 1 684 ? -1.431 23.641 20.125 1 88.69 684 GLU B C 1
ATOM 11554 O O . GLU B 1 684 ? -2.105 22.922 20.859 1 88.69 684 GLU B O 1
ATOM 11559 N N . LEU B 1 685 ? -0.893 23.219 19.016 1 90.88 685 LEU B N 1
ATOM 11560 C CA . LEU B 1 685 ? -0.99 21.812 18.641 1 90.88 685 LEU B CA 1
ATOM 11561 C C . LEU B 1 685 ? -0.285 20.922 19.656 1 90.88 685 LEU B C 1
ATOM 11563 O O . LEU B 1 685 ? -0.748 19.812 19.953 1 90.88 685 LEU B O 1
ATOM 11567 N N . GLY B 1 686 ? 0.805 21.375 20.219 1 89.06 686 GLY B N 1
ATOM 11568 C CA . GLY B 1 686 ? 1.624 20.625 21.156 1 89.06 686 GLY B CA 1
ATOM 11569 C C . GLY B 1 686 ? 0.946 20.391 22.484 1 89.06 686 GLY B C 1
ATOM 11570 O O . GLY B 1 686 ? 1.391 19.562 23.281 1 89.06 686 GLY B O 1
ATOM 11571 N N . ARG B 1 687 ? -0.144 21.031 22.703 1 86.5 687 ARG B N 1
ATOM 11572 C CA . ARG B 1 687 ? -0.872 20.844 23.953 1 86.5 687 ARG B CA 1
ATOM 11573 C C . ARG B 1 687 ? -1.458 19.453 24.047 1 86.5 687 ARG B C 1
ATOM 11575 O O . ARG B 1 687 ? -1.52 18.859 25.125 1 86.5 687 ARG B O 1
ATOM 11582 N N . TYR B 1 688 ? -1.859 18.922 22.891 1 88.69 688 TYR B N 1
ATOM 11583 C CA . TYR B 1 688 ? -2.502 17.609 22.875 1 88.69 688 TYR B CA 1
ATOM 11584 C C . TYR B 1 688 ? -1.646 16.578 22.141 1 88.69 688 TYR B C 1
ATOM 11586 O O . TYR B 1 688 ? -1.707 15.383 22.453 1 88.69 688 TYR B O 1
ATOM 11594 N N . TRP B 1 689 ? -0.934 17.094 21.188 1 92.25 689 TRP B N 1
ATOM 11595 C CA . TRP B 1 689 ? -0.156 16.188 20.344 1 92.25 689 TRP B CA 1
ATOM 11596 C C . TRP B 1 689 ? 1.331 16.281 20.672 1 92.25 689 TRP B C 1
ATOM 11598 O O . TRP B 1 689 ? 2.029 17.156 20.125 1 92.25 689 TRP B O 1
ATOM 11608 N N . ASP B 1 690 ? 1.915 15.414 21.344 1 86.69 690 ASP B N 1
ATOM 11609 C CA . ASP B 1 690 ? 3.311 15.461 21.766 1 86.69 690 ASP B CA 1
ATOM 11610 C C . ASP B 1 690 ? 4.254 15.375 20.562 1 86.69 690 ASP B C 1
ATOM 11612 O O . ASP B 1 690 ? 5.379 15.883 20.609 1 86.69 690 ASP B O 1
ATOM 11616 N N . GLY B 1 691 ? 3.795 14.75 19.547 1 83.62 691 GLY B N 1
ATOM 11617 C CA . GLY B 1 691 ? 4.598 14.703 18.344 1 83.62 691 GLY B CA 1
ATOM 11618 C C . GLY B 1 691 ? 4.902 16.078 17.766 1 83.62 691 GLY B C 1
ATOM 11619 O O . GLY B 1 691 ? 5.871 16.25 17.031 1 83.62 691 GLY B O 1
ATOM 11620 N N . SER B 1 692 ? 4.098 17.109 18.141 1 90.19 692 SER B N 1
ATOM 11621 C CA . SER B 1 692 ? 4.254 18.469 17.625 1 90.19 692 SER B CA 1
ATOM 11622 C C . SER B 1 692 ? 5.266 19.266 18.438 1 90.19 692 SER B C 1
ATOM 11624 O O . SER B 1 692 ? 5.727 20.312 18 1 90.19 692 SER B O 1
ATOM 11626 N N . LEU B 1 693 ? 5.645 18.75 19.578 1 88.75 693 LEU B N 1
ATOM 11627 C CA . LEU B 1 693 ? 6.566 19.484 20.438 1 88.75 693 LEU B CA 1
ATOM 11628 C C . LEU B 1 693 ? 7.945 19.578 19.797 1 88.75 693 LEU B C 1
ATOM 11630 O O . LEU B 1 693 ? 8.641 20.578 19.969 1 88.75 693 LEU B O 1
ATOM 11634 N N . GLN B 1 694 ? 8.297 18.562 19.125 1 88.19 694 GLN B N 1
ATOM 11635 C CA . GLN B 1 694 ? 9.562 18.609 18.406 1 88.19 694 GLN B CA 1
ATOM 11636 C C . GLN B 1 694 ? 9.555 19.703 17.344 1 88.19 694 GLN B C 1
ATOM 11638 O O . GLN B 1 694 ? 10.578 20.359 17.109 1 88.19 694 GLN B O 1
ATOM 11643 N N . LEU B 1 695 ? 8.422 19.922 16.766 1 93.5 695 LEU B N 1
ATOM 11644 C CA . LEU B 1 695 ? 8.297 20.969 15.758 1 93.5 695 LEU B CA 1
ATOM 11645 C C . LEU B 1 695 ? 8.453 22.359 16.391 1 93.5 695 LEU B C 1
ATOM 11647 O O . LEU B 1 695 ? 9.125 23.219 15.82 1 93.5 695 LEU B O 1
ATOM 11651 N N . VAL B 1 696 ? 7.879 22.516 17.531 1 93.62 696 VAL B N 1
ATOM 11652 C CA . VAL B 1 696 ? 7.953 23.781 18.234 1 93.62 696 VAL B CA 1
ATOM 11653 C C . VAL B 1 696 ? 9.414 24.125 18.547 1 93.62 696 VAL B C 1
ATOM 11655 O O . VAL B 1 696 ? 9.859 25.25 18.344 1 93.62 696 VAL B O 1
ATOM 11658 N N . THR B 1 697 ? 10.133 23.125 18.922 1 91.81 697 THR B N 1
ATOM 11659 C CA . THR B 1 697 ? 11.523 23.312 19.312 1 91.81 697 THR B CA 1
ATOM 11660 C C . THR B 1 697 ? 12.367 23.75 18.125 1 91.81 697 THR B C 1
ATOM 11662 O O . THR B 1 697 ? 13.148 24.703 18.219 1 91.81 697 THR B O 1
ATOM 11665 N N . VAL B 1 698 ? 12.195 23.078 17.062 1 92.88 698 VAL B N 1
ATOM 11666 C CA . VAL B 1 698 ? 13 23.344 15.867 1 92.88 698 VAL B CA 1
ATOM 11667 C C . VAL B 1 698 ? 12.641 24.719 15.297 1 92.88 698 VAL B C 1
ATOM 11669 O O . VAL B 1 698 ? 13.516 25.469 14.867 1 92.88 698 VAL B O 1
ATOM 11672 N N . LEU B 1 699 ? 11.375 25.125 15.344 1 95.38 699 LEU B N 1
ATOM 11673 C CA . LEU B 1 699 ? 10.914 26.406 14.82 1 95.38 699 LEU B CA 1
ATOM 11674 C C . LEU B 1 699 ? 11.383 27.547 15.703 1 95.38 699 LEU B C 1
ATOM 11676 O O . LEU B 1 699 ? 11.781 28.609 15.195 1 95.38 699 LEU B O 1
ATOM 11680 N N . HIS B 1 700 ? 11.312 27.312 16.953 1 94.38 700 HIS B N 1
ATOM 11681 C CA . HIS B 1 700 ? 11.773 28.328 17.906 1 94.38 700 HIS B CA 1
ATOM 11682 C C . HIS B 1 700 ? 13.258 28.609 17.719 1 94.38 700 HIS B C 1
ATOM 11684 O O . HIS B 1 700 ? 13.68 29.781 17.781 1 94.38 700 HIS B O 1
ATOM 11690 N N . ARG B 1 701 ? 13.992 27.578 17.547 1 94.75 701 ARG B N 1
ATOM 11691 C CA . ARG B 1 701 ? 15.422 27.75 17.344 1 94.75 701 ARG B CA 1
ATOM 11692 C C . ARG B 1 701 ? 15.703 28.531 16.062 1 94.75 701 ARG B C 1
ATOM 11694 O O . ARG B 1 701 ? 16.516 29.469 16.078 1 94.75 701 ARG B O 1
ATOM 11701 N N . ARG B 1 702 ? 15.078 28.188 15.016 1 95.81 702 ARG B N 1
ATOM 11702 C CA . ARG B 1 702 ? 15.273 28.891 13.75 1 95.81 702 ARG B CA 1
ATOM 11703 C C . ARG B 1 702 ? 14.875 30.359 13.867 1 95.81 702 ARG B C 1
ATOM 11705 O O . ARG B 1 702 ? 15.586 31.234 13.367 1 95.81 702 ARG B O 1
ATOM 11712 N N . LEU B 1 703 ? 13.742 30.641 14.516 1 96.44 703 LEU B N 1
ATOM 11713 C CA . LEU B 1 703 ? 13.281 32 14.727 1 96.44 703 LEU B CA 1
ATOM 11714 C C . LEU B 1 703 ? 14.297 32.812 15.539 1 96.44 703 LEU B C 1
ATOM 11716 O O . LEU B 1 703 ? 14.594 33.969 15.219 1 96.44 703 LEU B O 1
ATOM 11720 N N . GLY B 1 704 ? 14.836 32.125 16.562 1 95.25 704 GLY B N 1
ATOM 11721 C CA . GLY B 1 704 ? 15.852 32.781 17.375 1 95.25 704 GLY B CA 1
ATOM 11722 C C . GLY B 1 704 ? 17.094 33.156 16.578 1 95.25 704 GLY B C 1
ATOM 11723 O O . GLY B 1 704 ? 17.641 34.25 16.766 1 95.25 704 GLY B O 1
ATOM 11724 N N . LEU B 1 705 ? 17.516 32.312 15.719 1 94.94 705 LEU B N 1
ATOM 11725 C CA . LEU B 1 705 ? 18.688 32.562 14.898 1 94.94 705 LEU B CA 1
ATOM 11726 C C . LEU B 1 705 ? 18.438 33.719 13.93 1 94.94 705 LEU B C 1
ATOM 11728 O O . LEU B 1 705 ? 19.328 34.531 13.68 1 94.94 705 LEU B O 1
ATOM 11732 N N . MET B 1 706 ? 17.25 33.812 13.383 1 95 706 MET B N 1
ATOM 11733 C CA . MET B 1 706 ? 16.891 34.875 12.469 1 95 706 MET B CA 1
ATOM 11734 C C . MET B 1 706 ? 16.859 36.219 13.188 1 95 706 MET B C 1
ATOM 11736 O O . MET B 1 706 ? 17.312 37.219 12.656 1 95 706 MET B O 1
ATOM 11740 N N . ILE B 1 707 ? 16.312 36.219 14.383 1 94.25 707 ILE B N 1
ATOM 11741 C CA . ILE B 1 707 ? 16.25 37.438 15.195 1 94.25 707 ILE B CA 1
ATOM 11742 C C . ILE B 1 707 ? 17.656 37.906 15.547 1 94.25 707 ILE B C 1
ATOM 11744 O O . ILE B 1 707 ? 17.953 39.094 15.5 1 94.25 707 ILE B O 1
ATOM 11748 N N . ASN B 1 708 ? 18.531 36.906 15.859 1 92.69 708 ASN B N 1
ATOM 11749 C CA . ASN B 1 708 ? 19.922 37.25 16.156 1 92.69 708 ASN B CA 1
ATOM 11750 C C . ASN B 1 708 ? 20.609 37.875 14.945 1 92.69 708 ASN B C 1
ATOM 11752 O O . ASN B 1 708 ? 21.391 38.812 15.102 1 92.69 708 ASN B O 1
ATOM 11756 N N . CYS B 1 709 ? 20.312 37.344 13.828 1 91.06 709 CYS B N 1
ATOM 11757 C CA . CYS B 1 709 ? 20.891 37.906 12.602 1 91.06 709 CYS B CA 1
ATOM 11758 C C . CYS B 1 709 ? 20.438 39.344 12.375 1 91.06 709 CYS B C 1
ATOM 11760 O O . CYS B 1 709 ? 21.234 40.188 12.016 1 91.06 709 CYS B O 1
ATOM 11762 N N . LEU B 1 710 ? 19.203 39.656 12.562 1 90.12 710 LEU B N 1
ATOM 11763 C CA . LEU B 1 710 ? 18.625 41 12.391 1 90.12 710 LEU B CA 1
ATOM 11764 C C . LEU B 1 710 ? 19.219 41.969 13.391 1 90.12 710 LEU B C 1
ATOM 11766 O O . LEU B 1 710 ? 19.453 43.125 13.062 1 90.12 710 LEU B O 1
ATOM 11770 N N . ASN B 1 711 ? 19.516 41.5 14.57 1 88.56 711 ASN B N 1
ATOM 11771 C CA . ASN B 1 711 ? 19.984 42.344 15.656 1 88.56 711 ASN B CA 1
ATOM 11772 C C . ASN B 1 711 ? 21.469 42.656 15.531 1 88.56 711 ASN B C 1
ATOM 11774 O O . ASN B 1 711 ? 21.969 43.594 16.156 1 88.56 711 ASN B O 1
ATOM 11778 N N . GLU B 1 712 ? 22.125 41.844 14.82 1 84.38 712 GLU B N 1
ATOM 11779 C CA . GLU B 1 712 ? 23.516 42.156 14.586 1 84.38 712 GLU B CA 1
ATOM 11780 C C . GLU B 1 712 ? 23.656 43.281 13.547 1 84.38 712 GLU B C 1
ATOM 11782 O O . GLU B 1 712 ? 24.062 43.031 12.406 1 84.38 712 GLU B O 1
ATOM 11787 N N . ARG B 1 713 ? 23.375 44.5 13.883 1 71.5 713 ARG B N 1
ATOM 11788 C CA . ARG B 1 713 ? 23.234 45.688 13.031 1 71.5 713 ARG B CA 1
ATOM 11789 C C . ARG B 1 713 ? 24.516 45.938 12.25 1 71.5 713 ARG B C 1
ATOM 11791 O O . ARG B 1 713 ? 24.469 46.312 11.07 1 71.5 713 ARG B O 1
ATOM 11798 N N . SER B 1 714 ? 25.594 45.812 12.922 1 65.88 714 SER B N 1
ATOM 11799 C CA . SER B 1 714 ? 26.875 46.094 12.281 1 65.88 714 SER B CA 1
ATOM 11800 C C . SER B 1 714 ? 27.078 45.25 11.047 1 65.88 714 SER B C 1
ATOM 11802 O O . SER B 1 714 ? 27.656 45.688 10.055 1 65.88 714 SER B O 1
ATOM 11804 N N . VAL B 1 715 ? 26.516 44.125 10.961 1 66.81 715 VAL B N 1
ATOM 11805 C CA . VAL B 1 715 ? 26.719 43.156 9.891 1 66.81 715 VAL B CA 1
ATOM 11806 C C . VAL B 1 715 ? 25.562 43.25 8.891 1 66.81 715 VAL B C 1
ATOM 11808 O O . VAL B 1 715 ? 25.781 43.219 7.68 1 66.81 715 VAL B O 1
ATOM 11811 N N . PHE B 1 716 ? 24.391 43.625 9.383 1 78.38 716 PHE B N 1
ATOM 11812 C CA . PHE B 1 716 ? 23.188 43.469 8.578 1 78.38 716 PHE B CA 1
ATOM 11813 C C . PHE B 1 716 ? 22.906 44.75 7.789 1 78.38 716 PHE B C 1
ATOM 11815 O O . PHE B 1 716 ? 22.344 44.688 6.695 1 78.38 716 PHE B O 1
ATOM 11822 N N . ALA B 1 717 ? 23.281 45.875 8.242 1 77.31 717 ALA B N 1
ATOM 11823 C CA . ALA B 1 717 ? 22.922 47.156 7.66 1 77.31 717 ALA B CA 1
ATOM 11824 C C . ALA B 1 717 ? 23.406 47.25 6.215 1 77.31 717 ALA B C 1
ATOM 11826 O O . ALA B 1 717 ? 22.734 47.875 5.379 1 77.31 717 ALA B O 1
ATOM 11827 N N . GLU B 1 718 ? 24.484 46.656 5.887 1 81.88 718 GLU B N 1
ATOM 11828 C CA . GLU B 1 718 ? 25.016 46.812 4.539 1 81.88 718 GLU B CA 1
ATOM 11829 C C . GLU B 1 718 ? 24.719 45.594 3.672 1 81.88 718 GLU B C 1
ATOM 11831 O O . GLU B 1 718 ? 25.172 45.531 2.523 1 81.88 718 GLU B O 1
ATOM 11836 N N . LYS B 1 719 ? 23.906 44.812 4.203 1 90.25 719 LYS B N 1
ATOM 11837 C CA . LYS B 1 719 ? 23.656 43.562 3.467 1 90.25 719 LYS B CA 1
ATOM 11838 C C . LYS B 1 719 ? 22.422 43.688 2.584 1 90.25 719 LYS B C 1
ATOM 11840 O O . LYS B 1 719 ? 21.5 44.438 2.893 1 90.25 719 LYS B O 1
ATOM 11845 N N . LEU B 1 720 ? 22.391 43 1.468 1 90.12 720 LEU B N 1
ATOM 11846 C CA . LEU B 1 720 ? 21.297 43.062 0.503 1 90.12 720 LEU B CA 1
ATOM 11847 C C . LEU B 1 720 ? 20.391 41.844 0.646 1 90.12 720 LEU B C 1
ATOM 11849 O O . LEU B 1 720 ? 19.203 41.906 0.268 1 90.12 720 LEU B O 1
ATOM 11853 N N . GLY B 1 721 ? 20.984 40.812 1.183 1 92.94 721 GLY B N 1
ATOM 11854 C CA . GLY B 1 721 ? 20.219 39.594 1.354 1 92.94 721 GLY B CA 1
ATOM 11855 C C . GLY B 1 721 ? 20.609 38.781 2.582 1 92.94 721 GLY B C 1
ATOM 11856 O O . GLY B 1 721 ? 21.625 39.094 3.227 1 92.94 721 GLY B O 1
ATOM 11857 N N . PHE B 1 722 ? 19.812 37.875 3 1 94.62 722 PHE B N 1
ATOM 11858 C CA . PHE B 1 722 ? 20.156 36.906 4.047 1 94.62 722 PHE B CA 1
ATOM 11859 C C . PHE B 1 722 ? 20.016 35.469 3.547 1 94.62 722 PHE B C 1
ATOM 11861 O O . PHE B 1 722 ? 19.266 35.219 2.615 1 94.62 722 PHE B O 1
ATOM 11868 N N . ALA B 1 723 ? 20.734 34.531 4.07 1 94.81 723 ALA B N 1
ATOM 11869 C CA . ALA B 1 723 ? 20.688 33.125 3.688 1 94.81 723 ALA B CA 1
ATOM 11870 C C . ALA B 1 723 ? 21.047 32.219 4.863 1 94.81 723 ALA B C 1
ATOM 11872 O O . ALA B 1 723 ? 21.875 32.562 5.699 1 94.81 723 ALA B O 1
ATOM 11873 N N . LEU B 1 724 ? 20.359 31.188 4.871 1 94.75 724 LEU B N 1
ATOM 11874 C CA . LEU B 1 724 ? 20.594 30.188 5.91 1 94.75 724 LEU B CA 1
ATOM 11875 C C . LEU B 1 724 ? 21.812 29.328 5.562 1 94.75 724 LEU B C 1
ATOM 11877 O O . LEU B 1 724 ? 21.953 28.875 4.426 1 94.75 724 LEU B O 1
ATOM 11881 N N . ASP B 1 725 ? 22.719 29.188 6.496 1 92.31 725 ASP B N 1
ATOM 11882 C CA . ASP B 1 725 ? 23.797 28.203 6.441 1 92.31 725 ASP B CA 1
ATOM 11883 C C . ASP B 1 725 ? 23.562 27.062 7.434 1 92.31 725 ASP B C 1
ATOM 11885 O O . ASP B 1 725 ? 24.062 27.109 8.562 1 92.31 725 ASP B O 1
ATOM 11889 N N . GLY B 1 726 ? 22.859 26.172 7.055 1 90.56 726 GLY B N 1
ATOM 11890 C CA . GLY B 1 726 ? 22.469 25.031 7.879 1 90.56 726 GLY B CA 1
ATOM 11891 C C . GLY B 1 726 ? 21.516 24.078 7.176 1 90.56 726 GLY B C 1
ATOM 11892 O O . GLY B 1 726 ? 21.156 24.312 6.02 1 90.56 726 GLY B O 1
ATOM 11893 N N . PRO B 1 727 ? 21.109 23 7.887 1 89.44 727 PRO B N 1
ATOM 11894 C CA . PRO B 1 727 ? 20.219 22 7.273 1 89.44 727 PRO B CA 1
ATOM 11895 C C . PRO B 1 727 ? 18.766 22.484 7.191 1 89.44 727 PRO B C 1
ATOM 11897 O O . PRO B 1 727 ? 18.344 23.328 7.977 1 89.44 727 PRO B O 1
ATOM 11900 N N . PRO B 1 728 ? 18.047 21.969 6.188 1 90.88 728 PRO B N 1
ATOM 11901 C CA . PRO B 1 728 ? 16.609 22.234 6.164 1 90.88 728 PRO B CA 1
ATOM 11902 C C . PRO B 1 728 ? 15.898 21.781 7.438 1 90.88 728 PRO B C 1
ATOM 11904 O O . PRO B 1 728 ? 16.375 20.875 8.125 1 90.88 728 PRO B O 1
ATOM 11907 N N . LEU B 1 729 ? 14.828 22.438 7.754 1 91.62 729 LEU B N 1
ATOM 11908 C CA . LEU B 1 729 ? 14.086 22.141 8.969 1 91.62 729 LEU B CA 1
ATOM 11909 C C . LEU B 1 729 ? 13.562 20.703 8.945 1 91.62 729 LEU B C 1
ATOM 11911 O O . LEU B 1 729 ? 13.469 20.062 9.992 1 91.62 729 LEU B O 1
ATOM 11915 N N . GLU B 1 730 ? 13.195 20.188 7.809 1 83.62 730 GLU B N 1
ATOM 11916 C CA . GLU B 1 730 ? 12.672 18.828 7.676 1 83.62 730 GLU B CA 1
ATOM 11917 C C . GLU B 1 730 ? 13.688 17.797 8.148 1 83.62 730 GLU B C 1
ATOM 11919 O O . GLU B 1 730 ? 13.32 16.766 8.719 1 83.62 730 GLU B O 1
ATOM 11924 N N . THR B 1 731 ? 14.922 18.062 7.852 1 81.62 731 THR B N 1
ATOM 11925 C CA . THR B 1 731 ? 15.984 17.141 8.25 1 81.62 731 THR B CA 1
ATOM 11926 C C . THR B 1 731 ? 16.156 17.141 9.766 1 81.62 731 THR B C 1
ATOM 11928 O O . THR B 1 731 ? 16.531 16.125 10.359 1 81.62 731 THR B O 1
ATOM 11931 N N . LYS B 1 732 ? 15.93 18.266 10.352 1 83.88 732 LYS B N 1
ATOM 11932 C CA . LYS B 1 732 ? 16.094 18.391 11.797 1 83.88 732 LYS B CA 1
ATOM 11933 C C . LYS B 1 732 ? 15 17.641 12.547 1 83.88 732 LYS B C 1
ATOM 11935 O O . LYS B 1 732 ? 15.227 17.141 13.648 1 83.88 732 LYS B O 1
ATOM 11940 N N . VAL B 1 733 ? 13.867 17.594 11.945 1 80.88 733 VAL B N 1
ATOM 11941 C CA . VAL B 1 733 ? 12.75 16.906 12.578 1 80.88 733 VAL B CA 1
ATOM 11942 C C . VAL B 1 733 ? 12.891 15.398 12.367 1 80.88 733 VAL B C 1
ATOM 11944 O O . VAL B 1 733 ? 12.594 14.609 13.273 1 80.88 733 VAL B O 1
ATOM 11947 N N . HIS B 1 734 ? 13.273 14.875 11.102 1 64.38 734 HIS B N 1
ATOM 11948 C CA . HIS B 1 734 ? 13.352 13.453 10.758 1 64.38 734 HIS B CA 1
ATOM 11949 C C . HIS B 1 734 ? 14.547 12.789 11.438 1 64.38 734 HIS B C 1
ATOM 11951 O O . HIS B 1 734 ? 14.578 11.562 11.578 1 64.38 734 HIS B O 1
ATOM 11957 N N . ALA B 1 735 ? 15.703 13.508 11.602 1 50.78 735 ALA B N 1
ATOM 11958 C CA . ALA B 1 735 ? 16.922 12.938 12.156 1 50.78 735 ALA B CA 1
ATOM 11959 C C . ALA B 1 735 ? 16.625 11.969 13.297 1 50.78 735 ALA B C 1
ATOM 11961 O O . ALA B 1 735 ? 17.391 11.047 13.562 1 50.78 735 ALA B O 1
ATOM 11962 N N . GLY B 1 736 ? 15.547 11.891 13.805 1 46.72 736 GLY B N 1
ATOM 11963 C CA . GLY B 1 736 ? 15.344 10.953 14.898 1 46.72 736 GLY B CA 1
ATOM 11964 C C . GLY B 1 736 ? 14.422 9.805 14.539 1 46.72 736 GLY B C 1
ATOM 11965 O O . GLY B 1 736 ? 14.367 8.805 15.25 1 46.72 736 GLY B O 1
ATOM 11966 N N . ALA B 1 737 ? 13.516 9.906 13.727 1 49.62 737 ALA B N 1
ATOM 11967 C CA . ALA B 1 737 ? 12.453 8.906 13.648 1 49.62 737 ALA B CA 1
ATOM 11968 C C . ALA B 1 737 ? 12.68 7.945 12.492 1 49.62 737 ALA B C 1
ATOM 11970 O O . ALA B 1 737 ? 12.789 6.734 12.688 1 49.62 737 ALA B O 1
ATOM 11971 N N . LEU B 1 738 ? 12.148 8.203 11.219 1 50.56 738 LEU B N 1
ATOM 11972 C CA . LEU B 1 738 ? 12.234 7.383 10.016 1 50.56 738 LEU B CA 1
ATOM 11973 C C . LEU B 1 738 ? 13.445 7.773 9.172 1 50.56 738 LEU B C 1
ATOM 11975 O O . LEU B 1 738 ? 13.883 8.93 9.203 1 50.56 738 LEU B O 1
ATOM 11979 N N . HIS B 1 739 ? 14.43 6.902 8.883 1 49.47 739 HIS B N 1
ATOM 11980 C CA . HIS B 1 739 ? 15.664 7.117 8.148 1 49.47 739 HIS B CA 1
ATOM 11981 C C . HIS B 1 739 ? 15.508 8.227 7.109 1 49.47 739 HIS B C 1
ATOM 11983 O O . HIS B 1 739 ? 14.5 8.273 6.398 1 49.47 739 HIS B O 1
ATOM 11989 N N . SER B 1 740 ? 16.172 9.273 7.426 1 46.53 740 SER B N 1
ATOM 11990 C CA . SER B 1 740 ? 16.203 10.555 6.73 1 46.53 740 SER B CA 1
ATOM 11991 C C . SER B 1 740 ? 16.375 10.367 5.227 1 46.53 740 SER B C 1
ATOM 11993 O O . SER B 1 740 ? 16.875 9.336 4.781 1 46.53 740 SER B O 1
ATOM 11995 N N . HIS B 1 741 ? 15.719 11.164 4.348 1 49.41 741 HIS B N 1
ATOM 11996 C CA . HIS B 1 741 ? 15.898 11.352 2.914 1 49.41 741 HIS B CA 1
ATOM 11997 C C . HIS B 1 741 ? 17.375 11.344 2.537 1 49.41 741 HIS B C 1
ATOM 11999 O O . HIS B 1 741 ? 18.203 11.977 3.201 1 49.41 741 HIS B O 1
ATOM 12005 N N . PRO B 1 742 ? 17.734 10.32 1.79 1 46.09 742 PRO B N 1
ATOM 12006 C CA . PRO B 1 742 ? 19.109 10.469 1.303 1 46.09 742 PRO B CA 1
ATOM 12007 C C . PRO B 1 742 ? 19.406 11.891 0.838 1 46.09 742 PRO B C 1
ATOM 12009 O O . PRO B 1 742 ? 18.516 12.594 0.346 1 46.09 742 PRO B O 1
ATOM 12012 N N . PRO B 1 743 ? 20.453 12.383 1.196 1 43.78 743 PRO B N 1
ATOM 12013 C CA . PRO B 1 743 ? 20.906 13.711 0.773 1 43.78 743 PRO B CA 1
ATOM 12014 C C . PRO B 1 743 ? 20.594 14 -0.697 1 43.78 743 PRO B C 1
ATOM 12016 O O . PRO B 1 743 ? 20.469 15.156 -1.092 1 43.78 743 PRO B O 1
ATOM 12019 N N . ALA B 1 744 ? 20.609 12.922 -1.46 1 42.97 744 ALA B N 1
ATOM 12020 C CA . ALA B 1 744 ? 20.516 13.125 -2.902 1 42.97 744 ALA B CA 1
ATOM 12021 C C . ALA B 1 744 ? 19.156 13.688 -3.291 1 42.97 744 ALA B C 1
ATOM 12023 O O . ALA B 1 744 ? 19.031 14.414 -4.277 1 42.97 744 ALA B O 1
ATOM 12024 N N . THR B 1 745 ? 18.016 13.312 -2.557 1 50.47 745 THR B N 1
ATOM 12025 C CA . THR B 1 745 ? 16.672 13.734 -2.916 1 50.47 745 THR B CA 1
ATOM 12026 C C . THR B 1 745 ? 16.438 15.195 -2.531 1 50.47 745 THR B C 1
ATOM 12028 O O . THR B 1 745 ? 15.516 15.828 -3.035 1 50.47 745 THR B O 1
ATOM 12031 N N . MET B 1 746 ? 17.328 15.664 -1.7 1 57.47 746 MET B N 1
ATOM 12032 C CA . MET B 1 746 ? 17.203 17.031 -1.208 1 57.47 746 MET B CA 1
ATOM 12033 C C . MET B 1 746 ? 17.906 18.016 -2.141 1 57.47 746 MET B C 1
ATOM 12035 O O . MET B 1 746 ? 17.812 19.234 -1.947 1 57.47 746 MET B O 1
ATOM 12039 N N . GLY B 1 747 ? 18.25 17.312 -3.221 1 64.81 747 GLY B N 1
ATOM 12040 C CA . GLY B 1 747 ? 19.062 18.188 -4.059 1 64.81 747 GLY B CA 1
ATOM 12041 C C . GLY B 1 747 ? 18.234 19.094 -4.949 1 64.81 747 GLY B C 1
ATOM 12042 O O . GLY B 1 747 ? 18.609 20.219 -5.23 1 64.81 747 GLY B O 1
ATOM 12043 N N . GLU B 1 748 ? 17.047 18.594 -5.27 1 86.25 748 GLU B N 1
ATOM 12044 C CA . GLU B 1 748 ? 16.266 19.391 -6.219 1 86.25 748 GLU B CA 1
ATOM 12045 C C . GLU B 1 748 ? 15.227 20.234 -5.5 1 86.25 748 GLU B C 1
ATOM 12047 O O . GLU B 1 748 ? 14.078 20.328 -5.941 1 86.25 748 GLU B O 1
ATOM 12052 N N . ASP B 1 749 ? 15.555 20.734 -4.395 1 92.75 749 ASP B N 1
ATOM 12053 C CA . ASP B 1 749 ? 14.812 21.766 -3.686 1 92.75 749 ASP B CA 1
ATOM 12054 C C . ASP B 1 749 ? 15.422 23.141 -3.93 1 92.75 749 ASP B C 1
ATOM 12056 O O . ASP B 1 749 ? 16.578 23.391 -3.582 1 92.75 749 ASP B O 1
ATOM 12060 N N . LEU B 1 750 ? 14.703 24.062 -4.492 1 94.94 750 LEU B N 1
ATOM 12061 C CA . LEU B 1 750 ? 15.211 25.359 -4.926 1 94.94 750 LEU B CA 1
ATOM 12062 C C . LEU B 1 750 ? 15.648 26.203 -3.73 1 94.94 750 LEU B C 1
ATOM 12064 O O . LEU B 1 750 ? 16.406 27.172 -3.887 1 94.94 750 LEU B O 1
ATOM 12068 N N . PHE B 1 751 ? 15.188 25.844 -2.543 1 95.25 751 PHE B N 1
ATOM 12069 C CA . PHE B 1 751 ? 15.43 26.688 -1.374 1 95.25 751 PHE B CA 1
ATOM 12070 C C . PHE B 1 751 ? 16.453 26.047 -0.453 1 95.25 751 PHE B C 1
ATOM 12072 O O . PHE B 1 751 ? 17.297 26.734 0.139 1 95.25 751 PHE B O 1
ATOM 12079 N N . THR B 1 752 ? 16.438 24.75 -0.366 1 91.75 752 THR B N 1
ATOM 12080 C CA . THR B 1 752 ? 17.266 24.078 0.622 1 91.75 752 THR B CA 1
ATOM 12081 C C . THR B 1 752 ? 18.203 23.078 -0.052 1 91.75 752 THR B C 1
ATOM 12083 O O . THR B 1 752 ? 19.047 22.469 0.609 1 91.75 752 THR B O 1
ATOM 12086 N N . GLY B 1 753 ? 18.031 23 -1.289 1 88.44 753 GLY B N 1
ATOM 12087 C CA . GLY B 1 753 ? 18.812 22 -2.006 1 88.44 753 GLY B CA 1
ATOM 12088 C C . GLY B 1 753 ? 20.156 22.516 -2.479 1 88.44 753 GLY B C 1
ATOM 12089 O O . GLY B 1 753 ? 20.797 23.312 -1.786 1 88.44 753 GLY B O 1
ATOM 12090 N N . SER B 1 754 ? 20.641 22.094 -3.684 1 87.19 754 SER B N 1
ATOM 12091 C CA . SER B 1 754 ? 21.984 22.312 -4.188 1 87.19 754 SER B CA 1
ATOM 12092 C C . SER B 1 754 ? 22.109 23.656 -4.891 1 87.19 754 SER B C 1
ATOM 12094 O O . SER B 1 754 ? 23.219 24.109 -5.188 1 87.19 754 SER B O 1
ATOM 12096 N N . MET B 1 755 ? 21.031 24.312 -5.141 1 91.5 755 MET B N 1
ATOM 12097 C CA . MET B 1 755 ? 21.094 25.609 -5.836 1 91.5 755 MET B CA 1
ATOM 12098 C C . MET B 1 755 ? 21.859 26.625 -5.016 1 91.5 755 MET B C 1
ATOM 12100 O O . MET B 1 755 ? 21.594 26.812 -3.828 1 91.5 755 MET B O 1
ATOM 12104 N N . PRO B 1 756 ? 22.844 27.25 -5.633 1 91.19 756 PRO B N 1
ATOM 12105 C CA . PRO B 1 756 ? 23.594 28.266 -4.902 1 91.19 756 PRO B CA 1
ATOM 12106 C C . PRO B 1 756 ? 22.719 29.406 -4.391 1 91.19 756 PRO B C 1
ATOM 12108 O O . PRO B 1 756 ? 21.781 29.828 -5.09 1 91.19 756 PRO B O 1
ATOM 12111 N N . ARG B 1 757 ? 23.047 29.953 -3.26 1 93 757 ARG B N 1
ATOM 12112 C CA . ARG B 1 757 ? 22.25 30.984 -2.605 1 93 757 ARG B CA 1
ATOM 12113 C C . ARG B 1 757 ? 22.234 32.25 -3.428 1 93 757 ARG B C 1
ATOM 12115 O O . ARG B 1 757 ? 21.234 33 -3.434 1 93 757 ARG B O 1
ATOM 12122 N N . GLU B 1 758 ? 23.297 32.469 -4.152 1 91.38 758 GLU B N 1
ATOM 12123 C CA . GLU B 1 758 ? 23.375 33.656 -4.984 1 91.38 758 GLU B CA 1
ATOM 12124 C C . GLU B 1 758 ? 22.344 33.625 -6.102 1 91.38 758 GLU B C 1
ATOM 12126 O O . GLU B 1 758 ? 21.75 34.656 -6.434 1 91.38 758 GLU B O 1
ATOM 12131 N N . VAL B 1 759 ? 22.141 32.469 -6.629 1 91.94 759 VAL B N 1
ATOM 12132 C CA . VAL B 1 759 ? 21.156 32.312 -7.699 1 91.94 759 VAL B CA 1
ATOM 12133 C C . VAL B 1 759 ? 19.75 32.562 -7.156 1 91.94 759 VAL B C 1
ATOM 12135 O O . VAL B 1 759 ? 18.938 33.219 -7.797 1 91.94 759 VAL B O 1
ATOM 12138 N N . LEU B 1 760 ? 19.5 32 -5.988 1 94.5 760 LEU B N 1
ATOM 12139 C CA . LEU B 1 760 ? 18.203 32.156 -5.332 1 94.5 760 LEU B CA 1
ATOM 12140 C C . LEU B 1 760 ? 17.938 33.625 -5.027 1 94.5 760 LEU B C 1
ATOM 12142 O O . LEU B 1 760 ? 16.859 34.156 -5.332 1 94.5 760 LEU B O 1
ATOM 12146 N N . LEU B 1 761 ? 18.922 34.344 -4.492 1 94.5 761 LEU B N 1
ATOM 12147 C CA . LEU B 1 761 ? 18.766 35.75 -4.086 1 94.5 761 LEU B CA 1
ATOM 12148 C C . LEU B 1 761 ? 18.641 36.656 -5.301 1 94.5 761 LEU B C 1
ATOM 12150 O O . LEU B 1 761 ? 17.906 37.656 -5.273 1 94.5 761 LEU B O 1
ATOM 12154 N N . ASN B 1 762 ? 19.359 36.281 -6.312 1 91.88 762 ASN B N 1
ATOM 12155 C CA . ASN B 1 762 ? 19.297 37.094 -7.52 1 91.88 762 ASN B CA 1
ATOM 12156 C C . ASN B 1 762 ? 17.969 36.906 -8.25 1 91.88 762 ASN B C 1
ATOM 12158 O O . ASN B 1 762 ? 17.531 37.781 -9 1 91.88 762 ASN B O 1
ATOM 12162 N N . ALA B 1 763 ? 17.359 35.75 -8.047 1 91.38 763 ALA B N 1
ATOM 12163 C CA . ALA B 1 763 ? 16.016 35.562 -8.594 1 91.38 763 ALA B CA 1
ATOM 12164 C C . ALA B 1 763 ? 14.992 36.375 -7.836 1 91.38 763 ALA B C 1
ATOM 12166 O O . ALA B 1 763 ? 13.938 36.719 -8.383 1 91.38 763 ALA B O 1
ATOM 12167 N N . LEU B 1 764 ? 15.273 36.75 -6.609 1 91.62 764 LEU B N 1
ATOM 12168 C CA . LEU B 1 764 ? 14.344 37.469 -5.746 1 91.62 764 LEU B CA 1
ATOM 12169 C C . LEU B 1 764 ? 14.562 38.969 -5.848 1 91.62 764 LEU B C 1
ATOM 12171 O O . LEU B 1 764 ? 13.711 39.75 -5.414 1 91.62 764 LEU B O 1
ATOM 12175 N N . ARG B 1 765 ? 15.609 39.375 -6.457 1 82.69 765 ARG B N 1
ATOM 12176 C CA . ARG B 1 765 ? 16.016 40.781 -6.449 1 82.69 765 ARG B CA 1
ATOM 12177 C C . ARG B 1 765 ? 14.969 41.656 -7.156 1 82.69 765 ARG B C 1
ATOM 12179 O O . ARG B 1 765 ? 14.312 41.188 -8.094 1 82.69 765 ARG B O 1
ATOM 12186 N N . VAL B 1 766 ? 14.797 42.75 -6.691 1 75.5 766 VAL B N 1
ATOM 12187 C CA . VAL B 1 766 ? 13.836 43.688 -7.242 1 75.5 766 VAL B CA 1
ATOM 12188 C C . VAL B 1 766 ? 14.539 44.625 -8.242 1 75.5 766 VAL B C 1
ATOM 12190 O O . VAL B 1 766 ? 13.969 44.969 -9.281 1 75.5 766 VAL B O 1
ATOM 12193 N N . ASP B 1 767 ? 15.781 44.938 -7.883 1 77.56 767 ASP B N 1
ATOM 12194 C CA . ASP B 1 767 ? 16.516 45.875 -8.727 1 77.56 767 ASP B CA 1
ATOM 12195 C C . ASP B 1 767 ? 17.609 45.156 -9.523 1 77.56 767 ASP B C 1
ATOM 12197 O O . ASP B 1 767 ? 17.781 43.938 -9.383 1 77.56 767 ASP B O 1
ATOM 12201 N N . GLU B 1 768 ? 18.312 45.781 -10.375 1 77.94 768 GLU B N 1
ATOM 12202 C CA . GLU B 1 768 ? 19.297 45.219 -11.305 1 77.94 768 GLU B CA 1
ATOM 12203 C C . GLU B 1 768 ? 20.625 44.969 -10.617 1 77.94 768 GLU B C 1
ATOM 12205 O O . GLU B 1 768 ? 21.531 44.344 -11.195 1 77.94 768 GLU B O 1
ATOM 12210 N N . THR B 1 769 ? 20.625 45.281 -9.305 1 78.38 769 THR B N 1
ATOM 12211 C CA . THR B 1 769 ? 21.891 45.094 -8.609 1 78.38 769 THR B CA 1
ATOM 12212 C C . THR B 1 769 ? 22.078 43.594 -8.266 1 78.38 769 THR B C 1
ATOM 12214 O O . THR B 1 769 ? 21.234 43 -7.602 1 78.38 769 THR B O 1
ATOM 12217 N N . LEU B 1 770 ? 23.172 43.094 -8.695 1 85.38 770 LEU B N 1
ATOM 12218 C CA . LEU B 1 770 ? 23.453 41.688 -8.422 1 85.38 770 LEU B CA 1
ATOM 12219 C C . LEU B 1 770 ? 23.906 41.5 -6.977 1 85.38 770 LEU B C 1
ATOM 12221 O O . LEU B 1 770 ? 24.656 42.312 -6.441 1 85.38 770 LEU B O 1
ATOM 12225 N N . ILE B 1 771 ? 23.375 40.562 -6.363 1 89.06 771 ILE B N 1
ATOM 12226 C CA . ILE B 1 771 ? 23.719 40.25 -4.98 1 89.06 771 ILE B CA 1
ATOM 12227 C C . ILE B 1 771 ? 24.891 39.25 -4.957 1 89.06 771 ILE B C 1
ATOM 12229 O O . ILE B 1 771 ? 24.781 38.156 -5.461 1 89.06 771 ILE B O 1
ATOM 12233 N N . SER B 1 772 ? 26 39.719 -4.449 1 86.94 772 SER B N 1
ATOM 12234 C CA . SER B 1 772 ? 27.203 38.906 -4.32 1 86.94 772 SER B CA 1
ATOM 12235 C C . SER B 1 772 ? 27.281 38.25 -2.938 1 86.94 772 SER B C 1
ATOM 12237 O O . SER B 1 772 ? 26.516 38.625 -2.037 1 86.94 772 SER B O 1
ATOM 12239 N N . GLU B 1 773 ? 28.141 37.375 -2.711 1 88.38 773 GLU B N 1
ATOM 12240 C CA . GLU B 1 773 ? 28.297 36.656 -1.465 1 88.38 773 GLU B CA 1
ATOM 12241 C C . GLU B 1 773 ? 28.625 37.562 -0.303 1 88.38 773 GLU B C 1
ATOM 12243 O O . GLU B 1 773 ? 28.219 37.312 0.833 1 88.38 773 GLU B O 1
ATOM 12248 N N . SER B 1 774 ? 29.344 38.656 -0.618 1 86.38 774 SER B N 1
ATOM 12249 C CA . SER B 1 774 ? 29.75 39.594 0.421 1 86.38 774 SER B CA 1
ATOM 12250 C C . SER B 1 774 ? 28.562 40.406 0.929 1 86.38 774 SER B C 1
ATOM 12252 O O . SER B 1 774 ? 28.609 40.938 2.033 1 86.38 774 SER B O 1
ATOM 12254 N N . SER B 1 775 ? 27.5 40.406 0.183 1 90.62 775 SER B N 1
ATOM 12255 C CA . SER B 1 775 ? 26.328 41.219 0.537 1 90.62 775 SER B CA 1
ATOM 12256 C C . SER B 1 775 ? 25.266 40.375 1.198 1 90.62 775 SER B C 1
ATOM 12258 O O . SER B 1 775 ? 24.125 40.812 1.358 1 90.62 775 SER B O 1
ATOM 12260 N N . ILE B 1 776 ? 25.656 39.156 1.605 1 93 776 ILE B N 1
ATOM 12261 C CA . ILE B 1 776 ? 24.688 38.25 2.191 1 93 776 ILE B CA 1
ATOM 12262 C C . ILE B 1 776 ? 24.938 38.125 3.695 1 93 776 ILE B C 1
ATOM 12264 O O . ILE B 1 776 ? 26.062 37.906 4.133 1 93 776 ILE B O 1
ATOM 12268 N N . ALA B 1 777 ? 23.938 38.375 4.48 1 93.38 777 ALA B N 1
ATOM 12269 C CA . ALA B 1 777 ? 23.969 38.062 5.906 1 93.38 777 ALA B CA 1
ATOM 12270 C C . ALA B 1 777 ? 23.656 36.562 6.148 1 93.38 777 ALA B C 1
ATOM 12272 O O . ALA B 1 777 ? 22.547 36.125 5.891 1 93.38 777 ALA B O 1
ATOM 12273 N N . TRP B 1 778 ? 24.578 35.812 6.711 1 92.75 778 TRP B N 1
ATOM 12274 C CA . TRP B 1 778 ? 24.406 34.375 6.867 1 92.75 778 TRP B CA 1
ATOM 12275 C C . TRP B 1 778 ? 23.844 34.031 8.242 1 92.75 778 TRP B C 1
ATOM 12277 O O . TRP B 1 778 ? 24.328 34.531 9.266 1 92.75 778 TRP B O 1
ATOM 12287 N N . ILE B 1 779 ? 22.75 33.344 8.219 1 93.81 779 ILE B N 1
ATOM 12288 C CA . ILE B 1 779 ? 22.188 32.781 9.43 1 93.81 779 ILE B CA 1
ATOM 12289 C C . ILE B 1 779 ? 22.781 31.391 9.672 1 93.81 779 ILE B C 1
ATOM 12291 O O . ILE B 1 779 ? 22.391 30.422 9.023 1 93.81 779 ILE B O 1
ATOM 12295 N N . ARG B 1 780 ? 23.594 31.219 10.602 1 91.5 780 ARG B N 1
ATOM 12296 C CA . ARG B 1 780 ? 24.312 29.969 10.852 1 91.5 780 ARG B CA 1
ATOM 12297 C C . ARG B 1 780 ? 23.531 29.078 11.805 1 91.5 780 ARG B C 1
ATOM 12299 O O . ARG B 1 780 ? 23.234 29.469 12.93 1 91.5 780 ARG B O 1
ATOM 12306 N N . ASP B 1 781 ? 23.141 28 11.305 1 91.06 781 ASP B N 1
ATOM 12307 C CA . ASP B 1 781 ? 22.453 26.984 12.078 1 91.06 781 ASP B CA 1
ATOM 12308 C C . ASP B 1 781 ? 23.25 25.672 12.102 1 91.06 781 ASP B C 1
ATOM 12310 O O . ASP B 1 781 ? 23.109 24.844 11.195 1 91.06 781 ASP B O 1
ATOM 12314 N N . PRO B 1 782 ? 24.188 25.453 13.062 1 80.69 782 PRO B N 1
ATOM 12315 C CA . PRO B 1 782 ? 25.031 24.25 13.086 1 80.69 782 PRO B CA 1
ATOM 12316 C C . PRO B 1 782 ? 24.234 22.969 13.352 1 80.69 782 PRO B C 1
ATOM 12318 O O . PRO B 1 782 ? 23.188 23.016 13.992 1 80.69 782 PRO B O 1
#

Organism: Penicillium patulum (NCBI:txid5078)

Nearest PDB structures (foldseek):
  5z2c-assembly7_G  TM=1.925E-01  e=2.272E+00  Homo sapiens
  5dse-assembly1_A  TM=1.905E-01  e=2.007E+00  Homo sapiens
  7sqc-assembly1_R0  TM=2.012E-01  e=1.244E+00  Chlamydomonas reinhardtii
  5dse-assembly1_A  TM=1.067E-01  e=1.664E+00  Homo sapiens

Foldseek 3Di:
DDDDDDDDDDPDDDDDDDDDDDPDDDDDDDPCVDDDPDPPPPDPDDQDQFNDFDQDPNATWTAGPVGDIAGQDDPRRGADSVQGADPVRHHDPANQQQFPPPNPDSPQQRQPPDCPSQGPVCVLVVHDRHHPPPPPDPPDDDDDDDDDDDDDDDYDDYDDDDDDDYDYDYDYYDYDDYYDDYYDDDDDDDDDDDDNDDDDDDDDPPPVVVVVVVPPPCPCPDPPPPPPPPPVDDDPPPVVVDDDVVVVVVVCPLQDDPPPDPLVVVLPDQCCVVPVVLLLQLLVLLCQADCQQPAVLALPVLLSVLSNPPDDDDSLRSLLSLLSSLLSLLQDPDPCSVVSNVSSLVSNVVSLSNCLVDADPSNLNSLLSVLQSCQQVQALVSNLVSLVVSQVSLVVVPLLAQDPFDPPDVPDAQPSNADRQLSSLSSNSSNLSSQLSQLLSVLQAVDARDDAPVSRFAFAHWASVCSSVNHDDDAATPDPVPGDPDPPPVVRLNGHYLSSLVSQLSNLLNLLSVVLVCQLVDDLVCNVVVLVVSVVVSVVSLVVSVVSDDPLLDDDPVSCLVCLVSSHNQSSLSSLLSSLLSLLSSLQFADPVSDDLVSVLVSLVSNLVSLLVNLVSLLSNVVSQCVNQPDPPDDDDPSGRSAYDLSSLSSNLVSLLSLLAKEFLVCLVVSLVSLVSNLVSLVSNCSSGVNSVQSSVLSVVSSVLSVVLNPVCVQSVQAGMEGEDDAGSSCSSNVPHHPDDDLSSQARGNRGHVPDRQSSHQSRDPDPDRHDPSRYRYRYDD/DDDDDDDDDDDDDDDDDYDYDYDYDDDDDDDDYDDDDPFFQAKAWQQAQQNDFDQDPNATWGQGSVRDTGGQADPNRGADSVQGADPVRHRPPFNLQQFPPVSPRSVQQRPPPDCPRAGPVCLLQVHRRHHCPVRPGRRMSHRGGPDDDDDDDDDDDDDDYDDDDDDYDDDDDDDDYYYDDDDDDDDDDDDDRNNHDNDDPPDPPPVVVVVVVVPPPCPCPDPPPPPPPPPVDDDPPCVVVDDDVVVVVVVCVLQDDPPPDPLVVVLPDQCCVVPVVLLLQLLVLLCQADCQQPAVLALPVLLSVLSNPPDDDDSLRSLLSLLSSLLSLLQDPDPCSVVSNVSSLVSNVVSLSSCLVDADPSNLNSLLSVLQSCQLVQNLVSNLVSLVVSQVSLVVVPLLAQDPFDPPDVPDAQPSNADRQLSSLSSNSSNLSSQLSQLLSVLQAVDARDDAPVSRFAFAHWASVCSSVNHDDDAATPDVVPGDDDPPPPVRLNGHYLSSLVSQLSNLLNLLSVVLVCQLVDDLVCNVVVLVVSVVVSVVSLVVSVVSDDPLLDDDPVSCLVCLVSSHNQSSLSSLLSSLLSLLSSLQFHDPVSDDLVSVLVSLVSNLVSLLVNLVSLLSNVVSQCVNVPDPPDDDDPSGRSAYDLSSLSSNLVSLLSLLAKEFLVCLVVSLVSLVSNLVSLVSNCSSGVNSVQSSVLSVVSSVLSVVLNPVCVQSVQAGMEGEDDAGSSCSSNVPHHPDDDLSSQARGNRGHVPDRQSSHQSRDPDPDRHDPSRYRYRYDD

Solvent-accessible surface area (backbone atoms only — not comparable to full-atom values): 91470 Å² total; per-residue (Å²): 138,82,88,77,91,75,89,78,73,84,93,95,93,87,94,83,93,83,92,82,93,85,90,76,91,84,89,83,74,83,78,80,78,76,77,87,72,75,78,69,77,72,72,74,77,79,76,55,63,66,64,42,77,44,71,58,95,84,40,57,18,36,25,29,67,85,68,49,66,43,56,36,53,52,96,86,41,72,32,49,81,90,55,43,62,44,95,85,64,44,55,39,86,70,36,67,50,44,35,68,55,62,60,64,61,43,82,65,16,50,47,46,86,54,99,82,40,38,23,59,63,17,51,74,67,70,44,78,43,38,61,80,75,77,75,78,79,77,80,82,71,83,70,85,72,87,73,89,80,86,89,84,92,87,87,91,84,90,86,90,92,87,90,95,89,92,94,93,95,96,91,96,95,96,96,91,94,93,92,92,92,90,95,89,92,94,89,95,90,93,87,89,81,90,84,82,88,85,83,96,86,77,82,81,71,69,74,68,60,62,64,58,62,73,62,60,79,75,72,80,66,80,85,65,82,66,81,67,77,78,66,78,60,72,73,77,76,80,71,67,69,64,74,57,67,66,43,51,52,52,46,44,52,70,68,47,61,66,78,79,37,71,55,52,57,57,39,69,44,49,54,48,79,75,39,45,68,60,39,51,50,22,39,45,37,23,39,58,53,39,29,62,20,63,53,69,44,64,39,64,69,54,43,53,49,32,63,74,64,58,82,81,70,50,67,52,51,34,30,28,50,27,23,37,30,19,42,4,23,65,72,47,86,53,92,58,23,64,63,47,24,54,53,27,40,51,35,18,52,52,41,50,66,70,40,63,62,55,89,44,71,41,54,26,51,28,25,49,43,41,15,53,36,26,28,31,49,47,34,57,46,48,15,48,50,23,33,51,51,17,46,50,38,32,38,56,69,43,38,36,39,60,71,94,64,70,88,67,48,94,84,51,78,44,76,65,69,38,54,66,66,33,43,54,49,31,45,41,31,48,37,50,51,36,52,51,47,34,50,52,42,38,71,73,32,77,24,73,64,62,73,58,72,86,63,39,54,26,54,42,50,52,27,64,70,44,46,58,66,54,46,86,77,82,44,61,39,66,42,63,80,53,35,78,73,81,71,75,41,86,63,48,62,72,40,41,18,74,62,40,58,36,51,53,47,47,48,51,37,46,52,48,53,51,48,60,71,45,51,85,54,45,40,78,88,50,35,59,62,55,50,51,54,48,50,51,51,50,51,50,52,52,49,52,51,61,70,65,53,52,77,77,70,44,91,44,73,67,37,51,51,49,26,52,75,69,45,39,37,24,57,58,51,49,36,55,41,46,52,31,46,38,50,20,55,54,37,33,46,45,59,68,89,75,44,56,68,69,57,46,29,50,27,52,52,48,19,49,50,26,21,50,48,41,28,50,52,41,27,50,46,48,54,50,50,50,65,72,57,61,76,73,79,64,81,87,74,75,77,74,77,88,59,58,67,64,64,55,45,50,55,50,47,54,25,46,40,51,59,58,27,45,42,45,42,88,45,46,66,58,48,51,53,42,48,56,45,27,47,54,43,32,46,60,40,29,75,60,25,43,50,33,31,60,54,41,52,56,50,50,51,54,51,50,45,51,52,51,46,64,66,38,46,90,64,39,73,77,27,60,24,34,33,48,49,54,76,50,57,67,55,68,65,25,70,76,69,50,74,59,70,57,71,73,74,44,36,38,24,58,64,68,26,69,56,55,65,52,60,50,46,50,48,67,46,87,61,91,69,79,57,51,78,87,28,43,37,71,35,76,43,132,141,72,90,74,86,94,85,88,93,85,91,87,92,83,90,87,85,90,84,89,83,90,82,89,85,84,84,82,87,77,90,80,83,48,52,76,88,76,86,54,42,71,48,28,76,38,68,54,64,70,62,43,78,44,72,56,94,85,38,58,18,39,22,30,62,84,69,50,65,44,56,35,53,48,97,87,40,73,32,50,80,91,56,42,61,42,96,86,67,44,53,39,85,53,39,69,52,40,27,70,54,63,60,51,65,29,83,56,14,38,45,44,87,53,96,80,36,38,17,54,60,15,51,17,55,70,42,76,37,36,58,74,70,68,68,78,73,35,72,52,36,64,7,58,40,76,66,81,74,79,81,82,66,59,44,82,84,74,89,80,84,87,80,87,84,84,84,88,84,86,90,86,92,85,92,86,86,86,87,88,94,85,92,82,92,84,87,93,86,90,83,88,79,76,72,44,86,86,77,89,77,76,82,77,65,65,69,66,58,59,61,55,60,69,59,60,77,71,74,79,66,80,84,66,80,66,81,67,78,77,66,79,58,72,73,76,76,80,71,67,70,63,74,58,68,67,43,52,52,51,46,43,53,71,66,48,61,66,76,80,36,71,56,50,58,56,39,69,44,49,53,49,80,75,38,47,68,60,39,52,50,22,38,47,36,23,40,58,55,38,28,62,20,63,52,68,44,63,40,65,69,55,42,54,49,32,62,75,64,57,82,81,71,50,66,51,52,33,30,28,50,27,23,38,30,20,41,5,22,66,72,47,87,55,90,56,24,65,62,46,26,55,52,27,40,53,34,18,54,51,41,51,68,68,42,64,65,53,89,46,73,40,53,26,50,28,24,49,42,40,16,54,36,25,28,30,50,48,34,57,44,47,15,48,49,23,35,51,51,16,46,50,36,33,37,56,70,44,40,37,36,62,70,93,63,70,87,67,50,94,85,52,79,44,74,66,71,38,54,66,66,32,43,54,50,30,43,41,30,48,36,50,52,36,51,50,48,35,50,51,43,37,71,73,33,75,23,69,65,60,75,57,72,85,61,39,54,25,52,44,50,51,25,64,70,45,46,56,68,55,48,88,77,82,44,60,39,64,42,65,79,51,34,79,75,77,76,73,45,84,63,51,62,73,41,42,19,73,62,41,58,36,51,52,45,47,49,51,37,45,53,48,52,51,49,60,71,45,51,84,58,46,39,79,90,52,34,59,63,53,48,51,55,47,50,51,50,52,52,50,51,51,50,52,49,62,70,66,53,52,76,76,70,44,93,43,71,67,36,51,52,48,25,51,75,67,45,40,36,25,56,57,51,50,38,54,41,46,52,30,46,38,50,20,54,54,36,34,46,46,59,69,88,73,44,56,68,69,56,45,30,49,28,53,52,48,18,48,50,26,22,50,49,42,28,50,52,41,27,52,47,48,54,49,49,51,64,72,56,60,76,72,79,63,86,84,79,77,76,73,77,88,58,57,66,66,63,55,46,50,53,51,48,52,25,44,40,52,60,58,28,46,42,47,41,89,46,46,65,58,46,51,52,42,47,56,44,27,48,54,43,31,48,60,40,29,73,60,24,43,50,32,32,62,53,40,52,57,51,50,50,52,52,50,43,51,52,52,46,64,66,40,47,90,66,38,73,78,27,60,23,33,31,49,49,54,76,51,57,67,55,69,65,26,70,74,70,51,75,59,69,58,72,73,74,45,37,38,23,58,64,69,24,69,57,55,65,52,59,50,46,49,47,66,47,87,62,90,70,77,57,52,78,88,28,43,37,72,34,75,43,132

Secondary structure (DSSP, 8-state):
------------------------------------------------SEEEEEEETTEEEEEETTS-EEESEETTEEP-TTT-B-TTS-B-SS-----TTT---STT----SSTT---HHHHHHT----------------------------------------------------------------------------GGGGGTHHHHHTT-S-------TT--SGGGS-----------HHHHHHHHHHHS--TT-HHHHHHHS-HHHH-HHHHHHHHHHHIIIIITTT---S-HHHHHHHHHH-----HHHHHHHHHHHHHHHHT---TTHHHHHHHHHHHHHHHHHHGGGS--HHHHHHHHHHHHHHHHTT-HHHHHHHHHHHHHHHHHTTTTB--S-----TTSPPGGG--HHHHHHHHHHHHHHHHHHHHHHTTTSSSPPSS-GGG-BSBPPBPHHHHHTT------BSSGGGS-SS---TTGGGGB-HHHHHHHHHHHHHHHHHHHHHGGGS-HHHHHHHHHHHHHHHHHHHHHHHHHS-GGGS--HHHHHHHHHTT-HHHHHHHHHHHHHHHHHHHHBS-GGGS-HHHHHHHHHHHHHHHHHHHHHHHHHHHHHHHHS--TTSSS---------TTHHHHHHHHHHHHHHEEEGGGHHHHHHHHHHHHHHHHHHTTT-GGGHHHHHHHHHHHHHHHHHHH-HHHHTT-SEEEEES--HHHHHHTTSS----TTGGGGBTTTSSS-HHHHHHHH-SSS----GGGEEEEE--/----------------------------------B-------B-----SEEEEEEETTEEEEEETTS-EEESEETTEEP-TTT-B-TTS-B-SS--PPPTTT---GGG----SSTT---HHHHHHT---------------B-----------B------------------------------------------------TTSHHHHHHHHTT-S-------TT--SGGGS-----------HHHHHHHHHHHS--TT-HHHHHHHS-HHHH-HHHHHHHHHHHIIIIITTT---S-HHHHHHHHHH-----HHHHHHHHHHHHHHGGG---TTHHHHHHHHHHHHHHHHHHSTTS--HHHHHHHHHHHHHHHHTT-HHHHHHHHHHHHHHHHHTTTTB--S-----TTSPPGGG--HHHHHHHHHHHHHHHHHHHHHHTTTSSSPPSS-GGG-BSBPPBPHHHHHTT------BSSGGGS-SS---TTGGGGB-HHHHHHHHHHHHHHHHHHHHHGGGS-HHHHHHHHHHHHHHHHHHHHHHHHHS-GGGS--HHHHHHHHHTT-HHHHHHHHHHHHHHHHHHHHBS-GGGS-HHHHHHHHHHHHHHHHHHHHHHHHHHHHHHHHS--TTSSS---------TTHHHHHHHHHHHHHHEEEGGGHHHHHHHHHHHHHHHHHHTTT-GGGHHHHHHHHHHHHHHHHHHH-HHHHTT-SEEEEES--HHHHHHTTSS----TTGGGGBTTTSSS-HHHHHHHH-SSS----GGGEEEEE--

Sequence (1564 aa):
MTEAVPNLSRNSILACLHYHNTSHDQVPSGELSSPETSTRLQSKPLRPHVVDERVIDGELCFVYADGSFCPKFIDGTPVNANWGITKAGRPRKRLGLACLTCREKKIKCNPNPTPEAVCDQCRKSGRECRFESAPRGNRSHMRGSAAPSGNSYARASHGALDVSPSLYDSVRASESATSLPGTTRHSPISETSLVTPSGQEATYETMAEADRALRSRSYRFPSLISSADDCMAHPPPHIESTRTPEYSDILGELKDSNSDDPLAASWNLDPYESDPEAAIHYTECYFLHVNDGLYHMYPHAQFGLWLKTESTKSADDKMLLYSMMALGSVFSDRLDKMAAMKRYSRIARFAINQSQHSLSLQLAQSHIIMSLWYYATGSLVGSWDSIGAAGRAVYGLRYNVESGGVVVNQSQKCDYGLHPQALIECRRRTFWVAFVLDRFSSLYSASSTFISSDAALLRLPCREEIYETQQYATVPYFQSFLNHIPASTDDDRSTLSPMAFLIDIMAIWGDISMHITRLPHIPPEAYNRLAEEFHTTIIQKSNQWMTRLPDYMAFSAINLERSIRQRKADTFISTHLFYHASLMKLYRHARYQSLRPEILGQYIHRARYHAVEILRISLTFDQYAKEIIPSRHTTETSISLTLLNPFLGYVILSAVDVLSSAGLASQLNECISYIRGALDTVHELGRYWDGSLQLVTVLHRRLGLMINCLNERSVFAEKLGFALDGPPLETKVHAGALHSHPPATMGEDLFTGSMPREVLLNALRVDETLISESSIAWIRDPMTEAVPNLSRNSILACLHYHNTSHDQVPSGELSSPETSTRLQSKPLRPHVVDERVIDGELCFVYADGSFCPKFIDGTPVNANWGITKAGRPRKRLGLACLTCREKKIKCNPNPTPEAVCDQCRKSGRECRFESAPRGNRSHMRGSAAPSGNSYARASHGALDVSPSLYDSVRASESATSLPGTTRHSPISETSLVTPSGQEATYETMAEADRALRSRSYRFPSLISSADDCMAHPPPHIESTRTPEYSDILGELKDSNSDDPLAASWNLDPYESDPEAAIHYTECYFLHVNDGLYHMYPHAQFGLWLKTESTKSADDKMLLYSMMALGSVFSDRLDKMAAMKRYSRIARFAINQSQHSLSLQLAQSHIIMSLWYYATGSLVGSWDSIGAAGRAVYGLRYNVESGGVVVNQSQKCDYGLHPQALIECRRRTFWVAFVLDRFSSLYSASSTFISSDAALLRLPCREEIYETQQYATVPYFQSFLNHIPASTDDDRSTLSPMAFLIDIMAIWGDISMHITRLPHIPPEAYNRLAEEFHTTIIQKSNQWMTRLPDYMAFSAINLERSIRQRKADTFISTHLFYHASLMKLYRHARYQSLRPEILGQYIHRARYHAVEILRISLTFDQYAKEIIPSRHTTETSISLTLLNPFLGYVILSAVDVLSSAGLASQLNECISYIRGALDTVHELGRYWDGSLQLVTVLHRRLGLMINCLNERSVFAEKLGFALDGPPLETKVHAGALHSHPPATMGEDLFTGSMPREVLLNALRVDETLISESSIAWIRDP

pLDDT: mean 70.73, std 29.31, range [12.61, 98.62]

InterPro domains:
  IPR001138 Zn(2)Cys(6) fungal-type DNA-binding domain [PF00172] (98-134)
  IPR001138 Zn(2)Cys(6) fungal-type DNA-binding domain [PS00463] (98-129)
  IPR001138 Zn(2)Cys(6) fungal-type DNA-binding domain [PS50048] (98-131)
  IPR001138 Zn(2)Cys(6) fungal-type DNA-binding domain [SM00066] (93-140)
  IPR001138 Zn(2)Cys(6) fungal-type DNA-binding domain [cd00067] (94-131)
  IPR007219 Xylanolytic transcriptional activator, regulatory domain [PF04082] (286-523)
  IPR036864 Zn(2)-C6 fungal-type DNA-binding domain superfamily [G3DSA:4.10.240.10] (96-156)
  IPR036864 Zn(2)-C6 fungal-type DNA-binding domain superfamily [SSF57701] (89-137)
  IPR050815 Transcription factor, fungi [PTHR47338] (37-726)